Protein AF-A0A8B6FV57-F1 (afdb_monomer_lite)

Foldseek 3Di:
DDDDDDALVNLLVQLVVLVVVLPDPVCVVDPVSVVVSVVSNVSSVVSNVVSVVRVVVVVVVVVCLQDQDQPDALLPAKDKDKDAADPDDDDPQQCQVQVVQVVDDALDKDKDDQVRRGPDHDPDPVVVVVCVVVDHYRAIKMKIWHDSDDPDDIIIMIGGHDPDDDPVRVVVSVSVSSVVCSVVDFDAGHNNNLVVQVVVVVVVDDDDPLVSVVVCCVVRVHPPDDDDPVSVVLVVVVVVPDPQQGDQLLVVAPDDPDCLQVQLLVLLQVVVCVQQVVQVVPDPDRDPPPAPDLVSSQVVSVVPGDPPRDGDDSVVVVQLEQEQDSRFPVVNSHNVSHDHYDDDAFFADQDDDLQQQQQVVLVLLLLVLQLVCVVVVAQEWEKQKEKADKQFFAAAPAFAASPQDADDDDDDPPDDLDHDDDPRGQWIKIKIKIFRFDRDNDSPDDSLDGAIEIETAICQPLNDAQLLVLLVVLVVCPVDDQHQEYEYEYQCDPRLFLVFLRNVLSQVLSCVSSVYQKYKRFHGDVSVRVVGSRVVVSVLLSVLRHSDGHYWHDFDPVLVVCVVPQPHSVSLVVVCVVPVVNVVRVCNRCVVRSVSSQVSQQPTASVPHGHHYDYRDDPVSSVVSSVVCCVQQVPDDPVDSGPVRQVPRVSNVVVCVQFWDDDRGMIMGHDSCPVVGGPHDPDDVLSVWDSARFDADPVRPDTDDSVVCRNHHHDCPNRSPDDDDDDDDDDDDDDDDDDDDDDDDDDDDDDDDDDDDDDDDDDVPPPVVWPALVFWQAWAAQPPQRAIFTKGFPDHDDPVLVVVQVVLSVVDRDHFQDDSDDPPPPSCPGIDTDHPGHSPDHYDPSCVVNLNDDFKEKEWEFPWDDDPPDDTWIWIQDSNDIDTDDFQQFPDPTSLLSLLQRLQPDPGQHYEYHDQDPVSLLLCQLVVVVRNHFYWYWYPPDPPDIDTDGSVVVNCCQPPPQPLCPPAPPSSLLSSLLVVLCPDPQADHAFPQDSVLLVVLCSVCVCPLQPPHHCNPLPDPSVLSSSLLSLLQSLCVVPVVLDPPDPGLVSLLVPQPDDDPVVSSQVSLVVSQVSVVVPPLDPSNGRDHSQQSQLRSLSSSQVSQVSNCSNPRYRDGDDPVVSQWDADPNDIHGNRGDPVVVVVVVVVCCQQQFWQPDPPFPPDPPRPQVVVPPPDPPPRGHPNDPRGRRGSDPPPPPCSPPPPRDDDDDDDDRGDDDDDDDHD

InterPro domains:
  IPR033467 Tesmin/TSO1-like CXC domain [SM01114] (1151-1196)

pLDDT: mean 75.01, std 18.32, range [20.55, 97.38]

Secondary structure (DSSP, 8-state):
-PPPPPPHHHHHHHHHHHHHHHTSGGGGSSHHHHHHHHHHHHHHHHHHHHHHHHHHHHHHHHHHHH-SS-SS-HHHHEEEEEEPPPSS---GGGHHHHHHHHTS-TTPEEE--TTTS-SS--SSHHHHHHHHHT---SS-EEEEEE--STTPPPEEEEEE--TT--HHHHHHHHHHHHHHTGGGSPP---HHHHHHHHHHHHTT----HHHHHHHHHHHH--TTS---HHHHHHHHHHHTT--S-SS-GGGG----SS-TTHHHHHHHHHHHHHHHHHHTTSTT-----S-SSHHHHHHHHHHTSPTTPPPPPHHHHHHTSBPS-TTSGGGGG---SS--B------S-----TTHHHHHHHHHHHHHHHHHHHHTT--EEEEEEEEPPPEEEBPTT--EE-SSPP------TT-----B-S---SEEEEEEEEEEE---SSTTS-S--EEEEEEEEETTTS---HHHHHHHHHHHHTTS---SEEEEEE---GGG-TTSHHHHHHHHHHHHHTT-SEEEEEEPPTT-GGGSTTHHHHHHHHHHHTT-EEBPPP--HHHHHHHHH--SHHHHHHHHHH-THHHHHHHHHHHHHHHHHHHHHHT-EETTEEEEEEPPPPHHHHHHHHHHHHHH-TT--GGG-SHHHHTT-HHHHHHHHHHEEE-SSEEEEE--S-TTTSPPPSS-TTTTPPPPPP-B-TTSSSBPPHHHHTTS---GGGSTT------PPP--------------------------------GGGSGGGT-STTTEEEEEE-TTT--EEEEE-SSPPPHHHHHHHHHHHHHS---TT--SS-TT-GGGTT-BPPTT--TTSPPPHHHHTTSTTPPPEEEEE---SS-TT---EEEEEETTEEEEEPPP-----SHHHHHHHHHHH---SEEEEE-S-SHHHHHSTTTHHHH-SEEEEEEEEETTEEEEEEHHHHHHHHHHS-TTSTT-TTHHHHHHHHHHHH--TTS---TT--HHHHHHHHHHHHHHHHTTS-TT-SSSHHHHHHHHHHHHHHHHHHTGGGS-S--SHHHHHHH---SSHHHHHHHHHHHHHHHHHTT--SGGGSPPPHHHHHHHHHHHHHHHHHHHTTTSSS-----GGGTTEEEETTEEEE--S-HHHHHHHHHHHHHHH-----TT-TTSTT-HHHHSTTS--BTTB-TT---BTTB----S-----------S----------------

Sequence (1224 aa):
MKTPSLSADQLESHSQALYSVLMKPVMKSTPAWCKAHEDIKSLANCLEVYKNHLHEQLEVVTRNNETDHPVRTVGKFTTVEHRQKVSFGMKEKYNLLNDDLLSKEIGTMLLFDENVHVVSRFQNNMQRHRFLEELQLTFPVDIFRFCPGSSIITTVGFIQVEDNRSEPQKLIDAARSVLQNQEKFKEYHTRAQKRAFKEKLENIAHISRMIVSFIYKELTLDASQANHQDTQERLRLIFLGEKGLVADLRKLNNGRPNGTFDVFFTNMSQIVEEVTAADERRQGNAHLSEWISLNDLMERTKDKCPENTQIPSKSLVRLQFAPRNPFARTAWNFTSKIDVQYKIQRRQLRLSHPEQHYCNALLKYFKQRAIDLKAENVNIYLFFCDDKAKVKVGEPGFAISSGVRGRVTIAPTNTTLVAGDRDMNKVSLTPSVTLNASIPRTVQESFVRGDVLVTVNDSIFQASNPFRHASSLVKTMSDKENPNIIMQYTDGGVDHRNTIQSVQCAAICIFKELNLDMLILARCAPGHSWRNPAERIMSLLNLGLQNCALGRERSDDATEKLLKRCGSMADIRTEAEKKPELKGAYKESVEPVQSLIRNRFSRLKLKDQPVAVSDPMTDIEIDTLQRHLRELFPELDLKKLVKTHTDKVQSYQTWKENHCRERQYLFQIRKCQNPVCCIPSILSDEALYWLPDPVLCNYKEHLKPYEEVNGTDTSESDRPTFKVVNKAPSKTKKAKRSVEAEINDQIQDDDADDTQEVTTCTEDTYHASIFTSQNARGVVKCVECLKSRVYYSKTRLTERHQTLIALNISEYDYSCGAELADPNQSVLKNVFFRPGLTCAVAVELSYYGSGLGQPDICCFCATGGFDDDRKDRAISILKGQVVDYDLASGNHEEADTRVWLHASVTTADQVIIYSPDTDVFFIGLPLVSDLNKNVYVQLRDSPYNNSFLSMDKLVKCITLNDSLLQGIDSVLICMQLLFIYSGCDCVSYFRGCGKKTFFYVFRKHASFIVGNGSFSDVHGHNGLYSLYRLICSVYFSKHRAAFQPYSIPKSLFDSILEGDLHEKHISFISAIREKLWERVVTEVEMMPNHEALKLHWMRCCWVFDYWSQSTSNTHALSDLSKCGWQITDNRLGIVWDTVLNLQKVEKTVEWYTKGCGCKTGCKTNRCKCRKAQNENCDGFCGPGCKCVDCFNVPDSGDQVLDMSIDLDDVISDDTEEFEDPVEV

Organism: Mytilus galloprovincialis (NCBI:txid29158)

Radius of gyration: 41.8 Å; chains: 1; bounding box: 131×96×121 Å

Structure (mmCIF, N/CA/C/O backbone):
data_AF-A0A8B6FV57-F1
#
_entry.id   AF-A0A8B6FV57-F1
#
loop_
_atom_site.group_PDB
_atom_site.id
_atom_site.type_symbol
_atom_site.label_atom_id
_atom_site.label_alt_id
_atom_site.label_comp_id
_atom_site.label_asym_id
_atom_site.label_entity_id
_atom_site.label_seq_id
_atom_site.pdbx_PDB_ins_code
_atom_site.Cartn_x
_atom_site.Cartn_y
_atom_site.Cartn_z
_atom_site.occupancy
_atom_site.B_iso_or_equiv
_atom_site.auth_seq_id
_atom_site.auth_comp_id
_atom_site.auth_asym_id
_atom_site.auth_atom_id
_atom_site.pdbx_PDB_model_num
ATOM 1 N N . MET A 1 1 ? -1.111 13.392 26.200 1.00 29.39 1 MET A N 1
ATOM 2 C CA . MET A 1 1 ? -1.530 13.113 27.596 1.00 29.39 1 MET A CA 1
ATOM 3 C C . MET A 1 1 ? -1.695 14.440 28.324 1.00 29.39 1 MET A C 1
ATOM 5 O O . MET A 1 1 ? -0.885 15.323 28.075 1.00 29.39 1 MET A O 1
ATOM 9 N N . LYS A 1 2 ? -2.707 14.602 29.188 1.00 26.50 2 LYS A N 1
ATOM 10 C CA . LYS A 1 2 ? -2.735 15.711 30.161 1.00 26.50 2 LYS A CA 1
ATOM 11 C C . LYS A 1 2 ? -1.918 15.290 31.386 1.00 26.50 2 LYS A C 1
ATOM 13 O O . LYS A 1 2 ? -2.040 14.144 31.813 1.00 26.50 2 LYS A O 1
ATOM 18 N N . THR A 1 3 ? -1.097 16.183 31.926 1.00 29.50 3 THR A N 1
ATOM 19 C CA . THR A 1 3 ? -0.448 15.992 33.231 1.00 29.50 3 THR A CA 1
ATOM 20 C C . THR A 1 3 ? -1.504 15.908 34.342 1.00 29.50 3 THR A C 1
ATOM 22 O O . THR A 1 3 ? -2.545 16.562 34.228 1.00 29.50 3 THR A O 1
ATOM 25 N N . PRO A 1 4 ? -1.283 15.108 35.403 1.00 41.34 4 PRO A N 1
ATOM 26 C CA . PRO A 1 4 ? -2.202 15.053 36.534 1.00 41.34 4 PRO A CA 1
ATOM 27 C C . PRO A 1 4 ? -2.221 16.406 37.257 1.00 41.34 4 PRO A C 1
ATOM 29 O O . PRO A 1 4 ? -1.177 16.920 37.652 1.00 41.34 4 PRO A O 1
ATOM 32 N N . SER A 1 5 ? -3.408 16.989 37.415 1.00 48.44 5 SER A N 1
ATOM 33 C CA . SER A 1 5 ? -3.614 18.238 38.151 1.00 48.44 5 SER A CA 1
ATOM 34 C C . SER A 1 5 ? -3.926 17.941 39.616 1.00 48.44 5 SER A C 1
ATOM 36 O O . SER A 1 5 ? -4.969 17.351 39.900 1.00 48.44 5 SER A O 1
ATOM 38 N N . LEU A 1 6 ? -3.056 18.379 40.526 1.00 62.38 6 LEU A N 1
ATOM 39 C CA . LEU A 1 6 ? -3.351 18.442 41.960 1.00 62.38 6 LEU A CA 1
ATOM 40 C C . LEU A 1 6 ? -4.342 19.584 42.223 1.00 62.38 6 LEU A C 1
ATOM 42 O O . LEU A 1 6 ? -4.109 20.707 41.773 1.00 62.38 6 LEU A O 1
ATOM 46 N N . SER A 1 7 ? -5.442 19.302 42.924 1.00 76.88 7 SER A N 1
ATOM 47 C CA . SER A 1 7 ? -6.407 20.318 43.369 1.00 76.88 7 SER A CA 1
ATOM 48 C C . SER A 1 7 ? -6.140 20.770 44.808 1.00 76.88 7 SER A C 1
ATOM 50 O O . SER A 1 7 ? -5.511 20.054 45.588 1.00 76.88 7 SER A O 1
ATOM 52 N N . ALA A 1 8 ? -6.639 21.954 45.177 1.00 76.75 8 ALA A N 1
ATOM 53 C CA . ALA A 1 8 ? -6.522 22.462 46.543 1.00 76.75 8 ALA A CA 1
ATOM 54 C C . ALA A 1 8 ? -7.178 21.504 47.559 1.00 76.75 8 ALA A C 1
ATOM 56 O O . ALA A 1 8 ? -6.531 21.121 48.528 1.00 76.75 8 ALA A O 1
ATOM 57 N N . ASP A 1 9 ? -8.376 20.992 47.261 1.00 76.94 9 ASP A N 1
ATOM 58 C CA . ASP A 1 9 ? -9.095 20.014 48.095 1.00 76.94 9 ASP A CA 1
ATOM 59 C C . ASP A 1 9 ? -8.279 18.728 48.358 1.00 76.94 9 ASP A C 1
ATOM 61 O O . ASP A 1 9 ? -8.350 18.136 49.435 1.00 76.94 9 ASP A O 1
ATOM 65 N N . GLN A 1 10 ? -7.473 18.285 47.383 1.00 80.94 10 GLN A N 1
ATOM 66 C CA . GLN A 1 10 ? -6.575 17.135 47.549 1.00 80.94 10 GLN A CA 1
ATOM 67 C C . GLN A 1 10 ? -5.396 17.469 48.465 1.00 80.94 10 GLN A C 1
ATOM 69 O O . GLN A 1 10 ? -5.050 16.665 49.328 1.00 80.94 10 GLN A O 1
ATOM 74 N N . LEU A 1 11 ? -4.794 18.652 48.308 1.00 83.88 11 LEU A N 1
ATOM 75 C CA . LEU A 1 11 ? -3.713 19.115 49.182 1.00 83.88 11 LEU A CA 1
ATOM 76 C C . LEU A 1 11 ? -4.195 19.307 50.623 1.00 83.88 11 LEU A C 1
ATOM 78 O O . LEU A 1 11 ? -3.491 18.902 51.541 1.00 83.88 11 LEU A O 1
ATOM 82 N N . GLU A 1 12 ? -5.403 19.839 50.820 1.00 83.50 12 GLU A N 1
ATOM 83 C CA . GLU A 1 12 ? -6.060 19.926 52.126 1.00 83.50 12 GLU A CA 1
ATOM 84 C C . GLU A 1 12 ? -6.307 18.541 52.726 1.00 83.50 12 GLU A C 1
ATOM 86 O O . GLU A 1 12 ? -5.902 18.277 53.855 1.00 83.50 12 GLU A O 1
ATOM 91 N N . SER A 1 13 ? -6.899 17.618 51.963 1.00 84.31 13 SER A N 1
ATOM 92 C CA . SER A 1 13 ? -7.126 16.244 52.422 1.00 84.31 13 SER A CA 1
ATOM 93 C C . SER A 1 13 ? -5.817 15.552 52.833 1.00 84.31 13 SER A C 1
ATOM 95 O O . SER A 1 13 ? -5.767 14.865 53.854 1.00 84.31 13 SER A O 1
ATOM 97 N N . HIS A 1 14 ? -4.732 15.762 52.082 1.00 85.94 14 HIS A N 1
ATOM 98 C CA . HIS A 1 14 ? -3.411 15.220 52.404 1.00 85.94 14 HIS A CA 1
ATOM 99 C C . HIS A 1 14 ? -2.760 15.917 53.610 1.00 85.94 14 HIS A C 1
ATOM 101 O O . HIS A 1 14 ? -2.224 15.236 54.481 1.00 85.94 14 HIS A O 1
ATOM 107 N N . SER A 1 15 ? -2.858 17.243 53.707 1.00 89.12 15 SER A N 1
ATOM 108 C CA . SER A 1 15 ? -2.422 18.048 54.856 1.00 89.12 15 SER A CA 1
ATOM 109 C C . SER A 1 15 ? -3.105 17.587 56.152 1.00 89.12 15 SER A C 1
ATOM 111 O O . SER A 1 15 ? -2.436 17.171 57.102 1.00 89.12 15 SER A O 1
ATOM 113 N N . GLN A 1 16 ? -4.440 17.523 56.159 1.00 87.56 16 GLN A N 1
ATOM 114 C CA . GLN A 1 16 ? -5.245 17.032 57.281 1.00 87.56 16 GLN A CA 1
ATOM 115 C C . GLN A 1 16 ? -4.912 15.575 57.638 1.00 87.56 16 GLN A C 1
ATOM 117 O O . GLN A 1 16 ? -4.794 15.240 58.821 1.00 87.56 16 GLN A O 1
ATOM 122 N N . ALA A 1 17 ? -4.690 14.706 56.644 1.00 86.25 17 ALA A N 1
ATOM 123 C CA . ALA A 1 17 ? -4.258 13.332 56.885 1.00 86.25 17 ALA A CA 1
ATOM 124 C C . ALA A 1 17 ? -2.889 13.274 57.588 1.00 86.25 17 ALA A C 1
ATOM 126 O O . ALA A 1 17 ? -2.743 12.529 58.561 1.00 86.25 17 ALA A O 1
ATOM 127 N N . LEU A 1 18 ? -1.910 14.085 57.174 1.00 88.44 18 LEU A N 1
ATOM 128 C CA . LEU A 1 18 ? -0.610 14.171 57.847 1.00 88.44 18 LEU A CA 1
ATOM 129 C C . LEU A 1 18 ? -0.732 14.754 59.265 1.00 88.44 18 LEU A C 1
ATOM 131 O O . LEU A 1 18 ? -0.165 14.180 60.195 1.00 88.44 18 LEU A O 1
ATOM 135 N N . TYR A 1 19 ? -1.538 15.800 59.483 1.00 90.25 19 TYR A N 1
ATOM 136 C CA . TYR A 1 19 ? -1.819 16.301 60.836 1.00 90.25 19 TYR A CA 1
ATOM 137 C C . TYR A 1 19 ? -2.471 15.231 61.731 1.00 90.25 19 TYR A C 1
ATOM 139 O O . TYR A 1 19 ? -2.092 15.095 62.894 1.00 90.25 19 TYR A O 1
ATOM 147 N N . SER A 1 20 ? -3.381 14.404 61.198 1.00 85.00 20 SER A N 1
ATOM 148 C CA . SER A 1 20 ? -3.979 13.283 61.947 1.00 85.00 20 SER A CA 1
ATOM 149 C C . SER A 1 20 ? -2.948 12.219 62.353 1.00 85.00 20 SER A C 1
ATOM 151 O O . SER A 1 20 ? -3.056 11.600 63.413 1.00 85.00 20 SER A O 1
ATOM 153 N N . VAL A 1 21 ? -1.909 12.034 61.533 1.00 83.31 21 VAL A N 1
ATOM 154 C CA . VAL A 1 21 ? -0.806 11.102 61.786 1.00 83.31 21 VAL A CA 1
ATOM 155 C C . VAL A 1 21 ? 0.119 11.620 62.895 1.00 83.31 21 VAL A C 1
ATOM 157 O O . VAL A 1 21 ? 0.539 10.821 63.732 1.00 83.31 21 VAL A O 1
ATOM 160 N N . LEU A 1 22 ? 0.359 12.935 62.982 1.00 85.12 22 LEU A N 1
ATOM 161 C CA . LEU A 1 22 ? 1.123 13.560 64.079 1.00 85.12 22 LEU A CA 1
ATOM 162 C C . LEU A 1 22 ? 0.471 13.372 65.457 1.00 85.12 22 LEU A C 1
ATOM 164 O O . LEU A 1 22 ? 1.172 13.285 66.463 1.00 85.12 22 LEU A O 1
ATOM 168 N N . MET A 1 23 ? -0.861 13.269 65.507 1.00 81.62 23 MET A N 1
ATOM 169 C CA . MET A 1 23 ? -1.607 13.043 66.751 1.00 81.62 23 MET A CA 1
ATOM 170 C C . MET A 1 23 ? -1.491 11.604 67.284 1.00 81.62 23 MET A C 1
ATOM 172 O O . MET A 1 23 ? -1.949 11.325 68.393 1.00 81.62 23 MET A O 1
ATOM 176 N N . LYS A 1 24 ? -0.886 10.668 66.536 1.00 81.81 24 LYS A N 1
ATOM 177 C CA . LYS A 1 24 ? -0.743 9.277 66.988 1.00 81.81 24 LYS A CA 1
ATOM 178 C C . LYS A 1 24 ? 0.316 9.157 68.096 1.00 81.81 24 LYS A C 1
ATOM 180 O O . LYS A 1 24 ? 1.421 9.670 67.920 1.00 81.81 24 LYS A O 1
ATOM 185 N N . PRO A 1 25 ? 0.066 8.393 69.183 1.00 75.94 25 PRO A N 1
ATOM 186 C CA . PRO A 1 25 ? 1.009 8.256 70.304 1.00 75.94 25 PRO A CA 1
ATOM 187 C C . PRO A 1 25 ? 2.424 7.814 69.900 1.00 75.94 25 PRO A C 1
ATOM 189 O O . PRO A 1 25 ? 3.408 8.238 70.504 1.00 75.94 25 PRO A O 1
ATOM 192 N N . VAL A 1 26 ? 2.537 7.006 68.837 1.00 77.94 26 VAL A N 1
ATOM 193 C CA . VAL A 1 26 ? 3.820 6.520 68.303 1.00 77.94 26 VAL A CA 1
ATOM 194 C C . VAL A 1 26 ? 4.764 7.654 67.881 1.00 77.94 26 VAL A C 1
ATOM 196 O O . VAL A 1 26 ? 5.976 7.508 68.015 1.00 77.94 26 VAL A O 1
ATOM 199 N N . MET A 1 27 ? 4.237 8.815 67.476 1.00 77.94 27 MET A N 1
ATOM 200 C CA . MET A 1 27 ? 5.032 9.957 67.005 1.00 77.94 27 MET A CA 1
ATOM 201 C C . MET A 1 27 ? 5.848 10.655 68.101 1.00 77.94 27 MET A C 1
ATOM 203 O O . MET A 1 27 ? 6.684 11.502 67.802 1.00 77.94 27 MET A O 1
ATOM 207 N N . LYS A 1 28 ? 5.644 10.278 69.369 1.00 76.75 28 LYS A N 1
ATOM 208 C CA . LYS A 1 28 ? 6.438 10.738 70.519 1.00 76.75 28 LYS A CA 1
ATOM 209 C C . LYS A 1 28 ? 7.174 9.590 71.226 1.00 76.75 28 LYS A C 1
ATOM 211 O O . LYS A 1 28 ? 7.688 9.781 72.321 1.00 76.75 28 LYS A O 1
ATOM 216 N N . SER A 1 29 ? 7.189 8.389 70.635 1.00 76.75 29 SER A N 1
ATOM 217 C CA . SER A 1 29 ? 7.653 7.164 71.311 1.00 76.75 29 SER A CA 1
ATOM 218 C C . SER A 1 29 ? 9.170 6.954 71.291 1.00 76.75 29 SER A C 1
ATOM 220 O O . SER A 1 29 ? 9.709 6.353 72.216 1.00 76.75 29 SER A O 1
ATOM 222 N N . THR A 1 30 ? 9.871 7.430 70.257 1.00 84.31 30 THR A N 1
ATOM 223 C CA . THR A 1 30 ? 11.332 7.294 70.125 1.00 84.31 30 THR A CA 1
ATOM 224 C C . THR A 1 30 ? 11.939 8.556 69.505 1.00 84.31 30 THR A C 1
ATOM 226 O O . THR A 1 30 ? 11.231 9.278 68.801 1.00 84.31 30 THR A O 1
ATOM 229 N N . PRO A 1 31 ? 13.251 8.821 69.674 1.00 80.00 31 PRO A N 1
ATOM 230 C CA . PRO A 1 31 ? 13.905 9.980 69.056 1.00 80.00 31 PRO A CA 1
ATOM 231 C C . PRO A 1 31 ? 13.766 10.028 67.525 1.00 80.00 31 PRO A C 1
ATOM 233 O O . PRO A 1 31 ? 13.612 11.105 66.953 1.00 80.00 31 PRO A O 1
ATOM 236 N N . ALA A 1 32 ? 13.761 8.864 66.864 1.00 77.44 32 ALA A N 1
ATOM 237 C CA . ALA A 1 32 ? 13.535 8.762 65.423 1.00 77.44 32 ALA A CA 1
ATOM 238 C C . ALA A 1 32 ? 12.103 9.171 65.036 1.00 77.44 32 ALA A C 1
ATOM 240 O O . ALA A 1 32 ? 11.922 9.918 64.076 1.00 77.44 32 ALA A O 1
ATOM 241 N N . TRP A 1 33 ? 11.096 8.754 65.812 1.00 84.38 33 TRP A N 1
ATOM 242 C CA . TRP A 1 33 ? 9.710 9.178 65.601 1.00 84.38 33 TRP A CA 1
ATOM 243 C C . TRP A 1 33 ? 9.477 10.652 65.942 1.00 84.38 33 TRP A C 1
ATOM 245 O O . TRP A 1 33 ? 8.728 11.307 65.228 1.00 84.38 33 TRP A O 1
ATOM 255 N N . CYS A 1 34 ? 10.169 11.211 66.940 1.00 80.44 34 CYS A N 1
ATOM 256 C CA . CYS A 1 34 ? 10.133 12.650 67.218 1.00 80.44 34 CYS A CA 1
ATOM 257 C C . CYS A 1 34 ? 10.710 13.477 66.055 1.00 80.44 34 CYS A C 1
ATOM 259 O O . CYS A 1 34 ? 10.150 14.515 65.709 1.00 80.44 34 CYS A O 1
ATOM 261 N N . LYS A 1 35 ? 11.787 13.006 65.407 1.00 85.25 35 LYS A N 1
ATOM 262 C CA . LYS A 1 35 ? 12.314 13.643 64.191 1.00 85.25 35 LYS A CA 1
ATOM 263 C C . LYS A 1 35 ? 11.343 13.501 63.014 1.00 85.25 35 LYS A C 1
ATOM 265 O O . LYS A 1 35 ? 11.012 14.495 62.380 1.00 85.25 35 LYS A O 1
ATOM 270 N N . ALA A 1 36 ? 10.807 12.301 62.788 1.00 83.25 36 ALA A N 1
ATOM 271 C CA . ALA A 1 36 ? 9.790 12.076 61.762 1.00 83.25 36 ALA A CA 1
ATOM 272 C C . ALA A 1 36 ? 8.520 12.917 61.998 1.00 83.25 36 ALA A C 1
ATOM 274 O O . ALA A 1 36 ? 7.902 13.362 61.040 1.00 83.25 36 ALA A O 1
ATOM 275 N N . HIS A 1 37 ? 8.145 13.189 63.250 1.00 89.38 37 HIS A N 1
ATOM 276 C CA . HIS A 1 37 ? 7.059 14.105 63.597 1.00 89.38 37 HIS A CA 1
ATOM 277 C C . HIS A 1 37 ? 7.366 15.548 63.158 1.00 89.38 37 HIS A C 1
ATOM 279 O O . HIS A 1 37 ? 6.482 16.214 62.628 1.00 89.38 37 HIS A O 1
ATOM 285 N N . GLU A 1 38 ? 8.595 16.043 63.329 1.00 87.44 38 GLU A N 1
ATOM 286 C CA . GLU A 1 38 ? 8.997 17.361 62.805 1.00 87.44 38 GLU A CA 1
ATOM 287 C C . GLU A 1 38 ? 8.967 17.389 61.266 1.00 87.44 38 GLU A C 1
ATOM 289 O O . GLU A 1 38 ? 8.374 18.300 60.687 1.00 87.44 38 GLU A O 1
ATOM 294 N N . ASP A 1 39 ? 9.507 16.360 60.604 1.00 88.69 39 ASP A N 1
ATOM 295 C CA . ASP A 1 39 ? 9.538 16.255 59.137 1.00 88.69 39 ASP A CA 1
ATOM 296 C C . ASP A 1 39 ? 8.117 16.147 58.535 1.00 88.69 39 ASP A C 1
ATOM 298 O O . ASP A 1 39 ? 7.777 16.855 57.586 1.00 88.69 39 ASP A O 1
ATOM 302 N N . ILE A 1 40 ? 7.241 15.321 59.124 1.00 88.38 40 ILE A N 1
ATOM 303 C CA . ILE A 1 40 ? 5.832 15.169 58.718 1.00 88.38 40 ILE A CA 1
ATOM 304 C C . ILE A 1 40 ? 5.041 16.454 58.992 1.00 88.38 40 ILE A C 1
ATOM 306 O O . ILE A 1 40 ? 4.191 16.826 58.184 1.00 88.38 40 ILE A O 1
ATOM 310 N N . LYS A 1 41 ? 5.325 17.167 60.090 1.00 90.31 41 LYS A N 1
ATOM 311 C CA . LYS A 1 41 ? 4.713 18.471 60.390 1.00 90.31 41 LYS A CA 1
ATOM 312 C C . LYS A 1 41 ? 5.163 19.543 59.406 1.00 90.31 41 LYS A C 1
ATOM 314 O O . LYS A 1 41 ? 4.334 20.330 58.962 1.00 90.31 41 LYS A O 1
ATOM 319 N N . SER A 1 42 ? 6.441 19.549 59.035 1.00 91.12 42 SER A N 1
ATOM 320 C CA . SER A 1 42 ? 6.973 20.416 57.985 1.00 91.12 42 SER A CA 1
ATOM 321 C C . SER A 1 42 ? 6.276 20.138 56.650 1.00 91.12 42 SER A C 1
ATOM 323 O O . SER A 1 42 ? 5.762 21.060 56.023 1.00 91.12 42 SER A O 1
ATOM 325 N N . LEU A 1 43 ? 6.134 18.863 56.265 1.00 88.38 43 LEU A N 1
ATOM 326 C CA . LEU A 1 43 ? 5.419 18.471 55.050 1.00 88.38 43 LEU A CA 1
ATOM 327 C C . LEU A 1 43 ? 3.931 18.860 55.085 1.00 88.38 43 LEU A C 1
ATOM 329 O O . LEU A 1 43 ? 3.443 19.424 54.110 1.00 88.38 43 LEU A O 1
ATOM 333 N N . ALA A 1 44 ? 3.222 18.619 56.193 1.00 88.75 44 ALA A N 1
ATOM 334 C CA . ALA A 1 44 ? 1.825 19.026 56.364 1.00 88.75 44 ALA A CA 1
ATOM 335 C C . ALA A 1 44 ? 1.664 20.548 56.223 1.00 88.75 44 ALA A C 1
ATOM 337 O O . ALA A 1 44 ? 0.855 21.010 55.422 1.00 88.75 44 ALA A O 1
ATOM 338 N N . ASN A 1 45 ? 2.516 21.324 56.904 1.00 90.75 45 ASN A N 1
ATOM 339 C CA . ASN A 1 45 ? 2.557 22.779 56.769 1.00 90.75 45 ASN A CA 1
ATOM 340 C C . ASN A 1 45 ? 2.828 23.210 55.315 1.00 90.75 45 ASN A C 1
ATOM 342 O O . ASN A 1 45 ? 2.174 24.122 54.825 1.00 90.75 45 ASN A O 1
ATOM 346 N N . CYS A 1 46 ? 3.761 22.562 54.609 1.00 89.19 46 CYS A N 1
ATOM 347 C CA . CYS A 1 46 ? 4.047 22.853 53.202 1.00 89.19 46 CYS A CA 1
ATOM 348 C C . CYS A 1 46 ? 2.853 22.549 52.285 1.00 89.19 46 CYS A C 1
ATOM 350 O O . CYS A 1 46 ? 2.592 23.323 51.367 1.00 89.19 46 CYS A O 1
ATOM 352 N N . LEU A 1 47 ? 2.110 21.464 52.532 1.00 87.12 47 LEU A N 1
ATOM 353 C CA . LEU A 1 47 ? 0.884 21.155 51.790 1.00 87.12 47 LEU A CA 1
ATOM 354 C C . LEU A 1 47 ? -0.224 22.173 52.083 1.00 87.12 47 LEU A C 1
ATOM 356 O O . LEU A 1 47 ? -0.875 22.614 51.142 1.00 87.12 47 LEU A O 1
ATOM 360 N N . GLU A 1 48 ? -0.398 22.604 53.336 1.00 86.25 48 GLU A N 1
ATOM 361 C CA . GLU A 1 48 ? -1.381 23.634 53.701 1.00 86.25 48 GLU A CA 1
ATOM 362 C C . GLU A 1 48 ? -1.018 25.006 53.112 1.00 86.25 48 GLU A C 1
ATOM 364 O O . GLU A 1 48 ? -1.866 25.689 52.544 1.00 86.25 48 GLU A O 1
ATOM 369 N N . VAL A 1 49 ? 0.261 25.395 53.162 1.00 89.38 49 VAL A N 1
ATOM 370 C CA . VAL A 1 49 ? 0.767 26.619 52.519 1.00 89.38 49 VAL A CA 1
ATOM 371 C C . VAL A 1 49 ? 0.590 26.548 51.003 1.00 89.38 49 VAL A C 1
ATOM 373 O O . VAL A 1 49 ? 0.180 27.536 50.399 1.00 89.38 49 VAL A O 1
ATOM 376 N N . TYR A 1 50 ? 0.834 25.394 50.374 1.00 82.75 50 TYR A N 1
ATOM 377 C CA . TYR A 1 50 ? 0.641 25.242 48.931 1.00 82.75 50 TYR A CA 1
ATOM 378 C C . TYR A 1 50 ? -0.843 25.177 48.536 1.00 82.75 50 TYR A C 1
ATOM 380 O O . TYR A 1 50 ? -1.216 25.731 47.507 1.00 82.75 50 TYR A O 1
ATOM 388 N N . LYS A 1 51 ? -1.714 24.597 49.371 1.00 87.56 51 LYS A N 1
ATOM 389 C CA . LYS A 1 51 ? -3.180 24.661 49.245 1.00 87.56 51 LYS A CA 1
ATOM 390 C C . LYS A 1 51 ? -3.672 26.105 49.326 1.00 87.56 51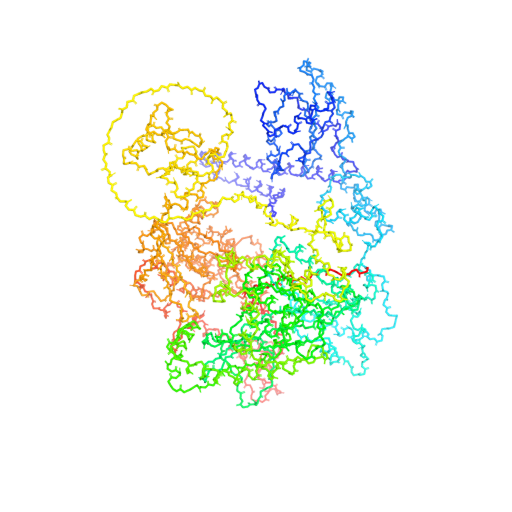 LYS A C 1
ATOM 392 O O . LYS A 1 51 ? -4.384 26.547 48.429 1.00 87.56 51 LYS A O 1
ATOM 397 N N . ASN A 1 52 ? -3.250 26.855 50.343 1.00 84.44 52 ASN A N 1
ATOM 398 C CA . ASN A 1 52 ? -3.592 28.270 50.497 1.00 84.44 52 ASN A CA 1
ATOM 399 C C . ASN A 1 52 ? -3.069 29.089 49.313 1.00 84.44 52 ASN A C 1
ATOM 401 O O . ASN A 1 52 ? -3.829 29.852 48.727 1.00 84.44 52 ASN A O 1
ATOM 405 N N . HIS A 1 53 ? -1.839 28.833 48.859 1.00 83.50 53 HIS A N 1
ATOM 406 C CA . HIS A 1 53 ? -1.313 29.414 47.627 1.00 83.50 53 HIS A CA 1
ATOM 407 C C . HIS A 1 53 ? -2.167 29.054 46.400 1.00 83.50 53 HIS A C 1
ATOM 409 O O . HIS A 1 53 ? -2.444 29.931 45.592 1.00 83.50 53 HIS A O 1
ATOM 415 N N . LEU A 1 54 ? -2.633 27.808 46.241 1.00 77.94 54 LEU A N 1
ATOM 416 C CA . LEU A 1 54 ? -3.533 27.444 45.140 1.00 77.94 54 LEU A CA 1
ATOM 417 C C . LEU A 1 54 ? -4.909 28.115 45.252 1.00 77.94 54 LEU A C 1
ATOM 419 O O . LEU A 1 54 ? -5.452 28.484 44.214 1.00 77.94 54 LEU A O 1
ATOM 423 N N . HIS A 1 55 ? -5.460 28.321 46.453 1.00 79.88 55 HIS A N 1
ATOM 424 C CA . HIS A 1 55 ? -6.684 29.110 46.638 1.00 79.88 55 HIS A CA 1
ATOM 425 C C . HIS A 1 55 ? -6.458 30.585 46.294 1.00 79.88 55 HIS A C 1
ATOM 427 O O . HIS A 1 55 ? -7.205 31.129 45.489 1.00 79.88 55 HIS A O 1
ATOM 433 N N . GLU A 1 56 ? -5.396 31.210 46.805 1.00 81.00 56 GLU A N 1
ATOM 434 C CA . GLU A 1 56 ? -5.010 32.582 46.459 1.00 81.00 56 GLU A CA 1
ATOM 435 C C . GLU A 1 56 ? -4.774 32.735 44.949 1.00 81.00 56 GLU A C 1
ATOM 437 O O . GLU A 1 56 ? -5.266 33.679 44.335 1.00 81.00 56 GLU A O 1
ATOM 442 N N . GLN A 1 57 ? -4.072 31.789 44.313 1.00 76.94 57 GLN A N 1
ATOM 443 C CA . GLN A 1 57 ? -3.889 31.770 42.862 1.00 76.94 57 GLN A CA 1
ATOM 444 C C . GLN A 1 57 ? -5.211 31.543 42.124 1.00 76.94 57 GLN A C 1
ATOM 446 O O . GLN A 1 57 ? -5.412 32.160 41.084 1.00 76.94 57 GLN A O 1
ATOM 451 N N . LEU A 1 58 ? -6.125 30.707 42.626 1.00 75.00 58 LEU A N 1
ATOM 452 C CA . LEU A 1 58 ? -7.436 30.484 42.013 1.00 75.00 58 LEU A CA 1
ATOM 453 C C . LEU A 1 58 ? -8.326 31.725 42.125 1.00 75.00 58 LEU A C 1
ATOM 455 O O . LEU A 1 58 ? -8.961 32.095 41.141 1.00 75.00 58 LEU A O 1
ATOM 459 N N . GLU A 1 59 ? -8.337 32.405 43.269 1.00 75.50 59 GLU A N 1
ATOM 460 C CA . GLU A 1 59 ? -9.008 33.693 43.445 1.00 75.50 59 GLU A CA 1
ATOM 461 C C . GLU A 1 59 ? -8.412 34.759 42.528 1.00 75.50 59 GLU A C 1
ATOM 463 O O . GLU A 1 59 ? -9.147 35.429 41.806 1.00 75.50 59 GLU A O 1
ATOM 468 N N . VAL A 1 60 ? -7.081 34.893 42.502 1.00 75.31 60 VAL A N 1
ATOM 469 C CA . VAL A 1 60 ? -6.373 35.827 41.617 1.00 75.31 60 VAL A CA 1
ATOM 470 C C . VAL A 1 60 ? -6.671 35.505 40.154 1.00 75.31 60 VAL A C 1
ATOM 472 O O . VAL A 1 60 ? -6.982 36.413 39.394 1.00 75.31 60 VAL A O 1
ATOM 475 N N . VAL A 1 61 ? -6.649 34.237 39.739 1.00 69.12 61 VAL A N 1
ATOM 476 C CA . VAL A 1 61 ? -6.984 33.813 38.370 1.00 69.12 61 VAL A CA 1
ATOM 477 C C . VAL A 1 61 ? -8.458 34.055 38.050 1.00 69.12 61 VAL A C 1
ATOM 479 O O . VAL A 1 61 ? -8.755 34.466 36.933 1.00 69.12 61 VAL A O 1
ATOM 482 N N . THR A 1 62 ? -9.379 33.845 38.989 1.00 70.50 62 THR A N 1
ATOM 483 C CA . THR A 1 62 ? -10.819 34.095 38.795 1.00 70.50 62 THR A CA 1
ATOM 484 C C . THR A 1 62 ? -11.071 35.590 38.618 1.00 70.50 62 THR A C 1
ATOM 486 O O . THR A 1 62 ? -11.557 35.997 37.565 1.00 70.50 62 THR A O 1
ATOM 489 N N . ARG A 1 63 ? -10.566 36.413 39.543 1.00 74.50 63 ARG A N 1
ATOM 490 C CA . ARG A 1 63 ? -10.573 37.883 39.479 1.00 74.50 63 ARG A CA 1
ATOM 491 C C . ARG A 1 63 ? -9.956 38.396 38.167 1.00 74.50 63 ARG A C 1
ATOM 493 O O . ARG A 1 63 ? -10.549 39.214 37.477 1.00 74.50 63 ARG A O 1
ATOM 500 N N . ASN A 1 64 ? -8.817 37.837 37.752 1.00 70.25 64 ASN A N 1
ATOM 501 C CA . ASN A 1 64 ? -8.135 38.154 36.487 1.00 70.25 64 ASN A CA 1
ATOM 502 C C . ASN A 1 64 ? -8.873 37.661 35.222 1.00 70.25 64 ASN A C 1
ATOM 504 O O . ASN A 1 64 ? -8.632 38.172 34.128 1.00 70.25 64 ASN A O 1
ATOM 508 N N . ASN A 1 65 ? -9.730 36.639 35.320 1.00 66.62 65 ASN A N 1
ATOM 509 C CA . ASN A 1 65 ? -10.584 36.201 34.209 1.00 66.62 65 ASN A CA 1
ATOM 510 C C . ASN A 1 65 ? -11.807 37.118 34.046 1.00 66.62 65 ASN A C 1
ATOM 512 O O . ASN A 1 65 ? -12.342 37.206 32.939 1.00 66.62 65 ASN A O 1
ATOM 516 N N . GLU A 1 66 ? -12.237 37.767 35.130 1.00 69.00 66 GLU A N 1
ATOM 517 C CA . GLU A 1 66 ? -13.366 38.701 35.185 1.00 69.00 66 GLU A CA 1
ATOM 518 C C . GLU A 1 66 ? -12.984 40.128 34.758 1.00 69.00 66 GLU A C 1
ATOM 520 O O . GLU A 1 66 ? -13.847 40.858 34.277 1.00 69.00 66 GLU A O 1
ATOM 525 N N . THR A 1 67 ? -11.704 40.520 34.846 1.00 72.31 67 THR A N 1
ATOM 526 C CA . THR A 1 67 ? -11.253 41.852 34.405 1.00 72.31 67 THR A CA 1
ATOM 527 C C . THR A 1 67 ? -11.431 42.082 32.899 1.00 72.31 67 THR A C 1
ATOM 529 O O . THR A 1 67 ? -10.982 41.297 32.053 1.00 72.31 67 THR A O 1
ATOM 532 N N . ASP A 1 68 ? -12.006 43.233 32.565 1.00 67.81 68 ASP A N 1
ATOM 533 C CA . ASP A 1 68 ? -12.191 43.766 31.214 1.00 67.81 68 ASP A CA 1
ATOM 534 C C . ASP A 1 68 ? -10.928 44.428 30.630 1.00 67.81 68 ASP A C 1
ATOM 536 O O . ASP A 1 68 ? -10.915 44.782 29.453 1.00 67.81 68 ASP A O 1
ATOM 540 N N . HIS A 1 69 ? -9.852 44.535 31.416 1.00 68.44 69 HIS A N 1
ATOM 541 C CA . HIS A 1 69 ? -8.542 45.058 31.019 1.00 68.44 69 HIS A CA 1
ATOM 542 C C . HIS A 1 69 ? -7.399 44.044 31.263 1.00 68.44 69 HIS A C 1
ATOM 544 O O . HIS A 1 69 ? -7.464 43.255 32.214 1.00 68.44 69 HIS A O 1
ATOM 550 N N . PRO A 1 70 ? -6.319 44.036 30.455 1.00 67.50 70 PRO A N 1
ATOM 551 C CA . PRO A 1 70 ? -5.198 43.118 30.650 1.00 67.50 70 PRO A CA 1
ATOM 552 C C . PRO A 1 70 ? -4.449 43.378 31.964 1.00 67.50 70 PRO A C 1
ATOM 554 O O . PRO A 1 70 ? -3.938 44.466 32.213 1.00 67.50 70 PRO A O 1
ATOM 557 N N . VAL A 1 71 ? -4.322 42.327 32.780 1.00 69.88 71 VAL A N 1
ATOM 558 C CA . VAL A 1 71 ? -3.665 42.341 34.105 1.00 69.88 71 VAL A CA 1
ATOM 559 C C . VAL A 1 71 ? -2.191 42.762 34.032 1.00 69.88 71 VAL A C 1
ATOM 561 O O . VAL A 1 71 ? -1.652 43.322 34.984 1.00 69.88 71 VAL A O 1
ATOM 564 N N . ARG A 1 72 ? -1.527 42.494 32.900 1.00 71.56 72 ARG A N 1
ATOM 565 C CA . ARG A 1 72 ? -0.133 42.865 32.641 1.00 71.56 72 ARG A CA 1
ATOM 566 C C . ARG A 1 72 ? -0.052 43.815 31.455 1.00 71.56 72 ARG A C 1
ATOM 568 O O . ARG A 1 72 ? -0.265 43.406 30.319 1.00 71.56 72 ARG A O 1
ATOM 575 N N . THR A 1 73 ? 0.307 45.064 31.724 1.00 73.50 73 THR A N 1
ATOM 576 C CA . THR A 1 73 ? 0.587 46.086 30.709 1.00 73.50 73 THR A CA 1
ATOM 577 C C . THR A 1 73 ? 2.088 46.219 30.455 1.00 73.50 73 THR A C 1
ATOM 579 O O . THR A 1 73 ? 2.898 46.164 31.384 1.00 73.50 73 THR A O 1
ATOM 582 N N . VAL A 1 74 ? 2.470 46.432 29.194 1.00 72.50 74 VAL A N 1
ATOM 583 C CA . VAL A 1 74 ? 3.875 46.547 28.752 1.00 72.50 74 VAL A CA 1
ATOM 584 C C . VAL A 1 74 ? 4.644 47.584 29.579 1.00 72.50 74 VAL A C 1
ATOM 586 O O . VAL A 1 74 ? 5.706 47.267 30.111 1.00 72.50 74 VAL A O 1
ATOM 589 N N . GLY A 1 75 ? 4.069 48.772 29.794 1.00 69.44 75 GLY A N 1
ATOM 590 C CA . GLY A 1 75 ? 4.707 49.856 30.551 1.00 69.44 75 GLY A CA 1
ATOM 591 C C . GLY A 1 75 ? 4.973 49.582 32.041 1.00 69.44 75 GLY A C 1
ATOM 592 O O . GLY A 1 75 ? 5.753 50.310 32.645 1.00 69.44 75 GLY A O 1
ATOM 593 N N . LYS A 1 76 ? 4.353 48.557 32.651 1.00 71.31 76 LYS A N 1
ATOM 594 C CA . LYS A 1 76 ? 4.554 48.200 34.075 1.00 71.31 76 LYS A CA 1
ATOM 595 C C . LYS A 1 76 ? 5.219 46.840 34.302 1.00 71.31 76 LYS A C 1
ATOM 597 O O . LYS A 1 76 ? 5.769 46.618 35.374 1.00 71.31 76 LYS A O 1
ATOM 602 N N . PHE A 1 77 ? 5.143 45.927 33.332 1.00 76.38 77 PHE A N 1
ATOM 603 C CA . PHE A 1 77 ? 5.556 44.524 33.490 1.00 76.38 77 PHE A CA 1
ATOM 604 C C . PHE A 1 77 ? 6.606 44.072 32.458 1.00 76.38 77 PHE A C 1
ATOM 606 O O . PHE A 1 77 ? 6.779 42.873 32.231 1.00 76.38 77 PHE A O 1
ATOM 613 N N . THR A 1 78 ? 7.308 45.020 31.833 1.00 81.31 78 THR A N 1
ATOM 614 C CA . THR A 1 78 ? 8.527 44.749 31.058 1.00 81.31 78 THR A CA 1
ATOM 615 C C . THR A 1 78 ? 9.732 44.805 31.989 1.00 81.31 78 THR A C 1
ATOM 617 O O . THR A 1 78 ? 9.924 45.803 32.679 1.00 81.31 78 THR A O 1
ATOM 620 N N . THR A 1 79 ? 10.551 43.753 32.015 1.00 82.69 79 THR A N 1
ATOM 621 C CA . THR A 1 79 ? 11.858 43.792 32.685 1.00 82.69 79 THR A CA 1
ATOM 622 C C . THR A 1 79 ? 12.938 44.205 31.694 1.00 82.69 79 THR A C 1
ATOM 624 O O . THR A 1 79 ? 12.843 43.900 30.504 1.00 82.69 79 THR A O 1
ATOM 627 N N . VAL A 1 80 ? 13.964 44.904 32.180 1.00 84.38 80 VAL A N 1
ATOM 628 C CA . VAL A 1 80 ? 15.112 45.329 31.372 1.00 84.38 80 VAL A CA 1
ATOM 629 C C . VAL A 1 80 ? 16.379 44.770 32.000 1.00 84.38 80 VAL A C 1
ATOM 631 O O . VAL A 1 80 ? 16.591 44.916 33.202 1.00 84.38 80 VAL A O 1
ATOM 634 N N . GLU A 1 81 ? 17.204 44.114 31.194 1.00 85.25 81 GLU A N 1
ATOM 635 C CA . GLU A 1 81 ? 18.524 43.630 31.586 1.00 85.25 81 GLU A CA 1
ATOM 636 C C . GLU A 1 81 ? 19.577 44.294 30.700 1.00 85.25 81 GLU A C 1
ATOM 638 O O . GLU A 1 81 ? 19.519 44.182 29.477 1.00 85.25 81 GLU A O 1
ATOM 643 N N . HIS A 1 82 ? 20.546 44.970 31.312 1.00 86.56 82 HIS A N 1
ATOM 644 C CA . HIS A 1 82 ? 21.691 45.515 30.596 1.00 86.56 82 HIS A CA 1
ATOM 645 C C . HIS A 1 82 ? 22.781 44.450 30.450 1.00 86.56 82 HIS A C 1
ATOM 647 O O . HIS A 1 82 ? 23.215 43.870 31.448 1.00 86.56 82 HIS A O 1
ATOM 653 N N . ARG A 1 83 ? 23.264 44.231 29.225 1.00 86.38 83 ARG A N 1
ATOM 654 C CA . ARG A 1 83 ? 24.297 43.240 28.923 1.00 86.38 83 ARG A CA 1
ATOM 655 C C . ARG A 1 83 ? 25.484 43.883 28.213 1.00 86.38 83 ARG A C 1
ATOM 657 O O . ARG A 1 83 ? 25.325 44.584 27.217 1.00 86.38 83 ARG A O 1
ATOM 664 N N . GLN A 1 84 ? 26.680 43.646 28.746 1.00 85.69 84 GLN A N 1
ATOM 665 C CA . GLN A 1 84 ? 27.929 44.183 28.204 1.00 85.69 84 GLN A CA 1
ATOM 666 C C . GLN A 1 84 ? 28.372 43.432 26.941 1.00 85.69 84 GLN A C 1
ATOM 668 O O . GLN A 1 84 ? 28.032 42.262 26.749 1.00 85.69 84 GLN A O 1
ATOM 673 N N . LYS A 1 85 ? 29.174 44.101 26.103 1.00 86.94 85 LYS A N 1
ATOM 674 C CA . LYS A 1 85 ? 29.834 43.478 24.949 1.00 86.94 85 LYS A CA 1
ATOM 675 C C . LYS A 1 85 ? 30.806 42.379 25.372 1.00 86.94 85 LYS A C 1
ATOM 677 O O . LYS A 1 85 ? 31.411 42.438 26.443 1.00 86.94 85 LYS A O 1
ATOM 682 N N . VAL A 1 86 ? 30.992 41.393 24.504 1.00 86.00 86 VAL A N 1
ATOM 683 C CA . VAL A 1 86 ? 31.845 40.233 24.789 1.00 86.00 86 VAL A CA 1
ATOM 684 C C . VAL A 1 86 ? 33.322 40.546 24.545 1.00 86.00 86 VAL A C 1
ATOM 686 O O . VAL A 1 86 ? 33.688 41.088 23.507 1.00 86.00 86 VAL A O 1
ATOM 689 N N . SER A 1 87 ? 34.182 40.167 25.494 1.00 73.31 87 SER A N 1
ATOM 690 C CA . SER A 1 87 ? 35.624 40.465 25.471 1.00 73.31 87 SER A CA 1
ATOM 691 C C . SER A 1 87 ? 36.434 39.621 24.475 1.00 73.31 87 SER A C 1
ATOM 693 O O . SER A 1 87 ? 37.498 40.049 24.044 1.00 73.31 87 SER A O 1
ATOM 695 N N . PHE A 1 88 ? 35.952 38.422 24.129 1.00 64.38 88 PHE A N 1
ATOM 696 C CA . PHE A 1 88 ? 36.594 37.474 23.211 1.00 64.38 88 PHE A CA 1
ATOM 697 C C . PHE A 1 88 ? 35.537 36.732 22.383 1.00 64.38 88 PHE A C 1
ATOM 699 O O . PHE A 1 88 ? 34.681 36.075 22.966 1.00 64.38 88 PHE A O 1
ATOM 706 N N . GLY A 1 89 ? 35.640 36.801 21.049 1.00 71.19 89 GLY A N 1
ATOM 707 C CA . GLY A 1 89 ? 34.997 35.897 20.077 1.00 71.19 89 GLY A CA 1
ATOM 708 C C . GLY A 1 89 ? 33.495 35.618 20.256 1.00 71.19 89 GLY A C 1
ATOM 709 O O . GLY A 1 89 ? 33.098 34.732 21.012 1.00 71.19 89 GLY A O 1
ATOM 710 N N . MET A 1 90 ? 32.643 36.294 19.481 1.00 87.25 90 MET A N 1
ATOM 711 C CA . MET A 1 90 ? 31.216 35.956 19.413 1.00 87.25 90 MET A CA 1
ATOM 712 C C . MET A 1 90 ? 30.999 34.592 18.729 1.00 87.25 90 MET A C 1
ATOM 714 O O . MET A 1 90 ? 31.586 34.318 17.685 1.00 87.25 90 MET A O 1
ATOM 718 N N . LYS A 1 91 ? 30.137 33.735 19.295 1.00 85.50 91 LYS A N 1
ATOM 719 C CA . LYS A 1 91 ? 29.748 32.454 18.672 1.00 85.50 91 LYS A CA 1
ATOM 720 C C . LYS A 1 91 ? 28.851 32.677 17.449 1.00 85.50 91 LYS A C 1
ATOM 722 O O . LYS A 1 91 ? 27.865 33.403 17.549 1.00 85.50 91 LYS A O 1
ATOM 727 N N . GLU A 1 92 ? 29.091 31.920 16.375 1.00 83.50 92 GLU A N 1
ATOM 728 C CA . GLU A 1 92 ? 28.358 32.001 15.093 1.00 83.50 92 GLU A CA 1
ATOM 729 C C . GLU A 1 92 ? 26.826 31.961 15.220 1.00 83.50 92 GLU A C 1
ATOM 731 O O . GLU A 1 92 ? 26.120 32.605 14.445 1.00 83.50 92 GLU A O 1
ATOM 736 N N . LYS A 1 93 ? 26.293 31.253 16.232 1.00 84.81 93 LYS A N 1
ATOM 737 C CA . LYS A 1 93 ? 24.845 31.187 16.513 1.00 84.81 93 LYS A CA 1
ATOM 738 C C . LYS A 1 93 ? 24.185 32.557 16.741 1.00 84.81 93 LYS A C 1
ATOM 740 O O . LYS A 1 93 ? 22.961 32.628 16.697 1.00 84.81 93 LYS A O 1
ATOM 745 N N . TYR A 1 94 ? 24.964 33.612 16.985 1.00 89.56 94 TYR A N 1
ATOM 746 C CA . TYR A 1 94 ? 24.482 34.974 17.216 1.00 89.56 94 TYR A CA 1
ATOM 747 C C . TYR A 1 94 ? 24.677 35.931 16.030 1.00 89.56 94 TYR A C 1
ATOM 749 O O . TYR A 1 94 ? 24.148 37.038 16.096 1.00 89.56 94 TYR A O 1
ATOM 757 N N . ASN A 1 95 ? 25.354 35.520 14.945 1.00 87.62 95 ASN A N 1
ATOM 758 C CA . ASN A 1 95 ? 25.692 36.396 13.810 1.00 87.62 95 ASN A CA 1
ATOM 759 C C . ASN A 1 95 ? 24.463 37.139 13.260 1.00 87.62 95 ASN A C 1
ATOM 761 O O . ASN A 1 95 ? 24.429 38.360 13.296 1.00 87.62 95 ASN A O 1
ATOM 765 N N . LEU A 1 96 ? 23.399 36.419 12.882 1.00 89.88 96 LEU A N 1
ATOM 766 C CA . LEU A 1 96 ? 22.187 37.015 12.292 1.00 89.88 96 LEU A CA 1
ATOM 767 C C . LEU A 1 96 ? 21.523 38.088 13.178 1.00 89.88 96 LEU A C 1
ATOM 769 O O . LEU A 1 96 ? 21.011 39.081 12.668 1.00 89.88 96 LEU A O 1
ATOM 773 N N . LEU A 1 97 ? 21.522 37.895 14.502 1.00 89.69 97 LEU A N 1
ATOM 774 C CA . LEU A 1 97 ? 20.974 38.870 15.450 1.00 89.69 97 LEU A CA 1
ATOM 775 C C . LEU A 1 97 ? 21.915 40.068 15.638 1.00 89.69 97 LEU A C 1
ATOM 777 O O . LEU A 1 97 ? 21.457 41.202 15.746 1.00 89.69 97 LEU A O 1
ATOM 781 N N . ASN A 1 98 ? 23.221 39.810 15.688 1.00 89.44 98 ASN A N 1
ATOM 782 C CA . ASN A 1 98 ? 24.251 40.831 15.820 1.00 89.44 98 ASN A CA 1
ATOM 783 C C . ASN A 1 98 ? 24.300 41.741 14.583 1.00 89.44 98 ASN A C 1
ATOM 785 O O . ASN A 1 98 ? 24.379 42.957 14.727 1.00 89.44 98 ASN A O 1
ATOM 789 N N . ASP A 1 99 ? 24.183 41.165 13.388 1.00 88.81 99 ASP A N 1
ATOM 790 C CA . ASP A 1 99 ? 24.260 41.877 12.112 1.00 88.81 99 ASP A CA 1
ATOM 791 C C . ASP A 1 99 ? 23.003 42.733 11.853 1.00 88.81 99 ASP A C 1
ATOM 793 O O . ASP A 1 99 ? 23.129 43.887 11.443 1.00 88.81 99 ASP A O 1
ATOM 797 N N . ASP A 1 100 ? 21.792 42.238 12.164 1.00 87.94 100 ASP A N 1
ATOM 798 C CA . ASP A 1 100 ? 20.559 43.051 12.082 1.00 87.94 100 ASP A CA 1
ATOM 799 C C . ASP A 1 100 ? 20.580 44.206 13.102 1.00 87.94 100 ASP A C 1
ATOM 801 O O . ASP A 1 100 ? 20.189 45.328 12.779 1.00 87.94 100 ASP A O 1
ATOM 805 N N . LEU A 1 101 ? 21.107 43.978 14.311 1.00 86.75 101 LEU A N 1
ATOM 806 C CA . LEU A 1 101 ? 21.302 45.050 15.293 1.00 86.75 101 LEU A CA 1
ATOM 807 C C . LEU A 1 101 ? 22.323 46.098 14.826 1.00 86.75 101 LEU A C 1
ATOM 809 O O . LEU A 1 101 ? 22.025 47.284 14.927 1.00 86.75 101 LEU A O 1
ATOM 813 N N . LEU A 1 102 ? 23.462 45.690 14.252 1.00 85.75 102 LEU A N 1
ATOM 814 C CA . LEU A 1 102 ? 24.449 46.611 13.663 1.00 85.75 102 LEU A CA 1
ATOM 815 C C . LEU A 1 102 ? 23.910 47.389 12.456 1.00 85.75 102 LEU A C 1
ATOM 817 O O . LEU A 1 102 ? 24.396 48.480 12.167 1.00 85.75 102 LEU A O 1
ATOM 821 N N . SER A 1 103 ? 22.919 46.845 11.744 1.00 85.50 103 SER A N 1
ATOM 822 C CA . SER A 1 103 ? 22.274 47.529 10.617 1.00 85.50 103 SER A CA 1
ATOM 823 C C . SER A 1 103 ? 21.356 48.686 11.039 1.00 85.50 103 SER A C 1
ATOM 825 O O . SER A 1 103 ? 20.874 49.428 10.180 1.00 85.50 103 SER A O 1
ATOM 827 N N . LYS A 1 104 ? 21.089 48.843 12.344 1.00 81.94 104 LYS A N 1
ATOM 828 C CA . LYS A 1 104 ? 20.127 49.806 12.895 1.00 81.94 104 LYS A CA 1
ATOM 829 C C . LYS A 1 104 ? 20.823 50.893 13.700 1.00 81.94 104 LYS A C 1
ATOM 831 O O . LYS A 1 104 ? 21.855 50.681 14.324 1.00 81.94 104 LYS A O 1
ATOM 836 N N . GLU A 1 105 ? 20.230 52.082 13.692 1.00 81.88 105 GLU A N 1
ATOM 837 C CA . GLU A 1 105 ? 20.750 53.219 14.450 1.00 81.88 105 GLU A CA 1
ATOM 838 C C . GLU A 1 105 ? 20.692 52.943 15.962 1.00 81.88 105 GLU A C 1
ATOM 840 O O . GLU A 1 105 ? 19.692 52.424 16.475 1.00 81.88 105 GLU A O 1
ATOM 845 N N . ILE A 1 106 ? 21.756 53.322 16.677 1.00 81.00 106 ILE A N 1
ATOM 846 C CA . ILE A 1 106 ? 21.879 53.188 18.138 1.00 81.00 106 ILE A CA 1
ATOM 847 C C . ILE A 1 106 ? 20.653 53.820 18.819 1.00 81.00 106 ILE A C 1
ATOM 849 O O . ILE A 1 106 ? 20.218 54.910 18.454 1.00 81.00 106 ILE A O 1
ATOM 853 N N . GLY A 1 107 ? 20.071 53.126 19.802 1.00 75.25 107 GLY A N 1
ATOM 854 C CA . GLY A 1 107 ? 18.800 53.518 20.426 1.00 75.25 107 GLY A CA 1
ATOM 855 C C . GLY A 1 107 ? 17.536 52.949 19.758 1.00 75.25 107 GLY A C 1
ATOM 856 O O . GLY A 1 107 ? 16.459 53.004 20.357 1.00 75.25 107 GLY A O 1
ATOM 857 N N . THR A 1 108 ? 17.630 52.340 18.570 1.00 81.94 108 THR A N 1
ATOM 858 C CA . THR A 1 108 ? 16.479 51.710 17.896 1.00 81.94 108 THR A CA 1
ATOM 859 C C . THR A 1 108 ? 16.156 50.335 18.485 1.00 81.94 108 THR A C 1
ATOM 861 O O . THR A 1 108 ? 17.029 49.479 18.609 1.00 81.94 108 THR A O 1
ATOM 864 N N . MET A 1 109 ? 14.878 50.083 18.797 1.00 84.94 109 MET A N 1
ATOM 865 C CA . MET A 1 109 ? 14.427 48.773 19.289 1.00 84.94 109 MET A CA 1
ATOM 866 C C . MET A 1 109 ? 14.161 47.769 18.162 1.00 84.94 109 MET A C 1
ATOM 868 O O . MET A 1 109 ? 13.275 47.982 17.329 1.00 84.94 109 MET A O 1
ATOM 872 N N . LEU A 1 110 ? 14.869 46.639 18.212 1.00 86.44 110 LEU A N 1
ATOM 873 C CA . LEU A 1 110 ? 14.622 45.426 17.433 1.00 86.44 110 LEU A CA 1
ATOM 874 C C . LEU A 1 110 ? 13.802 44.423 18.258 1.00 86.44 110 LEU A C 1
ATOM 876 O O . LEU A 1 110 ? 14.111 44.197 19.422 1.00 86.44 110 LEU A O 1
ATOM 880 N N . LEU A 1 111 ? 12.795 43.779 17.664 1.00 85.50 111 LEU A N 1
ATOM 881 C CA . LEU A 1 111 ? 12.060 42.664 18.281 1.00 85.50 111 LEU A CA 1
ATOM 882 C C . LEU A 1 111 ? 12.601 41.322 17.781 1.00 85.50 111 LEU A C 1
ATOM 884 O O . LEU A 1 111 ? 12.829 41.168 16.587 1.00 85.50 111 LEU A O 1
ATOM 888 N N . PHE A 1 112 ? 12.759 40.351 18.680 1.00 86.19 112 PHE A N 1
ATOM 889 C CA . PHE A 1 112 ? 13.316 39.035 18.361 1.00 86.19 112 PHE A CA 1
ATOM 890 C C . PHE A 1 112 ? 12.328 38.132 17.599 1.00 86.19 112 PHE A C 1
ATOM 892 O O . PHE A 1 112 ? 11.315 37.700 18.163 1.00 86.19 112 PHE A O 1
ATOM 899 N N . ASP A 1 113 ? 12.664 37.790 16.352 1.00 81.94 113 ASP A N 1
ATOM 900 C CA . ASP A 1 113 ? 11.976 36.799 15.519 1.00 81.94 113 ASP A CA 1
ATOM 901 C C . ASP A 1 113 ? 12.885 35.581 15.269 1.00 81.94 113 ASP A C 1
ATOM 903 O O . ASP A 1 113 ? 13.975 35.685 14.706 1.00 81.94 113 ASP A O 1
ATOM 907 N N . GLU A 1 114 ? 12.412 34.391 15.650 1.00 81.12 114 GLU A N 1
ATOM 908 C CA . GLU A 1 114 ? 13.146 33.130 15.472 1.00 81.12 114 GLU A CA 1
ATOM 909 C C . GLU A 1 114 ? 13.370 32.744 14.003 1.00 81.12 114 GLU A C 1
ATOM 911 O O . GLU A 1 114 ? 14.243 31.930 13.721 1.00 81.12 114 GLU A O 1
ATOM 916 N N . ASN A 1 115 ? 12.582 33.289 13.073 1.00 76.25 115 ASN A N 1
ATOM 917 C CA . ASN A 1 115 ? 12.695 32.993 11.642 1.00 76.25 115 ASN A CA 1
ATOM 918 C C . ASN A 1 115 ? 13.784 33.812 10.941 1.00 76.25 115 ASN A C 1
ATOM 920 O O . ASN A 1 115 ? 14.157 33.479 9.819 1.00 76.25 115 ASN A O 1
ATOM 924 N N . VAL A 1 116 ? 14.236 34.897 11.573 1.00 82.12 116 VAL A N 1
ATOM 925 C CA . VAL A 1 116 ? 15.161 35.879 10.988 1.00 82.12 116 VAL A CA 1
ATOM 926 C C . VAL A 1 116 ? 16.491 35.870 11.736 1.00 82.12 116 VAL A C 1
ATOM 928 O O . VAL A 1 116 ? 17.552 35.869 11.122 1.00 82.12 116 VAL A O 1
ATOM 931 N N . HIS A 1 117 ? 16.448 35.818 13.069 1.00 86.75 117 HIS A N 1
ATOM 932 C CA . HIS A 1 117 ? 17.620 36.018 13.928 1.00 86.75 117 HIS A CA 1
ATOM 933 C C . HIS A 1 117 ? 18.335 34.725 14.339 1.00 86.75 117 HIS A C 1
ATOM 935 O O . HIS A 1 117 ? 19.255 34.771 15.156 1.00 86.75 117 HIS A O 1
ATOM 941 N N . VAL A 1 118 ? 17.916 33.566 13.816 1.00 84.31 118 VAL A N 1
ATOM 942 C CA . VAL A 1 118 ? 18.456 32.248 14.186 1.00 84.31 118 VAL A CA 1
ATOM 943 C C . VAL A 1 118 ? 18.544 31.342 12.954 1.00 84.31 118 VAL A C 1
ATOM 945 O O . VAL A 1 118 ? 17.607 31.258 12.169 1.00 84.31 118 VAL A O 1
ATOM 948 N N . VAL A 1 119 ? 19.662 30.621 12.801 1.00 77.81 119 VAL A N 1
ATOM 949 C CA . VAL A 1 119 ? 19.927 29.738 11.641 1.00 77.81 119 VAL A CA 1
ATOM 950 C C . VAL A 1 119 ? 18.963 28.540 11.578 1.00 77.81 119 VAL A C 1
ATOM 952 O O . VAL A 1 119 ? 18.688 28.004 10.507 1.00 77.81 119 VAL A O 1
ATOM 955 N N . SER A 1 120 ? 18.438 28.102 12.723 1.00 74.44 120 SER A N 1
ATOM 956 C CA . SER A 1 120 ? 17.419 27.057 12.817 1.00 74.44 120 SER A CA 1
ATOM 957 C C . SER A 1 120 ? 16.481 27.323 13.997 1.00 74.44 120 SER A C 1
ATOM 959 O O . SER A 1 120 ? 16.900 27.830 15.039 1.00 74.44 120 SER A O 1
ATOM 961 N N . ARG A 1 121 ? 15.191 26.995 13.832 1.00 75.75 121 ARG A N 1
ATOM 962 C CA . ARG A 1 121 ? 14.167 27.201 14.872 1.00 75.75 121 ARG A CA 1
ATOM 963 C C . ARG A 1 121 ? 14.455 26.353 16.113 1.00 75.75 121 ARG A C 1
ATOM 965 O O . ARG A 1 121 ? 14.854 25.192 16.000 1.00 75.75 121 ARG A O 1
ATOM 972 N N . PHE A 1 122 ? 14.166 26.898 17.294 1.00 77.56 122 PHE A N 1
ATOM 973 C CA . PHE A 1 122 ? 14.293 26.152 18.544 1.00 77.56 122 PHE A CA 1
ATOM 974 C C . PHE A 1 122 ? 13.253 25.028 18.620 1.00 77.56 122 PHE A C 1
ATOM 976 O O . PHE A 1 122 ? 12.074 25.218 18.333 1.00 77.56 122 PHE A O 1
ATOM 983 N N . GLN A 1 123 ? 13.679 23.849 19.069 1.00 72.50 123 GLN A N 1
ATOM 984 C CA . GLN A 1 123 ? 12.805 22.686 19.248 1.00 72.50 123 GLN A CA 1
ATOM 985 C C . GLN A 1 123 ? 11.990 22.765 20.548 1.00 72.50 123 GLN A C 1
ATOM 987 O O . GLN A 1 123 ? 11.001 22.053 20.704 1.00 72.50 123 GLN A O 1
ATOM 992 N N . ASN A 1 124 ? 12.414 23.591 21.514 1.00 73.25 124 ASN A N 1
ATOM 993 C CA . ASN A 1 124 ? 11.699 23.809 22.770 1.00 73.25 124 ASN A CA 1
ATOM 994 C C . ASN A 1 124 ? 12.051 25.156 23.435 1.00 73.25 124 ASN A C 1
ATOM 996 O O . ASN A 1 124 ? 13.099 25.753 23.185 1.00 73.25 124 ASN A O 1
ATOM 1000 N N . ASN A 1 125 ? 11.193 25.592 24.363 1.00 68.56 125 ASN A N 1
ATOM 1001 C CA . ASN A 1 125 ? 11.357 26.850 25.103 1.00 68.56 125 ASN A CA 1
ATOM 1002 C C . ASN A 1 125 ? 12.648 26.918 25.941 1.00 68.56 125 ASN A C 1
ATOM 1004 O O . ASN A 1 125 ? 13.142 28.013 26.196 1.00 68.56 125 ASN A O 1
ATOM 1008 N N . MET A 1 126 ? 13.213 25.781 26.365 1.00 70.38 126 MET A N 1
ATOM 1009 C CA . MET A 1 126 ? 14.456 25.757 27.145 1.00 70.38 126 MET A CA 1
ATOM 1010 C C . MET A 1 126 ? 15.681 26.068 26.272 1.00 70.38 126 MET A C 1
ATOM 1012 O O . MET A 1 126 ? 16.588 26.754 26.736 1.00 70.38 126 MET A O 1
ATOM 1016 N N . GLN A 1 127 ? 15.690 25.648 25.002 1.00 78.25 127 GLN A N 1
ATOM 1017 C CA . GLN A 1 127 ? 16.694 26.078 24.021 1.00 78.25 127 GLN A CA 1
ATOM 1018 C C . GLN A 1 127 ? 16.597 27.588 23.755 1.00 78.25 127 GLN A C 1
ATOM 1020 O O . GLN A 1 127 ? 17.614 28.271 23.852 1.00 78.25 127 GLN A O 1
ATOM 1025 N N . ARG A 1 128 ? 15.384 28.126 23.526 1.00 82.75 128 ARG A N 1
ATOM 1026 C CA . ARG A 1 128 ? 15.151 29.580 23.375 1.00 82.75 128 ARG A CA 1
ATOM 1027 C C . ARG A 1 128 ? 15.631 30.360 24.605 1.00 82.75 128 ARG A C 1
ATOM 1029 O O . ARG A 1 128 ? 16.306 31.374 24.465 1.00 82.75 128 ARG A O 1
ATOM 1036 N N . HIS A 1 129 ? 15.312 29.885 25.811 1.00 80.06 129 HIS A N 1
ATOM 1037 C CA . HIS A 1 129 ? 15.750 30.521 27.053 1.00 80.06 129 HIS A CA 1
ATOM 1038 C C . HIS A 1 129 ? 17.279 30.515 27.179 1.00 80.06 129 HIS A C 1
ATOM 1040 O O . HIS A 1 129 ? 17.856 31.584 27.329 1.00 80.06 129 HIS A O 1
ATOM 1046 N N . ARG A 1 130 ? 17.948 29.364 27.007 1.00 81.75 130 ARG A N 1
ATOM 1047 C CA . ARG A 1 130 ? 19.423 29.287 27.030 1.00 81.75 130 ARG A CA 1
ATOM 1048 C C . ARG A 1 130 ? 20.081 30.154 25.958 1.00 81.75 130 ARG A C 1
ATOM 1050 O O . ARG A 1 130 ? 21.102 30.766 26.230 1.00 81.75 130 ARG A O 1
ATOM 1057 N N . PHE A 1 131 ? 19.502 30.250 24.761 1.00 87.25 131 PHE A N 1
ATOM 1058 C CA . PHE A 1 131 ? 20.016 31.124 23.704 1.00 87.25 131 PHE A CA 1
ATOM 1059 C C . PHE A 1 131 ? 20.056 32.595 24.141 1.00 87.25 131 PHE A C 1
ATOM 1061 O O . PHE A 1 131 ? 21.065 33.262 23.915 1.00 87.25 131 PHE A O 1
ATOM 1068 N N . LEU A 1 132 ? 18.983 33.062 24.790 1.00 86.06 132 LEU A N 1
ATOM 1069 C CA . LEU A 1 132 ? 18.834 34.428 25.299 1.00 86.06 132 LEU A CA 1
ATOM 1070 C C . LEU A 1 132 ? 19.614 34.675 26.602 1.00 86.06 132 LEU A C 1
ATOM 1072 O O . LEU A 1 132 ? 20.096 35.783 26.810 1.00 86.06 132 LEU A O 1
ATOM 1076 N N . GLU A 1 133 ? 19.766 33.669 27.466 1.00 83.81 133 GLU A N 1
ATOM 1077 C CA . GLU A 1 133 ? 20.608 33.742 28.670 1.00 83.81 133 GLU A CA 1
ATOM 1078 C C . GLU A 1 133 ? 22.099 33.766 28.324 1.00 83.81 133 GLU A C 1
ATOM 1080 O O . GLU A 1 133 ? 22.841 34.565 28.878 1.00 83.81 133 GLU A O 1
ATOM 1085 N N . GLU A 1 134 ? 22.542 32.971 27.351 1.00 85.31 134 GLU A N 1
ATOM 1086 C CA . GLU A 1 134 ? 23.934 32.927 26.883 1.00 85.31 134 GLU A CA 1
ATOM 1087 C C . GLU A 1 134 ? 24.254 33.972 25.794 1.00 85.31 134 GLU A C 1
ATOM 1089 O O . GLU A 1 134 ? 25.305 33.871 25.162 1.00 85.31 134 GLU A O 1
ATOM 1094 N N . LEU A 1 135 ? 23.356 34.929 25.510 1.00 87.19 135 LEU A N 1
ATOM 1095 C CA . LEU A 1 135 ? 23.503 35.876 24.397 1.00 87.19 135 LEU A CA 1
ATOM 1096 C C . LEU A 1 135 ? 24.846 36.620 24.441 1.00 87.19 135 LEU A C 1
ATOM 1098 O O . LEU A 1 135 ? 25.165 37.280 25.432 1.00 87.19 135 LEU A O 1
ATOM 1102 N N . GLN A 1 136 ? 25.581 36.531 23.332 1.00 88.50 136 GLN A N 1
ATOM 1103 C CA . GLN A 1 136 ? 26.874 37.162 23.085 1.00 88.50 136 GLN A CA 1
ATOM 1104 C C . GLN A 1 136 ? 26.740 38.105 21.883 1.00 88.50 136 GLN A C 1
ATOM 1106 O O . GLN A 1 136 ? 26.333 37.646 20.822 1.00 88.50 136 GLN A O 1
ATOM 1111 N N . LEU A 1 137 ? 27.086 39.386 22.049 1.00 89.56 137 LEU A N 1
ATOM 1112 C CA . LEU A 1 137 ? 27.084 40.416 20.997 1.00 89.56 137 LEU A CA 1
ATOM 1113 C C . LEU A 1 137 ? 28.378 41.249 21.056 1.00 89.56 137 LEU A C 1
ATOM 1115 O O . LEU A 1 137 ? 29.054 41.289 22.092 1.00 89.56 137 LEU A O 1
ATOM 1119 N N . THR A 1 138 ? 28.724 41.923 19.957 1.00 87.38 138 THR A N 1
ATOM 1120 C CA . THR A 1 138 ? 29.966 42.720 19.844 1.00 87.38 138 THR A CA 1
ATOM 1121 C C . THR A 1 138 ? 29.874 44.131 20.448 1.00 87.38 138 THR A C 1
ATOM 1123 O O . THR A 1 138 ? 30.889 44.813 20.585 1.00 87.38 138 THR A O 1
ATOM 1126 N N . PHE A 1 139 ? 28.681 44.551 20.870 1.00 88.19 139 PHE A N 1
ATOM 1127 C CA . PHE A 1 139 ? 28.352 45.848 21.476 1.00 88.19 139 PHE A CA 1
ATOM 1128 C C . PHE A 1 139 ? 27.423 45.635 22.689 1.00 88.19 139 PHE A C 1
ATOM 1130 O O . PHE A 1 139 ? 26.774 44.588 22.785 1.00 88.19 139 PHE A O 1
ATOM 1137 N N . PRO A 1 140 ? 27.360 46.583 23.641 1.00 87.50 140 PRO A N 1
ATOM 1138 C CA . PRO A 1 140 ? 26.448 46.478 24.771 1.00 87.50 140 PRO A CA 1
ATOM 1139 C C . PRO A 1 140 ? 24.994 46.682 24.321 1.00 87.50 140 PRO A C 1
ATOM 1141 O O . PRO A 1 140 ? 24.700 47.456 23.405 1.00 87.50 140 PRO A O 1
ATOM 1144 N N . VAL A 1 141 ? 24.075 45.990 24.990 1.00 89.12 141 VAL A N 1
ATOM 1145 C CA . VAL A 1 141 ? 22.653 45.939 24.631 1.00 89.12 141 VAL A CA 1
ATOM 1146 C C . VAL A 1 141 ? 21.776 46.029 25.881 1.00 89.12 141 VAL A C 1
ATOM 1148 O O . VAL A 1 141 ? 22.097 45.444 26.916 1.00 89.12 141 VAL A O 1
ATOM 1151 N N . ASP A 1 142 ? 20.646 46.725 25.778 1.00 88.88 142 ASP A N 1
ATOM 1152 C CA . ASP A 1 142 ? 19.556 46.624 26.750 1.00 88.88 142 ASP A CA 1
ATOM 1153 C C . ASP A 1 142 ? 18.507 45.632 26.222 1.00 88.88 142 ASP A C 1
ATOM 1155 O O . ASP A 1 142 ? 17.982 45.780 25.114 1.00 88.88 142 ASP A O 1
ATOM 1159 N N . ILE A 1 143 ? 18.235 44.588 27.009 1.00 88.81 143 ILE A N 1
ATOM 1160 C CA . ILE A 1 143 ? 17.327 43.483 26.684 1.00 88.81 143 ILE A CA 1
ATOM 1161 C C . ILE A 1 143 ? 15.998 43.703 27.407 1.00 88.81 143 ILE A C 1
ATOM 1163 O O . ILE A 1 143 ? 15.905 43.551 28.625 1.00 88.81 143 ILE A O 1
ATOM 1167 N N . PHE A 1 144 ? 14.950 44.003 26.649 1.00 87.19 144 PHE A N 1
ATOM 1168 C CA . PHE A 1 144 ? 13.591 44.219 27.138 1.00 87.19 144 PHE A CA 1
ATOM 1169 C C . PHE A 1 144 ? 12.813 42.907 27.055 1.00 87.19 144 PHE A C 1
ATOM 1171 O O . PHE A 1 144 ? 12.693 42.329 25.977 1.00 87.19 144 PHE A O 1
ATOM 1178 N N . ARG A 1 145 ? 12.258 42.417 28.166 1.00 85.50 145 ARG A N 1
ATOM 1179 C CA . ARG A 1 145 ? 11.458 41.182 28.198 1.00 85.50 145 ARG A CA 1
ATOM 1180 C C . ARG A 1 145 ? 10.055 41.472 28.718 1.00 85.50 145 ARG A C 1
ATOM 1182 O O . ARG A 1 145 ? 9.886 41.864 29.870 1.00 85.50 145 ARG A O 1
ATOM 1189 N N . PHE A 1 146 ? 9.040 41.225 27.891 1.00 83.69 146 PHE A N 1
ATOM 1190 C CA . PHE A 1 146 ? 7.633 41.337 28.277 1.00 83.69 146 PHE A CA 1
ATOM 1191 C C . PHE A 1 146 ? 6.949 39.966 28.253 1.00 83.69 146 PHE A C 1
ATOM 1193 O O . PHE A 1 146 ? 6.903 39.287 27.224 1.00 83.69 146 PHE A O 1
ATOM 1200 N N . CYS A 1 147 ? 6.400 39.559 29.401 1.00 76.25 147 CYS A N 1
ATOM 1201 C CA . CYS A 1 147 ? 5.654 38.311 29.552 1.00 76.25 147 CYS A CA 1
ATOM 1202 C C . CYS A 1 147 ? 4.174 38.609 29.868 1.00 76.25 147 CYS A C 1
ATOM 1204 O O . CYS A 1 147 ? 3.855 38.902 31.029 1.00 76.25 147 CYS A O 1
ATOM 1206 N N . PRO A 1 148 ? 3.256 38.486 28.885 1.00 66.25 148 PRO A N 1
ATOM 1207 C CA . PRO A 1 148 ? 1.827 38.774 29.074 1.00 66.25 148 PRO A CA 1
ATOM 1208 C C . PRO A 1 148 ? 1.125 37.780 30.017 1.00 66.25 148 PRO A C 1
ATOM 1210 O O . PRO A 1 148 ? 0.033 38.057 30.505 1.00 66.25 148 PRO A O 1
ATOM 1213 N N . GLY A 1 149 ? 1.764 36.645 30.325 1.00 62.66 149 GLY A N 1
ATOM 1214 C CA . GLY A 1 149 ? 1.235 35.588 31.188 1.00 62.66 149 GLY A CA 1
ATOM 1215 C C . GLY A 1 149 ? 0.640 34.409 30.412 1.00 62.66 149 GLY A C 1
ATOM 1216 O O . GLY A 1 149 ? 0.479 34.452 29.192 1.00 62.66 149 GLY A O 1
ATOM 1217 N N . SER A 1 150 ? 0.305 33.338 31.143 1.00 58.69 150 SER A N 1
ATOM 1218 C CA . SER A 1 150 ? -0.003 31.995 30.609 1.00 58.69 150 SER A CA 1
ATOM 1219 C C . SER A 1 150 ? 1.159 31.377 29.804 1.00 58.69 150 SER A C 1
ATOM 1221 O O . SER A 1 150 ? 2.282 31.869 29.860 1.00 58.69 150 SER A O 1
ATOM 1223 N N . SER A 1 151 ? 0.925 30.281 29.073 1.00 54.44 151 SER A N 1
ATOM 1224 C CA . SER A 1 151 ? 1.940 29.582 28.261 1.00 54.44 151 SER A CA 1
ATOM 1225 C C . SER A 1 151 ? 2.310 30.314 26.957 1.00 54.44 151 SER A C 1
ATOM 1227 O O . SER A 1 151 ? 2.698 29.677 25.978 1.00 54.44 151 SER A O 1
ATOM 1229 N N . ILE A 1 152 ? 2.133 31.637 26.913 1.00 60.53 152 ILE A N 1
ATOM 1230 C CA . ILE A 1 152 ? 2.476 32.491 25.774 1.00 60.53 152 ILE A CA 1
ATOM 1231 C C . ILE A 1 152 ? 3.973 32.808 25.839 1.00 60.53 152 ILE A C 1
ATOM 1233 O O . ILE A 1 152 ? 4.523 33.093 26.901 1.00 60.53 152 ILE A O 1
ATOM 1237 N N . ILE A 1 153 ? 4.632 32.749 24.685 1.00 67.25 153 ILE A N 1
ATOM 1238 C CA . ILE A 1 153 ? 6.068 32.995 24.542 1.00 67.25 153 ILE A CA 1
ATOM 1239 C C . ILE A 1 153 ? 6.400 34.450 24.916 1.00 67.25 153 ILE A C 1
ATOM 1241 O O . ILE A 1 153 ? 5.783 35.379 24.400 1.00 67.25 153 ILE A O 1
ATOM 1245 N N . THR A 1 154 ? 7.402 34.645 25.781 1.00 74.31 154 THR A N 1
ATOM 1246 C CA . THR A 1 154 ? 7.918 35.968 26.172 1.00 74.31 154 THR A CA 1
ATOM 1247 C C . THR A 1 154 ? 8.417 36.748 24.954 1.00 74.31 154 THR A C 1
ATOM 1249 O O . THR A 1 154 ? 9.324 36.288 24.248 1.00 74.31 154 THR A O 1
ATOM 1252 N N . THR A 1 155 ? 7.871 37.946 24.742 1.00 79.81 155 THR A N 1
ATOM 1253 C CA . THR A 1 155 ? 8.365 38.895 23.736 1.00 79.81 155 THR A CA 1
ATOM 1254 C C . THR A 1 155 ? 9.674 39.498 24.230 1.00 79.81 155 THR A C 1
ATOM 1256 O O . THR A 1 155 ? 9.757 39.937 25.379 1.00 79.81 155 THR A O 1
ATOM 1259 N N . VAL A 1 156 ? 10.694 39.511 23.372 1.00 85.06 156 VAL A N 1
ATOM 1260 C CA . VAL A 1 156 ? 12.015 40.064 23.686 1.00 85.06 156 VAL A CA 1
ATOM 1261 C C . VAL A 1 156 ? 12.360 41.139 22.666 1.00 85.06 156 VAL A C 1
ATOM 1263 O O . VAL A 1 156 ? 12.204 40.917 21.465 1.00 85.06 156 VAL A O 1
ATOM 1266 N N . GLY A 1 157 ? 12.796 42.293 23.160 1.00 87.19 157 GLY A N 1
ATOM 1267 C CA . GLY A 1 157 ? 13.336 43.392 22.375 1.00 87.19 157 GLY A CA 1
ATOM 1268 C C . GLY A 1 157 ? 14.778 43.699 22.772 1.00 87.19 157 GLY A C 1
ATOM 1269 O O . GLY A 1 157 ? 15.187 43.435 23.901 1.00 87.19 157 GLY A O 1
ATOM 1270 N N . PHE A 1 158 ? 15.533 44.267 21.844 1.00 88.56 158 PHE A N 1
ATOM 1271 C CA . PHE A 1 158 ? 16.939 44.624 21.991 1.00 88.56 158 PHE A CA 1
ATOM 1272 C C . PHE A 1 158 ? 17.149 46.069 21.544 1.00 88.56 158 PHE A C 1
ATOM 1274 O O . PHE A 1 158 ? 16.622 46.465 20.504 1.00 88.56 158 PHE A O 1
ATOM 1281 N N . ILE A 1 159 ? 17.925 46.840 22.305 1.00 87.94 159 ILE A N 1
ATOM 1282 C CA . ILE A 1 159 ? 18.396 48.177 21.920 1.00 87.94 159 ILE A CA 1
ATOM 1283 C C . ILE A 1 159 ? 19.916 48.215 22.071 1.00 87.94 159 ILE A C 1
ATOM 1285 O O . ILE A 1 159 ? 20.425 47.960 23.162 1.00 87.94 159 ILE A O 1
ATOM 1289 N N . GLN A 1 160 ? 20.636 48.549 20.998 1.00 87.38 160 GLN A N 1
ATOM 1290 C CA . GLN A 1 160 ? 22.063 48.868 21.078 1.00 87.38 160 GLN A CA 1
ATOM 1291 C C . GLN A 1 160 ? 22.256 50.185 21.836 1.00 87.38 160 GLN A C 1
ATOM 1293 O O . GLN A 1 160 ? 21.551 51.163 21.577 1.00 87.38 160 GLN A O 1
ATOM 1298 N N . VAL A 1 161 ? 23.220 50.206 22.757 1.00 85.75 161 VAL A N 1
ATOM 1299 C CA . VAL A 1 161 ? 23.491 51.335 23.660 1.00 85.75 161 VAL A CA 1
ATOM 1300 C C . VAL A 1 161 ? 24.974 51.710 23.663 1.00 85.75 161 VAL A C 1
ATOM 1302 O O . VAL A 1 161 ? 25.806 51.021 23.079 1.00 85.75 161 VAL A O 1
ATOM 1305 N N . GLU A 1 162 ? 25.318 52.815 24.322 1.00 81.38 162 GLU A N 1
ATOM 1306 C CA . GLU A 1 162 ? 26.706 53.258 24.488 1.00 81.38 162 GLU A CA 1
ATOM 1307 C C . GLU A 1 162 ? 27.408 52.538 25.658 1.00 81.38 162 GLU A C 1
ATOM 1309 O O . GLU A 1 162 ? 26.795 52.268 26.696 1.00 81.38 162 GLU A O 1
ATOM 1314 N N . ASP A 1 163 ? 28.716 52.279 25.514 1.00 74.25 163 ASP A N 1
ATOM 1315 C CA . ASP A 1 163 ? 29.553 51.580 26.511 1.00 74.25 163 ASP A CA 1
ATOM 1316 C C . ASP A 1 163 ? 29.639 52.302 27.873 1.00 74.25 163 ASP A C 1
ATOM 1318 O O . ASP A 1 163 ? 29.778 51.651 28.907 1.00 74.25 163 ASP A O 1
ATOM 1322 N N . ASN A 1 164 ? 29.548 53.638 27.896 1.00 71.69 164 ASN A N 1
ATOM 1323 C CA . ASN A 1 164 ? 29.956 54.468 29.041 1.00 71.69 164 ASN A CA 1
ATOM 1324 C C . ASN A 1 164 ? 28.787 55.075 29.851 1.00 71.69 164 ASN A C 1
ATOM 1326 O O . ASN A 1 164 ? 28.945 56.120 30.484 1.00 71.69 164 ASN A O 1
ATOM 1330 N N . ARG A 1 165 ? 27.600 54.450 29.853 1.00 78.38 165 ARG A N 1
ATOM 1331 C CA . ARG A 1 165 ? 26.440 54.957 30.618 1.00 78.38 165 ARG A CA 1
ATOM 1332 C C . ARG A 1 165 ? 26.589 54.738 32.129 1.00 78.38 165 ARG A C 1
ATOM 1334 O O . ARG A 1 165 ? 26.871 53.629 32.585 1.00 78.38 165 ARG A O 1
ATOM 1341 N N . SER A 1 166 ? 26.299 55.778 32.911 1.00 75.38 166 SER A N 1
ATOM 1342 C CA . SER A 1 166 ? 26.194 55.691 34.377 1.00 75.38 166 SER A CA 1
ATOM 1343 C C . SER A 1 166 ? 24.941 54.913 34.824 1.00 75.38 166 SER A C 1
ATOM 1345 O O . SER A 1 166 ? 23.949 54.873 34.099 1.00 75.38 166 SER A O 1
ATOM 1347 N N . GLU A 1 167 ? 24.940 54.311 36.021 1.00 72.69 167 GLU A N 1
ATOM 1348 C CA . GLU A 1 167 ? 23.779 53.542 36.525 1.00 72.69 167 GLU A CA 1
ATOM 1349 C C . GLU A 1 167 ? 22.444 54.321 36.539 1.00 72.69 167 GLU A C 1
ATOM 1351 O O . GLU A 1 167 ? 21.444 53.783 36.056 1.00 72.69 167 GLU A O 1
ATOM 1356 N N . PRO A 1 168 ? 22.379 55.598 36.980 1.00 73.69 168 PRO A N 1
ATOM 1357 C CA . PRO A 1 168 ? 21.141 56.378 36.887 1.00 73.69 168 PRO A CA 1
ATOM 1358 C C . PRO A 1 168 ? 20.664 56.557 35.439 1.00 73.69 168 PRO A C 1
ATOM 1360 O O . PRO A 1 168 ? 19.466 56.546 35.165 1.00 73.69 168 PRO A O 1
ATOM 1363 N N . GLN A 1 169 ? 21.604 56.695 34.503 1.00 75.06 169 GLN A N 1
ATOM 1364 C CA . GLN A 1 169 ? 21.330 56.917 33.088 1.00 75.06 169 GLN A CA 1
ATOM 1365 C C . GLN A 1 169 ? 20.803 55.646 32.410 1.00 75.06 169 GLN A C 1
ATOM 1367 O O . GLN A 1 169 ? 19.816 55.725 31.685 1.00 75.06 169 GLN A O 1
ATOM 1372 N N . LYS A 1 170 ? 21.346 54.464 32.748 1.00 76.81 170 LYS A N 1
ATOM 1373 C CA . LYS A 1 170 ? 20.793 53.163 32.321 1.00 76.81 170 LYS A CA 1
ATOM 1374 C C . LYS A 1 170 ? 19.314 53.024 32.701 1.00 76.81 170 LYS A C 1
ATOM 1376 O O . LYS A 1 170 ? 18.504 52.647 31.861 1.00 76.81 170 LYS A O 1
ATOM 1381 N N . LEU A 1 171 ? 18.951 53.371 33.940 1.00 75.06 171 LEU A N 1
ATOM 1382 C CA . LEU A 1 171 ? 17.566 53.295 34.425 1.00 75.06 171 LEU A CA 1
ATOM 1383 C C . LEU A 1 171 ? 16.633 54.299 33.725 1.00 75.06 171 LEU A C 1
ATOM 1385 O O . LEU A 1 171 ? 15.514 53.941 33.353 1.00 75.06 171 LEU A O 1
ATOM 1389 N N . ILE A 1 172 ? 17.084 55.542 33.527 1.00 78.38 172 ILE A N 1
ATOM 1390 C CA . ILE A 1 172 ? 16.298 56.596 32.865 1.00 78.38 172 ILE A CA 1
ATOM 1391 C C . ILE A 1 172 ? 16.074 56.272 31.384 1.00 78.38 172 ILE A C 1
ATOM 1393 O O . ILE A 1 172 ? 14.947 56.392 30.896 1.00 78.38 172 ILE A O 1
ATOM 1397 N N . ASP A 1 173 ? 17.119 55.846 30.675 1.00 77.75 173 ASP A N 1
ATOM 1398 C CA . ASP A 1 173 ? 17.031 55.518 29.254 1.00 77.75 173 ASP A CA 1
ATOM 1399 C C . ASP A 1 173 ? 16.168 54.271 29.037 1.00 77.75 173 ASP A C 1
ATOM 1401 O O . ASP A 1 173 ? 15.266 54.306 28.204 1.00 77.75 173 ASP A O 1
ATOM 1405 N N . ALA A 1 174 ? 16.324 53.227 29.862 1.00 75.06 174 ALA A N 1
ATOM 1406 C CA . ALA A 1 174 ? 15.460 52.047 29.834 1.00 75.06 174 ALA A CA 1
ATOM 1407 C C . ALA A 1 174 ? 13.972 52.400 30.027 1.00 75.06 174 ALA A C 1
ATOM 1409 O O . ALA A 1 174 ? 13.122 51.959 29.249 1.00 75.06 174 ALA A O 1
ATOM 1410 N N . ALA A 1 175 ? 13.642 53.230 31.025 1.00 75.69 175 ALA A N 1
ATOM 1411 C CA . ALA A 1 175 ? 12.265 53.661 31.274 1.00 75.69 175 ALA A CA 1
ATOM 1412 C C . ALA A 1 175 ? 11.693 54.493 30.109 1.00 75.69 175 ALA A C 1
ATOM 1414 O O . ALA A 1 175 ? 10.548 54.282 29.697 1.00 75.69 175 ALA A O 1
ATOM 1415 N N . ARG A 1 176 ? 12.497 55.398 29.531 1.00 80.81 176 ARG A N 1
ATOM 1416 C CA . ARG A 1 176 ? 12.116 56.186 28.347 1.00 80.81 176 ARG A CA 1
ATOM 1417 C C . ARG A 1 176 ? 11.880 55.284 27.131 1.00 80.81 176 ARG A C 1
ATOM 1419 O O . ARG A 1 176 ? 10.877 55.459 26.441 1.00 80.81 176 ARG A O 1
ATOM 1426 N N . SER A 1 177 ? 12.746 54.296 26.903 1.00 79.50 177 SER A N 1
ATOM 1427 C CA . SER A 1 177 ? 12.639 53.345 25.794 1.00 79.50 177 SER A CA 1
ATOM 1428 C C . SER A 1 177 ? 11.388 52.469 25.878 1.00 79.50 177 SER A C 1
ATOM 1430 O O . SER A 1 177 ? 10.751 52.261 24.845 1.00 79.50 177 SER A O 1
ATOM 1432 N N . VAL A 1 178 ? 10.989 52.004 27.072 1.00 76.50 178 VAL A N 1
ATOM 1433 C CA . VAL A 1 178 ? 9.726 51.256 27.257 1.00 76.50 178 VAL A CA 1
ATOM 1434 C C . VAL A 1 178 ? 8.521 52.111 26.863 1.00 76.50 178 VAL A C 1
ATOM 1436 O O . VAL A 1 178 ? 7.653 51.629 26.139 1.00 76.50 178 VAL A O 1
ATOM 1439 N N . LEU A 1 179 ? 8.477 53.378 27.289 1.00 75.81 179 LEU A N 1
ATOM 1440 C CA . LEU A 1 179 ? 7.377 54.292 26.957 1.00 75.81 179 LEU A CA 1
ATOM 1441 C C . LEU A 1 179 ? 7.331 54.620 25.456 1.00 75.81 179 LEU A C 1
ATOM 1443 O O . LEU A 1 179 ? 6.270 54.536 24.846 1.00 75.81 179 LEU A O 1
ATOM 1447 N N . GLN A 1 180 ? 8.476 54.936 24.844 1.00 79.38 180 GLN A N 1
ATOM 1448 C CA . GLN A 1 180 ? 8.568 55.279 23.416 1.00 79.38 180 GLN A CA 1
ATOM 1449 C C . GLN A 1 180 ? 8.269 54.106 22.473 1.00 79.38 180 GLN A C 1
ATOM 1451 O O . GLN A 1 180 ? 7.878 54.327 21.331 1.00 79.38 180 GLN A O 1
ATOM 1456 N N . ASN A 1 181 ? 8.478 52.864 22.916 1.00 74.62 181 ASN A N 1
ATOM 1457 C CA . ASN A 1 181 ? 8.304 51.675 22.082 1.00 74.62 181 ASN A CA 1
ATOM 1458 C C . ASN A 1 181 ? 7.114 50.803 22.516 1.00 74.62 181 ASN A C 1
ATOM 1460 O O . ASN A 1 181 ? 6.990 49.679 22.027 1.00 74.62 181 ASN A O 1
ATOM 1464 N N . GLN A 1 182 ? 6.231 51.296 23.395 1.00 72.44 182 GLN A N 1
ATOM 1465 C CA . GLN A 1 182 ? 5.099 50.522 23.916 1.00 72.44 182 GLN A CA 1
ATOM 1466 C C . GLN A 1 182 ? 4.200 49.973 22.792 1.00 72.44 182 GLN A C 1
ATOM 1468 O O . GLN A 1 182 ? 3.830 48.803 22.835 1.00 72.44 182 GLN A O 1
ATOM 1473 N N . GLU A 1 183 ? 3.934 50.776 21.757 1.00 68.06 183 GLU A N 1
ATOM 1474 C CA . GLU A 1 183 ? 3.113 50.414 20.587 1.00 68.06 183 GLU A CA 1
ATOM 1475 C C . GLU A 1 183 ? 3.731 49.315 19.701 1.00 68.06 183 GLU A C 1
ATOM 1477 O O . GLU A 1 183 ? 3.028 48.672 18.925 1.00 68.06 183 GLU A O 1
ATOM 1482 N N . LYS A 1 184 ? 5.045 49.062 19.807 1.00 70.88 184 LYS A N 1
ATOM 1483 C CA . LYS A 1 184 ? 5.710 47.981 19.057 1.00 70.88 184 LYS A CA 1
ATOM 1484 C C . LYS A 1 184 ? 5.461 46.605 19.684 1.00 70.88 184 LYS A C 1
ATOM 1486 O O . LYS A 1 184 ? 5.628 45.586 19.014 1.00 70.88 184 LYS A O 1
ATOM 1491 N N . PHE A 1 185 ? 5.081 46.544 20.961 1.00 69.50 185 PHE A N 1
ATOM 1492 C CA . PHE A 1 185 ? 4.702 45.292 21.611 1.00 69.50 185 PHE A CA 1
ATOM 1493 C C . PHE A 1 185 ? 3.251 44.941 21.266 1.00 69.50 185 PHE A C 1
ATOM 1495 O O . PHE A 1 185 ? 2.369 45.790 21.292 1.00 69.50 185 PHE A O 1
ATOM 1502 N N . LYS A 1 186 ? 2.997 43.664 20.959 1.00 67.00 186 LYS A N 1
ATOM 1503 C CA . LYS A 1 186 ? 1.657 43.182 20.591 1.00 67.00 186 LYS A CA 1
ATOM 1504 C C . LYS A 1 186 ? 0.661 43.362 21.741 1.00 67.00 186 LYS A C 1
ATOM 1506 O O . LYS A 1 186 ? 1.005 43.093 22.893 1.00 67.00 186 LYS A O 1
ATOM 1511 N N . GLU A 1 187 ? -0.578 43.725 21.420 1.00 65.19 187 GLU A N 1
ATOM 1512 C CA . GLU A 1 187 ? -1.670 43.760 22.395 1.00 65.19 187 GLU A CA 1
ATOM 1513 C C . GLU A 1 187 ? -2.222 42.349 22.681 1.00 65.19 187 GLU A C 1
ATOM 1515 O O . GLU A 1 187 ? -2.250 41.462 21.820 1.00 65.19 187 GLU A O 1
ATOM 1520 N N . TYR A 1 188 ? -2.642 42.130 23.930 1.00 69.12 188 TYR A N 1
ATOM 1521 C CA . TYR A 1 188 ? -3.128 40.842 24.433 1.00 69.12 188 TYR A CA 1
ATOM 1522 C C . TYR A 1 188 ? -4.460 41.046 25.159 1.00 69.12 188 TYR A C 1
ATOM 1524 O O . TYR A 1 188 ? -4.502 41.672 26.218 1.00 69.12 188 TYR A O 1
ATOM 1532 N N . HIS A 1 189 ? -5.550 40.519 24.598 1.00 71.38 189 HIS A N 1
ATOM 1533 C CA . HIS A 1 189 ? -6.907 40.790 25.089 1.00 71.38 189 HIS A CA 1
ATOM 1534 C C . HIS A 1 189 ? -7.421 39.740 26.082 1.00 71.38 189 HIS A C 1
ATOM 1536 O O . HIS A 1 189 ? -7.145 38.540 25.957 1.00 71.38 189 HIS A O 1
ATOM 1542 N N . THR A 1 190 ? -8.211 40.175 27.069 1.00 70.12 190 THR A N 1
ATOM 1543 C CA . THR A 1 190 ? -8.719 39.295 28.132 1.00 70.12 190 THR A CA 1
ATOM 1544 C C . THR A 1 190 ? -9.820 38.357 27.644 1.00 70.12 190 THR A C 1
ATOM 1546 O O . THR A 1 190 ? -10.461 38.546 26.605 1.00 70.12 190 THR A O 1
ATOM 1549 N N . ARG A 1 191 ? -10.082 37.309 28.434 1.00 69.00 191 ARG A N 1
ATOM 1550 C CA . ARG A 1 191 ? -11.195 36.386 28.178 1.00 69.00 191 ARG A CA 1
ATOM 1551 C C . ARG A 1 191 ? -12.556 37.084 28.278 1.00 69.00 191 ARG A C 1
ATOM 1553 O O . ARG A 1 191 ? -13.442 36.739 27.498 1.00 69.00 191 ARG A O 1
ATOM 1560 N N . ALA A 1 192 ? -12.701 38.072 29.166 1.00 71.12 192 ALA A N 1
ATOM 1561 C CA . ALA A 1 192 ? -13.911 38.881 29.292 1.00 71.12 192 ALA A CA 1
ATOM 1562 C C . ALA A 1 192 ? -14.161 39.729 28.032 1.00 71.12 192 ALA A C 1
ATOM 1564 O O . ALA A 1 192 ? -15.238 39.632 27.445 1.00 71.12 192 ALA A O 1
ATOM 1565 N N . GLN A 1 193 ? -13.148 40.454 27.536 1.00 73.56 193 GLN A N 1
ATOM 1566 C CA . GLN A 1 193 ? -13.246 41.247 26.298 1.00 73.56 193 GLN A CA 1
ATOM 1567 C C . GLN A 1 193 ? -13.676 40.387 25.093 1.00 73.56 193 GLN A C 1
ATOM 1569 O O . GLN A 1 193 ? -14.565 40.761 24.324 1.00 73.56 193 GLN A O 1
ATOM 1574 N N . LYS A 1 194 ? -13.095 39.187 24.965 1.00 74.25 194 LYS A N 1
ATOM 1575 C CA . LYS A 1 194 ? -13.437 38.206 23.919 1.00 74.25 194 LYS A CA 1
ATOM 1576 C C . LYS A 1 194 ? -14.853 37.656 24.041 1.00 74.25 194 LYS A C 1
ATOM 1578 O O . LYS A 1 194 ? -15.495 37.412 23.020 1.00 74.25 194 LYS A O 1
ATOM 1583 N N . ARG A 1 195 ? -15.325 37.414 25.267 1.00 72.88 195 ARG A N 1
ATOM 1584 C CA . ARG A 1 195 ? -16.688 36.940 25.539 1.00 72.88 195 ARG A CA 1
ATOM 1585 C C . ARG A 1 195 ? -17.707 38.022 25.177 1.00 72.88 195 ARG A C 1
ATOM 1587 O O . ARG A 1 195 ? -18.583 37.754 24.363 1.00 72.88 195 ARG A O 1
ATOM 1594 N N . ALA A 1 196 ? -17.511 39.248 25.662 1.00 77.38 196 ALA A N 1
ATOM 1595 C CA . ALA A 1 196 ? -18.403 40.376 25.398 1.00 77.38 196 ALA A CA 1
ATOM 1596 C C . ALA A 1 196 ? -18.537 40.698 23.896 1.00 77.38 196 ALA A C 1
ATOM 1598 O O . ALA A 1 196 ? -19.619 41.046 23.427 1.00 77.38 196 ALA A O 1
ATOM 1599 N N . PHE A 1 197 ? -17.459 40.560 23.114 1.00 77.88 197 PHE A N 1
ATOM 1600 C CA . PHE A 1 197 ? -17.527 40.705 21.655 1.00 77.88 197 PHE A CA 1
ATOM 1601 C C . PHE A 1 197 ? -18.336 39.585 20.982 1.00 77.88 197 PHE A C 1
ATOM 1603 O O . PHE A 1 197 ? -19.140 39.856 20.092 1.00 77.88 197 PHE A O 1
ATOM 1610 N N . LYS A 1 198 ? -18.150 38.332 21.422 1.00 72.19 198 LYS A N 1
ATOM 1611 C CA . LYS A 1 198 ? -18.891 37.172 20.902 1.00 72.19 198 LYS A CA 1
ATOM 1612 C C . LYS A 1 198 ? -20.387 37.296 21.170 1.00 72.19 198 LYS A C 1
ATOM 1614 O O . LYS A 1 198 ? -21.163 37.174 20.233 1.00 72.19 198 LYS A O 1
ATOM 1619 N N . GLU A 1 199 ? -20.769 37.629 22.399 1.00 77.00 199 GLU A N 1
ATOM 1620 C CA . GLU A 1 199 ? -22.168 37.835 22.799 1.00 77.00 199 GLU A CA 1
ATOM 1621 C C . GLU A 1 199 ? -22.831 38.964 21.988 1.00 77.00 199 GLU A C 1
ATOM 1623 O O . GLU A 1 199 ? -23.943 38.804 21.490 1.00 77.00 199 GLU A O 1
ATOM 1628 N N . LYS A 1 200 ? -22.125 40.083 21.760 1.00 76.50 200 LYS A N 1
ATOM 1629 C CA . LYS A 1 200 ? -22.632 41.187 20.924 1.00 76.50 200 LYS A CA 1
ATOM 1630 C C . LYS A 1 200 ? -22.846 40.797 19.457 1.00 76.50 200 LYS A C 1
ATOM 1632 O O . LYS A 1 200 ? -23.794 41.292 18.857 1.00 76.50 200 LYS A O 1
ATOM 1637 N N . LEU A 1 201 ? -22.005 39.934 18.880 1.00 70.25 201 LEU A N 1
ATOM 1638 C CA . LEU A 1 201 ? -22.177 39.457 17.500 1.00 70.25 201 LEU A CA 1
ATOM 1639 C C . LEU A 1 201 ? -23.226 38.348 17.368 1.00 70.25 201 LEU A C 1
ATOM 1641 O O . LEU A 1 201 ? -23.989 38.371 16.404 1.00 70.25 201 LEU A O 1
ATOM 1645 N N . GLU A 1 202 ? -23.301 37.418 18.325 1.00 68.50 202 GLU A N 1
ATOM 1646 C CA . GLU A 1 202 ? -24.324 36.359 18.343 1.00 68.50 202 GLU A CA 1
ATOM 1647 C C . GLU A 1 202 ? -25.749 36.955 18.422 1.00 68.50 202 GLU A C 1
ATOM 1649 O O . GLU A 1 202 ? -26.666 36.401 17.820 1.00 68.50 202 GLU A O 1
ATOM 1654 N N . ASN A 1 203 ? -25.918 38.134 19.041 1.00 67.19 203 ASN A N 1
ATOM 1655 C CA . ASN A 1 203 ? -27.172 38.906 19.042 1.00 67.19 203 ASN A CA 1
ATOM 1656 C C . ASN A 1 203 ? -27.551 39.541 17.684 1.00 67.19 203 ASN A C 1
ATOM 1658 O O . ASN A 1 203 ? -28.694 39.961 17.515 1.00 67.19 203 ASN A O 1
ATOM 1662 N N . ILE A 1 204 ? -26.612 39.665 16.738 1.00 65.06 204 ILE A N 1
ATOM 1663 C CA . ILE A 1 204 ? -26.835 40.305 15.426 1.00 65.06 204 ILE A CA 1
ATOM 1664 C C . ILE A 1 204 ? -27.030 39.248 14.334 1.00 65.06 204 ILE A C 1
ATOM 1666 O O . ILE A 1 204 ? -27.897 39.400 13.475 1.00 65.06 204 ILE A O 1
ATOM 1670 N N . ALA A 1 205 ? -26.223 38.182 14.344 1.00 52.50 205 ALA A N 1
ATOM 1671 C CA . ALA A 1 205 ? -26.312 37.098 13.372 1.00 52.50 205 ALA A CA 1
ATOM 1672 C C . ALA A 1 205 ? -25.703 35.790 13.904 1.00 52.50 205 ALA A C 1
ATOM 1674 O O . ALA A 1 205 ? -24.682 35.788 14.593 1.00 52.50 205 ALA A O 1
ATOM 1675 N N . HIS A 1 206 ? -26.267 34.650 13.490 1.00 57.34 206 HIS A N 1
ATOM 1676 C CA . HIS A 1 206 ? -25.724 33.320 13.787 1.00 57.34 206 HIS A CA 1
ATOM 1677 C C . HIS A 1 206 ? -24.465 33.012 12.956 1.00 57.34 206 HIS A C 1
ATOM 1679 O O . HIS A 1 206 ? -24.491 32.252 11.987 1.00 57.34 206 HIS A O 1
ATOM 1685 N N . ILE A 1 207 ? -23.343 33.614 13.348 1.00 60.75 207 ILE A N 1
ATOM 1686 C CA . ILE A 1 207 ? -22.027 33.432 12.730 1.00 60.75 207 ILE A CA 1
ATOM 1687 C C . ILE A 1 207 ? -21.261 32.317 13.462 1.00 60.75 207 ILE A C 1
ATOM 1689 O O . ILE A 1 207 ? -21.279 32.222 14.687 1.00 60.75 207 ILE A O 1
ATOM 1693 N N . SER A 1 208 ? -20.538 31.473 12.716 1.00 59.50 208 SER A N 1
ATOM 1694 C CA . SER A 1 208 ? -19.664 30.442 13.297 1.00 59.50 208 SER A CA 1
ATOM 1695 C C . SER A 1 208 ? -18.657 31.041 14.287 1.00 59.50 208 SER A C 1
ATOM 1697 O O . SER A 1 208 ? -17.940 31.987 13.957 1.00 59.50 208 SER A O 1
ATOM 1699 N N . ARG A 1 209 ? -18.512 30.425 15.470 1.00 58.31 209 ARG A N 1
ATOM 1700 C CA . ARG A 1 209 ? -17.550 30.839 16.514 1.00 58.31 209 ARG A CA 1
ATOM 1701 C C . ARG A 1 209 ? -16.106 30.955 16.014 1.00 58.31 209 ARG A C 1
ATOM 1703 O O . ARG A 1 209 ? -15.336 31.729 16.584 1.00 58.31 209 ARG A O 1
ATOM 1710 N N . MET A 1 210 ? -15.735 30.207 14.973 1.00 56.31 210 MET A N 1
ATOM 1711 C CA . MET A 1 210 ? -14.422 30.299 14.326 1.00 56.31 210 MET A CA 1
ATOM 1712 C C . MET A 1 210 ? -14.280 31.610 13.538 1.00 56.31 210 MET A C 1
ATOM 1714 O O . MET A 1 210 ? -13.307 32.333 13.732 1.00 56.31 210 MET A O 1
ATOM 1718 N N . ILE A 1 211 ? -15.296 31.968 12.745 1.00 62.12 211 ILE A N 1
ATOM 1719 C CA . ILE A 1 211 ? -15.352 33.227 11.988 1.00 62.12 211 ILE A CA 1
ATOM 1720 C C . ILE A 1 211 ? -15.411 34.421 12.950 1.00 62.12 211 ILE A C 1
ATOM 1722 O O . ILE A 1 211 ? -14.637 35.355 12.792 1.00 62.12 211 ILE A O 1
ATOM 1726 N N . VAL A 1 212 ? -16.230 34.368 14.010 1.00 67.44 212 VAL A N 1
ATOM 1727 C CA . VAL A 1 212 ? -16.264 35.427 15.041 1.00 67.44 212 VAL A CA 1
ATOM 1728 C C . VAL A 1 212 ? -14.897 35.605 15.716 1.00 67.44 212 VAL A C 1
ATOM 1730 O O . VAL A 1 212 ? -14.482 36.729 15.991 1.00 67.44 212 VAL A O 1
ATOM 1733 N N . SER A 1 213 ? -14.165 34.513 15.963 1.00 62.41 213 SER A N 1
ATOM 1734 C CA . SER A 1 213 ? -12.828 34.580 16.574 1.00 62.41 213 SER A CA 1
ATOM 1735 C C . SER A 1 213 ? -11.764 35.142 15.618 1.00 62.41 213 SER A C 1
ATOM 1737 O O . SER A 1 213 ? -10.838 35.798 16.094 1.00 62.41 213 SER A O 1
ATOM 1739 N N . PHE A 1 214 ? -11.918 34.938 14.303 1.00 66.75 214 PHE A N 1
ATOM 1740 C CA . PHE A 1 214 ? -11.091 35.559 13.262 1.00 66.75 214 PHE A CA 1
ATOM 1741 C C . PHE A 1 214 ? -11.416 37.046 13.073 1.00 66.75 214 PHE A C 1
ATOM 1743 O O . PHE A 1 214 ? -10.508 37.864 13.145 1.00 66.75 214 PHE A O 1
ATOM 1750 N N . ILE A 1 215 ? -12.698 37.414 12.938 1.00 67.75 215 ILE A N 1
ATOM 1751 C CA . ILE A 1 215 ? -13.144 38.817 12.854 1.00 67.75 215 ILE A CA 1
ATOM 1752 C C . ILE A 1 215 ? -12.634 39.605 14.066 1.00 67.75 215 ILE A C 1
ATOM 1754 O O . ILE A 1 215 ? -12.100 40.696 13.901 1.00 67.75 215 ILE A O 1
ATOM 1758 N N . TYR A 1 216 ? -12.727 39.037 15.275 1.00 72.50 216 TYR A N 1
ATOM 1759 C CA . TYR A 1 216 ? -12.142 39.659 16.463 1.00 72.50 216 TYR A CA 1
ATOM 1760 C C . TYR A 1 216 ? -10.637 39.891 16.301 1.00 72.50 216 TYR A C 1
ATOM 1762 O O . TYR A 1 216 ? -10.160 40.990 16.560 1.00 72.50 216 TYR A O 1
ATOM 1770 N N . LYS A 1 217 ? -9.887 38.876 15.858 1.00 68.38 217 LYS A N 1
ATOM 1771 C CA . LYS A 1 217 ? -8.429 38.946 15.714 1.00 68.38 217 LYS A CA 1
ATOM 1772 C C . LYS A 1 217 ? -7.985 39.973 14.670 1.00 68.38 217 LYS A C 1
ATOM 1774 O O . LYS A 1 217 ? -7.070 40.728 14.957 1.00 68.38 217 LYS A O 1
ATOM 1779 N N . GLU A 1 218 ? -8.623 40.039 13.504 1.00 65.75 218 GLU A N 1
ATOM 1780 C CA . GLU A 1 218 ? -8.245 41.014 12.469 1.00 65.75 218 GLU A CA 1
ATOM 1781 C C . GLU A 1 218 ? -8.653 42.448 12.854 1.00 65.75 218 GLU A C 1
ATOM 1783 O O . GLU A 1 218 ? -7.893 43.378 12.608 1.00 65.75 218 GLU A O 1
ATOM 1788 N N . LEU A 1 219 ? -9.801 42.643 13.521 1.00 63.38 219 LEU A N 1
ATOM 1789 C CA . LEU A 1 219 ? -10.237 43.973 13.981 1.00 63.38 219 LEU A CA 1
ATOM 1790 C C . LEU A 1 219 ? -9.481 44.490 15.215 1.00 63.38 219 LEU A C 1
ATOM 1792 O O . LEU A 1 219 ? -9.476 45.695 15.449 1.00 63.38 219 LEU A O 1
ATOM 1796 N N . THR A 1 220 ? -8.904 43.604 16.034 1.00 63.34 220 THR A N 1
ATOM 1797 C CA . THR A 1 220 ? -8.268 43.975 17.317 1.00 63.34 220 THR A CA 1
ATOM 1798 C C . THR A 1 220 ? -6.785 43.632 17.421 1.00 63.34 220 THR A C 1
ATOM 1800 O O . THR A 1 220 ? -6.169 43.926 18.436 1.00 63.34 220 THR A O 1
ATOM 1803 N N . LEU A 1 221 ? -6.211 42.980 16.406 1.00 61.22 221 LEU A N 1
ATOM 1804 C CA . LEU A 1 221 ? -4.815 42.520 16.350 1.00 61.22 221 LEU A CA 1
ATOM 1805 C C . LEU A 1 221 ? -4.367 41.622 17.531 1.00 61.22 221 LEU A C 1
ATOM 1807 O O . LEU A 1 221 ? -3.173 41.377 17.709 1.00 61.22 221 LEU A O 1
ATOM 1811 N N . ASP A 1 222 ? -5.318 41.071 18.298 1.00 64.81 222 ASP A N 1
ATOM 1812 C CA . ASP A 1 222 ? -5.080 40.283 19.513 1.00 64.81 222 ASP A CA 1
ATOM 1813 C C . ASP A 1 222 ? -4.138 39.085 19.285 1.00 64.81 222 ASP A C 1
ATOM 1815 O O . ASP A 1 222 ? -4.462 38.099 18.610 1.00 64.81 222 ASP A O 1
ATOM 1819 N N . ALA A 1 223 ? -2.981 39.130 19.946 1.00 60.09 223 ALA A N 1
ATOM 1820 C CA . ALA A 1 223 ? -1.933 38.125 19.812 1.00 60.09 223 ALA A CA 1
ATOM 1821 C C . ALA A 1 223 ? -2.130 36.868 20.683 1.00 60.09 223 ALA A C 1
ATOM 1823 O O . ALA A 1 223 ? -1.291 35.967 20.649 1.00 60.09 223 ALA A O 1
ATOM 1824 N N . SER A 1 224 ? -3.213 36.770 21.466 1.00 60.72 224 SER A N 1
ATOM 1825 C CA . SER A 1 224 ? -3.432 35.657 22.411 1.00 60.72 224 SER A CA 1
ATOM 1826 C C . SER A 1 224 ? -4.245 34.465 21.864 1.00 60.72 224 SER A C 1
ATOM 1828 O O . SER A 1 224 ? -4.702 33.625 22.642 1.00 60.72 224 SER A O 1
ATOM 1830 N N . GLN A 1 225 ? -4.430 34.350 20.542 1.00 58.34 225 GLN A N 1
ATOM 1831 C CA . GLN A 1 225 ? -4.979 33.147 19.886 1.00 58.34 225 GLN A CA 1
ATOM 1832 C C . GLN A 1 225 ? -3.900 32.376 19.110 1.00 58.34 225 GLN A C 1
ATOM 1834 O O . GLN A 1 225 ? -3.105 32.972 18.388 1.00 58.34 225 GLN A O 1
ATOM 1839 N N . ALA A 1 226 ? -3.908 31.042 19.215 1.00 52.38 226 ALA A N 1
ATOM 1840 C CA . ALA A 1 226 ? -2.992 30.170 18.477 1.00 52.38 226 ALA A CA 1
ATOM 1841 C C . ALA A 1 226 ? -3.265 30.193 16.959 1.00 52.38 226 ALA A C 1
ATOM 1843 O O . ALA A 1 226 ? -4.418 30.222 16.525 1.00 52.38 226 ALA A O 1
ATOM 1844 N N . ASN A 1 227 ? -2.203 30.153 16.151 1.00 48.75 227 ASN A N 1
ATOM 1845 C CA . ASN A 1 227 ? -2.295 30.173 14.690 1.00 48.75 227 ASN A CA 1
ATOM 1846 C C . ASN A 1 227 ? -2.409 28.743 14.130 1.00 48.75 227 ASN A C 1
ATOM 1848 O O . ASN A 1 227 ? -1.454 27.976 14.225 1.00 48.75 227 ASN A O 1
ATOM 1852 N N . HIS A 1 228 ? -3.526 28.415 13.475 1.00 48.41 228 HIS A N 1
ATOM 1853 C CA . HIS A 1 228 ? -3.587 27.323 12.493 1.00 48.41 228 HIS A CA 1
ATOM 1854 C C . HIS A 1 228 ? -3.408 27.927 11.093 1.00 48.41 228 HIS A C 1
ATOM 1856 O O . HIS A 1 228 ? -4.262 28.703 10.657 1.00 48.41 228 HIS A O 1
ATOM 1862 N N . GLN A 1 229 ? -2.302 27.601 10.412 1.00 45.22 229 GLN A N 1
ATOM 1863 C CA . GLN A 1 229 ? -1.913 28.227 9.136 1.00 45.22 229 GLN A CA 1
ATOM 1864 C C . GLN A 1 229 ? -3.002 28.062 8.063 1.00 45.22 229 GLN A C 1
ATOM 1866 O O . GLN A 1 229 ? -3.546 29.065 7.601 1.00 45.22 229 GLN A O 1
ATOM 1871 N N . ASP A 1 230 ? -3.427 26.825 7.796 1.00 44.25 230 ASP A N 1
ATOM 1872 C CA . ASP A 1 230 ? -4.407 26.458 6.760 1.00 44.25 230 ASP A CA 1
ATOM 1873 C C . ASP A 1 230 ? -5.758 27.186 6.897 1.00 44.25 230 ASP A C 1
ATOM 1875 O O . ASP A 1 230 ? -6.486 27.396 5.925 1.00 44.25 230 ASP A O 1
ATOM 1879 N N . THR A 1 231 ? -6.126 27.560 8.128 1.00 48.75 231 THR A N 1
ATOM 1880 C CA . THR A 1 231 ? -7.384 28.265 8.418 1.00 48.75 231 THR A CA 1
ATOM 1881 C C . THR A 1 231 ? -7.233 29.778 8.256 1.00 48.75 231 THR A C 1
ATOM 1883 O O . THR A 1 231 ? -8.159 30.433 7.781 1.00 48.75 231 THR A O 1
ATOM 1886 N N . GLN A 1 232 ? -6.073 30.349 8.607 1.00 53.03 232 GLN A N 1
ATOM 1887 C CA . GLN A 1 232 ? -5.817 31.780 8.416 1.00 53.03 232 GLN A CA 1
ATOM 1888 C C . GLN A 1 232 ? -5.571 32.152 6.951 1.00 53.03 232 GLN A C 1
ATOM 1890 O O . GLN A 1 232 ? -5.999 33.228 6.547 1.00 53.03 232 GLN A O 1
ATOM 1895 N N . GLU A 1 233 ? -4.939 31.293 6.147 1.00 48.28 233 GLU A N 1
ATOM 1896 C CA . GLU A 1 233 ? -4.757 31.543 4.707 1.00 48.28 233 GLU A CA 1
ATOM 1897 C C . GLU A 1 233 ? -6.101 31.685 3.985 1.00 48.28 233 GLU A C 1
ATOM 1899 O O . GLU A 1 233 ? -6.357 32.695 3.331 1.00 48.28 233 GLU A O 1
ATOM 1904 N N . ARG A 1 234 ? -7.014 30.729 4.197 1.00 51.81 234 ARG A N 1
ATOM 1905 C CA . ARG A 1 234 ? -8.352 30.745 3.584 1.00 51.81 234 ARG A CA 1
ATOM 1906 C C . ARG A 1 234 ? -9.204 31.938 4.024 1.00 51.81 234 ARG A C 1
ATOM 1908 O O . ARG A 1 234 ? -9.975 32.460 3.226 1.00 51.81 234 ARG A O 1
ATOM 1915 N N . LEU A 1 235 ? -9.056 32.396 5.269 1.00 52.50 235 LEU A N 1
ATOM 1916 C CA . LEU A 1 235 ? -9.766 33.577 5.775 1.00 52.50 235 LEU A CA 1
ATOM 1917 C C . LEU A 1 235 ? -9.116 34.905 5.327 1.00 52.50 235 LEU A C 1
ATOM 1919 O O . LEU A 1 235 ? -9.831 35.887 5.132 1.00 52.50 235 LEU A O 1
ATOM 1923 N N . ARG A 1 236 ? -7.797 34.936 5.078 1.00 51.22 236 ARG A N 1
ATOM 1924 C CA . ARG A 1 236 ? -7.105 36.078 4.447 1.00 51.22 236 ARG A CA 1
ATOM 1925 C C . ARG A 1 236 ? -7.529 36.290 2.995 1.00 51.22 236 ARG A C 1
ATOM 1927 O O . ARG A 1 236 ? -7.776 37.430 2.618 1.00 51.22 236 ARG A O 1
ATOM 1934 N N . LEU A 1 237 ? -7.657 35.221 2.206 1.00 52.06 237 LEU A N 1
ATOM 1935 C CA . LEU A 1 237 ? -8.099 35.298 0.803 1.00 52.06 237 LEU A CA 1
ATOM 1936 C C . LEU A 1 237 ? -9.499 35.931 0.666 1.00 52.06 237 LEU A C 1
ATOM 1938 O O . LEU A 1 237 ? -9.729 36.765 -0.207 1.00 52.06 237 LEU A O 1
ATOM 1942 N N . ILE A 1 238 ? -10.403 35.641 1.609 1.00 52.09 238 ILE A N 1
ATOM 1943 C CA . ILE A 1 238 ? -11.727 36.285 1.693 1.00 52.09 238 ILE A CA 1
ATOM 1944 C C . ILE A 1 238 ? -11.604 37.793 1.975 1.00 52.09 238 ILE A C 1
ATOM 1946 O O . ILE A 1 238 ? -12.307 38.594 1.359 1.00 52.09 238 ILE A O 1
ATOM 1950 N N . PHE A 1 239 ? -10.705 38.204 2.877 1.00 47.53 239 PHE A N 1
ATOM 1951 C CA . PHE A 1 239 ? -10.486 39.622 3.202 1.00 47.53 239 PHE A CA 1
ATOM 1952 C C . PHE A 1 239 ? -9.833 40.407 2.047 1.00 47.53 239 PHE A C 1
ATOM 1954 O O . PHE A 1 239 ? -10.028 41.615 1.935 1.00 47.53 239 PHE A O 1
ATOM 1961 N N . LEU A 1 240 ? -9.113 39.714 1.157 1.00 50.75 240 LEU A N 1
ATOM 1962 C CA . LEU A 1 240 ? -8.555 40.249 -0.092 1.00 50.75 240 LEU A CA 1
ATOM 1963 C C . LEU A 1 240 ? -9.589 40.359 -1.235 1.00 50.75 240 LEU A C 1
ATOM 1965 O O . LEU A 1 240 ? -9.256 40.851 -2.311 1.00 50.75 240 LEU A O 1
ATOM 1969 N N . GLY A 1 241 ? -10.848 39.969 -1.002 1.00 42.56 241 GLY A N 1
ATOM 1970 C CA . GLY A 1 241 ? -11.973 40.243 -1.903 1.00 42.56 241 GLY A CA 1
ATOM 1971 C C . GLY A 1 241 ? -12.456 39.067 -2.757 1.00 42.56 241 GLY A C 1
ATOM 1972 O O . GLY A 1 241 ? -13.369 39.257 -3.567 1.00 42.56 241 GLY A O 1
ATOM 1973 N N . GLU A 1 242 ? -11.914 37.858 -2.579 1.00 46.25 242 GLU A N 1
ATOM 1974 C CA . GLU A 1 242 ? -12.405 36.670 -3.287 1.00 46.25 242 GLU A CA 1
ATOM 1975 C C . GLU A 1 242 ? -13.821 36.275 -2.828 1.00 46.25 242 GLU A C 1
ATOM 1977 O O . GLU A 1 242 ? -14.078 35.982 -1.656 1.00 46.25 242 GLU A O 1
ATOM 1982 N N . LYS A 1 243 ? -14.769 36.233 -3.772 1.00 39.31 243 LYS A N 1
ATOM 1983 C CA . LYS A 1 243 ? -16.164 35.838 -3.518 1.00 39.31 243 LYS A CA 1
ATOM 1984 C C . LYS A 1 243 ? -16.386 34.373 -3.894 1.00 39.31 243 LYS A C 1
ATOM 1986 O O . LYS A 1 243 ? -16.331 34.030 -5.068 1.00 39.31 243 LYS A O 1
ATOM 1991 N N . GLY A 1 244 ? -16.729 33.539 -2.910 1.00 49.62 244 GLY A N 1
ATOM 1992 C CA . GLY A 1 244 ? -17.165 32.149 -3.136 1.00 49.62 244 GLY A CA 1
ATOM 1993 C C . GLY A 1 244 ? -17.023 31.220 -1.925 1.00 49.62 244 GLY A C 1
ATOM 1994 O O . GLY A 1 244 ? -17.819 30.307 -1.747 1.00 49.62 244 GLY A O 1
ATOM 1995 N N . LEU A 1 245 ? -16.070 31.494 -1.032 1.00 51.25 245 LEU A N 1
ATOM 1996 C CA . LEU A 1 245 ? -15.636 30.590 0.050 1.00 51.25 245 LEU A CA 1
ATOM 1997 C C . LEU A 1 245 ? -16.497 30.647 1.339 1.00 51.25 245 LEU A C 1
ATOM 1999 O O . LEU A 1 245 ? -15.986 30.465 2.441 1.00 51.25 245 LEU A O 1
ATOM 2003 N N . VAL A 1 246 ? -17.792 30.966 1.235 1.00 48.81 246 VAL A N 1
ATOM 2004 C CA . VAL A 1 246 ? -18.544 31.576 2.356 1.00 48.81 246 VAL A CA 1
ATOM 2005 C C . VAL A 1 246 ? -19.224 30.581 3.310 1.00 48.81 246 VAL A C 1
ATOM 2007 O O . VAL A 1 246 ? -19.178 30.790 4.522 1.00 48.81 246 VAL A O 1
ATOM 2010 N N . ALA A 1 247 ? -19.878 29.524 2.814 1.00 55.59 247 ALA A N 1
ATOM 2011 C CA . ALA A 1 247 ? -20.571 28.533 3.651 1.00 55.59 247 ALA A CA 1
ATOM 2012 C C . ALA A 1 247 ? -20.930 27.257 2.869 1.00 55.59 247 ALA A C 1
ATOM 2014 O O . ALA A 1 247 ? -20.867 27.229 1.644 1.00 55.59 247 ALA A O 1
ATOM 2015 N N . ASP A 1 248 ? -21.362 26.218 3.591 1.00 58.97 248 ASP A N 1
ATOM 2016 C CA . ASP A 1 248 ? -22.029 25.032 3.036 1.00 58.97 248 ASP A CA 1
ATOM 2017 C C . ASP A 1 248 ? -23.295 25.442 2.257 1.00 58.97 248 ASP A C 1
ATOM 2019 O O . ASP A 1 248 ? -24.305 25.839 2.849 1.00 58.97 248 ASP A O 1
ATOM 2023 N N . LEU A 1 249 ? -23.231 25.363 0.924 1.00 59.78 249 LEU A N 1
ATOM 2024 C CA . LEU A 1 249 ? -24.244 25.911 0.016 1.00 59.78 249 LEU A CA 1
ATOM 2025 C C . LEU A 1 249 ? -25.550 25.103 0.007 1.00 59.78 249 LEU A C 1
ATOM 2027 O O . LEU A 1 249 ? -26.568 25.591 -0.490 1.00 59.78 249 LEU A O 1
ATOM 2031 N N . ARG A 1 250 ? -25.567 23.910 0.618 1.00 64.38 250 ARG A N 1
ATOM 2032 C CA . ARG A 1 250 ? -26.792 23.115 0.819 1.00 64.38 250 ARG A CA 1
ATOM 2033 C C . ARG A 1 250 ? -27.840 23.864 1.636 1.00 64.38 250 ARG A C 1
ATOM 2035 O O . ARG A 1 250 ? -29.031 23.731 1.381 1.00 64.38 250 ARG A O 1
ATOM 2042 N N . LYS A 1 251 ? -27.404 24.699 2.587 1.00 62.50 251 LYS A N 1
ATOM 2043 C CA . LYS A 1 251 ? -28.287 25.457 3.495 1.00 62.50 251 LYS A CA 1
ATOM 2044 C C . LYS A 1 251 ? -29.124 26.540 2.799 1.00 62.50 251 LYS A C 1
ATOM 2046 O O . LYS A 1 251 ? -29.970 27.148 3.442 1.00 62.50 251 LYS A O 1
ATOM 2051 N N . LEU A 1 252 ? -28.885 26.780 1.508 1.00 59.06 252 LEU A N 1
ATOM 2052 C CA . LEU A 1 252 ? -29.636 27.712 0.662 1.00 59.06 252 LEU A CA 1
ATOM 2053 C C . LEU A 1 252 ? -30.658 27.001 -0.248 1.00 59.06 252 LEU A C 1
ATOM 2055 O O . LEU A 1 252 ? -31.266 27.644 -1.105 1.00 59.06 252 LEU A O 1
ATOM 2059 N N . ASN A 1 253 ? -30.829 25.681 -0.105 1.00 65.62 253 ASN A N 1
ATOM 2060 C CA . ASN A 1 253 ? -31.813 24.887 -0.835 1.00 65.62 253 ASN A CA 1
ATOM 2061 C C . ASN A 1 253 ? -33.003 24.547 0.076 1.00 65.62 253 ASN A C 1
ATOM 2063 O O . ASN A 1 253 ? -32.915 23.665 0.927 1.00 65.62 253 ASN A O 1
ATOM 2067 N N . ASN A 1 254 ? -34.139 25.213 -0.139 1.00 58.75 254 ASN A N 1
ATOM 2068 C CA . ASN A 1 254 ? -35.358 25.018 0.659 1.00 58.75 254 ASN A CA 1
ATOM 2069 C C . ASN A 1 254 ? -36.112 23.705 0.340 1.00 58.75 254 ASN A C 1
ATOM 2071 O O . ASN A 1 254 ? -37.172 23.452 0.909 1.00 58.75 254 ASN A O 1
ATOM 2075 N N . GLY A 1 255 ? -35.596 22.865 -0.566 1.00 62.84 255 GLY A N 1
ATOM 2076 C CA . GLY A 1 255 ? -36.223 21.603 -0.959 1.00 62.84 255 GLY A CA 1
ATOM 2077 C C . GLY A 1 255 ? -37.488 21.779 -1.810 1.00 62.84 255 GLY A C 1
ATOM 2078 O O . GLY A 1 255 ? -37.748 22.838 -2.381 1.00 62.84 255 GLY A O 1
ATOM 2079 N N . ARG A 1 256 ? -38.281 20.705 -1.937 1.00 61.53 256 ARG A N 1
ATOM 2080 C CA . ARG A 1 256 ? -39.601 20.756 -2.591 1.00 61.53 256 ARG A CA 1
ATOM 2081 C C . ARG A 1 256 ? -40.686 21.048 -1.546 1.00 61.53 256 ARG A C 1
ATOM 2083 O O . ARG A 1 256 ? -40.675 20.386 -0.513 1.00 61.53 256 ARG A O 1
ATOM 2090 N N . PRO A 1 257 ? -41.648 21.950 -1.822 1.00 51.31 257 PRO A N 1
ATOM 2091 C CA . PRO A 1 257 ? -42.650 22.362 -0.834 1.00 51.31 257 PRO A CA 1
ATOM 2092 C C . PRO A 1 257 ? -43.678 21.273 -0.484 1.00 51.31 257 PRO A C 1
ATOM 2094 O O . PRO A 1 257 ? -44.230 21.300 0.609 1.00 51.31 257 PRO A O 1
ATOM 2097 N N . ASN A 1 258 ? -43.917 20.305 -1.379 1.00 56.62 258 ASN A N 1
ATOM 2098 C CA . ASN A 1 258 ? -44.894 19.231 -1.176 1.00 56.62 258 ASN A CA 1
ATOM 2099 C C . ASN A 1 258 ? -44.177 17.868 -1.141 1.00 56.62 258 ASN A C 1
ATOM 2101 O O . ASN A 1 258 ? -43.561 17.459 -2.130 1.00 56.62 258 ASN A O 1
ATOM 2105 N N . GLY A 1 259 ? -44.269 17.172 -0.005 1.00 62.72 259 GLY A N 1
ATOM 2106 C CA . GLY A 1 259 ? -43.509 15.962 0.344 1.00 62.72 259 GLY A CA 1
ATOM 2107 C C . GLY A 1 259 ? -43.938 14.656 -0.338 1.00 62.72 259 GLY A C 1
ATOM 2108 O O . GLY A 1 259 ? -44.050 13.630 0.323 1.00 62.72 259 GLY A O 1
ATOM 2109 N N . THR A 1 260 ? -44.184 14.658 -1.653 1.00 73.25 260 THR A N 1
ATOM 2110 C CA . THR A 1 260 ? -44.751 13.512 -2.406 1.00 73.25 260 THR A CA 1
ATOM 2111 C C . THR A 1 260 ? -43.987 12.189 -2.244 1.00 73.25 260 THR A C 1
ATOM 2113 O O . THR A 1 260 ? -44.580 11.121 -2.361 1.00 73.25 260 THR A O 1
ATOM 2116 N N . PHE A 1 261 ? -42.680 12.251 -1.973 1.00 81.31 261 PHE A N 1
ATOM 2117 C CA . PHE A 1 261 ? -41.798 11.086 -1.824 1.00 81.31 261 PHE A CA 1
ATOM 2118 C C . PHE A 1 261 ? -41.232 10.939 -0.405 1.00 81.31 261 PHE A C 1
ATOM 2120 O O . PHE A 1 261 ? -40.325 10.137 -0.197 1.00 81.31 261 PHE A O 1
ATOM 2127 N N . ASP A 1 262 ? -41.717 11.714 0.571 1.00 81.75 262 ASP A N 1
ATOM 2128 C CA . ASP A 1 262 ? -41.080 11.766 1.890 1.00 81.75 262 ASP A CA 1
ATOM 2129 C C . ASP A 1 262 ? -41.188 10.431 2.641 1.00 81.75 262 ASP A C 1
ATOM 2131 O O . ASP A 1 262 ? -40.208 10.026 3.247 1.00 81.75 262 ASP A O 1
ATOM 2135 N N . VAL A 1 263 ? -42.282 9.671 2.484 1.00 83.06 263 VAL A N 1
ATOM 2136 C CA . VAL A 1 263 ? -42.406 8.295 3.023 1.00 83.06 263 VAL A CA 1
ATOM 2137 C C . VAL A 1 263 ? -41.288 7.377 2.505 1.00 83.06 263 VAL A C 1
ATOM 2139 O O . VAL A 1 263 ? -40.660 6.660 3.279 1.00 83.06 263 VAL A O 1
ATOM 2142 N N . PHE A 1 264 ? -40.990 7.438 1.203 1.00 88.44 264 PHE A N 1
ATOM 2143 C CA . PHE A 1 264 ? -39.912 6.654 0.596 1.00 88.44 264 PHE A CA 1
ATOM 2144 C C . PHE A 1 264 ? -38.534 7.107 1.101 1.00 88.44 264 PHE A C 1
ATOM 2146 O O . PHE A 1 264 ? -37.675 6.274 1.374 1.00 88.44 264 PHE A O 1
ATOM 2153 N N . PHE A 1 265 ? -38.316 8.417 1.260 1.00 87.12 265 PHE A N 1
ATOM 2154 C CA . PHE A 1 265 ? -37.046 8.937 1.771 1.00 87.12 265 PHE A CA 1
ATOM 2155 C C . PHE A 1 265 ? -36.847 8.688 3.272 1.00 87.12 265 PHE A C 1
ATOM 2157 O O . PHE A 1 265 ? -35.723 8.407 3.665 1.00 87.12 265 PHE A O 1
ATOM 2164 N N . THR A 1 266 ? -37.897 8.700 4.097 1.00 85.75 266 THR A N 1
ATOM 2165 C CA . THR A 1 266 ? -37.814 8.305 5.514 1.00 85.75 266 THR A CA 1
ATOM 2166 C C . THR A 1 266 ? -37.422 6.836 5.653 1.00 85.75 266 THR A C 1
ATOM 2168 O O . THR A 1 266 ? -36.482 6.533 6.382 1.00 85.75 266 THR A O 1
ATOM 2171 N N . ASN A 1 267 ? -38.060 5.936 4.898 1.00 83.75 267 ASN A N 1
ATOM 2172 C CA . ASN A 1 267 ? -37.693 4.517 4.899 1.00 83.75 267 ASN A CA 1
ATOM 2173 C C . ASN A 1 267 ? -36.277 4.289 4.332 1.00 83.75 267 ASN A C 1
ATOM 2175 O O . ASN A 1 267 ? -35.554 3.420 4.812 1.00 83.75 267 ASN A O 1
ATOM 2179 N N . MET A 1 268 ? -35.844 5.094 3.351 1.00 82.38 268 MET A N 1
ATOM 2180 C CA . MET A 1 268 ? -34.465 5.063 2.846 1.00 82.38 268 MET A CA 1
ATOM 2181 C C . MET A 1 268 ? -33.452 5.531 3.897 1.00 82.38 268 MET A C 1
ATOM 2183 O O . MET A 1 268 ? -32.412 4.896 4.031 1.00 82.38 268 MET A O 1
ATOM 2187 N N . SER A 1 269 ? -33.741 6.599 4.653 1.00 81.50 269 SER A N 1
ATOM 2188 C CA . SER A 1 269 ? -32.891 7.027 5.773 1.00 81.50 269 SER A CA 1
ATOM 2189 C C . SER A 1 269 ? -32.806 5.949 6.846 1.00 81.50 269 SER A C 1
ATOM 2191 O O . SER A 1 269 ? -31.708 5.667 7.294 1.00 81.50 269 SER A O 1
ATOM 2193 N N . GLN A 1 270 ? -33.913 5.285 7.194 1.00 81.06 270 GLN A N 1
ATOM 2194 C CA . GLN A 1 270 ? -33.901 4.183 8.164 1.00 81.06 270 GLN A CA 1
ATOM 2195 C C . GLN A 1 270 ? -33.044 3.001 7.695 1.00 81.06 270 GLN A C 1
ATOM 2197 O O . GLN A 1 270 ? -32.216 2.518 8.456 1.00 81.06 270 GLN A O 1
ATOM 2202 N N . ILE A 1 271 ? -33.167 2.574 6.431 1.00 78.62 271 ILE A N 1
ATOM 2203 C CA . ILE A 1 271 ? -32.296 1.532 5.853 1.00 78.62 271 ILE A CA 1
ATOM 2204 C C . ILE A 1 271 ? -30.824 1.962 5.878 1.00 78.62 271 ILE A C 1
ATOM 2206 O O . ILE A 1 271 ? -29.945 1.144 6.135 1.00 78.62 271 ILE A O 1
ATOM 2210 N N . VAL A 1 272 ? -30.536 3.240 5.621 1.00 72.81 272 VAL A N 1
ATOM 2211 C CA . VAL A 1 272 ? -29.171 3.769 5.711 1.00 72.81 272 VAL A CA 1
ATOM 2212 C C . VAL A 1 272 ? -28.662 3.760 7.149 1.00 72.81 272 VAL A C 1
ATOM 2214 O O . VAL A 1 272 ? -27.559 3.275 7.376 1.00 72.81 272 VAL A O 1
ATOM 2217 N N . GLU A 1 273 ? -29.461 4.251 8.096 1.00 71.62 273 GLU A N 1
ATOM 2218 C CA . GLU A 1 273 ? -29.136 4.328 9.522 1.00 71.62 273 GLU A CA 1
ATOM 2219 C C . GLU A 1 273 ? -28.899 2.937 10.122 1.00 71.62 273 GLU A C 1
ATOM 2221 O O . GLU A 1 273 ? -27.906 2.754 10.821 1.00 71.62 273 GLU A O 1
ATOM 2226 N N . GLU A 1 274 ? -29.734 1.945 9.785 1.00 69.94 274 GLU A N 1
ATOM 2227 C CA . GLU A 1 274 ? -29.549 0.530 10.148 1.00 69.94 274 GLU A CA 1
ATOM 2228 C C . GLU A 1 274 ? -28.158 0.011 9.732 1.00 69.94 274 GLU A C 1
ATOM 2230 O O . GLU A 1 274 ? -27.462 -0.615 10.534 1.00 69.94 274 GLU A O 1
ATOM 2235 N N . VAL A 1 275 ? -27.721 0.310 8.503 1.00 63.34 275 VAL A N 1
ATOM 2236 C CA . VAL A 1 275 ? -26.426 -0.150 7.970 1.00 63.34 275 VAL A CA 1
ATOM 2237 C C . VAL A 1 275 ? -25.254 0.655 8.533 1.00 63.34 275 VAL A C 1
ATOM 2239 O O . VAL A 1 275 ? -24.229 0.073 8.884 1.00 63.34 275 VAL A O 1
ATOM 2242 N N . THR A 1 276 ? -25.379 1.976 8.693 1.00 53.44 276 THR A N 1
ATOM 2243 C CA . THR A 1 276 ? -24.316 2.777 9.324 1.00 53.44 276 THR A CA 1
ATOM 2244 C C . THR A 1 276 ? -24.148 2.451 10.807 1.00 53.44 276 THR A C 1
ATOM 2246 O O . THR A 1 276 ? -23.017 2.399 11.277 1.00 53.44 276 THR A O 1
ATOM 2249 N N . ALA A 1 277 ? -25.231 2.152 11.534 1.00 50.69 277 ALA A N 1
ATOM 2250 C CA . ALA A 1 277 ? -25.173 1.748 12.940 1.00 50.69 277 ALA A CA 1
ATOM 2251 C C . ALA A 1 277 ? -24.546 0.353 13.134 1.00 50.69 277 ALA A C 1
ATOM 2253 O O . ALA A 1 277 ? -23.954 0.083 14.181 1.00 50.69 277 ALA A O 1
ATOM 2254 N N . ALA A 1 278 ? -24.628 -0.525 12.127 1.00 48.78 278 ALA A N 1
ATOM 2255 C CA . ALA A 1 278 ? -23.876 -1.779 12.110 1.00 48.78 278 ALA A CA 1
ATOM 2256 C C . ALA A 1 278 ? -22.359 -1.542 11.931 1.00 48.78 278 ALA A C 1
ATOM 2258 O O . ALA A 1 278 ? -21.554 -2.203 12.588 1.00 48.78 278 ALA A O 1
ATOM 2259 N N . ASP A 1 279 ? -21.968 -0.571 11.097 1.00 41.44 279 ASP A N 1
ATOM 2260 C CA . ASP A 1 279 ? -20.565 -0.236 10.802 1.00 41.44 279 ASP A CA 1
ATOM 2261 C C . ASP A 1 279 ? -19.881 0.684 11.835 1.00 41.44 279 ASP A C 1
ATOM 2263 O O . ASP A 1 279 ? -18.654 0.662 11.949 1.00 41.44 279 ASP A O 1
ATOM 2267 N N . GLU A 1 280 ? -20.620 1.487 12.613 1.00 39.69 280 GLU A N 1
ATOM 2268 C CA . GLU A 1 280 ? -20.050 2.481 13.551 1.00 39.69 280 GLU A CA 1
ATOM 2269 C C . GLU A 1 280 ? -19.133 1.887 14.642 1.00 39.69 280 GLU A C 1
ATOM 2271 O O . GLU A 1 280 ? -18.364 2.615 15.276 1.00 39.69 280 GLU A O 1
ATOM 2276 N N . ARG A 1 281 ? -19.118 0.557 14.809 1.00 43.25 281 ARG A N 1
ATOM 2277 C CA . ARG A 1 281 ? -18.146 -0.163 15.651 1.00 43.25 281 ARG A CA 1
ATOM 2278 C C . ARG A 1 281 ? -16.699 -0.080 15.119 1.00 43.25 281 ARG A C 1
ATOM 2280 O O . ARG A 1 281 ? -15.762 -0.359 15.865 1.00 43.25 281 ARG A O 1
ATOM 2287 N N . ARG A 1 282 ? -16.480 0.352 13.867 1.00 36.47 282 ARG A N 1
ATOM 2288 C CA . ARG A 1 282 ? -15.163 0.444 13.201 1.00 36.47 282 ARG A CA 1
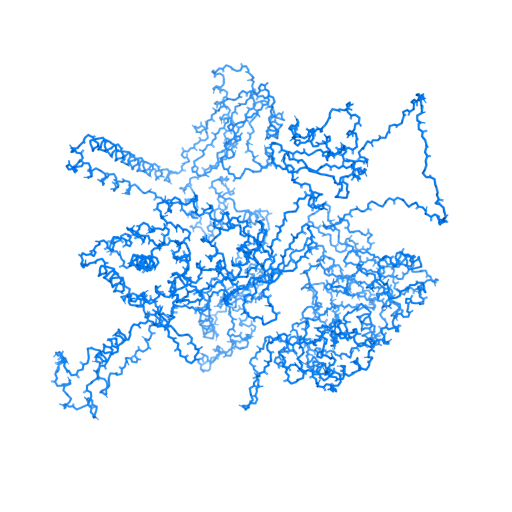ATOM 2289 C C . ARG A 1 282 ? -14.701 1.895 12.972 1.00 36.47 282 ARG A C 1
ATOM 2291 O O . ARG A 1 282 ? -14.861 2.460 11.896 1.00 36.47 282 ARG A O 1
ATOM 2298 N N . GLN A 1 283 ? -14.086 2.486 14.003 1.00 37.69 283 GLN A N 1
ATOM 2299 C CA . GLN A 1 283 ? -13.225 3.695 13.983 1.00 37.69 283 GLN A CA 1
ATOM 2300 C C . GLN A 1 283 ? -13.438 4.724 12.837 1.00 37.69 283 GLN A C 1
ATOM 2302 O O . GLN A 1 283 ? -12.491 5.119 12.157 1.00 37.69 283 GLN A O 1
ATOM 2307 N N . GLY A 1 284 ? -14.662 5.233 12.661 1.00 34.72 284 GLY A N 1
ATOM 2308 C CA . GLY A 1 284 ? -14.936 6.414 11.827 1.00 34.72 284 GLY A CA 1
ATOM 2309 C C . GLY A 1 284 ? -14.997 6.205 10.305 1.00 34.72 284 GLY A C 1
ATOM 2310 O O . GLY A 1 284 ? -15.074 7.200 9.583 1.00 34.72 284 GLY A O 1
ATOM 2311 N N . ASN A 1 285 ? -15.008 4.962 9.809 1.00 40.72 285 ASN A N 1
ATOM 2312 C CA . ASN A 1 285 ? -15.186 4.644 8.386 1.00 40.72 285 ASN A CA 1
ATOM 2313 C C . ASN A 1 285 ? -16.388 3.704 8.175 1.00 40.72 285 ASN A C 1
ATOM 2315 O O . ASN A 1 285 ? -16.302 2.516 8.465 1.00 40.72 285 ASN A O 1
ATOM 2319 N N . ALA A 1 286 ? -17.485 4.218 7.608 1.00 43.28 286 ALA A N 1
ATOM 2320 C CA . ALA A 1 286 ? -18.632 3.397 7.208 1.00 43.28 286 ALA A CA 1
ATOM 2321 C C . ALA A 1 286 ? -18.392 2.701 5.852 1.00 43.28 286 ALA A C 1
ATOM 2323 O O . ALA A 1 286 ? -18.041 3.350 4.859 1.00 43.28 286 ALA A O 1
ATOM 2324 N N . HIS A 1 287 ? -18.644 1.395 5.795 1.00 46.38 287 HIS A N 1
ATOM 2325 C CA . HIS A 1 287 ? -18.517 0.519 4.634 1.00 46.38 287 HIS A CA 1
ATOM 2326 C C . HIS A 1 287 ? -19.900 0.071 4.141 1.00 46.38 287 HIS A C 1
ATOM 2328 O O . HIS A 1 287 ? -20.248 -1.108 4.215 1.00 46.38 287 HIS A O 1
ATOM 2334 N N . LEU A 1 288 ? -20.641 1.009 3.530 1.00 52.00 288 LEU A N 1
ATOM 2335 C CA . LEU A 1 288 ? -21.932 0.791 2.854 1.00 52.00 288 LEU A CA 1
ATOM 2336 C C . LEU A 1 288 ? -21.823 -0.264 1.730 1.00 52.00 288 LEU A C 1
ATOM 2338 O O . LEU A 1 288 ? -21.700 0.053 0.546 1.00 52.00 288 LEU A O 1
ATOM 2342 N N . SER A 1 289 ? -21.821 -1.531 2.130 1.00 46.09 289 SER A N 1
ATOM 2343 C CA . SER A 1 289 ? -21.469 -2.707 1.327 1.00 46.09 289 SER A CA 1
ATOM 2344 C C . SER A 1 289 ? -22.663 -3.629 1.085 1.00 46.09 289 SER A C 1
ATOM 2346 O O . SER A 1 289 ? -22.610 -4.481 0.198 1.00 46.09 289 SER A O 1
ATOM 2348 N N . GLU A 1 290 ? -23.758 -3.416 1.820 1.00 51.38 290 GLU A N 1
ATOM 2349 C CA . GLU A 1 290 ? -24.976 -4.219 1.741 1.00 51.38 290 GLU A CA 1
ATOM 2350 C C . GLU A 1 290 ? -25.714 -4.056 0.399 1.00 51.38 290 GLU A C 1
ATOM 2352 O O . GLU A 1 290 ? -26.311 -5.016 -0.095 1.00 51.38 290 GLU A O 1
ATOM 2357 N N . TRP A 1 291 ? -25.648 -2.865 -0.216 1.00 60.16 291 TRP A N 1
ATOM 2358 C CA . TRP A 1 291 ? -26.325 -2.553 -1.482 1.00 60.16 291 TRP A CA 1
ATOM 2359 C C . TRP A 1 291 ? -25.325 -2.435 -2.635 1.00 60.16 291 TRP A C 1
ATOM 2361 O O . TRP A 1 291 ? -24.445 -1.575 -2.665 1.00 60.16 291 TRP A O 1
ATOM 2371 N N . ILE A 1 292 ? -25.499 -3.279 -3.648 1.00 53.16 292 ILE A N 1
ATOM 2372 C CA . ILE A 1 292 ? -24.557 -3.456 -4.760 1.00 53.16 292 ILE A CA 1
ATOM 2373 C C . ILE A 1 292 ? -24.661 -2.305 -5.779 1.00 53.16 292 ILE A C 1
ATOM 2375 O O . ILE A 1 292 ? -23.740 -2.062 -6.566 1.00 53.16 292 ILE A O 1
ATOM 2379 N N . SER A 1 293 ? -25.793 -1.595 -5.802 1.00 62.25 293 SER A N 1
ATOM 2380 C CA . SER A 1 293 ? -26.029 -0.444 -6.676 1.00 62.25 293 SER A CA 1
ATOM 2381 C C . SER A 1 293 ? -27.143 0.466 -6.147 1.00 62.25 293 SER A C 1
ATOM 2383 O O . SER A 1 293 ? -27.928 0.075 -5.289 1.00 62.25 293 SER A O 1
ATOM 2385 N N . LEU A 1 294 ? -27.289 1.655 -6.744 1.00 67.19 294 LEU A N 1
ATOM 2386 C CA . LEU A 1 294 ? -28.431 2.542 -6.476 1.00 67.19 294 LEU A CA 1
ATOM 2387 C C . LEU A 1 294 ? -29.791 1.877 -6.777 1.00 67.19 294 LEU A C 1
ATOM 2389 O O . LEU A 1 294 ? -30.786 2.253 -6.170 1.00 67.19 294 LEU A O 1
ATOM 2393 N N . ASN A 1 295 ? -29.850 0.914 -7.707 1.00 72.50 295 ASN A N 1
ATOM 2394 C CA . ASN A 1 295 ? -31.098 0.208 -8.016 1.00 72.50 295 ASN A CA 1
ATOM 2395 C C . ASN A 1 295 ? -31.494 -0.723 -6.862 1.00 72.50 295 ASN A C 1
ATOM 2397 O O . ASN A 1 295 ? -32.633 -0.679 -6.429 1.00 72.50 295 ASN A O 1
ATOM 2401 N N . ASP A 1 296 ? -30.527 -1.485 -6.348 1.00 75.94 296 ASP A N 1
ATOM 2402 C CA . ASP A 1 296 ? -30.676 -2.431 -5.233 1.00 75.94 296 ASP A CA 1
ATOM 2403 C C . ASP A 1 296 ? -31.129 -1.701 -3.953 1.00 75.94 296 ASP A C 1
ATOM 2405 O O . ASP A 1 296 ? -32.133 -2.063 -3.349 1.00 75.94 296 ASP A O 1
ATOM 2409 N N . LEU A 1 297 ? -30.500 -0.563 -3.629 1.00 78.94 297 LEU A N 1
ATOM 2410 C CA . LEU A 1 297 ? -30.952 0.314 -2.539 1.00 78.94 297 LEU A CA 1
ATOM 2411 C C . LEU A 1 297 ? -32.398 0.815 -2.744 1.00 78.94 297 LEU A C 1
ATOM 2413 O O . LEU A 1 297 ? -33.186 0.842 -1.800 1.00 78.94 297 LEU A O 1
ATOM 2417 N N . MET A 1 298 ? -32.776 1.206 -3.967 1.00 81.69 298 MET A N 1
ATOM 2418 C CA . MET A 1 298 ? -34.144 1.658 -4.262 1.00 81.69 298 MET A CA 1
ATOM 2419 C C . MET A 1 298 ? -35.180 0.523 -4.224 1.00 81.69 298 MET A C 1
ATOM 2421 O O . MET A 1 298 ? -36.312 0.770 -3.815 1.00 81.69 298 MET A O 1
ATOM 2425 N N . GLU A 1 299 ? -34.810 -0.690 -4.635 1.00 82.62 299 GLU A N 1
ATOM 2426 C CA . GLU A 1 299 ? -35.664 -1.882 -4.592 1.00 82.62 299 GLU A CA 1
ATOM 2427 C C . GLU A 1 299 ? -35.896 -2.326 -3.141 1.00 82.62 299 GLU A C 1
ATOM 2429 O O . GLU A 1 299 ? -37.047 -2.387 -2.721 1.00 82.62 299 GLU A O 1
ATOM 2434 N N . ARG A 1 300 ? -34.851 -2.443 -2.309 1.00 79.56 300 ARG A N 1
ATOM 2435 C CA . ARG A 1 300 ? -35.023 -2.736 -0.870 1.00 79.56 300 ARG A CA 1
ATOM 2436 C C . ARG A 1 300 ? -35.798 -1.652 -0.121 1.00 79.56 300 ARG A C 1
ATOM 2438 O O . ARG A 1 300 ? -36.596 -1.960 0.760 1.00 79.56 300 ARG A O 1
ATOM 2445 N N . THR A 1 301 ? -35.612 -0.379 -0.491 1.00 85.44 301 THR A N 1
ATOM 2446 C CA . THR A 1 301 ? -36.433 0.716 0.058 1.00 85.44 301 THR A CA 1
ATOM 2447 C C . THR A 1 301 ? -37.900 0.531 -0.307 1.00 85.44 301 THR A C 1
ATOM 2449 O O . THR A 1 301 ? -38.764 0.683 0.554 1.00 85.44 301 THR A O 1
ATOM 2452 N N . LYS A 1 302 ? -38.196 0.183 -1.564 1.00 86.19 302 LYS A N 1
ATOM 2453 C CA . LYS A 1 302 ? -39.559 -0.096 -2.024 1.00 86.19 302 LYS A CA 1
ATOM 2454 C C . LYS A 1 302 ? -40.176 -1.273 -1.260 1.00 86.19 302 LYS A C 1
ATOM 2456 O O . LYS A 1 302 ? -41.329 -1.155 -0.865 1.00 86.19 302 LYS A O 1
ATOM 2461 N N . ASP A 1 303 ? -39.428 -2.344 -1.015 1.00 84.31 303 ASP A N 1
ATOM 2462 C CA . ASP A 1 303 ? -39.934 -3.537 -0.322 1.00 84.31 303 ASP A CA 1
ATOM 2463 C C . ASP A 1 303 ? -40.265 -3.276 1.162 1.00 84.31 303 ASP A C 1
ATOM 2465 O O . ASP A 1 303 ? -41.164 -3.912 1.709 1.00 84.31 303 ASP A O 1
ATOM 2469 N N . LYS A 1 304 ? -39.613 -2.292 1.804 1.00 80.25 304 LYS A N 1
ATOM 2470 C CA . LYS A 1 304 ? -40.004 -1.778 3.133 1.00 80.25 304 LYS A CA 1
ATOM 2471 C C . LYS A 1 304 ? -41.102 -0.695 3.098 1.00 80.25 304 LYS A C 1
ATOM 2473 O O . LYS A 1 304 ? -41.541 -0.244 4.155 1.00 80.25 304 LYS A O 1
ATOM 2478 N N . CYS A 1 305 ? -41.547 -0.228 1.928 1.00 85.19 305 CYS A N 1
ATOM 2479 C CA . CYS A 1 305 ? -42.595 0.795 1.823 1.00 85.19 305 CYS A CA 1
ATOM 2480 C C . CYS A 1 305 ? -44.010 0.184 1.765 1.00 85.19 305 CYS A C 1
ATOM 2482 O O . CYS A 1 305 ? -44.199 -0.857 1.139 1.00 85.19 305 CYS A O 1
ATOM 2484 N N . PRO A 1 306 ? -45.038 0.858 2.323 1.00 83.88 306 PRO A N 1
ATOM 2485 C CA . PRO A 1 306 ? -46.431 0.438 2.171 1.00 83.88 306 PRO A CA 1
ATOM 2486 C C . PRO A 1 306 ? -46.875 0.334 0.704 1.00 83.88 306 PRO A C 1
ATOM 2488 O O . PRO A 1 306 ? -46.443 1.123 -0.148 1.00 83.88 306 PRO A O 1
ATOM 2491 N N . GLU A 1 307 ? -47.799 -0.586 0.417 1.00 70.12 307 GLU A N 1
ATOM 2492 C CA . GLU A 1 307 ? -48.404 -0.721 -0.911 1.00 70.12 307 GLU A CA 1
ATOM 2493 C C . GLU A 1 307 ? -49.013 0.614 -1.389 1.00 70.12 307 GLU A C 1
ATOM 2495 O O . GLU A 1 307 ? -49.663 1.334 -0.631 1.00 70.12 307 GLU A O 1
ATOM 2500 N N . ASN A 1 308 ? -48.797 0.943 -2.669 1.00 78.00 308 ASN A N 1
ATOM 2501 C CA . ASN A 1 308 ? -49.108 2.230 -3.319 1.00 78.00 308 ASN A CA 1
ATOM 2502 C C . ASN A 1 308 ? -48.212 3.443 -2.963 1.00 78.00 308 ASN A C 1
ATOM 2504 O O . ASN A 1 308 ? -48.507 4.557 -3.401 1.00 78.00 308 ASN A O 1
ATOM 2508 N N . THR A 1 309 ? -47.084 3.266 -2.263 1.00 83.75 309 THR A N 1
ATOM 2509 C CA . THR A 1 309 ? -46.089 4.350 -2.095 1.00 83.75 309 THR A CA 1
ATOM 2510 C C . THR A 1 309 ? -45.488 4.780 -3.445 1.00 83.75 309 THR A C 1
ATOM 2512 O O . THR A 1 309 ? -45.036 3.945 -4.229 1.00 83.75 309 THR A O 1
ATOM 2515 N N . GLN A 1 310 ? -45.442 6.090 -3.726 1.00 80.38 310 GLN A N 1
ATOM 2516 C CA . GLN A 1 310 ? -44.823 6.610 -4.954 1.00 80.38 310 GLN A CA 1
ATOM 2517 C C . GLN A 1 310 ? -43.292 6.510 -4.896 1.00 80.38 310 GLN A C 1
ATOM 2519 O O . GLN A 1 310 ? -42.667 6.936 -3.927 1.00 80.38 310 GLN A O 1
ATOM 2524 N N . ILE A 1 311 ? -42.680 5.990 -5.964 1.00 82.38 311 ILE A N 1
ATOM 2525 C CA . ILE A 1 311 ? -41.232 5.747 -6.040 1.00 82.38 311 ILE A CA 1
ATOM 2526 C C . ILE A 1 311 ? -40.559 6.885 -6.834 1.00 82.38 311 ILE A C 1
ATOM 2528 O O . ILE A 1 311 ? -40.947 7.138 -7.979 1.00 82.38 311 ILE A O 1
ATOM 2532 N N . PRO A 1 312 ? -39.548 7.578 -6.279 1.00 80.44 312 PRO A N 1
ATOM 2533 C CA . PRO A 1 312 ? -38.827 8.641 -6.977 1.00 80.44 312 PRO A CA 1
ATOM 2534 C C . PRO A 1 312 ? -37.911 8.099 -8.086 1.00 80.44 312 PRO A C 1
ATOM 2536 O O . PRO A 1 312 ? -37.475 6.950 -8.072 1.00 80.44 312 PRO A O 1
ATOM 2539 N N . SER A 1 313 ? -37.541 8.952 -9.046 1.00 72.56 313 SER A N 1
ATOM 2540 C CA . SER A 1 313 ? -36.562 8.582 -10.076 1.00 72.56 313 SER A CA 1
ATOM 2541 C C . SER A 1 313 ? -35.131 8.541 -9.521 1.00 72.56 313 SER A C 1
ATOM 2543 O O . SER A 1 313 ? -34.781 9.288 -8.606 1.00 72.56 313 SER A O 1
ATOM 2545 N N . LYS A 1 314 ? -34.256 7.730 -10.135 1.00 66.75 314 LYS A N 1
ATOM 2546 C CA . LYS A 1 314 ? -32.834 7.583 -9.744 1.00 66.75 314 LYS A CA 1
ATOM 2547 C C . LYS A 1 314 ? -32.102 8.929 -9.640 1.00 66.75 314 LYS A C 1
ATOM 2549 O O . LYS A 1 314 ? -31.277 9.123 -8.752 1.00 66.75 314 LYS A O 1
ATOM 2554 N N . SER A 1 315 ? -32.417 9.873 -10.528 1.00 63.38 315 SER A N 1
ATOM 2555 C CA . SER A 1 315 ? -31.857 11.230 -10.503 1.00 63.38 315 SER A CA 1
ATOM 2556 C C . SER A 1 315 ? -32.355 12.055 -9.315 1.00 63.38 315 SER A C 1
ATOM 2558 O O . SER A 1 315 ? -31.579 12.817 -8.751 1.00 63.38 315 SER A O 1
ATOM 2560 N N . LEU A 1 316 ? -33.617 11.892 -8.902 1.00 72.81 316 LEU A N 1
ATOM 2561 C CA . LEU A 1 316 ? -34.177 12.596 -7.745 1.00 72.81 316 LEU A CA 1
ATOM 2562 C C . LEU A 1 316 ? -33.611 12.057 -6.422 1.00 72.81 316 LEU A C 1
ATOM 2564 O O . LEU A 1 316 ? -33.290 12.855 -5.542 1.00 72.81 316 LEU A O 1
ATOM 2568 N N . VAL A 1 317 ? -33.417 10.733 -6.318 1.00 74.62 317 VAL A N 1
ATOM 2569 C CA . VAL A 1 317 ? -32.746 10.084 -5.174 1.00 74.62 317 VAL A CA 1
ATOM 2570 C C . VAL A 1 317 ? -31.313 10.600 -5.018 1.00 74.62 317 VAL A C 1
ATOM 2572 O O . VAL A 1 317 ? -30.934 11.028 -3.934 1.00 74.62 317 VAL A O 1
ATOM 2575 N N . ARG A 1 318 ? -30.542 10.679 -6.114 1.00 71.62 318 ARG A N 1
ATOM 2576 C CA . ARG A 1 318 ? -29.169 11.225 -6.106 1.00 71.62 318 ARG A CA 1
ATOM 2577 C C . ARG A 1 318 ? -29.064 12.653 -5.568 1.00 71.62 318 ARG A C 1
ATOM 2579 O O . ARG A 1 318 ? -28.038 12.991 -4.993 1.00 71.62 318 ARG A O 1
ATOM 2586 N N . LEU A 1 319 ? -30.091 13.484 -5.752 1.00 72.69 319 LEU A N 1
ATOM 2587 C CA . LEU A 1 319 ? -30.119 14.854 -5.224 1.00 72.69 319 LEU A CA 1
ATOM 2588 C C . LEU A 1 319 ? -30.483 14.915 -3.729 1.00 72.69 319 LEU A C 1
ATOM 2590 O O . LEU A 1 319 ? -30.262 15.947 -3.100 1.00 72.69 319 LEU A O 1
ATOM 2594 N N . GLN A 1 320 ? -31.003 13.829 -3.141 1.00 77.56 320 GLN A N 1
ATOM 2595 C CA . GLN A 1 320 ? -31.241 13.756 -1.693 1.00 77.56 320 GLN A CA 1
ATOM 2596 C C . GLN A 1 320 ? -29.996 13.362 -0.888 1.00 77.56 320 GLN A C 1
ATOM 2598 O O . GLN A 1 320 ? -30.024 13.441 0.334 1.00 77.56 320 GLN A O 1
ATOM 2603 N N . PHE A 1 321 ? -28.915 12.956 -1.555 1.00 79.50 321 PHE A N 1
ATOM 2604 C CA . PHE A 1 321 ? -27.658 12.532 -0.936 1.00 79.50 321 PHE A CA 1
ATOM 2605 C C . PHE A 1 321 ? -26.772 13.729 -0.533 1.00 79.50 321 PHE A C 1
ATOM 2607 O O . PHE A 1 321 ? -27.037 14.890 -0.871 1.00 79.50 321 PHE A O 1
ATOM 2614 N N . ALA A 1 322 ? -25.679 13.454 0.175 1.00 69.06 322 ALA A N 1
ATOM 2615 C CA . ALA A 1 322 ? -24.605 14.408 0.412 1.00 69.06 322 ALA A CA 1
ATOM 2616 C C . ALA A 1 322 ? -23.758 14.633 -0.866 1.00 69.06 322 ALA A C 1
ATOM 2618 O O . ALA A 1 322 ? -23.287 13.668 -1.480 1.00 69.06 322 ALA A O 1
ATOM 2619 N N . PRO A 1 323 ? -23.522 15.892 -1.290 1.00 58.62 323 PRO A N 1
ATOM 2620 C CA . PRO A 1 323 ? -22.613 16.210 -2.386 1.00 58.62 323 PRO A CA 1
ATOM 2621 C C . PRO A 1 323 ? -21.159 15.960 -1.966 1.00 58.62 323 PRO A C 1
ATOM 2623 O O . PRO A 1 323 ? -20.804 16.077 -0.794 1.00 58.62 323 PRO A O 1
ATOM 2626 N N . ARG A 1 324 ? -20.283 15.649 -2.931 1.00 56.56 324 ARG A N 1
ATOM 2627 C CA . ARG A 1 324 ? -18.856 15.375 -2.662 1.00 56.56 324 ARG A CA 1
ATOM 2628 C C . ARG A 1 324 ? -18.100 16.592 -2.112 1.00 56.56 324 ARG A C 1
ATOM 2630 O O . ARG A 1 324 ? -17.223 16.426 -1.275 1.00 56.56 324 ARG A O 1
ATOM 2637 N N . ASN A 1 325 ? -18.462 17.793 -2.560 1.00 57.44 325 ASN A N 1
ATOM 2638 C CA . ASN A 1 325 ? -17.982 19.062 -2.021 1.00 57.44 325 ASN A CA 1
ATOM 2639 C C . ASN A 1 325 ? -19.206 19.930 -1.656 1.00 57.44 325 ASN A C 1
ATOM 2641 O O . ASN A 1 325 ? -19.921 20.336 -2.573 1.00 57.44 325 ASN A O 1
ATOM 2645 N N . PRO A 1 326 ? -19.478 20.213 -0.367 1.00 58.47 326 PRO A N 1
ATOM 2646 C CA . PRO A 1 326 ? -20.628 21.021 0.057 1.00 58.47 326 PRO A CA 1
ATOM 2647 C C . PRO A 1 326 ? -20.474 22.525 -0.236 1.00 58.47 326 PRO A C 1
ATOM 2649 O O . PRO A 1 326 ? -21.439 23.276 -0.116 1.00 58.47 326 PRO A O 1
ATOM 2652 N N . PHE A 1 327 ? -19.278 22.971 -0.630 1.00 53.44 327 PHE A N 1
ATOM 2653 C CA . PHE A 1 327 ? -18.971 24.372 -0.934 1.00 53.44 327 PHE A CA 1
ATOM 2654 C C . PHE A 1 327 ? -19.038 24.695 -2.433 1.00 53.44 327 PHE A C 1
ATOM 2656 O O . PHE A 1 327 ? -18.952 25.860 -2.801 1.00 53.44 327 PHE A O 1
ATOM 2663 N N . ALA A 1 328 ? -19.194 23.686 -3.298 1.00 52.03 328 ALA A N 1
ATOM 2664 C CA . ALA A 1 328 ? -19.291 23.897 -4.740 1.00 52.03 328 ALA A CA 1
ATOM 2665 C C . ALA A 1 328 ? -20.696 24.381 -5.142 1.00 52.03 328 ALA A C 1
ATOM 2667 O O . ALA A 1 328 ? -21.689 23.891 -4.609 1.00 52.03 328 ALA A O 1
ATOM 2668 N N . ARG A 1 329 ? -20.833 25.261 -6.140 1.00 50.91 329 ARG A N 1
ATOM 2669 C CA . ARG A 1 329 ? -22.135 25.788 -6.618 1.00 50.91 329 ARG A CA 1
ATOM 2670 C C . ARG A 1 329 ? -23.103 24.684 -7.067 1.00 50.91 329 ARG A C 1
ATOM 2672 O O . ARG A 1 329 ? -24.317 24.864 -7.016 1.00 50.91 329 ARG A O 1
ATOM 2679 N N . THR A 1 330 ? -22.587 23.519 -7.467 1.00 50.62 330 THR A N 1
ATOM 2680 C CA . THR A 1 330 ? -23.384 22.317 -7.770 1.00 50.62 330 THR A CA 1
ATOM 2681 C C . THR A 1 330 ? -24.085 21.726 -6.542 1.00 50.62 330 THR A C 1
ATOM 2683 O O . THR A 1 330 ? -25.157 21.139 -6.704 1.00 50.62 330 THR A O 1
ATOM 2686 N N . ALA A 1 331 ? -23.551 21.930 -5.330 1.00 63.00 331 ALA A N 1
ATOM 2687 C CA . ALA A 1 331 ? -24.147 21.514 -4.058 1.00 63.00 331 ALA A CA 1
ATOM 2688 C C . ALA A 1 331 ? -25.498 22.189 -3.777 1.00 63.00 331 ALA A C 1
ATOM 2690 O O . ALA A 1 331 ? -26.315 21.616 -3.062 1.00 63.00 331 ALA A O 1
ATOM 2691 N N . TRP A 1 332 ? -25.778 23.345 -4.392 1.00 63.31 332 TRP A N 1
ATOM 2692 C CA . TRP A 1 332 ? -27.064 24.041 -4.266 1.00 63.31 332 TRP A CA 1
ATOM 2693 C C . TRP A 1 332 ? -28.253 23.209 -4.787 1.00 63.31 332 TRP A C 1
ATOM 2695 O O . TRP A 1 332 ? -29.382 23.408 -4.353 1.00 63.31 332 TRP A O 1
ATOM 2705 N N . ASN A 1 333 ? -28.008 22.225 -5.663 1.00 64.00 333 ASN A N 1
ATOM 2706 C CA . ASN A 1 333 ? -29.041 21.300 -6.147 1.00 64.00 333 ASN A CA 1
ATOM 2707 C C . ASN A 1 333 ? -29.330 20.130 -5.186 1.00 64.00 333 ASN A C 1
ATOM 2709 O O . ASN A 1 333 ? -30.301 19.400 -5.395 1.00 64.00 333 ASN A O 1
ATOM 2713 N N . PHE A 1 334 ? -28.491 19.914 -4.168 1.00 70.94 334 PHE A N 1
ATOM 2714 C CA . PHE A 1 334 ? -28.607 18.797 -3.228 1.00 70.94 334 PHE A CA 1
ATOM 2715 C C . PHE A 1 334 ? -29.328 19.236 -1.952 1.00 70.94 334 PHE A C 1
ATOM 2717 O O . PHE A 1 334 ? -29.185 20.379 -1.520 1.00 70.94 334 PHE A O 1
ATOM 2724 N N . THR A 1 335 ? -30.093 18.331 -1.342 1.00 73.69 335 THR A N 1
ATOM 2725 C CA . THR A 1 335 ? -30.781 18.574 -0.057 1.00 73.69 335 THR A CA 1
ATOM 2726 C C . THR A 1 335 ? -30.118 17.858 1.119 1.00 73.69 335 THR A C 1
ATOM 2728 O O . THR A 1 335 ? -30.288 18.291 2.252 1.00 73.69 335 THR A O 1
ATOM 2731 N N . SER A 1 336 ? -29.371 16.772 0.868 1.00 71.19 336 SER A N 1
ATOM 2732 C CA . SER A 1 336 ? -28.791 15.907 1.912 1.00 71.19 336 SER A CA 1
ATOM 2733 C C . SER A 1 336 ? -29.805 15.399 2.952 1.00 71.19 336 SER A C 1
ATOM 2735 O O . SER A 1 336 ? -29.462 15.260 4.120 1.00 71.19 336 SER A O 1
ATOM 2737 N N . LYS A 1 337 ? -31.051 15.107 2.533 1.00 75.56 337 LYS A N 1
ATOM 2738 C CA . LYS A 1 337 ? -32.049 14.416 3.377 1.00 75.56 337 LYS A CA 1
ATOM 2739 C C . LYS A 1 337 ? -31.600 13.005 3.797 1.00 75.56 337 LYS A C 1
ATOM 2741 O O . LYS A 1 337 ? -32.030 12.535 4.842 1.00 75.56 337 LYS A O 1
ATOM 2746 N N . ILE A 1 338 ? -30.784 12.342 2.974 1.00 76.06 338 ILE A N 1
ATOM 2747 C CA . ILE A 1 338 ? -30.176 11.036 3.258 1.00 76.06 338 ILE A CA 1
ATOM 2748 C C . ILE A 1 338 ? -28.674 11.267 3.464 1.00 76.06 338 ILE A C 1
ATOM 2750 O O . ILE A 1 338 ? -28.020 11.788 2.552 1.00 76.06 338 ILE A O 1
ATOM 2754 N N . ASP A 1 339 ? -28.109 10.868 4.609 1.00 69.38 339 ASP A N 1
ATOM 2755 C CA . ASP A 1 339 ? -26.686 11.103 4.926 1.00 69.38 339 ASP A CA 1
ATOM 2756 C C . ASP A 1 339 ? -25.743 10.065 4.281 1.00 69.38 339 ASP A C 1
ATOM 2758 O O . ASP A 1 339 ? -24.923 9.407 4.913 1.00 69.38 339 ASP A O 1
ATOM 2762 N N . VAL A 1 340 ? -25.882 9.903 2.964 1.00 69.25 340 VAL A N 1
ATOM 2763 C CA . VAL A 1 340 ? -25.024 9.061 2.120 1.00 69.25 340 VAL A CA 1
ATOM 2764 C C . VAL A 1 340 ? -24.289 9.947 1.131 1.00 69.25 340 VAL A C 1
ATOM 2766 O O . VAL A 1 340 ? -24.898 10.778 0.462 1.00 69.25 340 VAL A O 1
ATOM 2769 N N . GLN A 1 341 ? -22.982 9.743 0.976 1.00 64.00 341 GLN A N 1
ATOM 2770 C CA . GLN A 1 341 ? -22.146 10.460 0.011 1.00 64.00 341 GLN A CA 1
ATOM 2771 C C . GLN A 1 341 ? -21.554 9.482 -1.012 1.00 64.00 341 GLN A C 1
ATOM 2773 O O . GLN A 1 341 ? -21.073 8.410 -0.649 1.00 64.00 341 GLN A O 1
ATOM 2778 N N . TYR A 1 342 ? -21.501 9.866 -2.292 1.00 57.72 342 TYR A N 1
ATOM 2779 C CA . TYR A 1 342 ? -20.758 9.099 -3.300 1.00 57.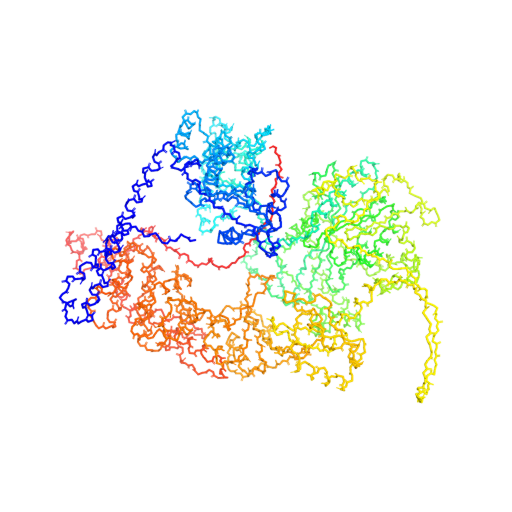72 342 TYR A CA 1
ATOM 2780 C C . TYR A 1 342 ? -19.241 9.204 -3.061 1.00 57.72 342 TYR A C 1
ATOM 2782 O O . TYR A 1 342 ? -18.585 10.125 -3.556 1.00 57.72 342 TYR A O 1
ATOM 2790 N N . LYS A 1 343 ? -18.687 8.240 -2.320 1.00 47.19 343 LYS A N 1
ATOM 2791 C CA . LYS A 1 343 ? -17.244 8.048 -2.115 1.00 47.19 343 LYS A CA 1
ATOM 2792 C C . LYS A 1 343 ? -16.701 6.939 -3.026 1.00 47.19 343 LYS A C 1
ATOM 2794 O O . LYS A 1 343 ? -17.430 6.050 -3.457 1.00 47.19 343 LYS A O 1
ATOM 2799 N N . ILE A 1 344 ? -15.410 7.017 -3.341 1.00 45.06 344 ILE A N 1
ATOM 2800 C CA . ILE A 1 344 ? -14.659 5.998 -4.088 1.00 45.06 344 ILE A CA 1
ATOM 2801 C C . ILE A 1 344 ? -13.742 5.313 -3.074 1.00 45.06 344 ILE A C 1
ATOM 2803 O O . ILE A 1 344 ? -13.051 6.022 -2.348 1.00 45.06 344 ILE A O 1
ATOM 2807 N N . GLN A 1 345 ? -13.738 3.977 -3.013 1.00 43.00 345 GLN A N 1
ATOM 2808 C CA . GLN A 1 345 ? -12.796 3.226 -2.174 1.00 43.00 345 GLN A CA 1
ATOM 2809 C C . GLN A 1 345 ? -11.376 3.336 -2.755 1.00 43.00 345 GLN A C 1
ATOM 2811 O O . GLN A 1 345 ? -11.192 3.390 -3.973 1.00 43.00 345 GLN A O 1
ATOM 2816 N N . ARG A 1 346 ? -10.386 3.417 -1.872 1.00 34.34 346 ARG A N 1
ATOM 2817 C CA . ARG A 1 346 ? -9.018 3.886 -2.122 1.00 34.34 346 ARG A CA 1
ATOM 2818 C C . ARG A 1 346 ? -7.996 2.727 -1.836 1.00 34.34 346 ARG A C 1
ATOM 2820 O O . ARG A 1 346 ? -8.444 1.710 -1.322 1.00 34.34 346 ARG A O 1
ATOM 2827 N N . ARG A 1 347 ? -6.710 2.767 -2.270 1.00 38.62 347 ARG A N 1
ATOM 2828 C CA . ARG A 1 347 ? -5.627 1.756 -1.994 1.00 38.62 347 ARG A CA 1
ATOM 2829 C C . ARG A 1 347 ? -4.230 2.286 -1.449 1.00 38.62 347 ARG A C 1
ATOM 2831 O O . ARG A 1 347 ? -3.505 2.833 -2.275 1.00 38.62 347 ARG A O 1
ATOM 2838 N N . GLN A 1 348 ? -3.768 1.885 -0.219 1.00 34.66 348 GLN A N 1
ATOM 2839 C CA . GLN A 1 348 ? -2.764 2.476 0.760 1.00 34.66 348 GLN A CA 1
ATOM 2840 C C . GLN A 1 348 ? -1.322 2.758 0.367 1.00 34.66 348 GLN A C 1
ATOM 2842 O O . GLN A 1 348 ? -0.584 3.292 1.192 1.00 34.66 348 GLN A O 1
ATOM 2847 N N . LEU A 1 349 ? -0.857 2.263 -0.765 1.00 41.06 349 LEU A N 1
ATOM 2848 C CA . LEU A 1 349 ? 0.578 2.250 -1.029 1.00 41.06 349 LEU A CA 1
ATOM 2849 C C . LEU A 1 349 ? 0.804 2.851 -2.407 1.00 41.06 349 LEU A C 1
ATOM 2851 O O . LEU A 1 349 ? 1.379 2.228 -3.304 1.00 41.06 349 LEU A O 1
ATOM 2855 N N . ARG A 1 350 ? 0.336 4.096 -2.567 1.00 51.75 350 ARG A N 1
ATOM 2856 C CA . ARG A 1 350 ? 0.751 4.956 -3.671 1.00 51.75 350 ARG A CA 1
ATOM 2857 C C . ARG A 1 350 ? 2.143 5.486 -3.364 1.00 51.75 350 ARG A C 1
ATOM 2859 O O . ARG A 1 350 ? 2.318 6.513 -2.718 1.00 51.75 350 ARG A O 1
ATOM 2866 N N . LEU A 1 351 ? 3.157 4.784 -3.865 1.00 57.22 351 LEU A N 1
ATOM 2867 C CA . LEU A 1 351 ? 4.532 5.274 -3.805 1.00 57.22 351 LEU A CA 1
ATOM 2868 C C . LEU A 1 351 ? 4.614 6.668 -4.439 1.00 57.22 351 LEU A C 1
ATOM 2870 O O . LEU A 1 351 ? 4.435 6.814 -5.648 1.00 57.22 351 LEU A O 1
ATOM 2874 N N . SER A 1 352 ? 4.888 7.682 -3.621 1.00 64.44 352 SER A N 1
ATOM 2875 C CA . SER A 1 352 ? 5.147 9.034 -4.097 1.00 64.44 352 SER A CA 1
ATOM 2876 C C . SER A 1 352 ? 6.505 9.072 -4.797 1.00 64.44 352 SER A C 1
ATOM 2878 O O . SER A 1 352 ? 7.519 8.604 -4.275 1.00 64.44 352 SER A O 1
ATOM 2880 N N . HIS A 1 353 ? 6.533 9.615 -6.013 1.00 82.19 353 HIS A N 1
ATOM 2881 C CA . HIS A 1 353 ? 7.758 9.755 -6.793 1.00 82.19 353 HIS A CA 1
ATOM 2882 C C . HIS A 1 353 ? 8.139 11.240 -6.902 1.00 82.19 353 HIS A C 1
ATOM 2884 O O . HIS A 1 353 ? 7.272 12.043 -7.256 1.00 82.19 353 HIS A O 1
ATOM 2890 N N . PRO A 1 354 ? 9.415 11.641 -6.708 1.00 84.88 354 PRO A N 1
ATOM 2891 C CA . PRO A 1 354 ? 9.831 13.048 -6.809 1.00 84.88 354 PRO A CA 1
ATOM 2892 C C . PRO A 1 354 ? 9.434 13.721 -8.132 1.00 84.88 354 PRO A C 1
ATOM 2894 O O . PRO A 1 354 ? 9.212 14.923 -8.200 1.00 84.88 354 PRO A O 1
ATOM 2897 N N . GLU A 1 355 ? 9.308 12.928 -9.197 1.00 86.81 355 GLU A N 1
ATOM 2898 C CA . GLU A 1 355 ? 9.007 13.389 -10.558 1.00 86.81 355 GLU A CA 1
ATOM 2899 C C . GLU A 1 355 ? 7.527 13.197 -10.945 1.00 86.81 355 GLU A C 1
ATOM 2901 O O . GLU A 1 355 ? 7.164 13.346 -12.112 1.00 86.81 355 GLU A O 1
ATOM 2906 N N . GLN A 1 356 ? 6.655 12.875 -9.981 1.00 86.69 356 GLN A N 1
ATOM 2907 C CA . GLN A 1 356 ? 5.213 12.688 -10.181 1.00 86.69 356 GLN A CA 1
ATOM 2908 C C . GLN A 1 356 ? 4.557 13.924 -10.811 1.00 86.69 356 GLN A C 1
ATOM 2910 O O . GLN A 1 356 ? 3.806 13.798 -11.778 1.00 86.69 356 GLN A O 1
ATOM 2915 N N . HIS A 1 357 ? 4.849 15.126 -10.302 1.00 88.31 357 HIS A N 1
ATOM 2916 C CA . HIS A 1 357 ? 4.295 16.378 -10.837 1.00 88.31 357 HIS A CA 1
ATOM 2917 C C . HIS A 1 357 ? 4.741 16.629 -12.286 1.00 88.31 357 HIS A C 1
ATOM 2919 O O . HIS A 1 357 ? 3.905 16.928 -13.139 1.00 88.31 357 HIS A O 1
ATOM 2925 N N . TYR A 1 358 ? 6.024 16.401 -12.577 1.00 91.81 358 TYR A N 1
ATOM 2926 C CA . TYR A 1 358 ? 6.606 16.507 -13.916 1.00 91.81 358 TYR A CA 1
ATOM 2927 C C . TYR A 1 358 ? 5.940 15.532 -14.905 1.00 91.81 358 TYR A C 1
ATOM 2929 O O . TYR A 1 358 ? 5.449 15.940 -15.955 1.00 91.81 358 TYR A O 1
ATOM 2937 N N . CYS A 1 359 ? 5.815 14.252 -14.542 1.00 92.12 359 CYS A N 1
ATOM 2938 C CA . CYS A 1 359 ? 5.192 13.243 -15.408 1.00 92.12 359 CYS A CA 1
ATOM 2939 C C . CYS A 1 359 ? 3.682 13.476 -15.606 1.00 92.12 359 CYS A C 1
ATOM 2941 O O . CYS A 1 359 ? 3.153 13.206 -16.684 1.00 92.12 359 CYS A O 1
ATOM 2943 N N . ASN A 1 360 ? 2.983 14.017 -14.600 1.00 90.25 360 ASN A N 1
ATOM 2944 C CA . ASN A 1 360 ? 1.582 14.423 -14.736 1.00 90.25 360 ASN A CA 1
ATOM 2945 C C . ASN A 1 360 ? 1.419 15.598 -15.720 1.00 90.25 360 ASN A C 1
ATOM 2947 O O . ASN A 1 360 ? 0.450 15.613 -16.479 1.00 90.25 360 ASN A O 1
ATOM 2951 N N . ALA A 1 361 ? 2.350 16.560 -15.739 1.00 92.00 361 ALA A N 1
ATOM 2952 C CA . ALA A 1 361 ? 2.360 17.638 -16.729 1.00 92.00 361 ALA A CA 1
ATOM 2953 C C . ALA A 1 361 ? 2.676 17.113 -18.137 1.00 92.00 361 ALA A C 1
ATOM 2955 O O . ALA A 1 361 ? 1.944 17.423 -19.073 1.00 92.00 361 ALA A O 1
ATOM 2956 N N . LEU A 1 362 ? 3.664 16.221 -18.276 1.00 94.31 362 LEU A N 1
ATOM 2957 C CA . LEU A 1 362 ? 3.965 15.555 -19.547 1.00 94.31 362 LEU A CA 1
ATOM 2958 C C . LEU A 1 362 ? 2.745 14.793 -20.101 1.00 94.31 362 LEU A C 1
ATOM 2960 O O . LEU A 1 362 ? 2.452 14.891 -21.288 1.00 94.31 362 LEU A O 1
ATOM 2964 N N . LEU A 1 363 ? 1.974 14.097 -19.255 1.00 94.25 363 LEU A N 1
ATOM 2965 C CA . LEU A 1 363 ? 0.723 13.443 -19.667 1.00 94.25 363 LEU A CA 1
ATOM 2966 C C . LEU A 1 363 ? -0.377 14.446 -20.075 1.00 94.25 363 LEU A C 1
ATOM 2968 O O . LEU A 1 363 ? -1.201 14.119 -20.930 1.00 94.25 363 LEU A O 1
ATOM 2972 N N . LYS A 1 364 ? -0.414 15.658 -19.499 1.00 92.88 364 LYS A N 1
ATOM 2973 C CA . LYS A 1 364 ? -1.306 16.732 -19.977 1.00 92.88 364 LYS A CA 1
ATOM 2974 C C . LYS A 1 364 ? -0.876 17.221 -21.361 1.00 92.88 364 LYS A C 1
ATOM 2976 O O . LYS A 1 364 ? -1.714 17.250 -22.254 1.00 92.88 364 LYS A O 1
ATOM 2981 N N . TYR A 1 365 ? 0.410 17.520 -21.557 1.00 95.00 365 TYR A N 1
ATOM 2982 C CA . TYR A 1 365 ? 0.958 17.962 -22.847 1.00 95.00 365 TYR A CA 1
ATOM 2983 C C . TYR A 1 365 ? 0.725 16.911 -23.941 1.00 95.00 365 TYR A C 1
ATOM 2985 O O . TYR A 1 365 ? 0.244 17.226 -25.023 1.00 95.00 365 TYR A O 1
ATOM 2993 N N . PHE A 1 366 ? 0.986 15.637 -23.632 1.00 95.50 366 PHE A N 1
ATOM 2994 C CA . PHE A 1 366 ? 0.756 14.497 -24.523 1.00 95.50 366 PHE A CA 1
ATOM 2995 C C . PHE A 1 366 ? -0.715 14.382 -24.964 1.00 95.50 366 PHE A C 1
ATOM 2997 O O . PHE A 1 366 ? -0.996 14.069 -26.118 1.00 95.50 366 PHE A O 1
ATOM 3004 N N . LYS A 1 367 ? -1.668 14.679 -24.068 1.00 95.25 367 LYS A N 1
ATOM 3005 C CA . LYS A 1 367 ? -3.103 14.722 -24.394 1.00 95.25 367 LYS A CA 1
ATOM 3006 C C . LYS A 1 367 ? -3.499 15.953 -25.205 1.00 95.25 367 LYS A C 1
ATOM 3008 O O . LYS A 1 367 ? -4.306 15.803 -26.115 1.00 95.25 367 LYS A O 1
ATOM 3013 N N . GLN A 1 368 ? -2.957 17.129 -24.884 1.00 95.00 368 GLN A N 1
ATOM 3014 C CA . GLN A 1 368 ? -3.235 18.367 -25.619 1.00 95.00 368 GLN A CA 1
ATOM 3015 C C . GLN A 1 368 ? -2.732 18.252 -27.063 1.00 95.00 368 GLN A C 1
ATOM 3017 O O . GLN A 1 368 ? -3.526 18.379 -27.988 1.00 95.00 368 GLN A O 1
ATOM 3022 N N . ARG A 1 369 ? -1.479 17.814 -27.260 1.00 94.88 369 ARG A N 1
ATOM 3023 C CA . ARG A 1 369 ? -0.898 17.575 -28.591 1.00 94.88 369 ARG A CA 1
ATOM 3024 C C . ARG A 1 369 ? -1.734 16.622 -29.451 1.00 94.88 369 ARG A C 1
ATOM 3026 O O . ARG A 1 369 ? -1.880 16.854 -30.646 1.00 94.88 369 ARG A O 1
ATOM 3033 N N . ALA A 1 370 ? -2.301 15.569 -28.858 1.00 95.50 370 ALA A N 1
ATOM 3034 C CA . ALA A 1 370 ? -3.168 14.643 -29.585 1.00 95.50 370 ALA A CA 1
ATOM 3035 C C . ALA A 1 370 ? -4.482 15.297 -30.060 1.00 95.50 370 ALA A C 1
ATOM 3037 O O . ALA A 1 370 ? -5.005 14.921 -31.108 1.00 95.50 370 ALA A O 1
ATOM 3038 N N . ILE A 1 371 ? -5.017 16.264 -29.306 1.00 95.62 371 ILE A N 1
ATOM 3039 C CA . ILE A 1 371 ? -6.207 17.038 -29.687 1.00 95.62 371 ILE A CA 1
ATOM 3040 C C . ILE A 1 371 ? -5.862 18.043 -30.785 1.00 95.62 371 ILE A C 1
ATOM 3042 O O . ILE A 1 371 ? -6.596 18.114 -31.767 1.00 95.62 371 ILE A O 1
ATOM 3046 N N . ASP A 1 372 ? -4.745 18.758 -30.659 1.00 93.38 372 ASP A N 1
ATOM 3047 C CA . ASP A 1 372 ? -4.336 19.786 -31.624 1.00 93.38 372 ASP A CA 1
ATOM 3048 C C . ASP A 1 372 ? -4.073 19.171 -33.007 1.00 93.38 372 ASP A C 1
ATOM 3050 O O . ASP A 1 372 ? -4.684 19.581 -33.991 1.00 93.38 372 ASP A O 1
ATOM 3054 N N . LEU A 1 373 ? -3.297 18.080 -33.068 1.00 92.88 373 LEU A N 1
ATOM 3055 C CA . LEU A 1 373 ? -3.058 17.325 -34.307 1.00 92.88 373 LEU A CA 1
ATOM 3056 C C . LEU A 1 373 ? -4.363 16.809 -34.938 1.00 92.88 373 LEU A C 1
ATOM 3058 O O . LEU A 1 373 ? -4.516 16.787 -36.158 1.00 92.88 373 LEU A O 1
ATOM 3062 N N . LYS A 1 374 ? -5.345 16.422 -34.116 1.00 92.56 374 LYS A N 1
ATOM 3063 C CA . LYS A 1 374 ? -6.666 16.016 -34.609 1.00 92.56 374 LYS A CA 1
ATOM 3064 C C . LYS A 1 374 ? -7.497 17.203 -35.111 1.00 92.56 374 LYS A C 1
ATOM 3066 O O . LYS A 1 374 ? -8.268 17.032 -36.052 1.00 92.56 374 LYS A O 1
ATOM 3071 N N . ALA A 1 375 ? -7.360 18.386 -34.513 1.00 90.75 375 ALA A N 1
ATOM 3072 C CA . ALA A 1 375 ? -7.999 19.615 -34.987 1.00 90.75 375 ALA A CA 1
ATOM 3073 C C . ALA A 1 375 ? -7.386 20.107 -36.314 1.00 90.75 375 ALA A C 1
ATOM 3075 O O . ALA A 1 375 ? -8.105 20.635 -37.160 1.00 90.75 375 ALA A O 1
ATOM 3076 N N . GLU A 1 376 ? -6.095 19.846 -36.530 1.00 89.88 376 GLU A N 1
ATOM 3077 C CA . GLU A 1 376 ? -5.367 20.046 -37.794 1.00 89.88 376 GLU A CA 1
ATOM 3078 C C . GLU A 1 376 ? -5.737 19.014 -38.892 1.00 89.88 376 GLU A C 1
ATOM 3080 O O . GLU A 1 376 ? -5.240 19.098 -40.011 1.00 89.88 376 GLU A O 1
ATOM 3085 N N . ASN A 1 377 ? -6.647 18.068 -38.613 1.00 88.69 377 ASN A N 1
ATOM 3086 C CA . ASN A 1 377 ? -7.040 16.943 -39.482 1.00 88.69 377 ASN A CA 1
ATOM 3087 C C . ASN A 1 377 ? -5.903 15.954 -39.827 1.00 88.69 377 ASN A C 1
ATOM 3089 O O . ASN A 1 377 ? -5.976 15.258 -40.841 1.00 88.69 377 ASN A O 1
ATOM 3093 N N . VAL A 1 378 ? -4.875 15.838 -38.982 1.00 91.56 378 VAL A N 1
ATOM 3094 C CA . VAL A 1 378 ? -3.834 14.804 -39.122 1.00 91.56 378 VAL A CA 1
ATOM 3095 C C . VAL A 1 378 ? -4.422 13.424 -38.801 1.00 91.56 378 VAL A C 1
ATOM 3097 O O . VAL A 1 378 ? -5.154 13.279 -37.818 1.00 91.56 378 VAL A O 1
ATOM 3100 N N . ASN A 1 379 ? -4.079 12.382 -39.573 1.00 92.31 379 ASN A N 1
ATOM 3101 C CA . ASN A 1 379 ? -4.472 11.011 -39.231 1.00 92.31 379 ASN A CA 1
ATOM 3102 C C . ASN A 1 379 ? -3.623 10.491 -38.056 1.00 92.31 379 ASN A C 1
ATOM 3104 O O . ASN A 1 379 ? -2.497 10.011 -38.234 1.00 92.31 379 ASN A O 1
ATOM 3108 N N . ILE A 1 380 ? -4.161 10.635 -36.843 1.00 94.19 380 ILE A N 1
ATOM 3109 C CA . ILE A 1 380 ? -3.491 10.332 -35.577 1.00 94.19 380 ILE A CA 1
ATOM 3110 C C . ILE A 1 380 ? -4.183 9.202 -34.805 1.00 94.19 380 ILE A C 1
ATOM 3112 O O . ILE A 1 380 ? -5.394 9.225 -34.578 1.00 94.19 380 ILE A O 1
ATOM 3116 N N . TYR A 1 381 ? -3.376 8.269 -34.291 1.00 95.06 381 TYR A N 1
ATOM 3117 C CA . TYR A 1 381 ? -3.821 7.230 -33.362 1.00 95.06 381 TYR A CA 1
ATOM 3118 C C . TYR A 1 381 ? -3.143 7.352 -31.996 1.00 95.06 381 TYR A C 1
ATOM 3120 O O . TYR A 1 381 ? -1.931 7.559 -31.891 1.00 95.06 381 TYR A O 1
ATOM 3128 N N . LEU A 1 382 ? -3.946 7.203 -30.941 1.00 96.12 382 LEU A N 1
ATOM 3129 C CA . LEU A 1 382 ? -3.540 7.376 -29.549 1.00 96.12 382 LEU A CA 1
ATOM 3130 C C . LEU A 1 382 ? -3.728 6.064 -28.784 1.00 96.12 382 LEU A C 1
ATOM 3132 O O . LEU A 1 382 ? -4.855 5.647 -28.527 1.00 96.12 382 LEU A O 1
ATOM 3136 N N . PHE A 1 383 ? -2.629 5.431 -28.388 1.00 95.75 383 PHE A N 1
ATOM 3137 C CA . PHE A 1 383 ? -2.632 4.140 -27.713 1.00 95.75 383 PHE A CA 1
ATOM 3138 C C . PHE A 1 383 ? -2.229 4.254 -26.248 1.00 95.75 383 PHE A C 1
ATOM 3140 O O . PHE A 1 383 ? -1.171 4.786 -25.916 1.00 95.75 383 PHE A O 1
ATOM 3147 N N . PHE A 1 384 ? -3.043 3.674 -25.374 1.00 96.00 384 PHE A N 1
ATOM 3148 C CA . PHE A 1 384 ? -2.670 3.390 -23.993 1.00 96.00 384 PHE A CA 1
ATOM 3149 C C . PHE A 1 384 ? -2.464 1.883 -23.863 1.00 96.00 384 PHE A C 1
ATOM 3151 O O . PHE A 1 384 ? -3.403 1.115 -24.083 1.00 96.00 384 PHE A O 1
ATOM 3158 N N . CYS A 1 385 ? -1.242 1.464 -23.543 1.00 93.12 385 CYS A N 1
ATOM 3159 C CA . CYS A 1 385 ? -0.860 0.053 -23.466 1.00 93.12 385 CYS A CA 1
ATOM 3160 C C . CYS A 1 385 ? -0.422 -0.314 -22.048 1.00 93.12 385 CYS A C 1
ATOM 3162 O O . CYS A 1 385 ? 0.179 0.514 -21.358 1.00 93.12 385 CYS A O 1
ATOM 3164 N N . ASP A 1 386 ? -0.736 -1.536 -21.619 1.00 91.81 386 ASP A N 1
ATOM 3165 C CA . ASP A 1 386 ? -0.310 -2.091 -20.330 1.00 91.81 386 ASP A CA 1
ATOM 3166 C C . ASP A 1 386 ? -0.456 -3.627 -20.310 1.00 91.81 386 ASP A C 1
ATOM 3168 O O . ASP A 1 386 ? -1.273 -4.186 -21.048 1.00 91.81 386 ASP A O 1
ATOM 3172 N N . ASP A 1 387 ? 0.293 -4.314 -19.448 1.00 89.88 387 ASP A N 1
ATOM 3173 C CA . ASP A 1 387 ? 0.202 -5.769 -19.260 1.00 89.88 387 ASP A CA 1
ATOM 3174 C C . ASP A 1 387 ? -0.614 -6.089 -17.999 1.00 89.88 387 ASP A C 1
ATOM 3176 O O . ASP A 1 387 ? -0.348 -5.598 -16.901 1.00 89.88 387 ASP A O 1
ATOM 3180 N N . LYS A 1 388 ? -1.614 -6.966 -18.122 1.00 88.56 388 LYS A N 1
ATOM 3181 C CA . LYS A 1 388 ? -2.389 -7.420 -16.967 1.00 88.56 388 LYS A CA 1
ATOM 3182 C C . LYS A 1 388 ? -1.550 -8.347 -16.088 1.00 88.56 388 LYS A C 1
ATOM 3184 O O . LYS A 1 388 ? -0.822 -9.206 -16.583 1.00 88.56 388 LYS A O 1
ATOM 3189 N N . ALA A 1 389 ? -1.741 -8.236 -14.771 1.00 86.38 389 ALA A N 1
ATOM 3190 C CA . ALA A 1 389 ? -1.208 -9.186 -13.796 1.00 86.38 389 ALA A CA 1
ATOM 3191 C C . ALA A 1 389 ? -1.461 -10.647 -14.218 1.00 86.38 389 ALA A C 1
ATOM 3193 O O . ALA A 1 389 ? -2.547 -10.991 -14.696 1.00 86.38 389 ALA A O 1
ATOM 3194 N N . LYS A 1 390 ? -0.445 -11.495 -14.021 1.00 88.62 390 LYS A N 1
ATOM 3195 C CA . LYS A 1 390 ? -0.436 -12.889 -14.474 1.00 88.62 390 LYS A CA 1
ATOM 3196 C C . LYS A 1 390 ? -1.628 -13.675 -13.936 1.00 88.62 390 LYS A C 1
ATOM 3198 O O . LYS A 1 390 ? -1.815 -13.788 -12.727 1.00 88.62 390 LYS A O 1
ATOM 3203 N N . VAL A 1 391 ? -2.374 -14.285 -14.847 1.00 89.56 391 VAL A N 1
ATOM 3204 C CA . VAL A 1 391 ? -3.440 -15.235 -14.541 1.00 89.56 391 VAL A CA 1
ATOM 3205 C C . VAL A 1 391 ? -2.800 -16.605 -14.327 1.00 89.56 391 VAL A C 1
ATOM 3207 O O . VAL A 1 391 ? -2.138 -17.132 -15.224 1.00 89.56 391 VAL A O 1
ATOM 3210 N N . LYS A 1 392 ? -2.957 -17.167 -13.127 1.00 88.44 392 LYS A N 1
ATOM 3211 C CA . LYS A 1 392 ? -2.444 -18.499 -12.781 1.00 88.44 392 LYS A CA 1
ATOM 3212 C C . LYS A 1 392 ? -3.257 -19.581 -13.512 1.00 88.44 392 LYS A C 1
ATOM 3214 O O . LYS A 1 392 ? -4.468 -19.435 -13.675 1.00 88.44 392 LYS A O 1
ATOM 3219 N N . VAL A 1 393 ? -2.593 -20.643 -13.974 1.00 88.31 393 VAL A N 1
ATOM 3220 C CA . VAL A 1 393 ? -3.225 -21.794 -14.647 1.00 88.31 393 VAL A CA 1
ATOM 3221 C C . VAL A 1 393 ? -2.682 -23.083 -14.044 1.00 88.31 393 VAL A C 1
ATOM 3223 O O . VAL A 1 393 ? -1.478 -23.315 -14.083 1.00 88.31 393 VAL A O 1
ATOM 3226 N N . GLY A 1 394 ? -3.566 -23.903 -13.484 1.00 87.75 394 GLY A N 1
ATOM 3227 C CA . GLY A 1 394 ? -3.212 -25.125 -12.771 1.00 87.75 394 GLY A CA 1
ATOM 3228 C C . GLY A 1 394 ? -2.697 -26.247 -13.670 1.00 87.75 394 GLY A C 1
ATOM 3229 O O . GLY A 1 394 ? -2.851 -26.226 -14.894 1.00 87.75 394 GLY A O 1
ATOM 3230 N N . GLU A 1 395 ? -2.083 -27.242 -13.039 1.00 86.94 395 GLU A N 1
ATOM 3231 C CA . GLU A 1 395 ? -1.619 -28.462 -13.702 1.00 86.94 395 GLU A CA 1
ATOM 3232 C C . GLU A 1 395 ? -2.798 -29.416 -14.022 1.00 86.94 395 GLU A C 1
ATOM 3234 O O . GLU A 1 395 ? -3.888 -29.274 -13.454 1.00 86.94 395 GLU A O 1
ATOM 3239 N N . PRO A 1 396 ? -2.623 -30.402 -14.924 1.00 84.19 396 PRO A N 1
ATOM 3240 C CA . PRO A 1 396 ? -3.711 -31.274 -15.357 1.00 84.19 396 PRO A CA 1
ATOM 3241 C C . PRO A 1 396 ? -4.354 -32.041 -14.196 1.00 84.19 396 PRO A C 1
ATOM 3243 O O . PRO A 1 396 ? -3.675 -32.708 -13.417 1.00 84.19 396 PRO A O 1
ATOM 3246 N N . GLY A 1 397 ? -5.682 -31.957 -14.095 1.00 77.94 397 GLY A N 1
ATOM 3247 C CA . GLY A 1 397 ? -6.457 -32.538 -12.993 1.00 77.94 397 GLY A CA 1
ATOM 3248 C C . GLY A 1 397 ? -6.550 -31.669 -11.731 1.00 77.94 397 GLY A C 1
ATOM 3249 O O . GLY A 1 397 ? -7.277 -32.039 -10.815 1.00 77.94 397 GLY A O 1
ATOM 3250 N N . PHE A 1 398 ? -5.882 -30.509 -11.680 1.00 82.94 398 PHE A N 1
ATOM 3251 C CA . PHE A 1 398 ? -5.946 -29.571 -10.555 1.00 82.94 398 PHE A CA 1
ATOM 3252 C C . PHE A 1 398 ? -6.125 -28.126 -11.047 1.00 82.94 398 PHE A C 1
ATOM 3254 O O . PHE A 1 398 ? -5.176 -27.350 -11.154 1.00 82.94 398 PHE A O 1
ATOM 3261 N N . ALA A 1 399 ? -7.367 -27.759 -11.371 1.00 82.31 399 ALA A N 1
ATOM 3262 C CA . ALA A 1 399 ? -7.705 -26.398 -11.780 1.00 82.31 399 ALA A CA 1
ATOM 3263 C C . ALA A 1 399 ? -7.680 -25.434 -10.579 1.00 82.31 399 ALA A C 1
ATOM 3265 O O . ALA A 1 399 ? -8.264 -25.712 -9.530 1.00 82.31 399 ALA A O 1
ATOM 3266 N N . ILE A 1 400 ? -7.038 -24.278 -10.749 1.00 86.00 400 ILE A N 1
ATOM 3267 C CA . ILE A 1 400 ? -6.841 -23.277 -9.688 1.00 86.00 400 ILE A CA 1
ATOM 3268 C C . ILE A 1 400 ? -7.632 -22.003 -9.952 1.00 86.00 400 ILE A C 1
ATOM 3270 O O . ILE A 1 400 ? -7.986 -21.701 -11.092 1.00 86.00 400 ILE A O 1
ATOM 3274 N N . SER A 1 401 ? -7.905 -21.246 -8.894 1.00 82.69 401 SER A N 1
ATOM 3275 C CA . SER A 1 401 ? -8.584 -19.957 -8.998 1.00 82.69 401 SER A CA 1
ATOM 3276 C C . SER A 1 401 ? -7.796 -18.972 -9.872 1.00 82.69 401 SER A C 1
ATOM 3278 O O . SER A 1 401 ? -6.573 -18.868 -9.780 1.00 82.69 401 SER A O 1
ATOM 3280 N N . SER A 1 402 ? -8.504 -18.169 -10.671 1.00 77.62 402 SER A N 1
ATOM 3281 C CA . SER A 1 402 ? -7.918 -17.046 -11.423 1.00 77.62 402 SER A CA 1
ATOM 3282 C C . SER A 1 402 ? -7.325 -15.936 -10.535 1.00 77.62 402 SER A C 1
ATOM 3284 O O . SER A 1 402 ? -6.733 -14.988 -11.054 1.00 77.62 402 SER A O 1
ATOM 3286 N N . GLY A 1 403 ? -7.516 -16.012 -9.211 1.00 71.81 403 GLY A N 1
ATOM 3287 C CA . GLY A 1 403 ? -7.065 -15.025 -8.226 1.00 71.81 403 GLY A CA 1
ATOM 3288 C C . GLY A 1 403 ? -7.974 -13.797 -8.097 1.00 71.81 403 GLY A C 1
ATOM 3289 O O . GLY A 1 403 ? -7.726 -12.926 -7.264 1.00 71.81 403 GLY A O 1
ATOM 3290 N N . VAL A 1 404 ? -9.045 -13.704 -8.892 1.00 74.25 404 VAL A N 1
ATOM 3291 C CA . VAL A 1 404 ? -10.016 -12.606 -8.804 1.00 74.25 404 VAL A CA 1
ATOM 3292 C C . VAL A 1 404 ? -11.139 -12.984 -7.841 1.00 74.25 404 VAL A C 1
ATOM 3294 O O . VAL A 1 404 ? -11.882 -13.927 -8.109 1.00 74.25 404 VAL A O 1
ATOM 3297 N N . ARG A 1 405 ? -11.304 -12.215 -6.750 1.00 63.56 405 ARG A N 1
ATOM 3298 C CA . ARG A 1 405 ? -12.397 -12.408 -5.776 1.00 63.56 405 ARG A CA 1
ATOM 3299 C C . ARG A 1 405 ? -13.751 -12.485 -6.497 1.00 63.56 405 ARG A C 1
ATOM 3301 O O . ARG A 1 405 ? -14.157 -11.542 -7.188 1.00 63.56 405 ARG A O 1
ATOM 3308 N N . GLY A 1 406 ? -14.411 -13.630 -6.346 1.00 54.97 406 GLY A N 1
ATOM 3309 C CA . GLY A 1 406 ? -15.705 -13.919 -6.950 1.00 54.97 406 GLY A CA 1
ATOM 3310 C C . GLY A 1 406 ? -16.857 -13.171 -6.282 1.00 54.97 406 GLY A C 1
ATOM 3311 O O . GLY A 1 406 ? -16.755 -12.697 -5.152 1.00 54.97 406 GLY A O 1
ATOM 3312 N N . ARG A 1 407 ? -17.978 -13.092 -6.999 1.00 56.59 407 ARG A N 1
ATOM 3313 C CA . ARG A 1 407 ? -19.307 -12.813 -6.430 1.00 56.59 407 ARG A CA 1
ATOM 3314 C C . ARG A 1 407 ? -20.127 -14.106 -6.474 1.00 56.59 407 ARG A C 1
ATOM 3316 O O . ARG A 1 407 ? -19.745 -15.043 -7.176 1.00 56.59 407 ARG A O 1
ATOM 3323 N N . VAL A 1 408 ? -21.253 -14.148 -5.757 1.00 57.00 408 VAL A N 1
ATOM 3324 C CA . VAL A 1 408 ? -22.185 -15.294 -5.766 1.00 57.00 408 VAL A CA 1
ATOM 3325 C C . VAL A 1 408 ? -22.466 -15.742 -7.207 1.00 57.00 408 VAL A C 1
ATOM 3327 O O . VAL A 1 408 ? -22.716 -14.915 -8.084 1.00 57.00 408 VAL A O 1
ATOM 3330 N N . THR A 1 409 ? -22.358 -17.048 -7.454 1.00 56.81 409 THR A N 1
ATOM 3331 C CA . THR A 1 409 ? -22.333 -17.645 -8.797 1.00 56.81 409 THR A CA 1
ATOM 3332 C C . THR A 1 409 ? -23.388 -18.731 -8.929 1.00 56.81 409 THR A C 1
ATOM 3334 O O . THR A 1 409 ? -23.651 -19.466 -7.982 1.00 56.81 409 THR A O 1
ATOM 3337 N N . ILE A 1 410 ? -23.971 -18.849 -10.122 1.00 55.78 410 ILE A N 1
ATOM 3338 C CA . ILE A 1 410 ? -24.917 -19.913 -10.459 1.00 55.78 410 ILE A CA 1
ATOM 3339 C C . ILE A 1 410 ? -24.143 -21.226 -10.631 1.00 55.78 410 ILE A C 1
ATOM 3341 O O . ILE A 1 410 ? -23.284 -21.327 -11.506 1.00 55.78 410 ILE A O 1
ATOM 3345 N N . ALA A 1 411 ? -24.480 -22.228 -9.821 1.00 55.03 411 ALA A N 1
ATOM 3346 C CA . ALA A 1 411 ? -23.969 -23.592 -9.912 1.00 55.03 411 ALA A CA 1
ATOM 3347 C C . ALA A 1 411 ? -25.139 -24.588 -10.023 1.00 55.03 411 ALA A C 1
ATOM 3349 O O . ALA A 1 411 ? -26.190 -24.347 -9.422 1.00 55.03 411 ALA A O 1
ATOM 3350 N N . PRO A 1 412 ? -24.988 -25.710 -10.749 1.00 49.78 412 PRO A N 1
ATOM 3351 C CA . PRO A 1 412 ? -25.909 -26.838 -10.641 1.00 49.78 412 PRO A CA 1
ATOM 3352 C C . PRO A 1 412 ? -26.040 -27.330 -9.190 1.00 49.78 412 PRO A C 1
ATOM 3354 O O . PRO A 1 412 ? -25.054 -27.406 -8.458 1.00 49.78 412 PRO A O 1
ATOM 3357 N N . THR A 1 413 ? -27.247 -27.728 -8.781 1.00 53.53 413 THR A N 1
ATOM 3358 C CA . THR A 1 413 ? -27.563 -28.114 -7.386 1.00 53.53 413 THR A CA 1
ATOM 3359 C C . THR A 1 413 ? -26.750 -29.293 -6.850 1.00 53.53 413 THR A C 1
ATOM 3361 O O . THR A 1 413 ? -26.620 -29.441 -5.641 1.00 53.53 413 THR A O 1
ATOM 3364 N N . ASN A 1 414 ? -26.198 -30.123 -7.739 1.00 54.50 414 ASN A N 1
ATOM 3365 C CA . ASN A 1 414 ? -25.453 -31.336 -7.392 1.00 54.50 414 ASN A CA 1
ATOM 3366 C C . ASN A 1 414 ? -23.933 -31.176 -7.592 1.00 54.50 414 ASN A C 1
ATOM 3368 O O . ASN A 1 414 ? -23.215 -32.172 -7.634 1.00 54.50 414 ASN A O 1
ATOM 3372 N N . THR A 1 415 ? -23.433 -29.947 -7.764 1.00 46.09 415 THR A N 1
ATOM 3373 C CA . THR A 1 415 ? -22.004 -29.669 -7.986 1.00 46.09 415 THR A CA 1
ATOM 3374 C C . THR A 1 415 ? -21.477 -28.658 -6.980 1.00 46.09 415 THR A C 1
ATOM 3376 O O . THR A 1 415 ? -22.024 -27.564 -6.852 1.00 46.09 415 THR A O 1
ATOM 3379 N N . THR A 1 416 ? -20.374 -28.988 -6.315 1.00 55.06 416 THR A N 1
ATOM 3380 C CA . THR A 1 416 ? -19.613 -28.037 -5.505 1.00 55.06 416 THR A CA 1
ATOM 3381 C C . THR A 1 416 ? -18.678 -27.224 -6.403 1.00 55.06 416 THR A C 1
ATOM 3383 O O . THR A 1 416 ? -17.902 -27.778 -7.180 1.00 55.06 416 THR A O 1
ATOM 3386 N N . LEU A 1 417 ? -18.739 -25.892 -6.308 1.00 59.44 417 LEU A N 1
ATOM 3387 C CA . LEU A 1 417 ? -17.751 -25.018 -6.943 1.00 59.44 417 LEU A CA 1
ATOM 3388 C C . LEU A 1 417 ? -16.477 -25.020 -6.094 1.00 59.44 417 LEU A C 1
ATOM 3390 O O . LEU A 1 417 ? -16.393 -24.306 -5.098 1.00 59.44 417 LEU A O 1
ATOM 3394 N N . VAL A 1 418 ? -15.500 -25.835 -6.490 1.00 63.47 418 VAL A N 1
ATOM 3395 C CA . VAL A 1 418 ? -14.187 -25.935 -5.840 1.00 63.47 418 VAL A CA 1
ATOM 3396 C C . VAL A 1 418 ? -13.102 -25.568 -6.849 1.00 63.47 418 VAL A C 1
ATOM 3398 O O . VAL A 1 418 ? -13.155 -25.984 -8.006 1.00 63.47 418 VAL A O 1
ATOM 3401 N N . ALA A 1 419 ? -12.114 -24.796 -6.407 1.00 69.06 419 ALA A N 1
ATOM 3402 C CA . ALA A 1 419 ? -10.892 -24.499 -7.143 1.00 69.06 419 ALA A CA 1
ATOM 3403 C C . ALA A 1 419 ? -9.699 -24.642 -6.189 1.00 69.06 419 ALA A C 1
ATOM 3405 O O . ALA A 1 419 ? -9.858 -24.509 -4.979 1.00 69.06 419 ALA A O 1
ATOM 3406 N N . GLY A 1 420 ? -8.508 -24.919 -6.718 1.00 68.06 420 GLY A N 1
ATOM 3407 C CA . GLY A 1 420 ? -7.286 -24.878 -5.919 1.00 68.06 420 GLY A CA 1
ATOM 3408 C C . GLY A 1 420 ? -6.876 -23.441 -5.574 1.00 68.06 420 GLY A C 1
ATOM 3409 O O . GLY A 1 420 ? -6.801 -22.592 -6.465 1.00 68.06 420 GLY A O 1
ATOM 3410 N N . ASP A 1 421 ? -6.558 -23.201 -4.301 1.00 56.84 421 ASP A N 1
ATOM 3411 C CA . ASP A 1 421 ? -6.138 -21.888 -3.778 1.00 56.84 421 ASP A CA 1
ATOM 3412 C C . ASP A 1 421 ? -4.604 -21.713 -3.677 1.00 56.84 421 ASP A C 1
ATOM 3414 O O . ASP A 1 421 ? -4.129 -20.660 -3.258 1.00 56.84 421 ASP A O 1
ATOM 3418 N N . ARG A 1 422 ? -3.811 -22.734 -4.049 1.00 59.34 422 ARG A N 1
ATOM 3419 C CA . ARG A 1 422 ? -2.341 -22.780 -3.869 1.00 59.34 422 ARG A CA 1
ATOM 3420 C C . ARG A 1 422 ? -1.544 -22.393 -5.123 1.00 59.34 422 ARG A C 1
ATOM 3422 O O . ARG A 1 422 ? -1.962 -22.669 -6.246 1.00 59.34 422 ARG A O 1
ATOM 3429 N N . ASP A 1 423 ? -0.315 -21.917 -4.912 1.00 54.62 423 ASP A N 1
ATOM 3430 C CA . ASP A 1 423 ? 0.680 -21.514 -5.931 1.00 54.62 423 ASP A CA 1
ATOM 3431 C C . ASP A 1 423 ? 1.337 -22.685 -6.699 1.00 54.62 423 ASP A C 1
ATOM 3433 O O . ASP A 1 423 ? 2.411 -22.546 -7.285 1.00 54.62 423 ASP A O 1
ATOM 3437 N N . MET A 1 424 ? 0.691 -23.855 -6.745 1.00 59.28 424 MET A N 1
ATOM 3438 C CA . MET A 1 424 ? 1.203 -25.053 -7.423 1.00 59.28 424 MET A CA 1
ATOM 3439 C C . MET A 1 424 ? 0.975 -25.000 -8.944 1.00 59.28 424 MET A C 1
ATOM 3441 O O . MET A 1 424 ? 0.342 -25.881 -9.525 1.00 59.28 424 MET A O 1
ATOM 3445 N N . ASN A 1 425 ? 1.483 -23.951 -9.596 1.00 71.75 425 ASN A N 1
ATOM 3446 C CA . ASN A 1 425 ? 1.355 -23.744 -11.034 1.00 71.75 425 ASN A CA 1
ATOM 3447 C C . ASN A 1 425 ? 2.673 -23.334 -11.697 1.00 71.75 425 ASN A C 1
ATOM 3449 O O . ASN A 1 425 ? 3.217 -22.263 -11.429 1.00 71.75 425 ASN A O 1
ATOM 3453 N N . LYS A 1 426 ? 3.155 -24.142 -12.651 1.00 77.31 426 LYS A N 1
ATOM 3454 C CA . LYS A 1 426 ? 4.304 -23.762 -13.494 1.00 77.31 426 LYS A CA 1
ATOM 3455 C C . LYS A 1 426 ? 3.881 -22.876 -14.670 1.00 77.31 426 LYS A C 1
ATOM 3457 O O . LYS A 1 426 ? 4.714 -22.195 -15.267 1.00 77.31 426 LYS A O 1
ATOM 3462 N N . VAL A 1 427 ? 2.582 -22.864 -14.980 1.00 83.81 427 VAL A N 1
ATOM 3463 C CA . VAL A 1 427 ? 1.974 -22.149 -16.107 1.00 83.81 427 VAL A CA 1
ATOM 3464 C C . VAL A 1 427 ? 1.243 -20.891 -15.640 1.00 83.81 427 VAL A C 1
ATOM 3466 O O . VAL A 1 427 ? 0.585 -20.856 -14.600 1.00 83.81 427 VAL A O 1
ATOM 3469 N N . SER A 1 428 ? 1.370 -19.821 -16.422 1.00 90.12 428 SER A N 1
ATOM 3470 C CA . SER A 1 428 ? 0.608 -18.584 -16.242 1.00 90.12 428 SER A CA 1
ATOM 3471 C C . SER A 1 428 ? 0.437 -17.849 -17.569 1.00 90.12 428 SER A C 1
ATOM 3473 O O . SER A 1 428 ? 1.272 -17.964 -18.470 1.00 90.12 428 SER A O 1
ATOM 3475 N N . LEU A 1 429 ? -0.646 -17.085 -17.679 1.00 91.62 429 LEU A N 1
ATOM 3476 C CA . LEU A 1 429 ? -1.010 -16.307 -18.860 1.00 91.62 429 LEU A CA 1
ATOM 3477 C C . LEU A 1 429 ? -0.949 -14.809 -18.541 1.00 91.62 429 LEU A C 1
ATOM 3479 O O . LEU A 1 429 ? -1.366 -14.382 -17.465 1.00 91.62 429 LEU A O 1
ATOM 3483 N N . THR A 1 430 ? -0.453 -14.009 -19.478 1.00 92.19 430 THR A N 1
ATOM 3484 C CA . THR A 1 430 ? -0.315 -12.551 -19.372 1.00 92.19 430 THR A CA 1
ATOM 3485 C C . THR A 1 430 ? -1.156 -11.892 -20.468 1.00 92.19 430 THR A C 1
ATOM 3487 O O . THR A 1 430 ? -0.741 -11.868 -21.629 1.00 92.19 430 THR A O 1
ATOM 3490 N N . PRO A 1 431 ? -2.357 -11.386 -20.140 1.00 92.88 431 PRO A N 1
ATOM 3491 C CA . PRO A 1 431 ? -3.144 -10.581 -21.067 1.00 92.88 431 PRO A CA 1
ATOM 3492 C C . PRO A 1 431 ? -2.501 -9.208 -21.302 1.00 92.88 431 PRO A C 1
ATOM 3494 O O . PRO A 1 431 ? -2.523 -8.357 -20.415 1.00 92.88 431 PRO A O 1
ATOM 3497 N N . SER A 1 432 ? -1.970 -8.977 -22.498 1.00 92.50 432 SER A N 1
ATOM 3498 C CA . SER A 1 432 ? -1.493 -7.661 -22.938 1.00 92.50 432 SER A CA 1
ATOM 3499 C C . SER A 1 432 ? -2.666 -6.838 -23.463 1.00 92.50 432 SER A C 1
ATOM 3501 O O . SER A 1 432 ? -3.483 -7.353 -24.231 1.00 92.50 432 SER A O 1
ATOM 3503 N N . VAL A 1 433 ? -2.770 -5.577 -23.042 1.00 92.75 433 VAL A N 1
ATOM 3504 C CA . VAL A 1 433 ? -3.921 -4.703 -23.306 1.00 92.75 433 VAL A CA 1
ATOM 3505 C C . VAL A 1 433 ? -3.496 -3.480 -24.109 1.00 92.75 433 VAL A C 1
ATOM 3507 O O . VAL A 1 433 ? -2.595 -2.747 -23.708 1.00 92.75 433 VAL A O 1
ATOM 3510 N N . THR A 1 434 ? -4.217 -3.212 -25.197 1.00 93.88 434 THR A N 1
ATOM 3511 C CA . THR A 1 434 ? -4.043 -2.023 -26.038 1.00 93.88 434 THR A CA 1
ATOM 3512 C C . THR A 1 434 ? -5.382 -1.305 -26.184 1.00 93.88 434 THR A C 1
ATOM 3514 O O . THR A 1 434 ? -6.308 -1.816 -26.811 1.00 93.88 434 THR A O 1
ATOM 3517 N N . LEU A 1 435 ? -5.492 -0.106 -25.611 1.00 94.94 435 LEU A N 1
ATOM 3518 C CA . LEU A 1 435 ? -6.628 0.801 -25.784 1.00 94.94 435 LEU A CA 1
ATOM 3519 C C . LEU A 1 435 ? -6.298 1.818 -26.886 1.00 94.94 435 LEU A C 1
ATOM 3521 O O . LEU A 1 435 ? -5.494 2.722 -26.663 1.00 94.94 435 LEU A O 1
ATOM 3525 N N . ASN A 1 436 ? -6.951 1.696 -28.042 1.00 94.06 436 ASN A N 1
ATOM 3526 C CA . ASN A 1 436 ? -7.004 2.727 -29.078 1.00 94.06 436 ASN A CA 1
ATOM 3527 C C . ASN A 1 436 ? -7.992 3.818 -28.640 1.00 94.06 436 ASN A C 1
ATOM 3529 O O . ASN A 1 436 ? -9.204 3.661 -28.792 1.00 94.06 436 ASN A O 1
ATOM 3533 N N . ALA A 1 437 ? -7.503 4.902 -28.047 1.00 93.81 437 ALA A N 1
ATOM 3534 C CA . ALA A 1 437 ? -8.355 5.919 -27.455 1.00 93.81 437 ALA A CA 1
ATOM 3535 C C . ALA A 1 437 ? -8.975 6.861 -28.497 1.00 93.81 437 ALA A C 1
ATOM 3537 O O . ALA A 1 437 ? -8.286 7.522 -29.274 1.00 93.81 437 ALA A O 1
ATOM 3538 N N . SER A 1 438 ? -10.296 7.023 -28.427 1.00 92.19 438 SER A N 1
ATOM 3539 C CA . SER A 1 438 ? -11.015 8.088 -29.120 1.00 92.19 438 SER A CA 1
ATOM 3540 C C . SER A 1 438 ? -10.583 9.447 -28.562 1.00 92.19 438 SER A C 1
ATOM 3542 O O . SER A 1 438 ? -11.012 9.840 -27.476 1.00 92.19 438 SER A O 1
ATOM 3544 N N . ILE A 1 439 ? -9.750 10.168 -29.312 1.00 94.38 439 ILE A N 1
ATOM 3545 C CA . ILE A 1 439 ? -9.292 11.516 -28.951 1.00 94.38 439 ILE A CA 1
ATOM 3546 C C . ILE A 1 439 ? -10.516 12.459 -28.853 1.00 94.38 439 ILE A C 1
ATOM 3548 O O . ILE A 1 439 ? -11.258 12.571 -29.842 1.00 94.38 439 ILE A O 1
ATOM 3552 N N . PRO A 1 440 ? -10.760 13.096 -27.690 1.00 92.69 440 PRO A N 1
ATOM 3553 C CA . PRO A 1 440 ? -11.901 13.982 -27.452 1.00 92.69 440 PRO A CA 1
ATOM 3554 C C . PRO A 1 440 ? -11.680 15.400 -28.011 1.00 92.69 440 PRO A C 1
ATOM 3556 O O . PRO A 1 440 ? -10.685 15.653 -28.682 1.00 92.69 440 PRO A O 1
ATOM 3559 N N . ARG A 1 441 ? -12.608 16.334 -27.742 1.00 88.31 441 ARG A N 1
ATOM 3560 C CA . ARG A 1 441 ? -12.464 17.751 -28.143 1.00 88.31 441 ARG A CA 1
ATOM 3561 C C . ARG A 1 441 ? -11.652 18.596 -27.158 1.00 88.31 441 ARG A C 1
ATOM 3563 O O . ARG A 1 441 ? -11.145 19.639 -27.544 1.00 88.31 441 ARG A O 1
ATOM 3570 N N . THR A 1 442 ? -11.564 18.179 -25.895 1.00 87.56 442 THR A N 1
ATOM 3571 C CA . THR A 1 442 ? -10.901 18.923 -24.809 1.00 87.56 442 THR A CA 1
ATOM 3572 C C . THR A 1 442 ? -10.127 17.975 -23.884 1.00 87.56 442 THR A C 1
ATOM 3574 O O . THR A 1 442 ? -10.497 16.808 -23.737 1.00 87.56 442 THR A O 1
ATOM 3577 N N . VAL A 1 443 ? -9.049 18.435 -23.234 1.00 84.06 443 VAL A N 1
ATOM 3578 C CA . VAL A 1 443 ? -8.207 17.577 -22.362 1.00 84.06 443 VAL A CA 1
ATOM 3579 C C . VAL A 1 443 ? -8.954 17.078 -21.114 1.00 84.06 443 VAL A C 1
ATOM 3581 O O . VAL A 1 443 ? -8.595 16.051 -20.535 1.00 84.06 443 VAL A O 1
ATOM 3584 N N . GLN A 1 444 ? -10.010 17.785 -20.715 1.00 79.44 444 GLN A N 1
ATOM 3585 C CA . GLN A 1 444 ? -10.878 17.480 -19.578 1.00 79.44 444 GLN A CA 1
ATOM 3586 C C . GLN A 1 444 ? -11.836 16.305 -19.861 1.00 79.44 444 GLN A C 1
ATOM 3588 O O . GLN A 1 444 ? -12.353 15.685 -18.929 1.00 79.44 444 GLN A O 1
ATOM 3593 N N . GLU A 1 445 ? -12.073 15.970 -21.132 1.00 86.06 445 GLU A N 1
ATOM 3594 C CA . GLU A 1 445 ? -12.918 14.847 -21.537 1.00 86.06 445 GLU A CA 1
ATOM 3595 C C . GLU A 1 445 ? -12.233 13.471 -21.366 1.00 86.06 445 GLU A C 1
ATOM 3597 O O . GLU A 1 445 ? -11.050 13.320 -21.059 1.00 86.06 445 GLU A O 1
ATOM 3602 N N . SER A 1 446 ? -13.017 12.399 -21.520 1.00 85.81 446 SER A N 1
ATOM 3603 C CA . SER A 1 446 ? -12.588 11.045 -21.159 1.00 85.81 446 SER A CA 1
ATOM 3604 C C . SER A 1 446 ? -11.820 10.326 -22.275 1.00 85.81 446 SER A C 1
ATOM 3606 O O . SER A 1 446 ? -12.427 9.688 -23.133 1.00 85.81 446 SER A O 1
ATOM 3608 N N . PHE A 1 447 ? -10.493 10.272 -22.134 1.00 91.12 447 PHE A N 1
ATOM 3609 C CA . PHE A 1 447 ? -9.561 9.409 -22.889 1.00 91.12 447 PHE A CA 1
ATOM 3610 C C . PHE A 1 447 ? -9.698 7.892 -22.595 1.00 91.12 447 PHE A C 1
ATOM 3612 O O . PHE A 1 447 ? -8.794 7.113 -22.872 1.00 91.12 447 PHE A O 1
ATOM 3619 N N . VAL A 1 448 ? -10.817 7.453 -22.003 1.00 89.06 448 VAL A N 1
ATOM 3620 C CA . VAL A 1 448 ? -11.129 6.037 -21.701 1.00 89.06 448 VAL A CA 1
ATOM 3621 C C . VAL A 1 448 ? -12.377 5.614 -22.489 1.00 89.06 448 VAL A C 1
ATOM 3623 O O . VAL A 1 448 ? -13.390 5.145 -21.953 1.00 89.06 448 VAL A O 1
ATOM 3626 N N . ARG A 1 449 ? -12.345 5.922 -23.784 1.00 89.19 449 ARG A N 1
ATOM 3627 C CA . ARG A 1 449 ? -13.312 5.570 -24.832 1.00 89.19 449 ARG A CA 1
ATOM 3628 C C . ARG A 1 449 ? -12.505 5.131 -26.048 1.00 89.19 449 ARG A C 1
ATOM 3630 O O . ARG A 1 449 ? -11.416 5.660 -26.234 1.00 89.19 449 ARG A O 1
ATOM 3637 N N . GLY A 1 450 ? -13.055 4.236 -26.857 1.00 90.50 450 GLY A N 1
ATOM 3638 C CA . GLY A 1 450 ? -12.407 3.708 -28.056 1.00 90.50 450 GLY A CA 1
ATOM 3639 C C . GLY A 1 450 ? -12.278 2.192 -28.003 1.00 90.50 450 GLY A C 1
ATOM 3640 O O . GLY A 1 450 ? -12.937 1.546 -27.182 1.00 90.50 450 GLY A O 1
ATOM 3641 N N . ASP A 1 451 ? -11.452 1.646 -28.885 1.00 91.75 451 ASP A N 1
ATOM 3642 C CA . ASP A 1 451 ? -11.370 0.208 -29.127 1.00 91.75 451 ASP A CA 1
ATOM 3643 C C . ASP A 1 451 ? -10.359 -0.428 -28.175 1.00 91.75 451 ASP A C 1
ATOM 3645 O O . ASP A 1 451 ? -9.268 0.104 -27.960 1.00 91.75 451 ASP A O 1
ATOM 3649 N N . VAL A 1 452 ? -10.703 -1.582 -27.613 1.00 94.06 452 VAL A N 1
ATOM 3650 C CA . VAL A 1 452 ? -9.804 -2.357 -26.754 1.00 94.06 452 VAL A CA 1
ATOM 3651 C C . VAL A 1 452 ? -9.430 -3.631 -27.485 1.00 94.06 452 VAL A C 1
ATOM 3653 O O . VAL A 1 452 ? -10.318 -4.417 -27.805 1.00 94.06 452 VAL A O 1
ATOM 3656 N N . LEU A 1 453 ? -8.134 -3.853 -27.686 1.00 93.06 453 LEU A N 1
ATOM 3657 C CA . LEU A 1 453 ? -7.578 -5.134 -28.104 1.00 93.06 453 LEU A CA 1
ATOM 3658 C C . LEU A 1 453 ? -6.886 -5.809 -26.915 1.00 93.06 453 LEU A C 1
ATOM 3660 O O . LEU A 1 453 ? -6.161 -5.156 -26.160 1.00 93.06 453 LEU A O 1
ATOM 3664 N N . VAL A 1 454 ? -7.097 -7.117 -26.762 1.00 94.38 454 VAL A N 1
ATOM 3665 C CA . VAL A 1 454 ? -6.423 -7.945 -25.755 1.00 94.38 454 VAL A CA 1
ATOM 3666 C C . VAL A 1 454 ? -5.782 -9.165 -26.407 1.00 94.38 454 VAL A C 1
ATOM 3668 O O . VAL A 1 454 ? -6.451 -9.926 -27.104 1.00 94.38 454 VAL A O 1
ATOM 3671 N N . THR A 1 455 ? -4.506 -9.402 -26.112 1.00 93.81 455 THR A N 1
ATOM 3672 C CA . THR A 1 455 ? -3.765 -10.594 -26.551 1.00 93.81 455 THR A CA 1
ATOM 3673 C C . THR A 1 455 ? -3.402 -11.433 -25.328 1.00 93.81 455 THR A C 1
ATOM 3675 O O . THR A 1 455 ? -2.737 -10.944 -24.418 1.00 93.81 455 THR A O 1
ATOM 3678 N N . VAL A 1 456 ? -3.842 -12.694 -25.270 1.00 93.50 456 VAL A N 1
ATOM 3679 C CA . VAL A 1 456 ? -3.634 -13.573 -24.100 1.00 93.50 456 VAL A CA 1
ATOM 3680 C C . VAL A 1 456 ? -2.378 -14.423 -24.298 1.00 93.50 456 VAL A C 1
ATOM 3682 O O . VAL A 1 456 ? -2.452 -15.546 -24.791 1.00 93.50 456 VAL A O 1
ATOM 3685 N N . ASN A 1 457 ? -1.219 -13.882 -23.925 1.00 92.38 457 ASN A N 1
ATOM 3686 C CA . ASN A 1 457 ? 0.082 -14.527 -24.118 1.00 92.38 457 ASN A CA 1
ATOM 3687 C C . ASN A 1 457 ? 0.396 -15.559 -23.017 1.00 92.38 457 ASN A C 1
ATOM 3689 O O . ASN A 1 457 ? 0.073 -15.344 -21.850 1.00 92.38 457 ASN A O 1
ATOM 3693 N N . ASP A 1 458 ? 1.093 -16.646 -23.347 1.00 91.69 458 ASP A N 1
ATOM 3694 C CA . ASP A 1 458 ? 1.703 -17.551 -22.368 1.00 91.69 458 ASP A CA 1
ATOM 3695 C C . ASP A 1 458 ? 3.000 -16.961 -21.773 1.00 91.69 458 ASP A C 1
ATOM 3697 O O . ASP A 1 458 ? 3.836 -16.395 -22.479 1.00 91.69 458 ASP A O 1
ATOM 3701 N N . SER A 1 459 ? 3.199 -17.083 -20.455 1.00 89.31 459 SER A N 1
ATOM 3702 C CA . SER A 1 459 ? 4.365 -16.492 -19.772 1.00 89.31 459 SER A CA 1
ATOM 3703 C C . SER A 1 459 ? 5.710 -17.158 -20.096 1.00 89.31 459 SER A C 1
ATOM 3705 O O . SER A 1 459 ? 6.752 -16.584 -19.762 1.00 89.31 459 SER A O 1
ATOM 3707 N N . ILE A 1 460 ? 5.730 -18.351 -20.699 1.00 88.69 460 ILE A N 1
ATOM 3708 C CA . ILE A 1 460 ? 6.955 -19.114 -20.959 1.00 88.69 460 ILE A CA 1
ATOM 3709 C C . ILE A 1 460 ? 7.478 -18.813 -22.362 1.00 88.69 460 ILE A C 1
ATOM 3711 O O . ILE A 1 460 ? 8.564 -18.241 -22.468 1.00 88.69 460 ILE A O 1
ATOM 3715 N N . PHE A 1 461 ? 6.734 -19.146 -23.418 1.00 89.06 461 PHE A N 1
ATOM 3716 C CA . PHE A 1 461 ? 7.201 -19.042 -24.806 1.00 89.06 461 PHE A CA 1
ATOM 3717 C C . PHE A 1 461 ? 6.700 -17.791 -25.541 1.00 89.06 461 PHE A C 1
ATOM 3719 O O . PHE A 1 461 ? 7.374 -17.320 -26.455 1.00 89.06 461 PHE A O 1
ATOM 3726 N N . GLN A 1 462 ? 5.580 -17.208 -25.120 1.00 88.56 462 GLN A N 1
ATOM 3727 C CA . GLN A 1 462 ? 5.028 -15.946 -25.631 1.00 88.56 462 GLN A CA 1
ATOM 3728 C C . GLN A 1 462 ? 5.316 -14.763 -24.687 1.00 88.56 462 GLN A C 1
ATOM 3730 O O . GLN A 1 462 ? 4.590 -13.770 -24.683 1.00 88.56 462 GLN A O 1
ATOM 3735 N N . ALA A 1 463 ? 6.394 -14.841 -23.900 1.00 85.50 463 ALA A N 1
ATOM 3736 C CA . ALA A 1 463 ? 6.747 -13.831 -22.907 1.00 85.50 463 ALA A CA 1
ATOM 3737 C C . ALA A 1 463 ? 6.788 -12.396 -23.477 1.00 85.50 463 ALA A C 1
ATOM 3739 O O . ALA A 1 463 ? 7.218 -12.169 -24.621 1.00 85.50 463 ALA A O 1
ATOM 3740 N N . SER A 1 464 ? 6.356 -11.447 -22.637 1.00 85.50 464 SER A N 1
ATOM 3741 C CA . SER A 1 464 ? 6.373 -10.006 -22.909 1.00 85.50 464 SER A CA 1
ATOM 3742 C C . SER A 1 464 ? 7.779 -9.560 -23.321 1.00 85.50 464 SER A C 1
ATOM 3744 O O . SER A 1 464 ? 8.769 -10.007 -22.740 1.00 85.50 464 SER A O 1
ATOM 3746 N N . ASN A 1 465 ? 7.863 -8.781 -24.400 1.00 89.00 465 ASN A N 1
ATOM 3747 C CA . ASN A 1 465 ? 9.097 -8.191 -24.918 1.00 89.00 465 ASN A CA 1
ATOM 3748 C C . ASN A 1 465 ? 8.762 -7.047 -25.901 1.00 89.00 465 ASN A C 1
ATOM 3750 O O . ASN A 1 465 ? 7.666 -7.048 -26.475 1.00 89.00 465 ASN A O 1
ATOM 3754 N N . PRO A 1 466 ? 9.687 -6.105 -26.171 1.00 92.56 466 PRO A N 1
ATOM 3755 C CA . PRO A 1 466 ? 9.365 -4.903 -26.942 1.00 92.56 466 PRO A CA 1
ATOM 3756 C C . PRO A 1 466 ? 8.921 -5.183 -28.383 1.00 92.56 466 PRO A C 1
ATOM 3758 O O . PRO A 1 466 ? 8.029 -4.510 -28.896 1.00 92.56 466 PRO A O 1
ATOM 3761 N N . PHE A 1 467 ? 9.496 -6.198 -29.039 1.00 94.06 467 PHE A N 1
ATOM 3762 C CA . PHE A 1 467 ? 9.159 -6.528 -30.427 1.00 94.06 467 PHE A CA 1
ATOM 3763 C C . PHE A 1 467 ? 7.814 -7.246 -30.557 1.00 94.06 467 PHE A C 1
ATOM 3765 O O . PHE A 1 467 ? 7.111 -7.030 -31.541 1.00 94.06 467 PHE A O 1
ATOM 3772 N N . ARG A 1 468 ? 7.412 -8.049 -29.564 1.00 92.56 468 ARG A N 1
ATOM 3773 C CA . ARG A 1 468 ? 6.071 -8.657 -29.500 1.00 92.56 468 ARG A CA 1
ATOM 3774 C C . ARG A 1 468 ? 4.989 -7.581 -29.413 1.00 92.56 468 ARG A C 1
ATOM 3776 O O . ARG A 1 468 ? 4.035 -7.625 -30.186 1.00 92.56 468 ARG A O 1
ATOM 3783 N N . HIS A 1 469 ? 5.185 -6.583 -28.550 1.00 91.12 469 HIS A N 1
ATOM 3784 C CA . HIS A 1 469 ? 4.293 -5.422 -28.437 1.00 91.12 469 HIS A CA 1
ATOM 3785 C C . HIS A 1 469 ? 4.262 -4.585 -29.715 1.00 91.12 469 HIS A C 1
ATOM 3787 O O . HIS A 1 469 ? 3.183 -4.263 -30.206 1.00 91.12 469 HIS A O 1
ATOM 3793 N N . ALA A 1 470 ? 5.427 -4.298 -30.299 1.00 93.38 470 ALA A N 1
ATOM 3794 C CA . ALA A 1 470 ? 5.532 -3.585 -31.569 1.00 93.38 470 ALA A CA 1
ATOM 3795 C C . ALA A 1 470 ? 4.799 -4.307 -32.714 1.00 93.38 470 ALA A C 1
ATOM 3797 O O . ALA A 1 470 ? 4.022 -3.687 -33.434 1.00 93.38 470 ALA A O 1
ATOM 3798 N N . SER A 1 471 ? 4.979 -5.625 -32.834 1.00 92.94 471 SER A N 1
ATOM 3799 C CA . SER A 1 471 ? 4.323 -6.443 -33.866 1.00 92.94 471 SER A CA 1
ATOM 3800 C C . SER A 1 471 ? 2.809 -6.515 -33.651 1.00 92.94 471 SER A C 1
ATOM 3802 O O . SER A 1 471 ? 2.047 -6.409 -34.608 1.00 92.94 471 SER A O 1
ATOM 3804 N N . SER A 1 472 ? 2.358 -6.615 -32.395 1.00 91.06 472 SER A N 1
ATOM 3805 C CA . SER A 1 472 ? 0.933 -6.549 -32.053 1.00 91.06 472 SER A CA 1
ATOM 3806 C C . SER A 1 472 ? 0.328 -5.185 -32.401 1.00 91.06 472 SER A C 1
ATOM 3808 O O . SER A 1 472 ? -0.801 -5.132 -32.888 1.00 91.06 472 SER A O 1
ATOM 3810 N N . LEU A 1 473 ? 1.059 -4.084 -32.189 1.00 91.62 473 LEU A N 1
ATOM 3811 C CA . LEU A 1 473 ? 0.600 -2.740 -32.544 1.00 91.62 473 LEU A CA 1
ATOM 3812 C C . LEU A 1 473 ? 0.510 -2.558 -34.065 1.00 91.62 473 LEU A C 1
ATOM 3814 O O . LEU A 1 473 ? -0.520 -2.103 -34.550 1.00 91.62 473 LEU A O 1
ATOM 3818 N N . VAL A 1 474 ? 1.534 -2.978 -34.816 1.00 91.50 474 VAL A N 1
ATOM 3819 C CA . VAL A 1 474 ? 1.526 -2.970 -36.292 1.00 91.50 474 VAL A CA 1
ATOM 3820 C C . VAL A 1 474 ? 0.335 -3.766 -36.835 1.00 91.50 474 VAL A C 1
ATOM 3822 O O . VAL A 1 474 ? -0.415 -3.245 -37.655 1.00 91.50 474 VAL A O 1
ATOM 3825 N N . LYS A 1 475 ? 0.083 -4.973 -36.312 1.00 88.50 475 LYS A N 1
ATOM 3826 C CA . LYS A 1 475 ? -1.076 -5.801 -36.691 1.00 88.50 475 LYS A CA 1
ATOM 3827 C C . LYS A 1 475 ? -2.420 -5.133 -36.374 1.00 88.50 475 LYS A C 1
ATOM 3829 O O . LYS A 1 475 ? -3.364 -5.259 -37.140 1.00 88.50 475 LYS A O 1
ATOM 3834 N N . THR A 1 476 ? -2.493 -4.356 -35.289 1.00 86.81 476 THR A N 1
ATOM 3835 C CA . THR A 1 476 ? -3.676 -3.540 -34.932 1.00 86.81 476 THR A CA 1
ATOM 3836 C C . THR A 1 476 ? -3.917 -2.378 -35.913 1.00 86.81 476 THR A C 1
ATOM 3838 O O . THR A 1 476 ? -5.009 -1.806 -35.936 1.00 86.81 476 THR A O 1
ATOM 3841 N N . MET A 1 477 ? -2.903 -2.006 -36.702 1.00 88.38 477 MET A N 1
ATOM 3842 C CA . MET A 1 477 ? -2.968 -0.949 -37.714 1.00 88.38 477 MET A CA 1
ATOM 3843 C C . MET A 1 477 ? -3.191 -1.472 -39.137 1.00 88.38 477 MET A C 1
ATOM 3845 O O . MET A 1 477 ? -3.555 -0.676 -39.993 1.00 88.38 477 MET A O 1
ATOM 3849 N N . SER A 1 478 ? -3.026 -2.774 -39.398 1.00 77.88 478 SER A N 1
ATOM 3850 C CA . SER A 1 478 ? -3.170 -3.352 -40.745 1.00 77.88 478 SER A CA 1
ATOM 3851 C C . SER A 1 478 ? -4.563 -3.158 -41.360 1.00 77.88 478 SER A C 1
ATOM 3853 O O . SER A 1 478 ? -4.669 -3.005 -42.572 1.00 77.88 478 SER A O 1
ATOM 3855 N N . ASP A 1 479 ? -5.610 -3.107 -40.531 1.00 71.75 479 ASP A N 1
ATOM 3856 C CA . ASP A 1 479 ? -7.004 -2.903 -40.957 1.00 71.75 479 ASP A CA 1
ATOM 3857 C C . ASP A 1 479 ? -7.438 -1.418 -40.945 1.00 71.75 479 ASP A C 1
ATOM 3859 O O . ASP A 1 479 ? -8.632 -1.115 -41.005 1.00 71.75 479 ASP A O 1
ATOM 3863 N N . LYS A 1 480 ? -6.498 -0.472 -40.794 1.00 78.19 480 LYS A N 1
ATOM 3864 C CA . LYS A 1 480 ? -6.780 0.962 -40.599 1.00 78.19 480 LYS A CA 1
ATOM 3865 C C . LYS A 1 480 ? -6.149 1.826 -41.688 1.00 78.19 480 LYS A C 1
ATOM 3867 O O . LYS A 1 480 ? -5.171 1.444 -42.320 1.00 78.19 480 LYS A O 1
ATOM 3872 N N . GLU A 1 481 ? -6.706 3.020 -41.890 1.00 74.69 481 GLU A N 1
ATOM 3873 C CA . GLU A 1 481 ? -6.134 4.013 -42.804 1.00 74.69 481 GLU A CA 1
ATOM 3874 C C . GLU A 1 481 ? -4.717 4.407 -42.364 1.00 74.69 481 GLU A C 1
ATOM 3876 O O . GLU A 1 481 ? -4.475 4.614 -41.172 1.00 74.69 481 GLU A O 1
ATOM 3881 N N . ASN A 1 482 ? -3.799 4.528 -43.334 1.00 81.75 482 ASN A N 1
ATOM 3882 C CA . ASN A 1 482 ? -2.370 4.762 -43.103 1.00 81.75 482 ASN A CA 1
ATOM 3883 C C . ASN A 1 482 ? -2.128 5.905 -42.093 1.00 81.75 482 ASN A C 1
ATOM 3885 O O . ASN A 1 482 ? -2.416 7.063 -42.414 1.00 81.75 482 ASN A O 1
ATOM 3889 N N . PRO A 1 483 ? -1.603 5.611 -40.889 1.00 89.38 483 PRO A N 1
ATOM 3890 C CA . PRO A 1 483 ? -1.405 6.611 -39.847 1.00 89.38 483 PRO A CA 1
ATOM 3891 C C . PRO A 1 483 ? -0.271 7.573 -40.208 1.00 89.38 483 PRO A C 1
ATOM 3893 O O . PRO A 1 483 ? 0.830 7.144 -40.544 1.00 89.38 483 PRO A O 1
ATOM 3896 N N . ASN A 1 484 ? -0.497 8.877 -40.049 1.00 92.75 484 ASN A N 1
ATOM 3897 C CA . ASN A 1 484 ? 0.588 9.856 -40.110 1.00 92.75 484 ASN A CA 1
ATOM 3898 C C . ASN A 1 484 ? 1.372 9.875 -38.792 1.00 92.75 484 ASN A C 1
ATOM 3900 O O . ASN A 1 484 ? 2.604 9.868 -38.788 1.00 92.75 484 ASN A O 1
ATOM 3904 N N . ILE A 1 485 ? 0.655 9.897 -37.661 1.00 95.38 485 ILE A N 1
ATOM 3905 C CA . ILE A 1 485 ? 1.249 10.006 -36.325 1.00 95.38 485 ILE A CA 1
ATOM 3906 C C . ILE A 1 485 ? 0.685 8.938 -35.390 1.00 95.38 485 ILE A C 1
ATOM 3908 O O . ILE A 1 485 ? -0.528 8.746 -35.287 1.00 95.38 485 ILE A O 1
ATOM 3912 N N . ILE A 1 486 ? 1.576 8.275 -34.650 1.00 96.31 486 ILE A N 1
ATOM 3913 C CA . ILE A 1 486 ? 1.200 7.403 -33.533 1.00 96.31 486 ILE A CA 1
ATOM 3914 C C . ILE A 1 486 ? 1.739 7.978 -32.225 1.00 96.31 486 ILE A C 1
ATOM 3916 O O . ILE A 1 486 ? 2.918 8.310 -32.099 1.00 96.31 486 ILE A O 1
ATOM 3920 N N . MET A 1 487 ? 0.864 8.057 -31.225 1.00 97.38 487 MET A N 1
ATOM 3921 C CA . MET A 1 487 ? 1.202 8.433 -29.857 1.00 97.38 487 MET A CA 1
ATOM 3922 C C . MET A 1 487 ? 0.899 7.252 -28.931 1.00 97.38 487 MET A C 1
ATOM 3924 O O . MET A 1 487 ? -0.253 6.846 -28.815 1.00 97.38 487 MET A O 1
ATOM 3928 N N . GLN A 1 488 ? 1.910 6.693 -28.263 1.00 96.31 488 GLN A N 1
ATOM 3929 C CA . GLN A 1 488 ? 1.760 5.568 -27.333 1.00 96.31 488 GLN A CA 1
ATOM 3930 C C . GLN A 1 488 ? 2.157 5.980 -25.911 1.00 96.31 488 GLN A C 1
ATOM 3932 O O . GLN A 1 488 ? 3.187 6.621 -25.702 1.00 96.31 488 GLN A O 1
ATOM 3937 N N . TYR A 1 489 ? 1.354 5.588 -24.924 1.00 96.19 489 TYR A N 1
ATOM 3938 C CA . TYR A 1 489 ? 1.603 5.845 -23.509 1.00 96.19 489 TYR A CA 1
ATOM 3939 C C . TYR A 1 489 ? 1.509 4.559 -22.682 1.00 96.19 489 TYR A C 1
ATOM 3941 O O . TYR A 1 489 ? 0.624 3.732 -22.908 1.00 96.19 489 TYR A O 1
ATOM 3949 N N . THR A 1 490 ? 2.433 4.390 -21.733 1.00 94.25 490 THR A N 1
ATOM 3950 C CA . THR A 1 490 ? 2.625 3.144 -20.964 1.00 94.25 490 THR A CA 1
ATOM 3951 C C . THR A 1 490 ? 2.925 3.401 -19.480 1.00 94.25 490 THR A C 1
ATOM 3953 O O . THR A 1 490 ? 3.197 4.532 -19.060 1.00 94.25 490 THR A O 1
ATOM 3956 N N . ASP A 1 491 ? 2.927 2.349 -18.662 1.00 88.56 491 ASP A N 1
ATOM 3957 C CA . ASP A 1 491 ? 3.470 2.381 -17.296 1.00 88.56 491 ASP A CA 1
ATOM 3958 C C . ASP A 1 491 ? 5.011 2.564 -17.284 1.00 88.56 491 ASP A C 1
ATOM 3960 O O . ASP A 1 491 ? 5.598 3.157 -16.372 1.00 88.56 491 ASP A O 1
ATOM 3964 N N . GLY A 1 492 ? 5.668 2.095 -18.348 1.00 86.38 492 GLY A N 1
ATOM 3965 C CA . GLY A 1 492 ? 7.110 2.040 -18.501 1.00 86.38 492 GLY A CA 1
ATOM 3966 C C . GLY A 1 492 ? 7.779 0.917 -17.695 1.00 86.38 492 GLY A C 1
ATOM 3967 O O . GLY A 1 492 ? 8.888 1.117 -17.162 1.00 86.38 492 GLY A O 1
ATOM 3968 N N . GLY A 1 493 ? 7.138 -0.255 -17.638 1.00 86.69 493 GLY A N 1
ATOM 3969 C CA . GLY A 1 493 ? 7.759 -1.542 -17.320 1.00 86.69 493 GLY A CA 1
ATOM 3970 C C . GLY A 1 493 ? 8.989 -1.832 -18.195 1.00 86.69 493 GLY A C 1
ATOM 3971 O O . GLY A 1 493 ? 9.353 -1.037 -19.062 1.00 86.69 493 GLY A O 1
ATOM 3972 N N . VAL A 1 494 ? 9.697 -2.941 -17.955 1.00 86.50 494 VAL A N 1
ATOM 3973 C CA . VAL A 1 494 ? 10.988 -3.215 -18.631 1.00 86.50 494 VAL A CA 1
ATOM 3974 C C . VAL A 1 494 ? 10.844 -3.186 -20.159 1.00 86.50 494 VAL A C 1
ATOM 3976 O O . VAL A 1 494 ? 11.632 -2.519 -20.827 1.00 86.50 494 VAL A O 1
ATOM 3979 N N . ASP A 1 495 ? 9.781 -3.784 -20.691 1.00 87.12 495 ASP A N 1
ATOM 3980 C CA . ASP A 1 495 ? 9.538 -3.904 -22.134 1.00 87.12 495 ASP A CA 1
ATOM 3981 C C . ASP A 1 495 ? 8.914 -2.652 -22.786 1.00 87.12 495 ASP A C 1
ATOM 3983 O O . ASP A 1 495 ? 8.780 -2.582 -24.008 1.00 87.12 495 ASP A O 1
ATOM 3987 N N . HIS A 1 496 ? 8.604 -1.630 -21.980 1.00 88.88 496 HIS A N 1
ATOM 3988 C CA . HIS A 1 496 ? 8.093 -0.318 -22.401 1.00 88.88 496 HIS A CA 1
ATOM 3989 C C . HIS A 1 496 ? 8.983 0.851 -21.932 1.00 88.88 496 HIS A C 1
ATOM 3991 O O . HIS A 1 496 ? 8.618 2.024 -22.015 1.00 88.88 496 HIS A O 1
ATOM 3997 N N . ARG A 1 497 ? 10.175 0.567 -21.395 1.00 91.12 497 ARG A N 1
ATOM 3998 C CA . ARG A 1 497 ? 11.074 1.595 -20.865 1.00 91.12 497 ARG A CA 1
ATOM 3999 C C . ARG A 1 497 ? 11.829 2.294 -21.995 1.00 91.12 497 ARG A C 1
ATOM 4001 O O . ARG A 1 497 ? 12.859 1.806 -22.442 1.00 91.12 497 ARG A O 1
ATOM 4008 N N . ASN A 1 498 ? 11.376 3.496 -22.346 1.00 89.81 498 ASN A N 1
ATOM 4009 C CA . ASN A 1 498 ? 11.952 4.398 -23.359 1.00 89.81 498 ASN A CA 1
ATOM 4010 C C . ASN A 1 498 ? 13.487 4.578 -23.356 1.00 89.81 498 ASN A C 1
ATOM 4012 O O . ASN A 1 498 ? 14.048 4.939 -24.386 1.00 89.81 498 ASN A O 1
ATOM 4016 N N . THR A 1 499 ? 14.181 4.349 -22.235 1.00 91.31 499 THR A N 1
ATOM 4017 C CA . THR A 1 499 ? 15.652 4.444 -22.127 1.00 91.31 499 THR A CA 1
ATOM 4018 C C . THR A 1 499 ? 16.399 3.144 -22.474 1.00 91.31 499 THR A C 1
ATOM 4020 O O . THR A 1 499 ? 17.628 3.147 -22.580 1.00 91.31 499 THR A O 1
ATOM 4023 N N . ILE A 1 500 ? 15.693 2.023 -22.662 1.00 93.19 500 ILE A N 1
ATOM 4024 C CA . ILE A 1 500 ? 16.270 0.729 -23.048 1.00 93.19 500 ILE A CA 1
ATOM 4025 C C . ILE A 1 500 ? 16.377 0.638 -24.575 1.00 93.19 500 ILE A C 1
ATOM 4027 O O . ILE A 1 500 ? 15.425 0.899 -25.306 1.00 93.19 500 ILE A O 1
ATOM 4031 N N . GLN A 1 501 ? 17.545 0.215 -25.065 1.00 92.69 501 GLN A N 1
ATOM 4032 C CA . GLN A 1 501 ? 17.844 0.201 -26.500 1.00 92.69 501 GLN A CA 1
ATOM 4033 C C . GLN A 1 501 ? 16.977 -0.777 -27.303 1.00 92.69 501 GLN A C 1
ATOM 4035 O O . GLN A 1 501 ? 16.592 -0.443 -28.416 1.00 92.69 501 GLN A O 1
ATOM 4040 N N . SER A 1 502 ? 16.597 -1.936 -26.754 1.00 93.75 502 SER A N 1
ATOM 4041 C CA . SER A 1 502 ? 15.661 -2.853 -27.424 1.00 93.75 502 SER A CA 1
ATOM 4042 C C . SER A 1 502 ? 14.267 -2.242 -27.632 1.00 93.75 502 SER A C 1
ATOM 4044 O O . SER A 1 502 ? 13.661 -2.480 -28.673 1.00 93.75 502 SER A O 1
ATOM 4046 N N . VAL A 1 503 ? 13.790 -1.404 -26.702 1.00 94.44 503 VAL A N 1
ATOM 4047 C CA . VAL A 1 503 ? 12.524 -0.656 -26.833 1.00 94.44 503 VAL A CA 1
ATOM 4048 C C . VAL A 1 503 ? 12.636 0.397 -27.935 1.00 94.44 503 VAL A C 1
ATOM 4050 O O . VAL A 1 503 ? 11.765 0.484 -28.795 1.00 94.44 503 VAL A O 1
ATOM 4053 N N . GLN A 1 504 ? 13.745 1.141 -27.970 1.00 95.12 504 GLN A N 1
ATOM 4054 C CA . GLN A 1 504 ? 14.017 2.124 -29.026 1.00 95.12 504 GLN A CA 1
ATOM 4055 C C . GLN A 1 504 ? 14.145 1.460 -30.410 1.00 95.12 504 GLN A C 1
ATOM 4057 O O . GLN A 1 504 ? 13.577 1.950 -31.380 1.00 95.12 504 GLN A O 1
ATOM 4062 N N . CYS A 1 505 ? 14.811 0.306 -30.503 1.00 95.12 505 CYS A N 1
ATOM 4063 C CA . CYS A 1 505 ? 14.915 -0.471 -31.740 1.00 95.12 505 CYS A CA 1
ATOM 4064 C C . CYS A 1 505 ? 13.546 -0.986 -32.218 1.00 95.12 505 CYS A C 1
ATOM 4066 O O . CYS A 1 505 ? 13.235 -0.885 -33.403 1.00 95.12 505 CYS A O 1
ATOM 4068 N N . ALA A 1 506 ? 12.699 -1.481 -31.309 1.00 95.88 506 ALA A N 1
ATOM 4069 C CA . ALA A 1 506 ? 11.333 -1.884 -31.641 1.00 95.88 506 ALA A CA 1
ATOM 4070 C C . ALA A 1 506 ? 10.474 -0.691 -32.111 1.00 95.88 506 ALA A C 1
ATOM 4072 O O . ALA A 1 506 ? 9.719 -0.820 -33.072 1.00 95.88 506 ALA A O 1
ATOM 4073 N N . ALA A 1 507 ? 10.644 0.489 -31.507 1.00 96.56 507 ALA A N 1
ATOM 4074 C CA . ALA A 1 507 ? 9.990 1.726 -31.939 1.00 96.56 507 ALA A CA 1
ATOM 4075 C C . ALA A 1 507 ? 10.402 2.157 -33.360 1.00 96.56 507 ALA A C 1
ATOM 4077 O O . ALA A 1 507 ? 9.552 2.569 -34.149 1.00 96.56 507 ALA A O 1
ATOM 4078 N N . ILE A 1 508 ? 11.684 2.007 -33.715 1.00 95.75 508 ILE A N 1
ATOM 4079 C CA . ILE A 1 508 ? 12.183 2.260 -35.077 1.00 95.75 508 ILE A CA 1
ATOM 4080 C C . ILE A 1 508 ? 11.515 1.313 -36.082 1.00 95.75 508 ILE A C 1
ATOM 4082 O O . ILE A 1 508 ? 11.095 1.764 -37.145 1.00 95.75 508 ILE A O 1
ATOM 4086 N N . CYS A 1 509 ? 11.339 0.031 -35.741 1.00 95.75 509 CYS A N 1
ATOM 4087 C CA . CYS A 1 509 ? 10.589 -0.895 -36.591 1.00 95.75 509 CYS A CA 1
ATOM 4088 C C . CYS A 1 509 ? 9.138 -0.442 -36.826 1.00 95.75 509 CYS A C 1
ATOM 4090 O O . CYS A 1 509 ? 8.698 -0.453 -37.970 1.00 95.75 509 CYS A O 1
ATOM 4092 N N . ILE A 1 510 ? 8.410 -0.009 -35.785 1.00 95.38 510 ILE A N 1
ATOM 4093 C CA . ILE A 1 510 ? 7.028 0.507 -35.922 1.00 95.38 510 ILE A CA 1
ATOM 4094 C C . ILE A 1 510 ? 7.004 1.713 -36.870 1.00 95.38 510 ILE A C 1
ATOM 4096 O O . ILE A 1 510 ? 6.205 1.760 -37.801 1.00 95.38 510 ILE A O 1
ATOM 4100 N N . PHE A 1 511 ? 7.909 2.672 -36.648 1.00 94.69 511 PHE A N 1
ATOM 4101 C CA . PHE A 1 511 ? 8.028 3.890 -37.449 1.00 94.69 511 PHE A CA 1
ATOM 4102 C C . PHE A 1 511 ? 8.282 3.595 -38.937 1.00 94.69 511 PHE A C 1
ATOM 4104 O O . PHE A 1 511 ? 7.724 4.267 -39.802 1.00 94.69 511 PHE A O 1
ATOM 4111 N N . LYS A 1 512 ? 9.090 2.571 -39.242 1.00 92.31 512 LYS A N 1
ATOM 4112 C CA . LYS A 1 512 ? 9.463 2.201 -40.615 1.00 92.31 512 LYS A CA 1
ATOM 4113 C C . LYS A 1 512 ? 8.448 1.290 -41.306 1.00 92.31 512 LYS A C 1
ATOM 4115 O O . LYS A 1 512 ? 8.190 1.507 -42.484 1.00 92.31 512 LYS A O 1
ATOM 4120 N N . GLU A 1 513 ? 7.855 0.326 -40.603 1.00 92.75 513 GLU A N 1
ATOM 4121 C CA . GLU A 1 513 ? 6.827 -0.573 -41.156 1.00 92.75 513 GLU A CA 1
ATOM 4122 C C . GLU A 1 513 ? 5.519 0.180 -41.455 1.00 92.75 513 GLU A C 1
ATOM 4124 O O . GLU A 1 513 ? 4.900 -0.071 -42.481 1.00 92.75 513 GLU A O 1
ATOM 4129 N N . LEU A 1 514 ? 5.140 1.158 -40.620 1.00 92.00 514 LEU A N 1
ATOM 4130 C CA . LEU A 1 514 ? 3.944 1.991 -40.831 1.00 92.00 514 LEU A CA 1
ATOM 4131 C C . LEU A 1 514 ? 4.223 3.314 -41.578 1.00 92.00 514 LEU A C 1
ATOM 4133 O O . LEU A 1 514 ? 3.304 4.103 -41.768 1.00 92.00 514 LEU A O 1
ATOM 4137 N N . ASN A 1 515 ? 5.472 3.574 -41.996 1.00 91.06 515 ASN A N 1
ATOM 4138 C CA . ASN A 1 515 ? 5.911 4.796 -42.700 1.00 91.06 515 ASN A CA 1
ATOM 4139 C C . ASN A 1 515 ? 5.475 6.127 -42.031 1.00 91.06 515 ASN A C 1
ATOM 4141 O O . ASN A 1 515 ? 5.164 7.114 -42.711 1.00 91.06 515 ASN A O 1
ATOM 4145 N N . LEU A 1 516 ? 5.471 6.154 -40.696 1.00 93.06 516 LEU A N 1
ATOM 4146 C CA . LEU A 1 516 ? 4.973 7.279 -39.900 1.00 93.06 516 LEU A CA 1
ATOM 4147 C C . LEU A 1 516 ? 5.755 8.565 -40.180 1.00 93.06 516 LEU A C 1
ATOM 4149 O O . LEU A 1 516 ? 6.974 8.546 -40.348 1.00 93.06 516 LEU A O 1
ATOM 4153 N N . ASP A 1 517 ? 5.070 9.704 -40.145 1.00 94.00 517 ASP A N 1
ATOM 4154 C CA . ASP A 1 517 ? 5.713 11.017 -40.117 1.00 94.00 517 ASP A CA 1
ATOM 4155 C C . ASP A 1 517 ? 6.311 11.304 -38.729 1.00 94.00 517 ASP A C 1
ATOM 4157 O O . ASP A 1 517 ? 7.423 11.837 -38.622 1.00 94.00 517 ASP A O 1
ATOM 4161 N N . MET A 1 518 ? 5.621 10.861 -37.666 1.00 95.00 518 MET A N 1
ATOM 4162 C CA . MET A 1 518 ? 6.077 10.967 -36.277 1.00 95.00 518 MET A CA 1
ATOM 4163 C C . MET A 1 518 ? 5.582 9.808 -35.387 1.00 95.00 518 MET A C 1
ATOM 4165 O O . MET A 1 518 ? 4.447 9.346 -35.497 1.00 95.00 518 MET A O 1
ATOM 4169 N N . LEU A 1 519 ? 6.425 9.369 -34.450 1.00 96.94 519 LEU A N 1
ATOM 4170 C CA . LEU A 1 519 ? 6.095 8.425 -33.377 1.00 96.94 519 LEU A CA 1
ATOM 4171 C C . LEU A 1 519 ? 6.469 9.045 -32.026 1.00 96.94 519 LEU A C 1
ATOM 4173 O O . LEU A 1 519 ? 7.620 9.432 -31.829 1.00 96.94 519 LEU A O 1
ATOM 4177 N N . ILE A 1 520 ? 5.527 9.114 -31.084 1.00 97.25 520 ILE A N 1
ATOM 4178 C CA . ILE A 1 520 ? 5.741 9.674 -29.740 1.00 97.25 520 ILE A CA 1
ATOM 4179 C C . ILE A 1 520 ? 5.450 8.595 -28.696 1.00 97.25 520 ILE A C 1
ATOM 4181 O O . ILE A 1 520 ? 4.300 8.207 -28.507 1.00 97.25 520 ILE A O 1
ATOM 4185 N N . LEU A 1 521 ? 6.481 8.136 -27.986 1.00 97.12 521 LEU A N 1
ATOM 4186 C CA . LEU A 1 521 ? 6.364 7.191 -26.875 1.00 97.12 521 LEU A CA 1
ATOM 4187 C C . LEU A 1 521 ? 6.554 7.922 -25.546 1.00 97.12 521 LEU A C 1
ATOM 4189 O O . LEU A 1 521 ? 7.612 8.498 -25.297 1.00 97.12 521 LEU A O 1
ATOM 4193 N N . ALA A 1 522 ? 5.574 7.856 -24.653 1.00 96.00 522 ALA A N 1
ATOM 4194 C CA . ALA A 1 522 ? 5.643 8.437 -23.315 1.00 96.00 522 ALA A CA 1
ATOM 4195 C C . ALA A 1 522 ? 5.292 7.402 -22.232 1.00 96.00 522 ALA A C 1
ATOM 4197 O O . ALA A 1 522 ? 4.717 6.348 -22.507 1.00 96.00 522 ALA A O 1
ATOM 4198 N N . ARG A 1 523 ? 5.681 7.672 -20.983 1.00 93.81 523 ARG A N 1
ATOM 4199 C CA . ARG A 1 523 ? 5.510 6.719 -19.874 1.00 93.81 523 ARG A CA 1
ATOM 4200 C C . ARG A 1 523 ? 5.263 7.384 -18.524 1.00 93.81 523 ARG A C 1
ATOM 4202 O O . ARG A 1 523 ? 5.653 8.529 -18.300 1.00 93.81 523 ARG A O 1
ATOM 4209 N N . CYS A 1 524 ? 4.677 6.628 -17.600 1.00 91.38 524 CYS A N 1
ATOM 4210 C CA . CYS A 1 524 ? 4.542 7.022 -16.199 1.00 91.38 524 CYS A CA 1
ATOM 4211 C C . CYS A 1 524 ? 5.897 7.110 -15.468 1.00 91.38 524 CYS A C 1
ATOM 4213 O O . CYS A 1 524 ? 6.886 6.449 -15.827 1.00 91.38 524 CYS A O 1
ATOM 4215 N N . ALA A 1 525 ? 5.894 7.874 -14.370 1.00 90.06 525 ALA A N 1
ATOM 4216 C CA . ALA A 1 525 ? 6.878 7.743 -13.298 1.00 90.06 525 ALA A CA 1
ATOM 4217 C C . ALA A 1 525 ? 6.793 6.339 -12.652 1.00 90.06 525 ALA A C 1
ATOM 4219 O O . ALA A 1 525 ? 5.697 5.771 -12.587 1.00 90.06 525 ALA A O 1
ATOM 4220 N N . PRO A 1 526 ? 7.905 5.776 -12.141 1.00 87.06 526 PRO A N 1
ATOM 4221 C CA . PRO A 1 526 ? 7.878 4.548 -11.344 1.00 87.06 526 PRO A CA 1
ATOM 4222 C C . PRO A 1 526 ? 6.869 4.652 -10.190 1.00 87.06 526 PRO A C 1
ATOM 4224 O O . PRO A 1 526 ? 6.852 5.656 -9.486 1.00 87.06 526 PRO A O 1
ATOM 4227 N N . GLY A 1 527 ? 6.011 3.641 -10.017 1.00 81.81 527 GLY A N 1
ATOM 4228 C CA . GLY A 1 527 ? 4.933 3.643 -9.012 1.00 81.81 527 GLY A CA 1
ATOM 4229 C C . GLY A 1 527 ? 3.622 4.327 -9.441 1.00 81.81 527 GLY A C 1
ATOM 4230 O O . GLY A 1 527 ? 2.620 4.214 -8.741 1.00 81.81 527 GLY A O 1
ATOM 4231 N N . HIS A 1 528 ? 3.576 4.979 -10.611 1.00 85.62 528 HIS A N 1
ATOM 4232 C CA . HIS A 1 528 ? 2.407 5.744 -11.075 1.00 85.62 528 HIS A CA 1
ATOM 4233 C C . HIS A 1 528 ? 1.624 5.104 -12.235 1.00 85.62 528 HIS A C 1
ATOM 4235 O O . HIS A 1 528 ? 0.905 5.813 -12.938 1.00 85.62 528 HIS A O 1
ATOM 4241 N N . SER A 1 529 ? 1.697 3.779 -12.417 1.00 84.69 529 SER A N 1
ATOM 4242 C CA . SER A 1 529 ? 0.937 3.048 -13.455 1.00 84.69 529 SER A CA 1
ATOM 4243 C C . SER A 1 529 ? -0.567 3.354 -13.427 1.00 84.69 529 SER A C 1
ATOM 4245 O O . SER A 1 529 ? -1.191 3.485 -14.471 1.00 84.69 529 SER A O 1
ATOM 4247 N N . TRP A 1 530 ? -1.140 3.617 -12.250 1.00 82.75 530 TRP A N 1
ATOM 4248 C CA . TRP A 1 530 ? -2.541 4.019 -12.067 1.00 82.75 530 TRP A CA 1
ATOM 4249 C C . TRP A 1 530 ? -2.969 5.308 -12.803 1.00 82.75 530 TRP A C 1
ATOM 4251 O O . TRP A 1 530 ? -4.169 5.563 -12.943 1.00 82.75 530 TRP A O 1
ATOM 4261 N N . ARG A 1 531 ? -2.025 6.143 -13.272 1.00 86.62 531 ARG A N 1
ATOM 4262 C CA . ARG A 1 531 ? -2.314 7.292 -14.154 1.00 86.62 531 ARG A CA 1
ATOM 4263 C C . ARG A 1 531 ? -2.500 6.883 -15.624 1.00 86.62 531 ARG A C 1
ATOM 4265 O O . ARG A 1 531 ? -3.086 7.669 -16.372 1.00 86.62 531 ARG A O 1
ATOM 4272 N N . ASN A 1 532 ? -2.058 5.689 -16.032 1.00 91.38 532 ASN A N 1
ATOM 4273 C CA . ASN A 1 532 ? -2.254 5.128 -17.369 1.00 91.38 532 ASN A CA 1
ATOM 4274 C C . ASN A 1 532 ? -3.752 4.826 -17.610 1.00 91.38 532 ASN A C 1
ATOM 4276 O O . ASN A 1 532 ? -4.341 4.029 -16.880 1.00 91.38 532 ASN A O 1
ATOM 4280 N N . PRO A 1 533 ? -4.406 5.413 -18.631 1.00 90.69 533 PRO A N 1
ATOM 4281 C CA . PRO A 1 533 ? -5.788 5.087 -18.996 1.00 90.69 533 PRO A CA 1
ATOM 4282 C C . PRO A 1 533 ? -6.070 3.594 -19.222 1.00 90.69 533 PRO A C 1
ATOM 4284 O O . PRO A 1 533 ? -7.194 3.158 -18.957 1.00 90.69 533 PRO A O 1
ATOM 4287 N N . ALA A 1 534 ? -5.070 2.812 -19.651 1.00 90.88 534 ALA A N 1
ATOM 4288 C CA . ALA A 1 534 ? -5.190 1.364 -19.827 1.00 90.88 534 ALA A CA 1
ATOM 4289 C C . ALA A 1 534 ? -5.473 0.607 -18.513 1.00 90.88 534 ALA A C 1
ATOM 4291 O O . ALA A 1 534 ? -6.193 -0.390 -18.541 1.00 90.88 534 ALA A O 1
ATOM 4292 N N . GLU A 1 535 ? -5.044 1.117 -17.350 1.00 88.31 535 GLU A N 1
ATOM 4293 C CA . GLU A 1 535 ? -5.315 0.490 -16.043 1.00 88.31 535 GLU A CA 1
ATOM 4294 C C . GLU A 1 535 ? -6.824 0.348 -15.776 1.00 88.31 535 GLU A C 1
ATOM 4296 O O . GLU A 1 535 ? -7.285 -0.624 -15.175 1.00 88.31 535 GLU A O 1
ATOM 4301 N N . ARG A 1 536 ? -7.660 1.256 -16.305 1.00 87.06 536 ARG A N 1
ATOM 4302 C CA . ARG A 1 536 ? -9.121 1.114 -16.169 1.00 87.06 536 ARG A CA 1
ATOM 4303 C C . ARG A 1 536 ? -9.654 -0.141 -16.860 1.00 87.06 536 ARG A C 1
ATOM 4305 O O . ARG A 1 536 ? -10.637 -0.713 -16.386 1.00 87.06 536 ARG A O 1
ATOM 4312 N N . ILE A 1 537 ? -9.002 -0.603 -17.925 1.00 90.38 537 ILE A N 1
ATOM 4313 C CA . ILE A 1 537 ? -9.364 -1.833 -18.637 1.00 90.38 537 ILE A CA 1
ATOM 4314 C C . ILE A 1 537 ? -9.040 -3.074 -17.792 1.00 90.38 537 ILE A C 1
ATOM 4316 O O . ILE A 1 537 ? -9.780 -4.055 -17.846 1.00 90.38 537 ILE A O 1
ATOM 4320 N N . MET A 1 538 ? -8.033 -3.022 -16.912 1.00 88.06 538 MET A N 1
ATOM 4321 C CA . MET A 1 538 ? -7.695 -4.143 -16.022 1.00 88.06 538 MET A CA 1
ATOM 4322 C C . MET A 1 538 ? -8.862 -4.550 -15.119 1.00 88.06 538 MET A C 1
ATOM 4324 O O . MET A 1 538 ? -9.039 -5.744 -14.855 1.00 88.06 538 MET A O 1
ATOM 4328 N N . SER A 1 539 ? -9.684 -3.579 -14.704 1.00 82.62 539 SER A N 1
ATOM 4329 C CA . SER A 1 539 ? -10.914 -3.813 -13.938 1.00 82.62 539 SER A CA 1
ATOM 4330 C C . SER A 1 539 ? -12.024 -4.485 -14.762 1.00 82.62 539 SER A C 1
ATOM 4332 O O . SER A 1 539 ? -12.700 -5.377 -14.252 1.00 82.62 539 SER A O 1
ATOM 4334 N N . LEU A 1 540 ? -12.158 -4.143 -16.049 1.00 88.50 540 LEU A N 1
ATOM 4335 C CA . LEU A 1 540 ? -13.082 -4.798 -16.980 1.00 88.50 540 LEU A CA 1
ATOM 4336 C C . LEU A 1 540 ? -12.673 -6.262 -17.200 1.00 88.50 540 LEU A C 1
ATOM 4338 O O . LEU A 1 540 ? -13.507 -7.158 -17.094 1.00 88.50 540 LEU A O 1
ATOM 4342 N N . LEU A 1 541 ? -11.379 -6.522 -17.408 1.00 91.12 541 LEU A N 1
ATOM 4343 C CA . LEU A 1 541 ? -10.859 -7.882 -17.581 1.00 91.12 541 LEU A CA 1
ATOM 4344 C C . LEU A 1 541 ? -10.979 -8.740 -16.312 1.00 91.12 541 LEU A C 1
ATOM 4346 O O . LEU A 1 541 ? -11.114 -9.954 -16.423 1.00 91.12 541 LEU A O 1
ATOM 4350 N N . ASN A 1 542 ? -11.002 -8.146 -15.111 1.00 89.75 542 ASN A N 1
ATOM 4351 C CA . ASN A 1 542 ? -11.308 -8.902 -13.889 1.00 89.75 542 ASN A CA 1
ATOM 4352 C C . ASN A 1 542 ? -12.709 -9.532 -13.941 1.00 89.75 542 ASN A C 1
ATOM 4354 O O . ASN A 1 542 ? -12.857 -10.667 -13.501 1.00 89.75 542 ASN A O 1
ATOM 4358 N N . LEU A 1 543 ? -13.714 -8.869 -14.529 1.00 85.88 543 LEU A N 1
ATOM 4359 C CA . LEU A 1 543 ? -15.051 -9.458 -14.709 1.00 85.88 543 LEU A CA 1
ATOM 4360 C C . LEU A 1 543 ? -14.990 -10.713 -15.595 1.00 85.88 543 LEU A C 1
ATOM 4362 O O . LEU A 1 543 ? -15.593 -11.733 -15.274 1.00 85.88 543 LEU A O 1
ATOM 4366 N N . GLY A 1 544 ? -14.181 -10.675 -16.659 1.00 85.44 544 GLY A N 1
ATOM 4367 C CA . GLY A 1 544 ? -13.910 -11.829 -17.524 1.00 85.44 544 GLY A CA 1
ATOM 4368 C C . GLY A 1 544 ? -13.087 -12.947 -16.872 1.00 85.44 544 GLY A C 1
ATOM 4369 O O . GLY A 1 544 ? -12.996 -14.031 -17.442 1.00 85.44 544 GLY A O 1
ATOM 4370 N N . LEU A 1 545 ? -12.522 -12.727 -15.681 1.00 88.62 545 LEU A N 1
ATOM 4371 C CA . LEU A 1 545 ? -11.770 -13.719 -14.901 1.00 88.62 545 LEU A CA 1
ATOM 4372 C C . LEU A 1 545 ? -12.498 -14.178 -13.630 1.00 88.62 545 LEU A C 1
ATOM 4374 O O . LEU A 1 545 ? -12.082 -15.166 -13.031 1.00 88.62 545 LEU A O 1
ATOM 4378 N N . GLN A 1 546 ? -13.582 -13.516 -13.214 1.00 85.31 546 GLN A N 1
ATOM 4379 C CA . GLN A 1 546 ? -14.361 -13.933 -12.045 1.00 85.31 546 GLN A CA 1
ATOM 4380 C C . GLN A 1 546 ? -14.929 -15.341 -12.228 1.00 85.31 546 GLN A C 1
ATOM 4382 O O . GLN A 1 546 ? -15.407 -15.699 -13.311 1.00 85.31 546 GLN A O 1
ATOM 4387 N N . ASN A 1 547 ? -14.911 -16.112 -11.139 1.00 76.50 547 ASN A N 1
ATOM 4388 C CA . ASN A 1 547 ? -15.529 -17.435 -11.046 1.00 76.50 547 ASN A CA 1
ATOM 4389 C C . ASN A 1 547 ? -14.980 -18.407 -12.111 1.00 76.50 547 ASN A C 1
ATOM 4391 O O . ASN A 1 547 ? -15.729 -19.105 -12.792 1.00 76.50 547 ASN A O 1
ATOM 4395 N N . CYS A 1 548 ? -13.655 -18.393 -12.285 1.00 77.81 548 CYS A N 1
ATOM 4396 C CA . CYS A 1 548 ? -12.910 -19.304 -13.148 1.00 77.81 548 CYS A CA 1
ATOM 4397 C C . CYS A 1 548 ? -11.970 -20.169 -12.307 1.00 77.81 548 CYS A C 1
ATOM 4399 O O . CYS A 1 548 ? -11.089 -19.635 -11.633 1.00 77.81 548 CYS A O 1
ATOM 4401 N N . ALA A 1 549 ? -12.118 -21.487 -12.437 1.00 83.69 549 ALA A N 1
ATOM 4402 C CA . ALA A 1 549 ? -11.049 -22.440 -12.179 1.00 83.69 549 ALA A CA 1
ATOM 4403 C C . ALA A 1 549 ? -10.343 -22.721 -13.516 1.00 83.69 549 ALA A C 1
ATOM 4405 O O . ALA A 1 549 ? -11.005 -23.016 -14.512 1.00 83.69 549 ALA A O 1
ATOM 4406 N N . LEU A 1 550 ? -9.021 -22.571 -13.562 1.00 88.50 550 LEU A N 1
ATOM 4407 C CA . LEU A 1 550 ? -8.208 -22.672 -14.773 1.00 88.50 550 LEU A CA 1
ATOM 4408 C C . LEU A 1 550 ? -7.153 -23.763 -14.581 1.00 88.50 550 LEU A C 1
ATOM 4410 O O . LEU A 1 550 ? -6.416 -23.744 -13.597 1.00 88.50 550 LEU A O 1
ATOM 4414 N N . GLY A 1 551 ? -7.055 -24.696 -15.524 1.00 89.12 551 GLY A N 1
ATOM 4415 C CA . GLY A 1 551 ? -6.044 -25.753 -15.530 1.00 89.12 551 GLY A CA 1
ATOM 4416 C C . GLY A 1 551 ? -5.770 -26.217 -16.954 1.00 89.12 551 GLY A C 1
ATOM 4417 O O . GLY A 1 551 ? -6.707 -26.316 -17.743 1.00 89.12 551 GLY A O 1
ATOM 4418 N N . ARG A 1 552 ? -4.496 -26.435 -17.292 1.00 90.88 552 ARG A N 1
ATOM 4419 C CA . ARG A 1 552 ? -4.072 -26.876 -18.631 1.00 90.88 552 ARG A CA 1
ATOM 4420 C C . ARG A 1 552 ? -4.476 -28.330 -18.890 1.00 90.88 552 ARG A C 1
ATOM 4422 O O . ARG A 1 552 ? -4.625 -29.113 -17.949 1.00 90.88 552 ARG A O 1
ATOM 4429 N N . GLU A 1 553 ? -4.609 -28.712 -20.156 1.00 90.62 553 GLU A N 1
ATOM 4430 C CA . GLU A 1 553 ? -4.851 -30.112 -20.521 1.00 90.62 553 GLU A CA 1
ATOM 4431 C C . GLU A 1 553 ? -3.565 -30.943 -20.411 1.00 90.62 553 GLU A C 1
ATOM 4433 O O . GLU A 1 553 ? -2.457 -30.406 -20.423 1.00 90.62 553 GLU A O 1
ATOM 4438 N N . ARG A 1 554 ? -3.688 -32.264 -20.255 1.00 89.81 554 ARG A N 1
ATOM 4439 C CA . ARG A 1 554 ? -2.533 -33.160 -20.091 1.00 89.81 554 ARG A CA 1
ATOM 4440 C C . ARG A 1 554 ? -1.847 -33.407 -21.440 1.00 89.81 554 ARG A C 1
ATOM 4442 O O . ARG A 1 554 ? -2.507 -33.837 -22.380 1.00 89.81 554 ARG A O 1
ATOM 4449 N N . SER A 1 555 ? -0.535 -33.191 -21.506 1.00 89.06 555 SER A N 1
ATOM 4450 C CA . SER A 1 555 ? 0.308 -33.565 -22.651 1.00 89.06 555 SER A CA 1
ATOM 4451 C C . SER A 1 555 ? 0.608 -35.074 -22.665 1.00 89.06 555 SER A C 1
ATOM 4453 O O . SER A 1 555 ? 0.182 -35.832 -21.791 1.00 89.06 555 SER A O 1
ATOM 4455 N N . ASP A 1 556 ? 1.396 -35.532 -23.637 1.00 88.69 556 ASP A N 1
ATOM 4456 C CA . ASP A 1 556 ? 1.936 -36.891 -23.645 1.00 88.69 556 ASP A CA 1
ATOM 4457 C C . ASP A 1 556 ? 2.833 -37.189 -22.419 1.00 88.69 556 ASP A C 1
ATOM 4459 O O . ASP A 1 556 ? 3.428 -36.304 -21.795 1.00 88.69 556 ASP A O 1
ATOM 4463 N N . ASP A 1 557 ? 2.977 -38.474 -22.087 1.00 86.94 557 ASP A N 1
ATOM 4464 C CA . ASP A 1 557 ? 3.713 -38.921 -20.899 1.00 86.94 557 ASP A CA 1
ATOM 4465 C C . ASP A 1 557 ? 5.218 -38.605 -20.918 1.00 86.94 557 ASP A C 1
ATOM 4467 O O . ASP A 1 557 ? 5.848 -38.607 -19.854 1.00 86.94 557 ASP A O 1
ATOM 4471 N N . ALA A 1 558 ? 5.831 -38.363 -22.082 1.00 84.50 558 ALA A N 1
ATOM 4472 C CA . ALA A 1 558 ? 7.233 -37.963 -22.156 1.00 84.50 558 ALA A CA 1
ATOM 4473 C C . ALA A 1 558 ? 7.383 -36.467 -21.834 1.00 84.50 558 ALA A C 1
ATOM 4475 O O . ALA A 1 558 ? 8.249 -36.104 -21.028 1.00 84.50 558 ALA A O 1
ATOM 4476 N N . THR A 1 559 ? 6.496 -35.629 -22.376 1.00 85.06 559 THR A N 1
ATOM 4477 C CA . THR A 1 559 ? 6.373 -34.200 -22.056 1.00 85.06 559 THR A CA 1
ATOM 4478 C C . THR A 1 559 ? 6.035 -33.973 -20.587 1.00 85.06 559 THR A C 1
ATOM 4480 O O . THR A 1 559 ? 6.738 -33.217 -19.918 1.00 85.06 559 THR A O 1
ATOM 4483 N N . GLU A 1 560 ? 5.052 -34.676 -20.019 1.00 89.19 560 GLU A N 1
ATOM 4484 C CA . GLU A 1 560 ? 4.700 -34.521 -18.598 1.00 89.19 560 GLU A CA 1
ATOM 4485 C C . GLU A 1 560 ? 5.868 -34.903 -17.668 1.00 89.19 560 GLU A C 1
ATOM 4487 O O . GLU A 1 560 ? 6.149 -34.219 -16.680 1.00 89.19 560 GLU A O 1
ATOM 4492 N N . LYS A 1 561 ? 6.651 -35.936 -18.017 1.00 86.69 561 LYS A N 1
ATOM 4493 C CA . LYS A 1 561 ? 7.891 -36.286 -17.293 1.00 86.69 561 LYS A CA 1
ATOM 4494 C C . LYS A 1 561 ? 9.006 -35.245 -17.457 1.00 86.69 561 LYS A C 1
ATOM 4496 O O . LYS A 1 561 ? 9.912 -35.211 -16.623 1.00 86.69 561 LYS A O 1
ATOM 4501 N N . LEU A 1 562 ? 9.007 -34.430 -18.513 1.00 85.06 562 LEU A N 1
ATOM 4502 C CA . LEU A 1 562 ? 9.935 -33.301 -18.683 1.00 85.06 562 LEU A CA 1
ATOM 4503 C C . LEU A 1 562 ? 9.466 -32.085 -17.869 1.00 85.06 562 LEU A C 1
ATOM 4505 O O . LEU A 1 562 ? 10.227 -31.583 -17.042 1.00 85.06 562 LEU A O 1
ATOM 4509 N N . LEU A 1 563 ? 8.198 -31.685 -18.005 1.00 85.06 563 LEU A N 1
ATOM 4510 C CA . LEU A 1 563 ? 7.595 -30.576 -17.254 1.00 85.06 563 LEU A CA 1
ATOM 4511 C C . LEU A 1 563 ? 7.635 -30.811 -15.737 1.00 85.06 563 LEU A C 1
ATOM 4513 O O . LEU A 1 563 ? 7.917 -29.886 -14.972 1.00 85.06 563 LEU A O 1
ATOM 4517 N N . LYS A 1 564 ? 7.443 -32.054 -15.272 1.00 84.75 564 LYS A N 1
ATOM 4518 C CA . LYS A 1 564 ? 7.569 -32.394 -13.846 1.00 84.75 564 LYS A CA 1
ATOM 4519 C C . LYS A 1 564 ? 8.992 -32.187 -13.310 1.00 84.75 564 LYS A C 1
ATOM 4521 O O . LYS A 1 564 ? 9.121 -31.731 -12.177 1.00 84.75 564 LYS A O 1
ATOM 4526 N N . ARG A 1 565 ? 10.031 -32.456 -14.116 1.00 84.88 565 ARG A N 1
ATOM 4527 C CA . ARG A 1 565 ? 11.454 -32.283 -13.747 1.00 84.88 565 ARG A CA 1
ATOM 4528 C C . ARG A 1 565 ? 11.933 -30.829 -13.746 1.00 84.88 565 ARG A C 1
ATOM 4530 O O . ARG A 1 565 ? 12.878 -30.523 -13.031 1.00 84.88 565 ARG A O 1
ATOM 4537 N N . CYS A 1 566 ? 11.312 -29.948 -14.526 1.00 83.38 566 CYS A N 1
ATOM 4538 C CA . CYS A 1 566 ? 11.683 -28.532 -14.576 1.00 83.38 566 CYS A CA 1
ATOM 4539 C C . CYS A 1 566 ? 11.195 -27.792 -13.317 1.00 83.38 566 CYS A C 1
ATOM 4541 O O . CYS A 1 566 ? 10.014 -27.893 -12.984 1.00 83.38 566 CYS A O 1
ATOM 4543 N N . GLY A 1 567 ? 12.057 -27.042 -12.625 1.00 78.81 567 GLY A N 1
ATOM 4544 C CA . GLY A 1 567 ? 11.680 -26.287 -11.419 1.00 78.81 567 GLY A CA 1
ATOM 4545 C C . GLY A 1 567 ? 11.074 -24.912 -11.719 1.00 78.81 567 GLY A C 1
ATOM 4546 O O . GLY A 1 567 ? 10.240 -24.420 -10.967 1.00 78.81 567 GLY A O 1
ATOM 4547 N N . SER A 1 568 ? 11.459 -24.306 -12.841 1.00 80.62 568 SER A N 1
ATOM 4548 C CA . SER A 1 568 ? 11.133 -22.929 -13.207 1.00 80.62 568 SER A CA 1
ATOM 4549 C C . SER A 1 568 ? 10.768 -22.767 -14.688 1.00 80.62 568 SER A C 1
ATOM 4551 O O . SER A 1 568 ? 11.072 -23.610 -15.534 1.00 80.62 568 SER A O 1
ATOM 4553 N N . MET A 1 569 ? 10.180 -21.615 -15.036 1.00 82.75 569 MET A N 1
ATOM 4554 C CA . MET A 1 569 ? 9.944 -21.225 -16.437 1.00 82.75 569 MET A CA 1
ATOM 4555 C C . MET A 1 569 ? 11.244 -21.121 -17.258 1.00 82.75 569 MET A C 1
ATOM 4557 O O . MET A 1 569 ? 11.205 -21.259 -18.478 1.00 82.75 569 MET A O 1
ATOM 4561 N N . ALA A 1 570 ? 12.391 -20.858 -16.617 1.00 83.44 570 ALA A N 1
ATOM 4562 C CA . ALA A 1 570 ? 13.689 -20.808 -17.290 1.00 83.44 570 ALA A CA 1
ATOM 4563 C C . ALA A 1 570 ? 14.199 -22.217 -17.633 1.00 83.44 570 ALA A C 1
ATOM 4565 O O . ALA A 1 570 ? 14.708 -22.430 -18.734 1.00 83.44 570 ALA A O 1
ATOM 4566 N N . ASP A 1 571 ? 13.980 -23.193 -16.749 1.00 86.12 571 ASP A N 1
ATOM 4567 C CA . ASP A 1 571 ? 14.332 -24.594 -17.005 1.00 86.12 571 ASP A CA 1
ATOM 4568 C C . ASP A 1 571 ? 13.503 -25.157 -18.163 1.00 86.12 571 ASP A C 1
ATOM 4570 O O . ASP A 1 571 ? 14.054 -25.789 -19.058 1.00 86.12 571 ASP A O 1
ATOM 4574 N N . ILE A 1 572 ? 12.198 -24.847 -18.206 1.00 86.75 572 ILE A N 1
ATOM 4575 C CA . ILE A 1 572 ? 11.300 -25.264 -19.299 1.00 86.75 572 ILE A CA 1
ATOM 4576 C C . ILE A 1 572 ? 11.787 -24.711 -20.649 1.00 86.75 572 ILE A C 1
ATOM 4578 O O . ILE A 1 572 ? 11.805 -25.442 -21.638 1.00 86.75 572 ILE A O 1
ATOM 4582 N N . ARG A 1 573 ? 12.237 -23.447 -20.702 1.00 87.69 573 ARG A N 1
ATOM 4583 C CA . ARG A 1 573 ? 12.847 -22.866 -21.916 1.00 87.69 573 ARG A CA 1
ATOM 4584 C C . ARG A 1 573 ? 14.141 -23.584 -22.299 1.00 87.69 573 ARG A C 1
ATOM 4586 O O . ARG A 1 573 ? 14.300 -23.958 -23.454 1.00 87.69 573 ARG A O 1
ATOM 4593 N N . THR A 1 574 ? 15.023 -23.821 -21.330 1.00 88.31 574 THR A N 1
ATOM 4594 C CA . THR A 1 574 ? 16.336 -24.455 -21.549 1.00 88.31 574 THR A CA 1
ATOM 4595 C C . THR A 1 574 ? 16.204 -25.912 -22.008 1.00 88.31 574 THR A C 1
ATOM 4597 O O . THR A 1 574 ? 16.951 -26.371 -22.869 1.00 88.31 574 THR A O 1
ATOM 4600 N N . GLU A 1 575 ? 15.235 -26.661 -21.478 1.00 87.94 575 GLU A N 1
ATOM 4601 C CA . GLU A 1 575 ? 14.925 -28.011 -21.961 1.00 87.94 575 GLU A CA 1
ATOM 4602 C C . GLU A 1 575 ? 14.234 -27.994 -23.331 1.00 87.94 575 GLU A C 1
ATOM 4604 O O . GLU A 1 575 ? 14.496 -28.877 -24.145 1.00 87.94 575 GLU A O 1
ATOM 4609 N N . ALA A 1 576 ? 13.422 -26.978 -23.644 1.00 87.44 576 ALA A N 1
ATOM 4610 C CA . ALA A 1 576 ? 12.823 -26.824 -24.972 1.00 87.44 576 ALA A CA 1
ATOM 4611 C C . ALA A 1 576 ? 13.844 -26.426 -26.056 1.00 87.44 576 ALA A C 1
ATOM 4613 O O . ALA A 1 576 ? 13.670 -26.795 -27.215 1.00 87.44 576 ALA A O 1
ATOM 4614 N N . GLU A 1 577 ? 14.936 -25.741 -25.700 1.00 87.62 577 GLU A N 1
ATOM 4615 C CA . GLU A 1 577 ? 16.084 -25.530 -26.597 1.00 87.62 577 GLU A CA 1
ATOM 4616 C C . GLU A 1 577 ? 16.797 -26.851 -26.934 1.00 87.62 577 GLU A C 1
ATOM 4618 O O . GLU A 1 577 ? 17.214 -27.055 -28.073 1.00 87.62 577 GLU A O 1
ATOM 4623 N N . LYS A 1 578 ? 16.890 -27.782 -25.972 1.00 88.25 578 LYS A N 1
ATOM 4624 C CA . LYS A 1 578 ? 17.440 -29.134 -26.190 1.00 88.25 578 LYS A CA 1
ATOM 4625 C C . LYS A 1 578 ? 16.463 -30.061 -26.921 1.00 88.25 578 LYS A C 1
ATOM 4627 O O . LYS A 1 578 ? 16.897 -30.983 -27.608 1.00 88.25 578 LYS A O 1
ATOM 4632 N N . LYS A 1 579 ? 15.156 -29.859 -26.729 1.00 87.62 579 LYS A N 1
ATOM 4633 C CA . LYS A 1 579 ? 14.064 -30.690 -27.259 1.00 87.62 579 LYS A CA 1
ATOM 4634 C C . LYS A 1 579 ? 12.932 -29.814 -27.810 1.00 87.62 579 LYS A C 1
ATOM 4636 O O . LYS A 1 579 ? 11.967 -29.555 -27.088 1.00 87.62 579 LYS A O 1
ATOM 4641 N N . PRO A 1 580 ? 13.000 -29.396 -29.088 1.00 84.94 580 PRO A N 1
ATOM 4642 C CA . PRO A 1 580 ? 12.020 -28.483 -29.685 1.00 84.94 580 PRO A CA 1
ATOM 4643 C C . PRO A 1 580 ? 10.564 -28.969 -29.609 1.00 84.94 580 PRO A C 1
ATOM 4645 O O . PRO A 1 580 ? 9.653 -28.155 -29.474 1.00 84.94 580 PRO A O 1
ATOM 4648 N N . GLU A 1 581 ? 10.352 -30.289 -29.624 1.00 86.31 581 GLU A N 1
ATOM 4649 C CA . GLU A 1 581 ? 9.050 -30.958 -29.456 1.00 86.31 581 GLU A CA 1
ATOM 4650 C C . GLU A 1 581 ? 8.302 -30.494 -28.190 1.00 86.31 581 GLU A C 1
ATOM 4652 O O . GLU A 1 581 ? 7.089 -30.288 -28.228 1.00 86.31 581 GLU A O 1
ATOM 4657 N N . LEU A 1 582 ? 9.031 -30.208 -27.100 1.00 87.75 582 LEU A N 1
ATOM 4658 C CA . LEU A 1 582 ? 8.470 -29.714 -25.837 1.00 87.75 582 LEU A CA 1
ATOM 4659 C C . LEU A 1 582 ? 7.724 -28.379 -26.011 1.00 87.75 582 LEU A C 1
ATOM 4661 O O . LEU A 1 582 ? 6.705 -28.160 -25.361 1.00 87.75 582 LEU A O 1
ATOM 4665 N N . LYS A 1 583 ? 8.192 -27.492 -26.904 1.00 88.00 583 LYS A N 1
ATOM 4666 C CA . LYS A 1 583 ? 7.535 -26.201 -27.192 1.00 88.00 583 LYS A CA 1
ATOM 4667 C C . LYS A 1 583 ? 6.209 -26.390 -27.941 1.00 88.00 583 LYS A C 1
ATOM 4669 O O . LYS A 1 583 ? 5.323 -25.550 -27.797 1.00 88.00 583 LYS A O 1
ATOM 4674 N N . GLY A 1 584 ? 6.072 -27.461 -28.728 1.00 87.81 584 GLY A N 1
ATOM 4675 C CA . GLY A 1 584 ? 4.827 -27.834 -29.408 1.00 87.81 584 GLY A CA 1
ATOM 4676 C C . GLY A 1 584 ? 3.803 -28.400 -28.427 1.00 87.81 584 GLY A C 1
ATOM 4677 O O . GLY A 1 584 ? 2.778 -27.769 -28.179 1.00 87.81 584 GLY A O 1
ATOM 4678 N N . ALA A 1 585 ? 4.145 -29.516 -27.777 1.00 88.81 585 ALA A N 1
ATOM 4679 C CA . ALA A 1 585 ? 3.261 -30.220 -26.842 1.00 88.81 585 ALA A CA 1
ATOM 4680 C C . ALA A 1 585 ? 2.815 -29.355 -25.641 1.00 88.81 585 ALA A C 1
ATOM 4682 O O . ALA A 1 585 ? 1.698 -29.502 -25.140 1.00 88.81 585 ALA A O 1
ATOM 4683 N N . TYR A 1 586 ? 3.657 -28.414 -25.193 1.00 90.50 586 TYR A N 1
ATOM 4684 C CA . TYR A 1 586 ? 3.279 -27.422 -24.182 1.00 90.50 586 TYR A CA 1
ATOM 4685 C C . TYR A 1 586 ? 2.231 -26.422 -24.698 1.00 90.50 586 TYR A C 1
ATOM 4687 O O . TYR A 1 586 ? 1.286 -26.104 -23.979 1.00 90.50 586 TYR A O 1
ATOM 4695 N N . LYS A 1 587 ? 2.371 -25.916 -25.932 1.00 89.44 587 LYS A N 1
ATOM 4696 C CA . LYS A 1 587 ? 1.392 -24.979 -26.510 1.00 89.44 587 LYS A CA 1
ATOM 4697 C C . LYS A 1 587 ? 0.031 -25.643 -26.686 1.00 89.44 587 LYS A C 1
ATOM 4699 O O . LYS A 1 587 ? -0.971 -25.051 -26.307 1.00 89.44 587 LYS A O 1
ATOM 4704 N N . GLU A 1 588 ? 0.007 -26.876 -27.184 1.00 91.81 588 GLU A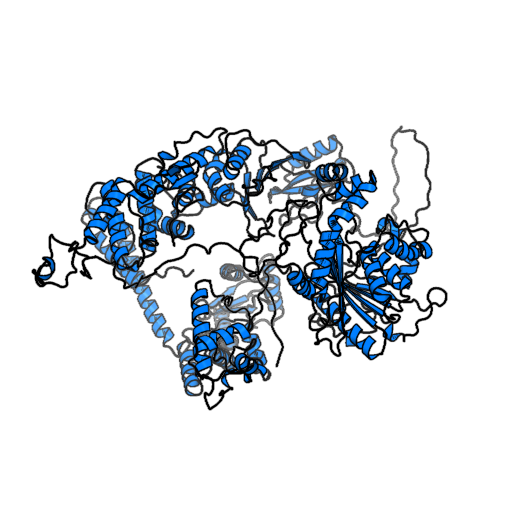 N 1
ATOM 4705 C CA . GLU A 1 588 ? -1.222 -27.666 -27.337 1.00 91.81 588 GLU A CA 1
ATOM 4706 C C . GLU A 1 588 ? -1.933 -27.892 -25.990 1.00 91.81 588 GLU A C 1
ATOM 4708 O O . GLU A 1 588 ? -3.146 -27.745 -25.906 1.00 91.81 588 GLU A O 1
ATOM 4713 N N . SER A 1 589 ? -1.179 -28.141 -24.913 1.00 91.69 589 SER A N 1
ATOM 4714 C CA . SER A 1 589 ? -1.707 -28.274 -23.543 1.00 91.69 589 SER A CA 1
ATOM 4715 C C . SER A 1 589 ? -2.324 -26.983 -22.978 1.00 91.69 589 SER A C 1
ATOM 4717 O O . SER A 1 589 ? -3.288 -27.036 -22.207 1.00 91.69 589 SER A O 1
ATOM 4719 N N . VAL A 1 590 ? -1.772 -25.817 -23.331 1.00 91.62 590 VAL A N 1
ATOM 4720 C CA . VAL A 1 590 ? -2.152 -24.512 -22.755 1.00 91.62 590 VAL A CA 1
ATOM 4721 C C . VAL A 1 590 ? -3.212 -23.775 -23.588 1.00 91.62 590 VAL A C 1
ATOM 4723 O O . VAL A 1 590 ? -4.012 -23.020 -23.023 1.00 91.62 590 VAL A O 1
ATOM 4726 N N . GLU A 1 591 ? -3.282 -24.025 -24.898 1.00 92.31 591 GLU A N 1
ATOM 4727 C CA . GLU A 1 591 ? -4.221 -23.363 -25.812 1.00 92.31 591 GLU A CA 1
ATOM 4728 C C . GLU A 1 591 ? -5.703 -23.481 -25.393 1.00 92.31 591 GLU A C 1
ATOM 4730 O O . GLU A 1 591 ? -6.379 -22.452 -25.421 1.00 92.31 591 GLU A O 1
ATOM 4735 N N . PRO A 1 592 ? -6.239 -24.624 -24.910 1.00 91.75 592 PRO A N 1
ATOM 4736 C CA . PRO A 1 592 ? -7.631 -24.706 -24.449 1.00 91.75 592 PRO A CA 1
ATOM 4737 C C . PRO A 1 592 ? -7.982 -23.654 -23.382 1.00 91.75 592 PRO A C 1
ATOM 4739 O O . PRO A 1 592 ? -9.051 -23.038 -23.422 1.00 91.75 592 PRO A O 1
ATOM 4742 N N . VAL A 1 593 ? -7.047 -23.367 -22.467 1.00 91.00 593 VAL A N 1
ATOM 4743 C CA . VAL A 1 593 ? -7.212 -22.345 -21.420 1.00 91.00 593 VAL A CA 1
ATOM 4744 C C . VAL A 1 593 ? -7.040 -20.934 -21.980 1.00 91.00 593 VAL A C 1
ATOM 4746 O O . VAL A 1 593 ? -7.794 -20.033 -21.602 1.00 91.00 593 VAL A O 1
ATOM 4749 N N . GLN A 1 594 ? -6.095 -20.722 -22.905 1.00 91.81 594 GLN A N 1
ATOM 4750 C CA . GLN A 1 594 ? -5.958 -19.440 -23.605 1.00 91.81 594 GLN A CA 1
ATOM 4751 C C . GLN A 1 594 ? -7.245 -19.113 -24.369 1.00 91.81 594 GLN A C 1
ATOM 4753 O O . GLN A 1 594 ? -7.830 -18.055 -24.142 1.00 91.81 594 GLN A O 1
ATOM 4758 N N . SER A 1 595 ? -7.743 -20.035 -25.192 1.00 91.25 595 SER A N 1
ATOM 4759 C CA . SER A 1 595 ? -9.020 -19.935 -25.904 1.00 91.25 595 SER A CA 1
ATOM 4760 C C . SER A 1 595 ? -10.216 -19.690 -24.974 1.00 91.25 595 SER A C 1
ATOM 4762 O O . SER A 1 595 ? -11.047 -18.830 -25.277 1.00 91.25 595 SER A O 1
ATOM 4764 N N . LEU A 1 596 ? -10.291 -20.348 -23.810 1.00 90.62 596 LEU A N 1
ATOM 4765 C CA . LEU A 1 596 ? -11.332 -20.086 -22.806 1.00 90.62 596 LEU A CA 1
ATOM 4766 C C . LEU A 1 596 ? -11.306 -18.629 -22.311 1.00 90.62 596 LEU A C 1
ATOM 4768 O O . LEU A 1 596 ? -12.344 -17.961 -22.300 1.00 90.62 596 LEU A O 1
ATOM 4772 N N . ILE A 1 597 ? -10.133 -18.112 -21.928 1.00 92.06 597 ILE A N 1
ATOM 4773 C CA . ILE A 1 597 ? -9.989 -16.719 -21.470 1.00 92.06 597 ILE A CA 1
ATOM 4774 C C . ILE A 1 597 ? -10.285 -15.743 -22.613 1.00 92.06 597 ILE A C 1
ATOM 4776 O O . ILE A 1 597 ? -11.024 -14.778 -22.410 1.00 92.06 597 ILE A O 1
ATOM 4780 N N . ARG A 1 598 ? -9.782 -16.015 -23.824 1.00 93.31 598 ARG A N 1
ATOM 4781 C CA . ARG A 1 598 ? -10.059 -15.212 -25.024 1.00 93.31 598 ARG A CA 1
ATOM 4782 C C . ARG A 1 598 ? -11.562 -15.111 -25.292 1.00 93.31 598 ARG A C 1
ATOM 4784 O O . ARG A 1 598 ? -12.076 -14.012 -25.491 1.00 93.31 598 ARG A O 1
ATOM 4791 N N . ASN A 1 599 ? -12.285 -16.227 -25.197 1.00 90.31 599 ASN A N 1
ATOM 4792 C CA . ASN A 1 599 ? -13.737 -16.259 -25.355 1.00 90.31 599 ASN A CA 1
ATOM 4793 C C . ASN A 1 599 ? -14.484 -15.517 -24.231 1.00 90.31 599 ASN A C 1
ATOM 4795 O O . ASN A 1 599 ? -15.510 -14.891 -24.488 1.00 90.31 599 ASN A O 1
ATOM 4799 N N . ARG A 1 600 ? -13.993 -15.543 -22.983 1.00 90.50 600 ARG A N 1
ATOM 4800 C CA . ARG A 1 600 ? -14.582 -14.733 -21.900 1.00 90.50 600 ARG A CA 1
ATOM 4801 C C . ARG A 1 600 ? -14.339 -13.239 -22.110 1.00 90.50 600 ARG A C 1
ATOM 4803 O O . ARG A 1 600 ? -15.256 -12.454 -21.881 1.00 90.50 600 ARG A O 1
ATOM 4810 N N . PHE A 1 601 ? -13.156 -12.841 -22.579 1.00 93.75 601 PHE A N 1
ATOM 4811 C CA . PHE A 1 601 ? -12.839 -11.439 -22.861 1.00 93.75 601 PHE A CA 1
ATOM 4812 C C . PHE A 1 601 ? -13.610 -10.877 -24.058 1.00 93.75 601 PHE A C 1
ATOM 4814 O O . PHE A 1 601 ? -14.093 -9.754 -23.953 1.00 93.75 601 PHE A O 1
ATOM 4821 N N . SER A 1 602 ? -13.840 -11.646 -25.127 1.00 91.38 602 SER A N 1
ATOM 4822 C CA . SER A 1 602 ? -14.609 -11.172 -26.293 1.00 91.38 602 SER A CA 1
ATOM 4823 C C . SER A 1 602 ? -16.086 -10.865 -25.995 1.00 91.38 602 SER A C 1
ATOM 4825 O O . SER A 1 602 ? -16.744 -10.149 -26.747 1.00 91.38 602 SER A O 1
ATOM 4827 N N . ARG A 1 603 ? -16.618 -11.372 -24.872 1.00 88.94 603 ARG A N 1
ATOM 4828 C CA . ARG A 1 603 ? -17.970 -11.062 -24.370 1.00 88.94 603 ARG A CA 1
ATOM 4829 C C . ARG A 1 603 ? -18.034 -9.752 -23.574 1.00 88.94 603 ARG A C 1
ATOM 4831 O O . ARG A 1 603 ? -19.131 -9.280 -23.277 1.00 88.94 603 ARG A O 1
ATOM 4838 N N . LEU A 1 604 ? -16.891 -9.185 -23.186 1.00 91.50 604 LEU A N 1
ATOM 4839 C CA . LEU A 1 604 ? -16.820 -7.931 -22.437 1.00 91.50 604 LEU A CA 1
ATOM 4840 C C . LEU A 1 604 ? -17.015 -6.730 -23.366 1.00 91.50 604 LEU A C 1
ATOM 4842 O O . LEU A 1 604 ? -16.703 -6.778 -24.556 1.00 91.50 604 LEU A O 1
ATOM 4846 N N . LYS A 1 605 ? -17.494 -5.620 -22.799 1.00 90.00 605 LYS A N 1
ATOM 4847 C CA . LYS A 1 605 ? -17.646 -4.349 -23.510 1.00 90.00 605 LYS A CA 1
ATOM 4848 C C . LYS A 1 605 ? -17.060 -3.194 -22.711 1.00 90.00 605 LYS A C 1
ATOM 4850 O O . LYS A 1 605 ? -17.333 -3.061 -21.517 1.00 90.00 605 LYS A O 1
ATOM 4855 N N . LEU A 1 606 ? -16.293 -2.327 -23.369 1.00 88.62 606 LEU A N 1
ATOM 4856 C CA . LEU A 1 606 ? -15.939 -1.022 -22.823 1.00 88.62 606 LEU A CA 1
ATOM 4857 C C . LEU A 1 606 ? -17.066 -0.045 -23.173 1.00 88.62 606 LEU A C 1
ATOM 4859 O O . LEU A 1 606 ? -17.088 0.538 -24.257 1.00 88.62 606 LEU A O 1
ATOM 4863 N N . LYS A 1 607 ? -18.002 0.137 -22.234 1.00 83.38 607 LYS A N 1
ATOM 4864 C CA . LYS A 1 607 ? -19.295 0.802 -22.481 1.00 83.38 607 LYS A CA 1
ATOM 4865 C C . LYS A 1 607 ? -20.073 -0.014 -23.521 1.00 83.38 607 LYS A C 1
ATOM 4867 O O . LYS A 1 607 ? -20.417 -1.154 -23.229 1.00 83.38 607 LYS A O 1
ATOM 4872 N N . ASP A 1 608 ? -20.295 0.528 -24.711 1.00 79.25 608 ASP A N 1
ATOM 4873 C CA . ASP A 1 608 ? -21.086 -0.119 -25.762 1.00 79.25 608 ASP A CA 1
ATOM 4874 C C . ASP A 1 608 ? -20.225 -0.880 -26.787 1.00 79.25 608 ASP A C 1
ATOM 4876 O O . ASP A 1 608 ? -20.739 -1.757 -27.485 1.00 79.25 608 ASP A O 1
ATOM 4880 N N . GLN A 1 609 ? -18.916 -0.593 -26.843 1.00 86.56 609 GLN A N 1
ATOM 4881 C CA . GLN A 1 609 ? -17.978 -1.220 -27.781 1.00 86.56 609 GLN A CA 1
ATOM 4882 C C . GLN A 1 609 ? -17.455 -2.564 -27.249 1.00 86.56 609 GLN A C 1
ATOM 4884 O O . GLN A 1 609 ? -17.065 -2.631 -26.078 1.00 86.56 609 GLN A O 1
ATOM 4889 N N . PRO A 1 610 ? -17.430 -3.637 -28.063 1.00 89.88 610 PRO A N 1
ATOM 4890 C CA . PRO A 1 610 ? -16.885 -4.930 -27.658 1.00 89.88 610 PRO A CA 1
ATOM 4891 C C . PRO A 1 610 ? -15.366 -4.874 -27.466 1.00 89.88 610 PRO A C 1
ATOM 4893 O O . PRO A 1 610 ? -14.666 -4.106 -28.124 1.00 89.88 610 PRO A O 1
ATOM 4896 N N . VAL A 1 611 ? -14.853 -5.715 -26.570 1.00 92.94 611 VAL A N 1
ATOM 4897 C CA . VAL A 1 611 ? -13.413 -5.963 -26.449 1.00 92.94 611 VAL A CA 1
ATOM 4898 C C . VAL A 1 611 ? -12.993 -6.922 -27.564 1.00 92.94 611 VAL A C 1
ATOM 4900 O O . VAL A 1 611 ? -13.440 -8.068 -27.606 1.00 92.94 611 VAL A O 1
ATOM 4903 N N . ALA A 1 612 ? -12.133 -6.457 -28.467 1.00 92.62 612 ALA A N 1
ATOM 4904 C CA . ALA A 1 612 ? -11.493 -7.296 -29.467 1.00 92.62 612 ALA A CA 1
ATOM 4905 C C . ALA A 1 612 ? -10.417 -8.173 -28.811 1.00 92.62 612 ALA A C 1
ATOM 4907 O O . ALA A 1 612 ? -9.753 -7.770 -27.851 1.00 92.62 612 ALA A O 1
ATOM 4908 N N . VAL A 1 613 ? -10.230 -9.381 -29.338 1.00 92.75 613 VAL A N 1
ATOM 4909 C CA . VAL A 1 613 ? -9.268 -10.350 -28.809 1.00 92.75 613 VAL A CA 1
ATOM 4910 C C . VAL A 1 613 ? -8.514 -10.996 -29.963 1.00 92.75 613 VAL A C 1
ATOM 4912 O O . VAL A 1 613 ? -9.142 -11.488 -30.898 1.00 92.75 613 VAL A O 1
ATOM 4915 N N . SER A 1 614 ? -7.185 -11.008 -29.885 1.00 88.12 614 SER A N 1
ATOM 4916 C CA . SER A 1 614 ? -6.288 -11.537 -30.921 1.00 88.12 614 SER A CA 1
ATOM 4917 C C . SER A 1 614 ? -5.488 -12.752 -30.451 1.00 88.12 614 SER A C 1
ATOM 4919 O O . SER A 1 614 ? -5.234 -12.938 -29.256 1.00 88.12 614 SER A O 1
ATOM 4921 N N . ASP A 1 615 ? -5.068 -13.577 -31.412 1.00 88.44 615 ASP A N 1
ATOM 4922 C CA . ASP A 1 615 ? -4.059 -14.615 -31.199 1.00 88.44 615 ASP A CA 1
ATOM 4923 C C . ASP A 1 615 ? -2.698 -14.008 -30.802 1.00 88.44 615 ASP A C 1
ATOM 4925 O O . ASP A 1 615 ? -2.342 -12.922 -31.275 1.00 88.44 615 ASP A O 1
ATOM 4929 N N . PRO A 1 616 ? -1.904 -14.698 -29.963 1.00 89.31 616 PRO A N 1
ATOM 4930 C CA . PRO A 1 616 ? -0.527 -14.314 -29.664 1.00 89.31 616 PRO A CA 1
ATOM 4931 C C . PRO A 1 616 ? 0.356 -14.218 -30.912 1.00 89.31 616 PRO A C 1
ATOM 4933 O O . PRO A 1 616 ? 0.341 -15.104 -31.765 1.00 89.31 616 PRO A O 1
ATOM 4936 N N . MET A 1 617 ? 1.197 -13.180 -30.977 1.00 90.81 617 MET A N 1
ATOM 4937 C CA . MET A 1 617 ? 2.132 -12.987 -32.093 1.00 90.81 617 MET A CA 1
ATOM 4938 C C . MET A 1 617 ? 3.096 -14.172 -32.244 1.00 90.81 617 MET A C 1
ATOM 4940 O O . MET A 1 617 ? 3.704 -14.636 -31.271 1.00 90.81 617 MET A O 1
ATOM 4944 N N . THR A 1 618 ? 3.278 -14.638 -33.472 1.00 90.06 618 THR A N 1
ATOM 4945 C CA . THR A 1 618 ? 4.245 -15.684 -33.807 1.00 90.06 618 THR A CA 1
ATOM 4946 C C . THR A 1 618 ? 5.674 -15.144 -33.814 1.00 90.06 618 THR A C 1
ATOM 4948 O O . THR A 1 618 ? 5.922 -13.957 -34.026 1.00 90.06 618 THR A O 1
ATOM 4951 N N . ASP A 1 619 ? 6.643 -16.041 -33.625 1.00 88.06 619 ASP A N 1
ATOM 4952 C CA . ASP A 1 619 ? 8.065 -15.684 -33.692 1.00 88.06 619 ASP A CA 1
ATOM 4953 C C . ASP A 1 619 ? 8.467 -15.235 -35.123 1.00 88.06 619 ASP A C 1
ATOM 4955 O O . ASP A 1 619 ? 9.404 -14.459 -35.281 1.00 88.06 619 ASP A O 1
ATOM 4959 N N . ILE A 1 620 ? 7.712 -15.652 -36.155 1.00 90.81 620 ILE A N 1
ATOM 4960 C CA . ILE A 1 620 ? 7.898 -15.259 -37.565 1.00 90.81 620 ILE A CA 1
ATOM 4961 C C . ILE A 1 620 ? 7.421 -13.822 -37.814 1.00 90.81 620 ILE A C 1
ATOM 4963 O O . ILE A 1 620 ? 8.142 -13.049 -38.441 1.00 90.81 620 ILE A O 1
ATOM 4967 N N . GLU A 1 621 ? 6.244 -13.429 -37.313 1.00 91.38 621 GLU A N 1
ATOM 4968 C CA . GLU A 1 621 ? 5.767 -12.035 -37.404 1.00 91.38 621 GLU A CA 1
ATOM 4969 C C . GLU A 1 621 ? 6.747 -11.071 -36.709 1.00 91.38 621 GLU A C 1
ATOM 4971 O O . GLU A 1 621 ? 7.032 -9.989 -37.222 1.00 91.38 621 GLU A O 1
ATOM 4976 N N . ILE A 1 622 ? 7.327 -11.497 -35.580 1.00 93.00 622 ILE A N 1
ATOM 4977 C CA . ILE A 1 622 ? 8.344 -10.739 -34.839 1.00 93.00 622 ILE A CA 1
ATOM 4978 C C . ILE A 1 622 ? 9.655 -10.615 -35.638 1.00 93.00 622 ILE A C 1
ATOM 4980 O O . ILE A 1 622 ? 10.178 -9.507 -35.770 1.00 93.00 622 ILE A O 1
ATOM 4984 N N . ASP A 1 623 ? 10.182 -11.711 -36.198 1.00 92.56 623 ASP A N 1
ATOM 4985 C CA . ASP A 1 623 ? 11.401 -11.682 -37.029 1.00 92.56 623 ASP A CA 1
ATOM 4986 C C . ASP A 1 623 ? 11.204 -10.840 -38.306 1.00 92.56 623 ASP A C 1
ATOM 4988 O O . ASP A 1 623 ? 12.087 -10.067 -38.696 1.00 92.56 623 ASP A O 1
ATOM 4992 N N . THR A 1 624 ? 10.002 -10.911 -38.893 1.00 93.56 624 THR A N 1
ATOM 4993 C CA . THR A 1 624 ? 9.587 -10.090 -40.041 1.00 93.56 624 THR A CA 1
ATOM 4994 C C . THR A 1 624 ? 9.660 -8.608 -39.697 1.00 93.56 624 THR A C 1
ATOM 4996 O O . THR A 1 624 ? 10.266 -7.851 -40.446 1.00 93.56 624 THR A O 1
ATOM 4999 N N . LEU A 1 625 ? 9.147 -8.175 -38.541 1.00 93.19 625 LEU A N 1
ATOM 5000 C CA . LEU A 1 625 ? 9.270 -6.778 -38.113 1.00 93.19 625 LEU A CA 1
ATOM 5001 C C . LEU A 1 625 ? 10.736 -6.377 -37.834 1.00 93.19 625 LEU A C 1
ATOM 5003 O O . LEU A 1 625 ? 11.150 -5.250 -38.120 1.00 93.19 625 LEU A O 1
ATOM 5007 N N . GLN A 1 626 ? 11.558 -7.302 -37.328 1.00 94.06 626 GLN A N 1
ATOM 5008 C CA . GLN A 1 626 ? 12.991 -7.083 -37.092 1.00 94.06 626 GLN A CA 1
ATOM 5009 C C . GLN A 1 626 ? 13.837 -6.953 -38.372 1.00 94.06 626 GLN A C 1
ATOM 5011 O O . GLN A 1 626 ? 14.999 -6.543 -38.286 1.00 94.06 626 GLN A O 1
ATOM 5016 N N . ARG A 1 627 ? 13.298 -7.247 -39.566 1.00 94.81 627 ARG A N 1
ATOM 5017 C CA . ARG A 1 627 ? 14.017 -7.052 -40.843 1.00 94.81 627 ARG A CA 1
ATOM 5018 C C . ARG A 1 627 ? 14.478 -5.604 -41.045 1.00 94.81 627 ARG A C 1
ATOM 5020 O O . ARG A 1 627 ? 15.606 -5.400 -41.474 1.00 94.81 627 ARG A O 1
ATOM 5027 N N . HIS A 1 628 ? 13.684 -4.614 -40.620 1.00 94.19 628 HIS A N 1
ATOM 5028 C CA . HIS A 1 628 ? 14.020 -3.186 -40.748 1.00 94.19 628 HIS A CA 1
ATOM 5029 C C . HIS A 1 628 ? 15.347 -2.827 -40.090 1.00 94.19 628 HIS A C 1
ATOM 5031 O O . HIS A 1 628 ? 16.099 -2.017 -40.618 1.00 94.19 628 HIS A O 1
ATOM 5037 N N . LEU A 1 629 ? 15.669 -3.448 -38.953 1.00 94.62 629 LEU A N 1
ATOM 5038 C CA . LEU A 1 629 ? 16.942 -3.215 -38.275 1.00 94.62 629 LEU A CA 1
ATOM 5039 C C . LEU A 1 629 ? 18.113 -3.846 -39.034 1.00 94.62 629 LEU A C 1
ATOM 5041 O O . LEU A 1 629 ? 19.189 -3.264 -39.043 1.00 94.62 629 LEU A O 1
ATOM 5045 N N . ARG A 1 630 ? 17.904 -4.987 -39.705 1.00 93.31 630 ARG A N 1
ATOM 5046 C CA . ARG A 1 630 ? 18.910 -5.621 -40.578 1.00 93.31 630 ARG A CA 1
ATOM 5047 C C . ARG A 1 630 ? 19.128 -4.823 -41.867 1.00 93.31 630 ARG A C 1
ATOM 5049 O O . ARG A 1 630 ? 20.259 -4.723 -42.323 1.00 93.31 630 ARG A O 1
ATOM 5056 N N . GLU A 1 631 ? 18.063 -4.248 -42.424 1.00 91.06 631 GLU A N 1
ATOM 5057 C CA . GLU A 1 631 ? 18.098 -3.404 -43.626 1.00 91.06 631 GLU A CA 1
ATOM 5058 C C . GLU A 1 631 ? 18.767 -2.041 -43.353 1.00 91.06 631 GLU A C 1
ATOM 5060 O O . GLU A 1 631 ? 19.612 -1.604 -44.130 1.00 91.06 631 GLU A O 1
ATOM 5065 N N . LEU A 1 632 ? 18.428 -1.378 -42.240 1.00 89.44 632 LEU A N 1
ATOM 5066 C CA . LEU A 1 632 ? 18.968 -0.058 -41.875 1.00 89.44 632 LEU A CA 1
ATOM 5067 C C . LEU A 1 632 ? 20.345 -0.129 -41.207 1.00 89.44 632 LEU A C 1
ATOM 5069 O O . LEU A 1 632 ? 21.178 0.754 -41.414 1.00 89.44 632 LEU A O 1
ATOM 5073 N N . PHE A 1 633 ? 20.579 -1.158 -40.390 1.00 93.88 633 PHE A N 1
ATOM 5074 C CA . PHE A 1 633 ? 21.777 -1.310 -39.565 1.00 93.88 633 PHE A CA 1
ATOM 5075 C C . PHE A 1 633 ? 22.347 -2.741 -39.686 1.00 93.88 633 PHE A C 1
ATOM 5077 O O . PHE A 1 633 ? 22.301 -3.501 -38.718 1.00 93.88 633 PHE A O 1
ATOM 5084 N N . PRO A 1 634 ? 22.929 -3.135 -40.840 1.00 90.06 634 PRO A N 1
ATOM 5085 C CA . PRO A 1 634 ? 23.441 -4.499 -41.052 1.00 90.06 634 PRO A CA 1
ATOM 5086 C C . PRO A 1 634 ? 24.488 -4.963 -40.022 1.00 90.06 634 PRO A C 1
ATOM 5088 O O . PRO A 1 634 ? 24.656 -6.156 -39.789 1.00 90.06 634 PRO A O 1
ATOM 5091 N N . GLU A 1 635 ? 25.188 -4.015 -39.394 1.00 90.12 635 GLU A N 1
ATOM 5092 C CA . GLU A 1 635 ? 26.198 -4.236 -38.350 1.00 90.12 635 GLU A CA 1
ATOM 5093 C C . GLU A 1 635 ? 25.599 -4.547 -36.960 1.00 90.12 635 GLU A C 1
ATOM 5095 O O . GLU A 1 635 ? 26.332 -4.880 -36.027 1.00 90.12 635 GLU A O 1
ATOM 5100 N N . LEU A 1 636 ? 24.279 -4.417 -36.786 1.00 91.62 636 LEU A N 1
ATOM 5101 C CA . LEU A 1 636 ? 23.602 -4.531 -35.497 1.00 91.62 636 LEU A CA 1
ATOM 5102 C C . LEU A 1 636 ? 23.260 -5.995 -35.156 1.00 91.62 636 LEU A C 1
ATOM 5104 O O . LEU A 1 636 ? 22.266 -6.548 -35.625 1.00 91.62 636 LEU A O 1
ATOM 5108 N N . ASP A 1 637 ? 24.030 -6.608 -34.251 1.00 88.94 637 ASP A N 1
ATOM 5109 C CA . ASP A 1 637 ? 23.666 -7.881 -33.607 1.00 88.94 637 ASP A CA 1
ATOM 5110 C C . ASP A 1 637 ? 22.338 -7.762 -32.824 1.00 88.94 637 ASP A C 1
ATOM 5112 O O . ASP A 1 637 ? 22.292 -7.286 -31.682 1.00 88.94 637 ASP A O 1
ATOM 5116 N N . LEU A 1 638 ? 21.252 -8.250 -33.436 1.00 87.50 638 LEU A N 1
ATOM 5117 C CA . LEU A 1 638 ? 19.904 -8.289 -32.858 1.00 87.50 638 LEU A CA 1
ATOM 5118 C C . LEU A 1 638 ? 19.801 -9.131 -31.576 1.00 87.50 638 LEU A C 1
ATOM 5120 O O . LEU A 1 638 ? 18.869 -8.939 -30.796 1.00 87.50 638 LEU A O 1
ATOM 5124 N N . LYS A 1 639 ? 20.758 -10.030 -31.304 1.00 84.31 639 LYS A N 1
ATOM 5125 C CA . LYS A 1 639 ? 20.805 -10.788 -30.042 1.00 84.31 639 LYS A CA 1
ATOM 5126 C C . LYS A 1 639 ? 21.401 -9.966 -28.893 1.00 84.31 639 LYS A C 1
ATOM 5128 O O . LYS A 1 639 ? 21.347 -10.402 -27.746 1.00 84.31 639 LYS A O 1
ATOM 5133 N N . LYS A 1 640 ? 21.967 -8.782 -29.171 1.00 84.12 640 LYS A N 1
ATOM 5134 C CA . LYS A 1 640 ? 22.652 -7.914 -28.196 1.00 84.12 640 LYS A CA 1
ATOM 5135 C C . LYS A 1 640 ? 22.183 -6.457 -28.275 1.00 84.12 640 LYS A C 1
ATOM 5137 O O . LYS A 1 640 ? 22.991 -5.533 -28.338 1.00 84.12 640 LYS A O 1
ATOM 5142 N N . LEU A 1 641 ? 20.874 -6.220 -28.214 1.00 89.31 641 LEU A N 1
ATOM 5143 C CA . LEU A 1 641 ? 20.274 -4.873 -28.221 1.00 89.31 641 LEU A CA 1
ATOM 5144 C C . LEU A 1 641 ? 20.417 -4.143 -26.868 1.00 89.31 641 LEU A C 1
ATOM 5146 O O . LEU A 1 641 ? 19.443 -3.761 -26.218 1.00 89.31 641 LEU A O 1
ATOM 5150 N N . VAL A 1 642 ? 21.667 -3.961 -26.439 1.00 90.25 642 VAL A N 1
ATOM 5151 C CA . VAL A 1 642 ? 22.083 -3.294 -25.200 1.00 90.25 642 VAL A CA 1
ATOM 5152 C C . VAL A 1 642 ? 23.043 -2.146 -25.499 1.00 90.25 642 VAL A C 1
ATOM 5154 O O . VAL A 1 642 ? 23.805 -2.189 -26.466 1.00 90.25 642 VAL A O 1
ATOM 5157 N N . LYS A 1 643 ? 23.051 -1.137 -24.621 1.00 87.38 643 LYS A N 1
ATOM 5158 C CA . LYS A 1 643 ? 23.784 0.123 -24.818 1.00 87.38 643 LYS A CA 1
ATOM 5159 C C . LYS A 1 643 ? 25.270 -0.059 -25.171 1.00 87.38 643 LYS A C 1
ATOM 5161 O O . LYS A 1 643 ? 25.773 0.554 -26.101 1.00 87.38 643 LYS A O 1
ATOM 5166 N N . THR A 1 644 ? 25.963 -0.975 -24.496 1.00 89.56 644 THR A N 1
ATOM 5167 C CA . THR A 1 644 ? 27.395 -1.273 -24.717 1.00 89.56 644 THR A CA 1
ATOM 5168 C C . THR A 1 644 ? 27.736 -1.840 -26.103 1.00 89.56 644 THR A C 1
ATOM 5170 O O . THR A 1 644 ? 28.918 -1.908 -26.463 1.00 89.56 644 THR A O 1
ATOM 5173 N N . HIS A 1 645 ? 26.726 -2.274 -26.856 1.00 91.25 645 HIS A N 1
ATOM 5174 C CA . HIS A 1 645 ? 26.835 -2.730 -28.234 1.00 91.25 645 HIS A CA 1
ATOM 5175 C C . HIS A 1 645 ? 26.294 -1.671 -29.206 1.00 91.25 645 HIS A C 1
ATOM 5177 O O . HIS A 1 645 ? 27.025 -1.277 -30.110 1.00 91.25 645 HIS A O 1
ATOM 5183 N N . THR A 1 646 ? 25.093 -1.125 -28.979 1.00 89.62 646 THR A N 1
ATOM 5184 C CA . THR A 1 646 ? 24.508 -0.088 -29.854 1.00 89.62 646 THR A CA 1
ATOM 5185 C C . THR A 1 646 ? 25.352 1.182 -29.937 1.00 89.62 646 THR A C 1
ATOM 5187 O O . THR A 1 646 ? 25.399 1.812 -30.987 1.00 89.62 646 THR A O 1
ATOM 5190 N N . ASP A 1 647 ? 26.056 1.559 -28.864 1.00 89.50 647 ASP A N 1
ATOM 5191 C CA . ASP A 1 647 ? 26.947 2.732 -28.831 1.00 89.50 647 ASP A CA 1
ATOM 5192 C C . ASP A 1 647 ? 28.199 2.564 -29.718 1.00 89.50 647 ASP A C 1
ATOM 5194 O O . ASP A 1 647 ? 28.940 3.522 -29.922 1.00 89.50 647 ASP A O 1
ATOM 5198 N N . LYS A 1 648 ? 28.448 1.360 -30.256 1.00 90.88 648 LYS A N 1
ATOM 5199 C CA . LYS A 1 648 ? 29.554 1.068 -31.186 1.00 90.88 648 LYS A CA 1
ATOM 5200 C C . LYS A 1 648 ? 29.121 1.020 -32.653 1.00 90.88 648 LYS A C 1
ATOM 5202 O O . LYS A 1 648 ? 29.987 1.000 -33.521 1.00 90.88 648 LYS A O 1
ATOM 5207 N N . VAL A 1 649 ? 27.817 0.976 -32.930 1.00 92.12 649 VAL A N 1
ATOM 5208 C CA . VAL A 1 649 ? 27.267 0.882 -34.289 1.00 92.12 649 VAL A CA 1
ATOM 5209 C C . VAL A 1 649 ? 27.012 2.298 -34.803 1.00 92.12 649 VAL A C 1
ATOM 5211 O O . VAL A 1 649 ? 26.004 2.924 -34.472 1.00 92.12 649 VAL A O 1
ATOM 5214 N N . GLN A 1 650 ? 27.957 2.829 -35.582 1.00 91.56 650 GLN A N 1
ATOM 5215 C CA . GLN A 1 650 ? 27.959 4.241 -35.981 1.00 91.56 650 GLN A CA 1
ATOM 5216 C C . GLN A 1 650 ? 26.738 4.616 -36.835 1.00 91.56 650 GLN A C 1
ATOM 5218 O O . GLN A 1 650 ? 26.159 5.682 -36.639 1.00 91.56 650 GLN A O 1
ATOM 5223 N N . SER A 1 651 ? 26.315 3.726 -37.737 1.00 91.00 651 SER A N 1
ATOM 5224 C CA . SER A 1 651 ? 25.126 3.901 -38.584 1.00 91.00 651 SER A CA 1
ATOM 5225 C C . SER A 1 651 ? 23.846 4.099 -37.760 1.00 91.00 651 SER A C 1
ATOM 5227 O O . SER A 1 651 ? 23.068 5.012 -38.038 1.00 91.00 651 SER A O 1
ATOM 5229 N N . TYR A 1 652 ? 23.672 3.310 -36.696 1.00 93.00 652 TYR A N 1
ATOM 5230 C CA . TYR A 1 652 ? 22.563 3.436 -35.748 1.00 93.00 652 TYR A CA 1
ATOM 5231 C C . TYR A 1 652 ? 22.604 4.767 -34.990 1.00 93.00 652 TYR A C 1
ATOM 5233 O O . TYR A 1 652 ? 21.597 5.471 -34.954 1.00 93.00 652 TYR A O 1
ATOM 5241 N N . GLN A 1 653 ? 23.760 5.153 -34.436 1.00 93.06 653 GLN A N 1
ATOM 5242 C CA . GLN A 1 653 ? 23.888 6.410 -33.684 1.00 93.06 653 GLN A CA 1
ATOM 5243 C C . GLN A 1 653 ? 23.631 7.635 -34.572 1.00 93.06 653 GLN A C 1
ATOM 5245 O O . GLN A 1 653 ? 22.797 8.468 -34.232 1.00 93.06 653 GLN A O 1
ATOM 5250 N N . THR A 1 654 ? 24.249 7.707 -35.754 1.00 92.00 654 THR A N 1
ATOM 5251 C CA . THR A 1 654 ? 24.048 8.826 -36.687 1.00 92.00 654 THR A CA 1
ATOM 5252 C C . THR A 1 654 ? 22.617 8.886 -37.227 1.00 92.00 654 THR A C 1
ATOM 5254 O O . THR A 1 654 ? 22.078 9.977 -37.407 1.00 92.00 654 THR A O 1
ATOM 5257 N N . TRP A 1 655 ? 21.947 7.752 -37.458 1.00 93.38 655 TRP A N 1
ATOM 5258 C CA . TRP A 1 655 ? 20.523 7.783 -37.805 1.00 93.38 655 TRP A CA 1
ATOM 5259 C C . TRP A 1 655 ? 19.685 8.335 -36.645 1.00 93.38 655 TRP A C 1
ATOM 5261 O O . TRP A 1 655 ? 18.859 9.226 -36.847 1.00 93.38 655 TRP A O 1
ATOM 5271 N N . LYS A 1 656 ? 19.947 7.863 -35.424 1.00 93.06 656 LYS A N 1
ATOM 5272 C CA . LYS A 1 656 ? 19.232 8.242 -34.203 1.00 93.06 656 LYS A CA 1
ATOM 5273 C C . LYS A 1 656 ? 19.393 9.725 -33.855 1.00 93.06 656 LYS A C 1
ATOM 5275 O O . LYS A 1 656 ? 18.401 10.366 -33.534 1.00 93.06 656 LYS A O 1
ATOM 5280 N N . GLU A 1 657 ? 20.590 10.292 -33.995 1.00 91.75 657 GLU A N 1
ATOM 5281 C CA . GLU A 1 657 ? 20.852 11.731 -33.805 1.00 91.75 657 GLU A CA 1
ATOM 5282 C C . GLU A 1 657 ? 20.026 12.614 -34.759 1.00 91.75 657 GLU A C 1
ATOM 5284 O O . GLU A 1 657 ? 19.575 13.688 -34.369 1.00 91.75 657 GLU A O 1
ATOM 5289 N N . ASN A 1 658 ? 19.778 12.147 -35.988 1.00 91.62 658 ASN A N 1
ATOM 5290 C CA . ASN A 1 658 ? 19.016 12.888 -37.000 1.00 91.62 658 ASN A CA 1
ATOM 5291 C C . ASN A 1 658 ? 17.487 12.709 -36.903 1.00 91.62 658 ASN A C 1
ATOM 5293 O O . ASN A 1 658 ? 16.745 13.549 -37.413 1.00 91.62 658 ASN A O 1
ATOM 5297 N N . HIS A 1 659 ? 17.004 11.620 -36.291 1.00 94.00 659 HIS A N 1
ATOM 5298 C CA . HIS A 1 659 ? 15.581 11.238 -36.315 1.00 94.00 659 HIS A CA 1
ATOM 5299 C C . HIS A 1 659 ? 14.917 11.158 -34.942 1.00 94.00 659 HIS A C 1
ATOM 5301 O O . HIS A 1 659 ? 13.688 11.120 -34.892 1.00 94.00 659 HIS A O 1
ATOM 5307 N N . CYS A 1 660 ? 15.672 11.099 -33.840 1.00 95.25 660 CYS A N 1
ATOM 5308 C CA . CYS A 1 660 ? 15.131 10.790 -32.518 1.00 95.25 660 CYS A CA 1
ATOM 5309 C C . CYS A 1 660 ? 15.383 11.886 -31.475 1.00 95.25 660 CYS A C 1
ATOM 5311 O O . CYS A 1 660 ? 16.445 12.500 -31.430 1.00 95.25 660 CYS A O 1
ATOM 5313 N N . ARG A 1 661 ? 14.430 12.057 -30.550 1.00 93.25 661 ARG A N 1
ATOM 5314 C CA . ARG A 1 661 ? 14.581 12.877 -29.336 1.00 93.25 661 ARG A CA 1
ATOM 5315 C C . ARG A 1 661 ? 14.489 11.973 -28.108 1.00 93.25 661 ARG A C 1
ATOM 5317 O O . ARG A 1 661 ? 13.421 11.444 -27.801 1.00 93.25 661 ARG A O 1
ATOM 5324 N N . GLU A 1 662 ? 15.614 11.779 -27.422 1.00 92.69 662 GLU A N 1
ATOM 5325 C CA . GLU A 1 662 ? 15.701 10.989 -26.185 1.00 92.69 662 GLU A CA 1
ATOM 5326 C C . GLU A 1 662 ? 15.507 11.860 -24.937 1.00 92.69 662 GLU A C 1
ATOM 5328 O O . GLU A 1 662 ? 16.087 12.944 -24.825 1.00 92.69 662 GLU A O 1
ATOM 5333 N N . ARG A 1 663 ? 14.701 11.357 -23.995 1.00 91.94 663 ARG A N 1
ATOM 5334 C CA . ARG A 1 663 ? 14.431 11.906 -22.657 1.00 91.94 663 ARG A CA 1
ATOM 5335 C C . ARG A 1 663 ? 14.203 10.745 -21.674 1.00 91.94 663 ARG A C 1
ATOM 5337 O O . ARG A 1 663 ? 13.999 9.605 -22.097 1.00 91.94 663 ARG A O 1
ATOM 5344 N N . GLN A 1 664 ? 14.166 11.002 -20.366 1.00 91.75 664 GLN A N 1
ATOM 5345 C CA . GLN A 1 664 ? 13.915 9.970 -19.346 1.00 91.75 664 GLN A CA 1
ATOM 5346 C C . GLN A 1 664 ? 12.519 9.325 -19.473 1.00 91.75 664 GLN A C 1
ATOM 5348 O O . GLN A 1 664 ? 12.377 8.108 -19.320 1.00 91.75 664 GLN A O 1
ATOM 5353 N N . TYR A 1 665 ? 11.491 10.134 -19.755 1.00 93.94 665 TYR A N 1
ATOM 5354 C CA . TYR A 1 665 ? 10.079 9.711 -19.808 1.00 93.94 665 TYR A CA 1
ATOM 5355 C C . TYR A 1 665 ? 9.449 9.757 -21.203 1.00 93.94 665 TYR A C 1
ATOM 5357 O O . TYR A 1 665 ? 8.283 9.398 -21.364 1.00 93.94 665 TYR A O 1
ATOM 5365 N N . LEU A 1 666 ? 10.212 10.175 -22.210 1.00 94.94 666 LEU A N 1
ATOM 5366 C CA . LEU A 1 666 ? 9.725 10.496 -23.546 1.00 94.94 666 LEU A CA 1
ATOM 5367 C C . LEU A 1 666 ? 10.764 10.041 -24.581 1.00 94.94 666 LEU A C 1
ATOM 5369 O O . LEU A 1 666 ? 11.957 10.290 -24.433 1.00 94.94 666 LEU A O 1
ATOM 5373 N N . PHE A 1 667 ? 10.321 9.339 -25.614 1.00 96.81 667 PHE A N 1
ATOM 5374 C CA . PHE A 1 667 ? 11.143 8.981 -26.764 1.00 96.81 667 PHE A CA 1
ATOM 5375 C C . PHE A 1 667 ? 10.336 9.272 -28.018 1.00 96.81 667 PHE A C 1
ATOM 5377 O O . PHE A 1 667 ? 9.202 8.817 -28.145 1.00 96.81 667 PHE A O 1
ATOM 5384 N N . GLN A 1 668 ? 10.895 10.075 -28.913 1.00 96.81 668 GLN A N 1
ATOM 5385 C CA . GLN A 1 668 ? 10.200 10.527 -30.113 1.00 96.81 668 GLN A CA 1
ATOM 5386 C C . GLN A 1 668 ? 11.033 10.192 -31.341 1.00 96.81 668 GLN A C 1
ATOM 5388 O O . GLN A 1 668 ? 12.256 10.309 -31.286 1.00 96.81 668 GLN A O 1
ATOM 5393 N N . ILE A 1 669 ? 10.378 9.823 -32.437 1.00 96.69 669 ILE A N 1
ATOM 5394 C CA . ILE A 1 669 ? 10.976 9.657 -33.764 1.00 96.69 669 ILE A CA 1
ATOM 5395 C C . ILE A 1 669 ? 10.200 10.546 -34.738 1.00 96.69 669 ILE A C 1
ATOM 5397 O O . ILE A 1 669 ? 8.973 10.572 -34.674 1.00 96.69 669 ILE A O 1
ATOM 5401 N N . ARG A 1 670 ? 10.881 11.252 -35.643 1.00 93.88 670 ARG A N 1
ATOM 5402 C CA . ARG A 1 670 ? 10.244 11.965 -36.763 1.00 93.88 670 ARG A CA 1
ATOM 5403 C C . ARG A 1 670 ? 11.051 11.823 -38.049 1.00 93.88 670 ARG A C 1
ATOM 5405 O O . ARG A 1 670 ? 12.253 11.552 -38.004 1.00 93.88 670 ARG A O 1
ATOM 5412 N N . LYS A 1 671 ? 10.409 12.046 -39.197 1.00 92.69 671 LYS A N 1
ATOM 5413 C CA . LYS A 1 671 ? 11.107 12.154 -40.488 1.00 92.69 671 LYS A CA 1
ATOM 5414 C C . LYS A 1 671 ? 12.064 13.352 -40.474 1.00 92.69 671 LYS A C 1
ATOM 5416 O O . LYS A 1 671 ? 11.698 14.444 -40.055 1.00 92.69 671 LYS A O 1
ATOM 5421 N N . CYS A 1 672 ? 13.289 13.165 -40.965 1.00 86.25 672 CYS A N 1
ATOM 5422 C CA . CYS A 1 672 ? 14.319 14.214 -40.988 1.00 86.25 672 CYS A CA 1
ATOM 5423 C C . CYS A 1 672 ? 14.169 15.233 -42.139 1.00 86.25 672 CYS A C 1
ATOM 5425 O O . CYS A 1 672 ? 15.074 16.033 -42.356 1.00 86.25 672 CYS A O 1
ATOM 5427 N N . GLN A 1 673 ? 13.081 15.161 -42.919 1.00 81.06 673 GLN A N 1
ATOM 5428 C CA . GLN A 1 673 ? 12.807 15.933 -44.146 1.00 81.06 673 GLN A CA 1
ATOM 5429 C C . GLN A 1 673 ? 13.868 15.839 -45.270 1.00 81.06 673 GLN A C 1
ATOM 5431 O O . GLN A 1 673 ? 13.665 16.385 -46.351 1.00 81.06 673 GLN A O 1
ATOM 5436 N N . ASN A 1 674 ? 14.970 15.103 -45.084 1.00 83.81 674 ASN A N 1
ATOM 5437 C CA . ASN A 1 674 ? 15.937 14.827 -46.144 1.00 83.81 674 ASN A CA 1
ATOM 5438 C C . ASN A 1 674 ? 15.382 13.746 -47.101 1.00 83.81 674 ASN A C 1
ATOM 5440 O O . ASN A 1 674 ? 15.270 12.591 -46.674 1.00 83.81 674 ASN A O 1
ATOM 5444 N N . PRO A 1 675 ? 15.113 14.062 -48.387 1.00 79.88 675 PRO A N 1
ATOM 5445 C CA . PRO A 1 675 ? 14.506 13.131 -49.345 1.00 79.88 675 PRO A CA 1
ATOM 5446 C C . PRO A 1 675 ? 15.390 11.920 -49.687 1.00 79.88 675 PRO A C 1
ATOM 5448 O O . PRO A 1 675 ? 14.903 10.944 -50.248 1.00 79.88 675 PRO A O 1
ATOM 5451 N N . VAL A 1 676 ? 16.685 11.959 -49.347 1.00 80.38 676 VAL A N 1
ATOM 5452 C CA . VAL A 1 676 ? 17.620 10.831 -49.512 1.00 80.38 676 VAL A CA 1
ATOM 5453 C C . VAL A 1 676 ? 17.496 9.816 -48.363 1.00 80.38 676 VAL A C 1
ATOM 5455 O O . VAL A 1 676 ? 17.902 8.667 -48.508 1.00 80.38 676 VAL A O 1
ATOM 5458 N N . CYS A 1 677 ? 16.939 10.215 -47.212 1.00 79.94 677 CYS A N 1
ATOM 5459 C CA . CYS A 1 677 ? 16.879 9.387 -46.001 1.00 79.94 677 CYS A CA 1
ATOM 5460 C C . CYS A 1 677 ? 15.446 9.013 -45.580 1.00 79.94 677 CYS A C 1
ATOM 5462 O O . CYS A 1 677 ? 15.202 7.900 -45.107 1.00 79.94 677 CYS A O 1
ATOM 5464 N N . CYS A 1 678 ? 14.490 9.922 -45.774 1.00 84.00 678 CYS A N 1
ATOM 5465 C CA . CYS A 1 678 ? 13.066 9.710 -45.533 1.00 84.00 678 CYS A CA 1
ATOM 5466 C C . CYS A 1 678 ? 12.255 10.115 -46.767 1.00 84.00 678 CYS A C 1
ATOM 5468 O O . CYS A 1 678 ? 12.590 11.082 -47.444 1.00 84.00 678 CYS A O 1
ATOM 5470 N N . ILE A 1 679 ? 11.139 9.423 -47.009 1.00 84.56 679 ILE A N 1
ATOM 5471 C CA . ILE A 1 679 ? 10.089 9.934 -47.902 1.00 84.56 679 ILE A CA 1
ATOM 5472 C C . ILE A 1 679 ? 9.615 11.274 -47.309 1.00 84.56 679 ILE A C 1
ATOM 5474 O O . ILE A 1 679 ? 9.361 11.293 -46.103 1.00 84.56 679 ILE A O 1
ATOM 5478 N N . PRO A 1 680 ? 9.509 12.372 -48.084 1.00 84.06 680 PRO A N 1
ATOM 5479 C CA . PRO A 1 680 ? 9.043 13.660 -47.569 1.00 84.06 680 PRO A CA 1
ATOM 5480 C C . PRO A 1 680 ? 7.704 13.553 -46.828 1.00 84.06 680 PRO A C 1
ATOM 5482 O O . PRO A 1 680 ? 6.819 12.803 -47.247 1.00 84.06 680 PRO A O 1
ATOM 5485 N N . SER A 1 681 ? 7.562 14.293 -45.726 1.00 84.75 681 SER A N 1
ATOM 5486 C CA . SER A 1 681 ? 6.287 14.395 -45.007 1.00 84.75 681 SER A CA 1
ATOM 5487 C C . SER A 1 681 ? 5.245 15.137 -45.847 1.00 84.75 681 SER A C 1
ATOM 5489 O O . SER A 1 681 ? 5.576 16.085 -46.557 1.00 84.75 681 SER A O 1
ATOM 5491 N N . ILE A 1 682 ? 3.979 14.731 -45.719 1.00 83.06 682 ILE A N 1
ATOM 5492 C CA . ILE A 1 682 ? 2.821 15.482 -46.238 1.00 83.06 682 ILE A CA 1
ATOM 5493 C C . ILE A 1 682 ? 2.195 16.416 -45.189 1.00 83.06 682 ILE A C 1
ATOM 5495 O O . ILE A 1 682 ? 1.326 17.216 -45.524 1.00 83.06 682 ILE A O 1
ATOM 5499 N N . LEU A 1 683 ? 2.619 16.307 -43.926 1.00 87.81 683 LEU A N 1
ATOM 5500 C CA . LEU A 1 683 ? 2.217 17.199 -42.837 1.00 87.81 683 LEU A CA 1
ATOM 5501 C C . LEU A 1 683 ? 3.027 18.499 -42.845 1.00 87.81 683 LEU A C 1
ATOM 5503 O O . LEU A 1 683 ? 4.178 18.499 -43.288 1.00 87.81 683 LEU A O 1
ATOM 5507 N N . SER A 1 684 ? 2.455 19.564 -42.276 1.00 86.06 684 SER A N 1
ATOM 5508 C CA . SER A 1 684 ? 3.167 20.824 -42.042 1.00 86.06 684 SER A CA 1
ATOM 5509 C C . SER A 1 684 ? 4.265 20.679 -40.980 1.00 86.06 684 SER A C 1
ATOM 5511 O O . SER A 1 684 ? 4.274 19.731 -40.187 1.00 86.06 684 SER A O 1
ATOM 5513 N N . ASP A 1 685 ? 5.198 21.631 -40.939 1.00 84.88 685 ASP A N 1
ATOM 5514 C CA . ASP A 1 685 ? 6.298 21.595 -39.974 1.00 84.88 685 ASP A CA 1
ATOM 5515 C C . ASP A 1 685 ? 5.804 21.776 -38.523 1.00 84.88 685 ASP A C 1
ATOM 5517 O O . ASP A 1 685 ? 6.379 21.184 -37.607 1.00 84.88 685 ASP A O 1
ATOM 5521 N N . GLU A 1 686 ? 4.690 22.489 -38.303 1.00 86.62 686 GLU A N 1
ATOM 5522 C CA . GLU A 1 686 ? 4.038 22.628 -36.992 1.00 86.62 686 GLU A CA 1
ATOM 5523 C C . GLU A 1 686 ? 3.496 21.292 -36.469 1.00 86.62 686 GLU A C 1
ATOM 5525 O O . GLU A 1 686 ? 3.646 20.979 -35.283 1.00 86.62 686 GLU A O 1
ATOM 5530 N N . ALA A 1 687 ? 2.932 20.454 -37.343 1.00 87.81 687 ALA A N 1
ATOM 5531 C CA . ALA A 1 687 ? 2.488 19.102 -36.999 1.00 87.81 687 ALA A CA 1
ATOM 5532 C C . ALA A 1 687 ? 3.670 18.167 -36.648 1.00 87.81 687 ALA A C 1
ATOM 5534 O O . ALA A 1 687 ? 3.505 17.194 -35.907 1.00 87.81 687 ALA A O 1
ATOM 5535 N N . LEU A 1 688 ? 4.891 18.506 -37.085 1.00 89.31 688 LEU A N 1
ATOM 5536 C CA . LEU A 1 688 ? 6.141 17.783 -36.804 1.00 89.31 688 LEU A CA 1
ATOM 5537 C C . LEU A 1 688 ? 6.986 18.383 -35.666 1.00 89.31 688 LEU A C 1
ATOM 5539 O O . LEU A 1 688 ? 8.122 17.942 -35.424 1.00 89.31 688 LEU A O 1
ATOM 5543 N N . TYR A 1 689 ? 6.453 19.368 -34.939 1.00 92.25 689 TYR A N 1
ATOM 5544 C CA . TYR A 1 689 ? 7.060 19.846 -33.701 1.00 92.25 689 TYR A CA 1
ATOM 5545 C C . TYR A 1 689 ? 7.188 18.716 -32.676 1.00 92.25 689 TYR A C 1
ATOM 5547 O O . TYR A 1 689 ? 6.258 17.943 -32.431 1.00 92.25 689 TYR A O 1
ATOM 5555 N N . TRP A 1 690 ? 8.366 18.643 -32.053 1.00 93.62 690 TRP A N 1
ATOM 5556 C CA . TRP A 1 690 ? 8.611 17.754 -30.927 1.00 93.62 690 TRP A CA 1
ATOM 5557 C C . TRP A 1 690 ? 7.647 18.072 -29.786 1.00 93.62 690 TRP A C 1
ATOM 5559 O O . TRP A 1 690 ? 7.465 19.239 -29.442 1.00 93.62 690 TRP A O 1
ATOM 5569 N N . LEU A 1 691 ? 7.108 17.042 -29.130 1.00 95.12 691 LEU A N 1
ATOM 5570 C CA . LEU A 1 691 ? 6.428 17.238 -27.855 1.00 95.12 691 LEU A CA 1
ATOM 5571 C C . LEU A 1 691 ? 7.431 17.873 -26.866 1.00 95.12 691 LEU A C 1
ATOM 5573 O O . LEU A 1 691 ? 8.525 17.308 -26.692 1.00 95.12 691 LEU A O 1
ATOM 5577 N N . PRO A 1 692 ? 7.094 19.025 -26.256 1.00 94.19 692 PRO A N 1
ATOM 5578 C CA . PRO A 1 692 ? 7.965 19.712 -25.321 1.00 94.19 692 PRO A CA 1
ATOM 5579 C C . PRO A 1 692 ? 8.041 18.974 -23.982 1.00 94.19 692 PRO A C 1
ATOM 5581 O O . PRO A 1 692 ? 7.124 18.269 -23.556 1.00 94.19 692 PRO A O 1
ATOM 5584 N N . ASP A 1 693 ? 9.164 19.174 -23.310 1.00 93.75 693 ASP A N 1
ATOM 5585 C CA . ASP A 1 693 ? 9.391 18.796 -21.923 1.00 93.75 693 ASP A CA 1
ATOM 5586 C C . ASP A 1 693 ? 8.673 19.813 -21.011 1.00 93.75 693 ASP A C 1
ATOM 5588 O O . ASP A 1 693 ? 8.661 21.000 -21.337 1.00 93.75 693 ASP A O 1
ATOM 5592 N N . PRO A 1 694 ? 8.083 19.413 -19.871 1.00 94.00 694 PRO A N 1
ATOM 5593 C CA . PRO A 1 694 ? 7.563 20.363 -18.887 1.00 94.00 694 PRO A CA 1
ATOM 5594 C C . PRO A 1 694 ? 8.647 21.317 -18.363 1.00 94.00 694 PRO A C 1
ATOM 5596 O O . PRO A 1 694 ? 9.672 20.867 -17.854 1.00 94.00 694 PRO A O 1
ATOM 5599 N N . VAL A 1 695 ? 8.389 22.625 -18.457 1.00 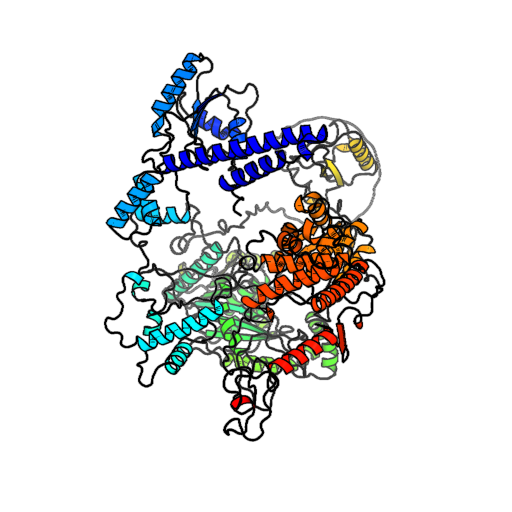90.88 695 VAL A N 1
ATOM 5600 C CA . VAL A 1 695 ? 9.298 23.712 -18.041 1.00 90.88 695 VAL A CA 1
ATOM 5601 C C . VAL A 1 695 ? 8.676 24.490 -16.881 1.00 90.88 695 VAL A C 1
ATOM 5603 O O . VAL A 1 695 ? 7.465 24.726 -16.871 1.00 90.88 695 VAL A O 1
ATOM 5606 N N . LEU A 1 696 ? 9.481 24.907 -15.905 1.00 85.44 696 LEU A N 1
ATOM 5607 C CA . LEU A 1 696 ? 9.040 25.751 -14.795 1.00 85.44 696 LEU A CA 1
ATOM 5608 C C . LEU A 1 696 ? 8.779 27.199 -15.244 1.00 85.44 696 LEU A C 1
ATOM 5610 O O . LEU A 1 696 ? 9.404 27.737 -16.160 1.00 85.44 696 LEU A O 1
ATOM 5614 N N . CYS A 1 697 ? 7.838 27.862 -14.575 1.00 79.94 697 CYS A N 1
ATOM 5615 C CA . CYS A 1 697 ? 7.649 29.301 -14.693 1.00 79.94 697 CYS A CA 1
ATOM 5616 C C . CYS A 1 697 ? 8.827 30.055 -14.047 1.00 79.94 697 CYS A C 1
ATOM 5618 O O . CYS A 1 697 ? 9.585 29.497 -13.251 1.00 79.94 697 CYS A O 1
ATOM 5620 N N . ASN A 1 698 ? 8.960 31.351 -14.340 1.00 75.75 698 ASN A N 1
ATOM 5621 C CA . ASN A 1 698 ? 10.074 32.173 -13.845 1.00 75.75 698 ASN A CA 1
ATOM 5622 C C . ASN A 1 698 ? 10.167 32.204 -12.302 1.00 75.75 698 ASN A C 1
ATOM 5624 O O . ASN A 1 698 ? 11.257 32.358 -11.756 1.00 75.75 698 ASN A O 1
ATOM 5628 N N . TYR A 1 699 ? 9.038 32.013 -11.613 1.00 67.06 699 TYR A N 1
ATOM 5629 C CA . TYR A 1 699 ? 8.931 31.961 -10.150 1.00 67.06 699 TYR A CA 1
ATOM 5630 C C . TYR A 1 699 ? 9.219 30.567 -9.555 1.00 67.06 699 TYR A C 1
ATOM 5632 O O . TYR A 1 699 ? 9.286 30.426 -8.342 1.00 67.06 699 TYR A O 1
ATOM 5640 N N . LYS A 1 700 ? 9.417 29.535 -10.392 1.00 69.56 700 LYS A N 1
ATOM 5641 C CA . LYS A 1 700 ? 9.714 28.129 -10.030 1.00 69.56 700 LYS A CA 1
ATOM 5642 C C . LYS A 1 700 ? 8.654 27.381 -9.204 1.00 69.56 700 LYS A C 1
ATOM 5644 O O . LYS A 1 700 ? 8.877 26.229 -8.845 1.00 69.56 700 LYS A O 1
ATOM 5649 N N . GLU A 1 701 ? 7.492 27.978 -8.962 1.00 68.06 701 GLU A N 1
ATOM 5650 C CA . GLU A 1 701 ? 6.395 27.363 -8.196 1.00 68.06 701 GLU A CA 1
ATOM 5651 C C . GLU A 1 701 ? 5.461 26.492 -9.056 1.00 68.06 701 GLU A C 1
ATOM 5653 O O . GLU A 1 701 ? 4.821 25.566 -8.551 1.00 68.06 701 GLU A O 1
ATOM 5658 N N . HIS A 1 702 ? 5.373 26.761 -10.362 1.00 78.06 702 HIS A N 1
ATOM 5659 C CA . HIS A 1 702 ? 4.448 26.096 -11.287 1.00 78.06 702 HIS A CA 1
ATOM 5660 C C . HIS A 1 702 ? 5.142 25.693 -12.593 1.00 78.06 702 HIS A C 1
ATOM 5662 O O . HIS A 1 702 ? 6.119 26.313 -13.005 1.00 78.06 702 HIS A O 1
ATOM 5668 N N . LEU A 1 703 ? 4.614 24.670 -13.269 1.00 87.31 703 LEU A N 1
ATOM 5669 C CA . LEU A 1 703 ? 4.989 24.332 -14.647 1.00 87.31 703 LEU A CA 1
ATOM 5670 C C . LEU A 1 703 ? 4.146 25.165 -15.621 1.00 87.31 703 LEU A C 1
ATOM 5672 O O . LEU A 1 703 ? 2.970 25.417 -15.348 1.00 87.31 703 LEU A O 1
ATOM 5676 N N . LYS A 1 704 ? 4.734 25.581 -16.744 1.00 88.38 704 LYS A N 1
ATOM 5677 C CA . LYS A 1 704 ? 4.055 26.401 -17.757 1.00 88.38 704 LYS A CA 1
ATOM 5678 C C . LYS A 1 704 ? 2.877 25.657 -18.420 1.00 88.38 704 LYS A C 1
ATOM 5680 O O . LYS A 1 704 ? 2.910 24.420 -18.509 1.00 88.38 704 LYS A O 1
ATOM 5685 N N . PRO A 1 705 ? 1.854 26.376 -18.919 1.00 89.25 705 PRO A N 1
ATOM 5686 C CA . PRO A 1 705 ? 0.867 25.833 -19.853 1.00 89.25 705 PRO A CA 1
ATOM 5687 C C . PRO A 1 705 ? 1.535 25.229 -21.095 1.00 89.25 705 PRO A C 1
ATOM 5689 O O . PRO A 1 705 ? 2.652 25.605 -21.451 1.00 89.25 705 PRO A O 1
ATOM 5692 N N . TYR A 1 706 ? 0.857 24.294 -21.762 1.00 91.25 706 TYR A N 1
ATOM 5693 C CA . TYR A 1 706 ? 1.388 23.654 -22.972 1.00 91.25 706 TYR A CA 1
ATOM 5694 C C . TYR A 1 706 ? 1.531 24.666 -24.119 1.00 91.25 706 TYR A C 1
ATOM 5696 O O . TYR A 1 706 ? 2.504 24.650 -24.867 1.00 91.25 706 TYR A O 1
ATOM 5704 N N . GLU A 1 707 ? 0.578 25.585 -24.198 1.00 88.94 707 GLU A N 1
ATOM 5705 C CA . GLU A 1 707 ? 0.423 26.618 -25.214 1.00 88.94 707 GLU A CA 1
ATOM 5706 C C . GLU A 1 707 ? 1.604 27.605 -25.222 1.00 88.94 707 GLU A C 1
ATOM 5708 O O . GLU A 1 707 ? 1.959 28.126 -26.274 1.00 88.94 707 GLU A O 1
ATOM 5713 N N . GLU A 1 708 ? 2.254 27.823 -24.070 1.00 89.12 708 GLU A N 1
ATOM 5714 C CA . GLU A 1 708 ? 3.440 28.685 -23.935 1.00 89.12 708 GLU A CA 1
ATOM 5715 C C . GLU A 1 708 ? 4.756 28.004 -24.349 1.00 89.12 708 GLU A C 1
ATOM 5717 O O . GLU A 1 708 ? 5.751 28.690 -24.585 1.00 89.12 708 GLU A O 1
ATOM 5722 N N . VAL A 1 709 ? 4.797 26.667 -24.376 1.00 90.69 709 VAL A N 1
ATOM 5723 C CA . VAL A 1 709 ? 6.019 25.884 -24.650 1.00 90.69 709 VAL A CA 1
ATOM 5724 C C . VAL A 1 709 ? 5.957 25.093 -25.956 1.00 90.69 709 VAL A C 1
ATOM 5726 O O . VAL A 1 709 ? 6.986 24.590 -26.415 1.00 90.69 709 VAL A O 1
ATOM 5729 N N . ASN A 1 710 ? 4.783 24.976 -26.578 1.00 90.44 710 ASN A N 1
ATOM 5730 C CA . ASN A 1 710 ? 4.625 24.316 -27.867 1.00 90.44 710 ASN A CA 1
ATOM 5731 C C . ASN A 1 710 ? 5.489 24.993 -28.949 1.00 90.44 710 ASN A C 1
ATOM 5733 O O . ASN A 1 710 ? 5.586 26.216 -29.007 1.00 90.44 710 ASN A O 1
ATOM 5737 N N . GLY A 1 711 ? 6.150 24.195 -29.789 1.00 85.50 711 GLY A N 1
ATOM 5738 C CA . GLY A 1 711 ? 7.095 24.688 -30.800 1.00 85.50 711 GLY A CA 1
ATOM 5739 C C . GLY A 1 711 ? 8.434 25.224 -30.265 1.00 85.50 711 GLY A C 1
ATOM 5740 O O . GLY A 1 711 ? 9.288 25.592 -31.068 1.00 85.50 711 GLY A O 1
ATOM 5741 N N . THR A 1 712 ? 8.669 25.243 -28.945 1.00 88.06 712 THR A N 1
ATOM 5742 C CA . THR A 1 712 ? 9.957 25.669 -28.354 1.00 88.06 712 THR A CA 1
ATOM 5743 C C . THR A 1 712 ? 10.895 24.483 -28.085 1.00 88.06 712 THR A C 1
ATOM 5745 O O . THR A 1 712 ? 10.444 23.376 -27.781 1.00 88.06 712 THR A O 1
ATOM 5748 N N . ASP A 1 713 ? 12.216 24.687 -28.180 1.00 86.25 713 ASP A N 1
ATOM 5749 C CA . ASP A 1 713 ? 13.196 23.633 -27.870 1.00 86.25 713 ASP A CA 1
ATOM 5750 C C . ASP A 1 713 ? 13.484 23.557 -26.361 1.00 86.25 713 ASP A C 1
ATOM 5752 O O . ASP A 1 713 ? 14.268 24.314 -25.792 1.00 86.25 713 ASP A O 1
ATOM 5756 N N . THR A 1 714 ? 12.792 22.633 -25.701 1.00 91.19 714 THR A N 1
ATOM 5757 C CA . THR A 1 714 ? 12.852 22.380 -24.252 1.00 91.19 714 THR A CA 1
ATOM 5758 C C . THR A 1 714 ? 13.925 21.364 -23.832 1.00 91.19 714 THR A C 1
ATOM 5760 O O . THR A 1 714 ? 14.395 20.563 -24.643 1.00 91.19 714 THR A O 1
ATOM 5763 N N . SER A 1 715 ? 14.245 21.296 -22.533 1.00 87.81 715 SER A N 1
ATOM 5764 C CA . SER A 1 715 ? 15.123 20.257 -21.969 1.00 87.81 715 SER A CA 1
ATOM 5765 C C . SER A 1 715 ? 14.589 19.674 -20.652 1.00 87.81 715 SER A C 1
ATOM 5767 O O . SER A 1 715 ? 13.702 20.246 -20.026 1.00 87.81 715 SER A O 1
ATOM 5769 N N . GLU A 1 716 ? 15.166 18.559 -20.188 1.00 88.38 716 GLU A N 1
ATOM 5770 C CA . GLU A 1 716 ? 14.849 17.967 -18.874 1.00 88.38 716 GLU A CA 1
ATOM 5771 C C . GLU A 1 716 ? 15.515 18.686 -17.684 1.00 88.38 716 GLU A C 1
ATOM 5773 O O . GLU A 1 716 ? 15.563 18.116 -16.597 1.00 88.38 716 GLU A O 1
ATOM 5778 N N . SER A 1 717 ? 16.054 19.901 -17.848 1.00 85.62 717 SER A N 1
ATOM 5779 C CA . SER A 1 717 ? 16.729 20.642 -16.766 1.00 85.62 717 SER A CA 1
ATOM 5780 C C . SER A 1 717 ? 15.872 20.792 -15.508 1.00 85.62 717 SER A C 1
ATOM 5782 O O . SER A 1 717 ? 16.387 20.700 -14.397 1.00 85.62 717 SER A O 1
ATOM 5784 N N . ASP A 1 718 ? 14.565 20.971 -15.699 1.00 85.81 718 ASP A N 1
ATOM 5785 C CA . ASP A 1 718 ? 13.590 21.220 -14.634 1.00 85.81 718 ASP A CA 1
ATOM 5786 C C . ASP A 1 718 ? 13.005 19.919 -14.052 1.00 85.81 718 ASP A C 1
ATOM 5788 O O . ASP A 1 718 ? 12.117 19.939 -13.195 1.00 85.81 718 ASP A O 1
ATOM 5792 N N . ARG A 1 719 ? 13.498 18.756 -14.502 1.00 88.00 719 ARG A N 1
ATOM 5793 C CA . ARG A 1 719 ? 13.128 17.451 -13.953 1.00 88.00 719 ARG A CA 1
ATOM 5794 C C . ARG A 1 719 ? 13.798 17.266 -12.573 1.00 88.00 719 ARG A C 1
ATOM 5796 O O . ARG A 1 719 ? 15.026 17.283 -12.506 1.00 88.00 719 ARG A O 1
ATOM 5803 N N . PRO A 1 720 ? 13.052 16.995 -11.479 1.00 82.81 720 PRO A N 1
ATOM 5804 C CA . PRO A 1 720 ? 13.586 17.046 -10.109 1.00 82.81 720 PRO A CA 1
ATOM 5805 C C . PRO A 1 720 ? 14.819 16.186 -9.781 1.00 82.81 720 PRO A C 1
ATOM 5807 O O . PRO A 1 720 ? 15.539 16.518 -8.843 1.00 82.81 720 PRO A O 1
ATOM 5810 N N . THR A 1 721 ? 15.087 15.090 -10.508 1.00 83.31 721 THR A N 1
ATOM 5811 C CA . THR A 1 721 ? 16.297 14.261 -10.292 1.00 83.31 721 THR A CA 1
ATOM 5812 C C . THR A 1 721 ? 17.363 14.406 -11.386 1.00 83.31 721 THR A C 1
ATOM 5814 O O . THR A 1 721 ? 18.306 13.610 -11.446 1.00 83.31 721 THR A O 1
ATOM 5817 N N . PHE A 1 722 ? 17.241 15.406 -12.266 1.00 82.38 722 PHE A N 1
ATOM 5818 C CA . PHE A 1 722 ? 18.217 15.660 -13.323 1.00 82.38 722 PHE A CA 1
ATOM 5819 C C . PHE A 1 722 ? 19.599 16.009 -12.745 1.00 82.38 722 PHE A C 1
ATOM 5821 O O . PHE A 1 722 ? 19.732 16.794 -11.807 1.00 82.38 722 PHE A O 1
ATOM 5828 N N . LYS A 1 723 ? 20.653 15.416 -13.317 1.00 67.94 723 LYS A N 1
ATOM 5829 C CA . LYS A 1 723 ? 22.053 15.689 -12.968 1.00 67.94 723 LYS A CA 1
ATOM 5830 C C . LYS A 1 723 ? 22.814 16.030 -14.240 1.00 67.94 723 LYS A C 1
ATOM 5832 O O . LYS A 1 723 ? 22.811 15.241 -15.183 1.00 67.94 723 LYS A O 1
ATOM 5837 N N . VAL A 1 724 ? 23.477 17.185 -14.254 1.00 51.94 724 VAL A N 1
ATOM 5838 C CA . VAL A 1 724 ? 24.274 17.639 -15.402 1.00 51.94 724 VAL A CA 1
ATOM 5839 C C . VAL A 1 724 ? 25.474 16.708 -15.594 1.00 51.94 724 VAL A C 1
ATOM 5841 O O . VAL A 1 724 ? 26.284 16.527 -14.686 1.00 51.94 724 VAL A O 1
ATOM 5844 N N . VAL A 1 725 ? 25.592 16.111 -16.782 1.00 43.69 725 VAL A N 1
ATOM 5845 C CA . VAL A 1 725 ? 26.728 15.256 -17.152 1.00 43.69 725 VAL A CA 1
ATOM 5846 C C . VAL A 1 725 ? 27.739 16.083 -17.940 1.00 43.69 725 VAL A C 1
ATOM 5848 O O . VAL A 1 725 ? 27.601 16.259 -19.150 1.00 43.69 725 VAL A O 1
ATOM 5851 N N . ASN A 1 726 ? 28.786 16.554 -17.264 1.00 31.20 726 ASN A N 1
ATOM 5852 C CA . ASN A 1 726 ? 29.921 17.205 -17.918 1.00 31.20 726 ASN A CA 1
ATOM 5853 C C . ASN A 1 726 ? 30.707 16.164 -18.740 1.00 31.20 726 ASN A C 1
ATOM 5855 O O . ASN A 1 726 ? 31.494 15.391 -18.192 1.00 31.20 726 ASN A O 1
ATOM 5859 N N . LYS A 1 727 ? 30.485 16.118 -20.060 1.00 31.06 727 LYS A N 1
ATOM 5860 C CA . LYS A 1 727 ? 31.266 15.272 -20.977 1.00 31.06 727 LYS A CA 1
ATOM 5861 C C . LYS A 1 727 ? 32.675 15.851 -21.151 1.00 31.06 727 LYS A C 1
ATOM 5863 O O . LYS A 1 727 ? 32.833 16.919 -21.734 1.00 31.06 727 LYS A O 1
ATOM 5868 N N . ALA A 1 728 ? 33.696 15.123 -20.702 1.00 27.73 728 ALA A N 1
ATOM 5869 C CA . ALA A 1 728 ? 35.085 15.414 -21.058 1.00 27.73 728 ALA A CA 1
ATOM 5870 C C . ALA A 1 728 ? 35.342 15.117 -22.556 1.00 27.73 728 ALA A C 1
ATOM 5872 O O . ALA A 1 728 ? 34.743 14.178 -23.093 1.00 27.73 728 ALA A O 1
ATOM 5873 N N . PRO A 1 729 ? 36.217 15.879 -23.243 1.00 29.17 729 PRO A N 1
ATOM 5874 C CA . PRO A 1 729 ? 36.454 15.711 -24.675 1.00 29.17 729 PRO A CA 1
ATOM 5875 C C . PRO A 1 729 ? 37.188 14.402 -25.001 1.00 29.17 729 PRO A C 1
ATOM 5877 O O . PRO A 1 729 ? 38.038 13.920 -24.248 1.00 29.17 729 PRO A O 1
ATOM 5880 N N . SER A 1 730 ? 36.848 13.818 -26.149 1.00 28.64 730 SER A N 1
ATOM 5881 C CA . SER A 1 730 ? 37.338 12.516 -26.599 1.00 28.64 730 SER A CA 1
ATOM 5882 C C . SER A 1 730 ? 38.836 12.527 -26.931 1.00 28.64 730 SER A C 1
ATOM 5884 O O . SER A 1 730 ? 39.328 13.400 -27.643 1.00 28.64 730 SER A O 1
ATOM 5886 N N . LYS A 1 731 ? 39.565 11.494 -26.484 1.00 29.17 731 LYS A N 1
ATOM 5887 C CA . LYS A 1 731 ? 40.895 11.158 -27.018 1.00 29.17 731 LYS A CA 1
ATOM 5888 C C . LYS A 1 731 ? 40.864 9.815 -27.742 1.00 29.17 731 LYS A C 1
ATOM 5890 O O . LYS A 1 731 ? 40.515 8.780 -27.177 1.00 29.17 731 LYS A O 1
ATOM 5895 N N . THR A 1 732 ? 41.246 9.869 -29.010 1.00 26.98 732 THR A N 1
ATOM 5896 C CA . THR A 1 732 ? 41.358 8.765 -29.965 1.00 26.98 732 THR A CA 1
ATOM 5897 C C . THR A 1 732 ? 42.336 7.696 -29.470 1.00 26.98 732 THR A C 1
ATOM 5899 O O . THR A 1 732 ? 43.464 8.016 -29.100 1.00 26.98 732 THR A O 1
ATOM 5902 N N . LYS A 1 733 ? 41.961 6.411 -29.532 1.00 27.22 733 LYS A N 1
ATOM 5903 C CA . LYS A 1 733 ? 42.902 5.291 -29.349 1.00 27.22 733 LYS A CA 1
ATOM 5904 C C . LYS A 1 733 ? 43.191 4.611 -30.685 1.00 27.22 733 LYS A C 1
ATOM 5906 O O . LYS A 1 733 ? 42.354 3.878 -31.202 1.00 27.22 733 LYS A O 1
ATOM 5911 N N . LYS A 1 734 ? 44.402 4.817 -31.215 1.00 26.55 734 LYS A N 1
ATOM 5912 C CA . LYS A 1 734 ? 44.984 3.925 -32.231 1.00 26.55 734 LYS A CA 1
ATOM 5913 C C . LYS A 1 734 ? 45.410 2.617 -31.561 1.00 26.55 734 LYS A C 1
ATOM 5915 O O . LYS A 1 734 ? 45.894 2.618 -30.433 1.00 26.55 734 LYS A O 1
ATOM 5920 N N . ALA A 1 735 ? 45.220 1.508 -32.264 1.00 27.84 735 ALA A N 1
ATOM 5921 C CA . ALA A 1 735 ? 45.601 0.185 -31.792 1.00 27.84 735 ALA A CA 1
ATOM 5922 C C . ALA A 1 735 ? 47.072 -0.129 -32.092 1.00 27.84 735 ALA A C 1
ATOM 5924 O O . ALA A 1 735 ? 47.557 0.194 -33.176 1.00 27.84 735 ALA A O 1
ATOM 5925 N N . LYS A 1 736 ? 47.714 -0.881 -31.191 1.00 25.23 736 LYS A N 1
ATOM 5926 C CA . LYS A 1 736 ? 48.484 -2.088 -31.530 1.00 25.23 736 LYS A CA 1
ATOM 5927 C C . LYS A 1 736 ? 48.770 -2.913 -30.265 1.00 25.23 736 LYS A C 1
ATOM 5929 O O . LYS A 1 736 ? 49.258 -2.382 -29.276 1.00 25.23 736 LYS A O 1
ATOM 5934 N N . ARG A 1 737 ? 48.459 -4.216 -30.314 1.00 24.41 737 ARG A N 1
ATOM 5935 C CA . ARG A 1 737 ? 49.228 -5.243 -29.577 1.00 24.41 737 ARG A CA 1
ATOM 5936 C C . ARG A 1 737 ? 50.657 -5.219 -30.172 1.00 24.41 737 ARG A C 1
ATOM 5938 O O . ARG A 1 737 ? 50.790 -4.813 -31.324 1.00 24.41 737 ARG A O 1
ATOM 5945 N N . SER A 1 738 ? 51.727 -5.616 -29.490 1.00 23.19 738 SER A N 1
ATOM 5946 C CA . SER A 1 738 ? 51.978 -6.996 -29.048 1.00 23.19 738 SER A CA 1
ATOM 5947 C C . SER A 1 738 ? 53.453 -7.168 -28.635 1.00 23.19 738 SER A C 1
ATOM 5949 O O . SER A 1 738 ? 54.270 -6.398 -29.129 1.00 23.19 738 SER A O 1
ATOM 5951 N N . VAL A 1 739 ? 53.754 -8.287 -27.956 1.00 24.69 739 VAL A N 1
ATOM 5952 C CA . VAL A 1 739 ? 55.075 -8.962 -27.860 1.00 24.69 739 VAL A CA 1
ATOM 5953 C C . VAL A 1 739 ? 56.065 -8.430 -26.797 1.00 24.69 739 VAL A C 1
ATOM 5955 O O . VAL A 1 739 ? 56.111 -7.232 -26.561 1.00 24.69 739 VAL A O 1
ATOM 5958 N N . GLU A 1 740 ? 56.787 -9.390 -26.180 1.00 22.92 740 GLU A N 1
ATOM 5959 C CA . GLU A 1 740 ? 57.973 -9.303 -25.287 1.00 22.92 740 GLU A CA 1
ATOM 5960 C C . GLU A 1 740 ? 57.832 -8.395 -24.035 1.00 22.92 740 GLU A C 1
ATOM 5962 O O . GLU A 1 740 ? 57.571 -7.204 -24.124 1.00 22.92 740 GLU A O 1
ATOM 5967 N N . ALA A 1 741 ? 57.873 -8.860 -22.778 1.00 25.28 741 ALA A N 1
ATOM 5968 C CA . ALA A 1 741 ? 58.648 -9.929 -22.133 1.00 25.28 741 ALA A CA 1
ATOM 5969 C C . ALA A 1 741 ? 60.166 -9.745 -22.276 1.00 25.28 741 ALA A C 1
ATOM 5971 O O . ALA A 1 741 ? 60.702 -10.111 -23.309 1.00 25.28 741 ALA A O 1
ATOM 5972 N N . GLU A 1 742 ? 60.809 -9.201 -21.233 1.00 23.02 742 GLU A N 1
ATOM 5973 C CA . GLU A 1 742 ? 62.110 -9.594 -20.648 1.00 23.02 742 GLU A CA 1
ATOM 5974 C C . GLU A 1 742 ? 62.725 -8.461 -19.795 1.00 23.02 742 GLU A C 1
ATOM 5976 O O . GLU A 1 742 ? 62.396 -7.290 -19.953 1.00 23.02 742 GLU A O 1
ATOM 5981 N N . ILE A 1 743 ? 63.617 -8.864 -18.882 1.00 25.58 743 ILE A N 1
ATOM 5982 C CA . ILE A 1 743 ? 64.559 -8.045 -18.095 1.00 25.58 743 ILE A CA 1
ATOM 5983 C C . ILE A 1 743 ? 63.934 -7.093 -17.061 1.00 25.58 743 ILE A C 1
ATOM 5985 O O . ILE A 1 743 ? 63.746 -5.893 -17.236 1.00 25.58 743 ILE A O 1
ATOM 5989 N N . ASN A 1 744 ? 63.742 -7.684 -15.888 1.00 27.02 744 ASN A N 1
ATOM 5990 C CA . ASN A 1 744 ? 63.997 -7.034 -14.614 1.00 27.02 744 ASN A CA 1
ATOM 5991 C C . ASN A 1 744 ? 65.509 -7.186 -14.340 1.00 27.02 744 ASN A C 1
ATOM 5993 O O . ASN A 1 744 ? 65.907 -8.331 -14.144 1.00 27.02 744 ASN A O 1
ATOM 5997 N N . ASP A 1 745 ? 66.325 -6.119 -14.344 1.00 23.89 745 ASP A N 1
ATOM 5998 C CA . ASP A 1 745 ? 67.439 -5.971 -13.380 1.00 23.89 745 ASP A CA 1
ATOM 5999 C C . ASP A 1 745 ? 68.182 -4.619 -13.437 1.00 23.89 745 ASP A C 1
ATOM 6001 O O . ASP A 1 745 ? 68.247 -3.994 -14.491 1.00 23.89 745 ASP A O 1
ATOM 6005 N N . GLN A 1 746 ? 68.828 -4.285 -12.305 1.00 25.50 746 GLN A N 1
ATOM 6006 C CA . GLN A 1 746 ? 69.918 -3.301 -12.108 1.00 25.50 746 GLN A CA 1
ATOM 6007 C C . GLN A 1 746 ? 69.609 -1.795 -12.313 1.00 25.50 746 GLN A C 1
ATOM 6009 O O . GLN A 1 746 ? 68.928 -1.412 -13.253 1.00 25.50 746 GLN A O 1
ATOM 6014 N N . ILE A 1 747 ? 70.170 -0.831 -11.569 1.00 27.05 747 ILE A N 1
ATOM 6015 C CA . ILE A 1 747 ? 70.694 -0.670 -10.191 1.00 27.05 747 ILE A CA 1
ATOM 6016 C C . ILE A 1 747 ? 71.218 0.794 -10.122 1.00 27.05 747 ILE A C 1
ATOM 6018 O O . ILE A 1 747 ? 71.818 1.245 -11.089 1.00 27.05 747 ILE A O 1
ATOM 6022 N N . GLN A 1 748 ? 71.012 1.472 -8.984 1.00 23.42 748 GLN A N 1
ATOM 6023 C CA . GLN A 1 748 ? 71.689 2.698 -8.486 1.00 23.42 748 GLN A CA 1
ATOM 6024 C C . GLN A 1 748 ? 71.593 4.054 -9.235 1.00 23.42 748 GLN A C 1
ATOM 6026 O O . GLN A 1 748 ? 71.988 4.203 -10.384 1.00 23.42 748 GLN A O 1
ATOM 6031 N N . ASP A 1 749 ? 71.056 5.034 -8.493 1.00 25.70 749 ASP A N 1
ATOM 6032 C CA . ASP A 1 749 ? 71.683 6.294 -8.037 1.00 25.70 749 ASP A CA 1
ATOM 6033 C C . ASP A 1 749 ? 72.635 7.073 -8.975 1.00 25.70 749 ASP A C 1
ATOM 6035 O O . ASP A 1 749 ? 73.672 6.558 -9.377 1.00 25.70 749 ASP A O 1
ATOM 6039 N N . ASP A 1 750 ? 72.323 8.359 -9.208 1.00 24.03 750 ASP A N 1
ATOM 6040 C CA . ASP A 1 750 ? 73.203 9.500 -8.867 1.00 24.03 750 ASP A CA 1
ATOM 6041 C C . ASP A 1 750 ? 72.460 10.860 -9.006 1.00 24.03 750 ASP A C 1
ATOM 6043 O O . ASP A 1 750 ? 71.356 10.932 -9.553 1.00 24.03 750 ASP A O 1
ATOM 6047 N N . ASP A 1 751 ? 73.038 11.918 -8.420 1.00 23.77 751 ASP A N 1
ATOM 6048 C CA . ASP A 1 751 ? 72.398 13.196 -8.042 1.00 23.77 751 ASP A CA 1
ATOM 6049 C C . ASP A 1 751 ? 72.314 14.316 -9.119 1.00 23.77 751 ASP A C 1
ATOM 6051 O O . ASP A 1 751 ? 73.042 14.320 -10.110 1.00 23.77 751 ASP A O 1
ATOM 6055 N N . ALA A 1 752 ? 71.520 15.355 -8.788 1.00 23.00 752 ALA A N 1
ATOM 6056 C CA . ALA A 1 752 ? 71.467 16.717 -9.371 1.00 23.00 752 ALA A CA 1
ATOM 6057 C C . ALA A 1 752 ? 70.875 16.856 -10.805 1.00 23.00 752 ALA A C 1
ATOM 6059 O O . ALA A 1 752 ? 70.804 15.900 -11.567 1.00 23.00 752 ALA A O 1
ATOM 6060 N N . ASP A 1 753 ? 70.354 18.009 -11.248 1.00 24.59 753 ASP A N 1
ATOM 6061 C CA . ASP A 1 753 ? 70.432 19.387 -10.725 1.00 24.59 753 ASP A CA 1
ATOM 6062 C C . ASP A 1 753 ? 69.113 20.173 -10.956 1.00 24.59 753 ASP A C 1
ATOM 6064 O O . ASP A 1 753 ? 68.229 19.744 -11.701 1.00 24.59 753 ASP A O 1
ATOM 6068 N N . ASP A 1 754 ? 68.987 21.327 -10.302 1.00 27.75 754 ASP A N 1
ATOM 6069 C CA . ASP A 1 754 ? 67.839 22.239 -10.315 1.00 27.75 754 ASP A CA 1
ATOM 6070 C C . ASP A 1 754 ? 67.603 22.912 -11.685 1.00 27.75 754 ASP A C 1
ATOM 6072 O O . ASP A 1 754 ? 68.534 23.368 -12.349 1.00 27.75 754 ASP A O 1
ATOM 6076 N N . THR A 1 755 ? 66.338 23.130 -12.062 1.00 26.39 755 THR A N 1
ATOM 6077 C CA . THR A 1 755 ? 65.914 24.435 -12.618 1.00 26.39 755 THR A CA 1
ATOM 6078 C C . THR A 1 755 ? 64.394 24.595 -12.612 1.00 26.39 755 THR A C 1
ATOM 6080 O O . THR A 1 755 ? 63.642 23.776 -13.137 1.00 26.39 755 THR A O 1
ATOM 6083 N N . GLN A 1 756 ? 63.938 25.696 -12.021 1.00 28.03 756 GLN A N 1
ATOM 6084 C CA . GLN A 1 756 ? 62.527 26.049 -11.893 1.00 28.03 756 GLN A CA 1
ATOM 6085 C C . GLN A 1 756 ? 62.019 26.773 -13.148 1.00 28.03 756 GLN A C 1
ATOM 6087 O O . GLN A 1 756 ? 62.575 27.803 -13.519 1.00 28.03 756 GLN A O 1
ATOM 6092 N N . GLU A 1 757 ? 60.875 26.354 -13.695 1.00 23.06 757 GLU A N 1
ATOM 6093 C CA . GLU A 1 757 ? 59.951 27.287 -14.353 1.00 23.06 757 GLU A CA 1
ATOM 6094 C C . GLU A 1 757 ? 58.544 27.140 -13.767 1.00 23.06 757 GLU A C 1
ATOM 6096 O O . GLU A 1 757 ? 57.946 26.065 -13.728 1.00 23.06 757 GLU A O 1
ATOM 6101 N N . VAL A 1 758 ? 58.022 28.260 -13.269 1.00 28.20 758 VAL A N 1
ATOM 6102 C CA . VAL A 1 758 ? 56.734 28.338 -12.582 1.00 28.20 758 VAL A CA 1
ATOM 6103 C C . VAL A 1 758 ? 55.612 28.468 -13.608 1.00 28.20 758 VAL A C 1
ATOM 6105 O O . VAL A 1 758 ? 55.505 29.481 -14.294 1.00 28.20 758 VAL A O 1
ATOM 6108 N N . THR A 1 759 ? 54.701 27.495 -13.653 1.00 24.86 759 THR A N 1
ATOM 6109 C CA . THR A 1 759 ? 53.357 27.699 -14.218 1.00 24.86 759 THR A CA 1
ATOM 6110 C C . THR A 1 759 ? 52.297 27.151 -13.271 1.00 24.86 759 THR A C 1
ATOM 6112 O O . THR A 1 759 ? 52.213 25.955 -13.003 1.00 24.86 759 THR A O 1
ATOM 6115 N N . THR A 1 760 ? 51.490 28.057 -12.729 1.00 27.38 760 THR A N 1
ATOM 6116 C CA . THR A 1 760 ? 50.501 27.785 -11.686 1.00 27.38 760 THR A CA 1
ATOM 6117 C C . THR A 1 760 ? 49.311 26.981 -12.215 1.00 27.38 760 THR A C 1
ATOM 6119 O O . THR A 1 760 ? 48.520 27.463 -13.022 1.00 27.38 760 THR A O 1
ATOM 6122 N N . CYS A 1 761 ? 49.144 25.760 -11.703 1.00 24.45 761 CYS A N 1
ATOM 6123 C CA . CYS A 1 761 ? 47.927 24.957 -11.837 1.00 24.45 761 CYS A CA 1
ATOM 6124 C C . CYS A 1 761 ? 47.339 24.706 -10.442 1.00 24.45 761 CYS A C 1
ATOM 6126 O O . CYS A 1 761 ? 48.076 24.392 -9.513 1.00 24.45 761 CYS A O 1
ATOM 6128 N N . THR A 1 762 ? 46.023 24.858 -10.286 1.00 28.55 762 THR A N 1
ATOM 6129 C CA . THR A 1 762 ? 45.336 24.756 -8.988 1.00 28.55 762 THR A CA 1
ATOM 6130 C C . THR A 1 762 ? 45.131 23.302 -8.535 1.00 28.55 762 THR A C 1
ATOM 6132 O O . THR A 1 762 ? 44.788 22.421 -9.325 1.00 28.55 762 THR A O 1
ATOM 6135 N N . GLU A 1 763 ? 45.337 23.049 -7.240 1.00 31.14 763 GLU A N 1
ATOM 6136 C CA . GLU A 1 763 ? 45.579 21.706 -6.677 1.00 31.14 763 GLU A CA 1
ATOM 6137 C C . GLU A 1 763 ? 44.322 20.817 -6.523 1.00 31.14 763 GLU A C 1
ATOM 6139 O O . GLU A 1 763 ? 44.425 19.590 -6.417 1.00 31.14 763 GLU A O 1
ATOM 6144 N N . ASP A 1 764 ? 43.119 21.398 -6.580 1.00 36.41 764 ASP A N 1
ATOM 6145 C CA . ASP A 1 764 ? 41.856 20.743 -6.188 1.00 36.41 764 ASP A CA 1
ATOM 6146 C C . ASP A 1 764 ? 41.459 19.505 -7.018 1.00 36.41 764 ASP A C 1
ATOM 6148 O O . ASP A 1 764 ? 40.638 18.689 -6.589 1.00 36.41 764 ASP A O 1
ATOM 6152 N N . THR A 1 765 ? 42.027 19.319 -8.213 1.00 35.62 765 THR A N 1
ATOM 6153 C CA . THR A 1 765 ? 41.648 18.202 -9.102 1.00 35.62 765 THR A CA 1
ATOM 6154 C C . THR A 1 765 ? 42.404 16.895 -8.844 1.00 35.62 765 THR A C 1
ATOM 6156 O O . THR A 1 765 ? 41.954 15.839 -9.298 1.00 35.62 765 THR A O 1
ATOM 6159 N N . TYR A 1 766 ? 43.509 16.902 -8.089 1.00 40.50 766 TYR A N 1
ATOM 6160 C CA . TYR A 1 766 ? 44.354 15.706 -7.939 1.00 40.50 766 TYR A CA 1
ATOM 6161 C C . TYR A 1 766 ? 43.804 14.686 -6.918 1.00 40.50 766 TYR A C 1
ATOM 6163 O O . TYR A 1 766 ? 43.941 13.465 -7.086 1.00 40.50 766 TYR A O 1
ATOM 6171 N N . HIS A 1 767 ? 43.120 15.172 -5.877 1.00 49.06 767 HIS A N 1
ATOM 6172 C CA . HIS A 1 767 ? 42.786 14.390 -4.681 1.00 49.06 767 HIS A CA 1
ATOM 6173 C C . HIS A 1 767 ? 41.546 13.488 -4.795 1.00 49.06 767 HIS A C 1
ATOM 6175 O O . HIS A 1 767 ? 41.515 12.415 -4.186 1.00 49.06 767 HIS A O 1
ATOM 6181 N N . ALA A 1 768 ? 40.545 13.838 -5.612 1.00 52.06 768 ALA A N 1
ATOM 6182 C CA . ALA A 1 768 ? 39.298 13.064 -5.716 1.00 52.06 768 ALA A CA 1
ATOM 6183 C C . ALA A 1 768 ? 39.502 11.605 -6.189 1.00 52.06 768 ALA A C 1
ATOM 6185 O O . ALA A 1 768 ? 38.696 10.729 -5.878 1.00 52.06 768 ALA A O 1
ATOM 6186 N N . SER A 1 769 ? 40.601 11.327 -6.901 1.00 60.31 769 SER A N 1
ATOM 6187 C CA . SER A 1 769 ? 40.948 9.991 -7.414 1.00 60.31 769 SER A CA 1
ATOM 6188 C C . SER A 1 769 ? 41.454 9.001 -6.350 1.00 60.31 769 SER A C 1
ATOM 6190 O O . SER A 1 769 ? 41.446 7.792 -6.586 1.00 60.31 769 SER A O 1
ATOM 6192 N N . ILE A 1 770 ? 41.905 9.484 -5.184 1.00 73.62 770 ILE A N 1
ATOM 6193 C CA . ILE A 1 770 ? 42.535 8.645 -4.150 1.00 73.62 770 ILE A CA 1
ATOM 6194 C C . ILE A 1 770 ? 41.504 7.982 -3.236 1.00 73.62 770 ILE A C 1
ATOM 6196 O O . ILE A 1 770 ? 41.662 6.809 -2.912 1.00 73.62 770 ILE A O 1
ATOM 6200 N N . PHE A 1 771 ? 40.444 8.687 -2.840 1.00 78.94 771 PHE A N 1
ATOM 6201 C CA . PHE A 1 771 ? 39.579 8.290 -1.720 1.00 78.94 771 PHE A CA 1
ATOM 6202 C C . PHE A 1 771 ? 38.483 7.273 -2.088 1.00 78.94 771 PHE A C 1
ATOM 6204 O O . PHE A 1 771 ? 37.293 7.516 -1.865 1.00 78.94 771 PHE A O 1
ATOM 6211 N N . THR A 1 772 ? 38.889 6.133 -2.654 1.00 79.31 772 THR A N 1
ATOM 6212 C CA . THR A 1 772 ? 38.022 5.027 -3.098 1.00 79.31 772 THR A CA 1
ATOM 6213 C C . THR A 1 772 ? 38.232 3.763 -2.257 1.00 79.31 772 THR A C 1
ATOM 6215 O O . THR A 1 772 ? 39.298 3.561 -1.675 1.00 79.31 772 THR A O 1
ATOM 6218 N N . SER A 1 773 ? 37.246 2.860 -2.227 1.00 74.81 773 SER A N 1
ATOM 6219 C CA . SER A 1 773 ? 37.342 1.585 -1.492 1.00 74.81 773 SER A CA 1
ATOM 6220 C C . SER A 1 773 ? 38.495 0.688 -1.965 1.00 74.81 773 SER A C 1
ATOM 6222 O O . SER A 1 773 ? 39.053 -0.053 -1.167 1.00 74.81 773 SER A O 1
ATOM 6224 N N . GLN A 1 774 ? 38.889 0.777 -3.243 1.00 77.69 774 GLN A N 1
ATOM 6225 C CA . GLN A 1 774 ? 40.028 0.032 -3.809 1.00 77.69 774 GLN A CA 1
ATOM 6226 C C . GLN A 1 774 ? 41.388 0.566 -3.330 1.00 77.69 774 GLN A C 1
ATOM 6228 O O . GLN A 1 774 ? 42.381 -0.164 -3.319 1.00 77.69 774 GLN A O 1
ATOM 6233 N N . ASN A 1 775 ? 41.439 1.836 -2.924 1.00 80.94 775 ASN A N 1
ATOM 6234 C CA . ASN A 1 775 ? 42.640 2.510 -2.436 1.00 80.94 775 ASN A CA 1
ATOM 6235 C C . ASN A 1 775 ? 42.714 2.579 -0.906 1.00 80.94 775 ASN A C 1
ATOM 6237 O O . ASN A 1 775 ? 43.736 3.016 -0.383 1.00 80.94 775 ASN A O 1
ATOM 6241 N N . ALA A 1 776 ? 41.675 2.136 -0.193 1.00 80.75 776 ALA A N 1
ATOM 6242 C CA . ALA A 1 776 ? 41.711 1.957 1.253 1.00 80.75 776 ALA A CA 1
ATOM 6243 C C . ALA A 1 776 ? 42.799 0.936 1.634 1.00 80.75 776 ALA A C 1
ATOM 6245 O O . ALA A 1 776 ? 42.989 -0.076 0.949 1.00 80.75 776 ALA A O 1
ATOM 6246 N N . ARG A 1 777 ? 43.555 1.216 2.700 1.00 81.69 777 ARG A N 1
ATOM 6247 C CA . ARG A 1 777 ? 44.667 0.362 3.161 1.00 81.69 777 ARG A CA 1
ATOM 6248 C C . ARG A 1 777 ? 44.547 -0.063 4.620 1.00 81.69 777 ARG A C 1
ATOM 6250 O O . ARG A 1 777 ? 45.103 -1.095 4.976 1.00 81.69 777 ARG A O 1
ATOM 6257 N N . GLY A 1 778 ? 43.802 0.682 5.428 1.00 79.62 778 GLY A N 1
ATOM 6258 C CA . GLY A 1 778 ? 43.518 0.336 6.812 1.00 79.62 778 GLY A CA 1
ATOM 6259 C C . GLY A 1 778 ? 42.677 1.403 7.500 1.00 79.62 778 GLY A C 1
ATOM 6260 O O . GLY A 1 778 ? 42.151 2.318 6.858 1.00 79.62 778 GLY A O 1
ATOM 6261 N N . VAL A 1 779 ? 42.526 1.248 8.812 1.00 81.00 779 VAL A N 1
ATOM 6262 C CA . VAL A 1 779 ? 41.606 2.028 9.642 1.00 81.00 779 VAL A CA 1
ATOM 6263 C C . VAL A 1 779 ? 42.317 2.471 10.916 1.00 81.00 779 VAL A C 1
ATOM 6265 O O . VAL A 1 779 ? 43.049 1.689 11.516 1.00 81.00 779 VAL A O 1
ATOM 6268 N N . VAL A 1 780 ? 42.062 3.705 11.341 1.00 75.25 780 VAL A N 1
ATOM 6269 C CA . VAL A 1 780 ? 42.438 4.246 12.655 1.00 75.25 780 VAL A CA 1
ATOM 6270 C C . VAL A 1 780 ? 41.176 4.735 13.372 1.00 75.25 780 VAL A C 1
ATOM 6272 O O . VAL A 1 780 ? 40.189 5.100 12.728 1.00 75.25 780 VAL A O 1
ATOM 6275 N N . LYS A 1 781 ? 41.166 4.721 14.704 1.00 73.56 781 LYS A N 1
ATOM 6276 C CA . LYS A 1 781 ? 40.026 5.174 15.510 1.00 73.56 781 LYS A CA 1
ATOM 6277 C C . LYS A 1 781 ? 40.317 6.569 16.057 1.00 73.56 781 LYS A C 1
ATOM 6279 O O . LYS A 1 781 ? 41.355 6.771 16.668 1.00 73.56 781 LYS A O 1
ATOM 6284 N N . CYS A 1 782 ? 39.408 7.520 15.843 1.00 71.88 782 CYS A N 1
ATOM 6285 C CA . CYS A 1 782 ? 39.537 8.855 16.427 1.00 71.88 782 CYS A CA 1
ATOM 6286 C C . CYS A 1 782 ? 39.369 8.797 17.950 1.00 71.88 782 CYS A C 1
ATOM 6288 O O . CYS A 1 782 ? 38.352 8.279 18.414 1.00 71.88 782 CYS A O 1
ATOM 6290 N N . VAL A 1 783 ? 40.301 9.365 18.717 1.00 57.84 783 VAL A N 1
ATOM 6291 C CA . VAL A 1 783 ? 40.227 9.370 20.189 1.00 57.84 783 VAL A CA 1
ATOM 6292 C C . VAL A 1 783 ? 39.075 10.224 20.730 1.00 57.84 783 VAL A C 1
ATOM 6294 O O . VAL A 1 783 ? 38.418 9.829 21.687 1.00 57.84 783 VAL A O 1
ATOM 6297 N N . GLU A 1 784 ? 38.746 11.341 20.072 1.00 51.41 784 GLU A N 1
ATOM 6298 C CA . GLU A 1 784 ? 37.701 12.272 20.530 1.00 51.41 784 GLU A CA 1
ATOM 6299 C C . GLU A 1 784 ? 36.274 11.745 20.319 1.00 51.41 784 GLU A C 1
ATOM 6301 O O . GLU A 1 784 ? 35.414 11.881 21.185 1.00 51.41 784 GLU A O 1
ATOM 6306 N N . CYS A 1 785 ? 35.991 11.184 19.137 1.00 58.91 785 CYS A N 1
ATOM 6307 C CA . CYS A 1 785 ? 34.631 10.783 18.747 1.00 58.91 785 CYS A CA 1
ATOM 6308 C C . CYS A 1 785 ? 34.445 9.272 18.582 1.00 58.91 785 CYS A C 1
ATOM 6310 O O . CYS A 1 785 ? 33.352 8.829 18.229 1.00 58.91 785 CYS A O 1
ATOM 6312 N N . LEU A 1 786 ? 35.504 8.483 18.798 1.00 54.28 786 LEU A N 1
ATOM 6313 C CA . LEU A 1 786 ? 35.532 7.017 18.727 1.00 54.28 786 LEU A CA 1
ATOM 6314 C C . LEU A 1 786 ? 35.123 6.410 17.369 1.00 54.28 786 LEU A C 1
ATOM 6316 O O . LEU A 1 786 ? 35.012 5.188 17.252 1.00 54.28 786 LEU A O 1
ATOM 6320 N N . LYS A 1 787 ? 34.943 7.236 16.328 1.00 68.62 787 LYS A N 1
ATOM 6321 C CA . LYS A 1 787 ? 34.631 6.813 14.955 1.00 68.62 787 LYS A CA 1
ATOM 6322 C C . LYS A 1 787 ? 35.883 6.314 14.230 1.00 68.62 787 LYS A C 1
ATOM 6324 O O . LYS A 1 787 ? 36.950 6.922 14.318 1.00 68.62 787 LYS A O 1
ATOM 6329 N N . SER A 1 788 ? 35.710 5.258 13.443 1.00 79.38 788 SER A N 1
ATOM 6330 C CA . SER A 1 788 ? 36.708 4.740 12.502 1.00 79.38 788 SER A CA 1
ATOM 6331 C C . SER A 1 788 ? 36.921 5.692 11.315 1.00 79.38 788 SER A C 1
ATOM 6333 O O . SER A 1 788 ? 35.948 6.155 10.711 1.00 79.38 788 SER A O 1
ATOM 6335 N N . ARG A 1 789 ? 38.183 5.955 10.959 1.00 81.31 789 ARG A N 1
ATOM 6336 C CA . ARG A 1 789 ? 38.630 6.730 9.787 1.00 81.31 789 ARG A CA 1
ATOM 6337 C C . ARG A 1 789 ? 39.542 5.883 8.908 1.00 81.31 789 ARG A C 1
ATOM 6339 O O . ARG A 1 789 ? 40.333 5.097 9.425 1.00 81.31 789 ARG A O 1
ATOM 6346 N N . VAL A 1 790 ? 39.412 6.021 7.592 1.00 84.50 790 VAL A N 1
ATOM 6347 C CA . VAL A 1 790 ? 40.146 5.209 6.612 1.00 84.50 790 VAL A CA 1
ATOM 6348 C C . VAL A 1 790 ? 41.378 5.967 6.131 1.00 84.50 790 VAL A C 1
ATOM 6350 O O . VAL A 1 790 ? 41.285 7.147 5.795 1.00 84.50 790 VAL A O 1
ATOM 6353 N N . TYR A 1 791 ? 42.514 5.274 6.035 1.00 83.88 791 TYR A N 1
ATOM 6354 C CA . TYR A 1 791 ? 43.689 5.779 5.325 1.00 83.88 791 TYR A CA 1
ATOM 6355 C C . TYR A 1 791 ? 43.868 5.082 3.973 1.00 83.88 791 TYR A C 1
ATOM 6357 O O . TYR A 1 791 ? 43.561 3.895 3.800 1.00 83.88 791 TYR A O 1
ATOM 6365 N N . TYR A 1 792 ? 44.363 5.841 2.998 1.00 84.44 792 TYR A N 1
ATOM 6366 C CA . TYR A 1 792 ? 44.395 5.467 1.587 1.00 84.44 792 TYR A CA 1
ATOM 6367 C C . TYR A 1 792 ? 45.808 5.565 1.015 1.00 84.44 792 TYR A C 1
ATOM 6369 O O . TYR A 1 792 ? 46.590 6.422 1.417 1.00 84.44 792 TYR A O 1
ATOM 6377 N N . SER A 1 793 ? 46.119 4.734 0.019 1.00 80.81 793 SER A N 1
ATOM 6378 C CA . SER A 1 793 ? 47.342 4.872 -0.779 1.00 80.81 793 SER A CA 1
ATOM 6379 C C . SER A 1 793 ? 47.136 4.361 -2.203 1.00 80.81 793 SER A C 1
ATOM 6381 O O . SER A 1 793 ? 46.505 3.321 -2.407 1.00 80.81 793 SER A O 1
ATOM 6383 N N . LYS A 1 794 ? 47.695 5.063 -3.201 1.00 75.56 794 LYS A N 1
ATOM 6384 C CA . LYS A 1 794 ? 47.694 4.591 -4.601 1.00 75.56 794 LYS A CA 1
ATOM 6385 C C . LYS A 1 794 ? 48.541 3.326 -4.773 1.00 75.56 794 LYS A C 1
ATOM 6387 O O . LYS A 1 794 ? 48.204 2.483 -5.597 1.00 75.56 794 LYS A O 1
ATOM 6392 N N . THR A 1 795 ? 49.607 3.169 -3.990 1.00 74.38 795 THR A N 1
ATOM 6393 C CA . THR A 1 795 ? 50.464 1.979 -4.009 1.00 74.38 795 THR A CA 1
ATOM 6394 C C . THR A 1 795 ? 50.015 0.952 -2.963 1.00 74.38 795 THR A C 1
ATOM 6396 O O . THR A 1 795 ? 49.195 1.222 -2.076 1.00 74.38 795 THR A O 1
ATOM 6399 N N . ARG A 1 796 ? 50.514 -0.282 -3.092 1.00 73.50 796 ARG A N 1
ATOM 6400 C CA . ARG A 1 796 ? 50.370 -1.307 -2.054 1.00 73.50 796 ARG A CA 1
ATOM 6401 C C . ARG A 1 796 ? 51.413 -1.028 -0.973 1.00 73.50 796 ARG A C 1
ATOM 6403 O O . ARG A 1 796 ? 52.593 -0.902 -1.285 1.00 73.50 796 ARG A O 1
ATOM 6410 N N . LEU A 1 797 ? 50.979 -0.927 0.280 1.00 77.00 797 LEU A N 1
ATOM 6411 C CA . LEU A 1 797 ? 51.896 -0.743 1.403 1.00 77.00 797 LEU A CA 1
ATOM 6412 C C . LEU A 1 797 ? 52.714 -2.020 1.621 1.00 77.00 797 LEU A C 1
ATOM 6414 O O . LEU A 1 797 ? 52.165 -3.122 1.564 1.00 77.00 797 LEU A O 1
ATOM 6418 N N . THR A 1 798 ? 54.014 -1.859 1.856 1.00 76.50 798 THR A N 1
ATOM 6419 C CA . THR A 1 798 ? 54.900 -2.950 2.274 1.00 76.50 798 THR A CA 1
ATOM 6420 C C . THR A 1 798 ? 54.669 -3.265 3.750 1.00 76.50 798 THR A C 1
ATOM 6422 O O . THR A 1 798 ? 54.154 -2.433 4.498 1.00 76.50 798 THR A O 1
ATOM 6425 N N . GLU A 1 799 ? 55.093 -4.445 4.193 1.00 70.81 799 GLU A N 1
ATOM 6426 C CA . GLU A 1 799 ? 55.017 -4.859 5.600 1.00 70.81 799 GLU A CA 1
ATOM 6427 C C . GLU A 1 799 ? 55.732 -3.852 6.523 1.00 70.81 799 GLU A C 1
ATOM 6429 O O . GLU A 1 799 ? 55.168 -3.405 7.517 1.00 70.81 799 GLU A O 1
ATOM 6434 N N . ARG A 1 800 ? 56.905 -3.346 6.108 1.00 70.75 800 ARG A N 1
ATOM 6435 C CA . ARG A 1 800 ? 57.628 -2.267 6.806 1.00 70.75 800 ARG A CA 1
ATOM 6436 C C . ARG A 1 800 ? 56.803 -0.979 6.941 1.00 70.75 800 ARG A C 1
ATOM 6438 O O . ARG A 1 800 ? 56.863 -0.341 7.989 1.00 70.75 800 ARG A O 1
ATOM 6445 N N . HIS A 1 801 ? 56.034 -0.591 5.919 1.00 71.75 801 HIS A N 1
ATOM 6446 C CA . HIS A 1 801 ? 55.146 0.578 6.005 1.00 71.75 801 HIS A CA 1
ATOM 6447 C C . HIS A 1 801 ? 53.969 0.318 6.954 1.00 71.75 801 HIS A C 1
ATOM 6449 O O . HIS A 1 801 ? 53.609 1.201 7.723 1.00 71.75 801 HIS A O 1
ATOM 6455 N N . GLN A 1 802 ? 53.389 -0.886 6.935 1.00 72.31 802 GLN A N 1
ATOM 6456 C CA . GLN A 1 802 ? 52.283 -1.252 7.826 1.00 72.31 802 GLN A CA 1
ATOM 6457 C C . GLN A 1 802 ? 52.714 -1.233 9.300 1.00 72.31 802 GLN A C 1
ATOM 6459 O O . GLN A 1 802 ? 52.017 -0.643 10.123 1.00 72.31 802 GLN A O 1
ATOM 6464 N N . THR A 1 803 ? 53.892 -1.775 9.621 1.00 72.25 803 THR A N 1
ATOM 6465 C CA . THR A 1 803 ? 54.457 -1.733 10.980 1.00 72.25 803 THR A CA 1
ATOM 6466 C C . THR A 1 803 ? 54.760 -0.303 11.437 1.00 72.25 803 THR A C 1
ATOM 6468 O O . THR A 1 803 ? 54.440 0.050 12.567 1.00 72.25 803 THR A O 1
ATOM 6471 N N . LEU A 1 804 ? 55.305 0.557 10.565 1.00 68.94 804 LEU A N 1
ATOM 6472 C CA . LEU A 1 804 ? 55.549 1.974 10.887 1.00 68.94 804 LEU A CA 1
ATOM 6473 C C . LEU A 1 804 ? 54.258 2.778 11.106 1.00 68.94 804 LEU A C 1
ATOM 6475 O O . LEU A 1 804 ? 54.232 3.662 11.960 1.00 68.94 804 LEU A O 1
ATOM 6479 N N . ILE A 1 805 ? 53.185 2.471 10.372 1.00 71.19 805 ILE A N 1
ATOM 6480 C CA . ILE A 1 805 ? 51.861 3.075 10.588 1.00 71.19 805 ILE A CA 1
ATOM 6481 C C . ILE A 1 805 ? 51.273 2.606 11.923 1.00 71.19 805 ILE A C 1
ATOM 6483 O O . ILE A 1 805 ? 50.748 3.424 12.670 1.00 71.19 805 ILE A O 1
ATOM 6487 N N . ALA A 1 806 ? 51.387 1.314 12.246 1.00 67.38 806 ALA A N 1
ATOM 6488 C CA . ALA A 1 806 ? 50.916 0.771 13.518 1.00 67.38 806 ALA A CA 1
ATOM 6489 C C . ALA A 1 806 ? 51.660 1.379 14.721 1.00 67.38 806 ALA A C 1
ATOM 6491 O O . ALA A 1 806 ? 51.015 1.743 15.700 1.00 67.38 806 ALA A O 1
ATOM 6492 N N . LEU A 1 807 ? 52.985 1.552 14.618 1.00 65.81 807 LEU A N 1
ATOM 6493 C CA . LEU A 1 807 ? 53.801 2.212 15.642 1.00 65.81 807 LEU A CA 1
ATOM 6494 C C . LEU A 1 807 ? 53.397 3.682 15.832 1.00 65.81 807 LEU A C 1
ATOM 6496 O O . LEU A 1 807 ? 53.057 4.061 16.949 1.00 65.81 807 LEU A O 1
ATOM 6500 N N . ASN A 1 808 ? 53.312 4.476 14.756 1.00 66.06 808 ASN A N 1
ATOM 6501 C CA . ASN A 1 808 ? 52.869 5.875 14.857 1.00 66.06 808 ASN A CA 1
ATOM 6502 C C . ASN A 1 808 ? 51.447 5.999 15.437 1.00 66.06 808 ASN A C 1
ATOM 6504 O O . ASN A 1 808 ? 51.215 6.861 16.272 1.00 66.06 808 ASN A O 1
ATOM 6508 N N . ILE A 1 809 ? 50.509 5.115 15.071 1.00 65.31 809 ILE A N 1
ATOM 6509 C CA . ILE A 1 809 ? 49.152 5.089 15.656 1.00 65.31 809 ILE A CA 1
ATOM 6510 C C . ILE A 1 809 ? 49.165 4.709 17.149 1.00 65.31 809 ILE A C 1
ATOM 6512 O O . ILE A 1 809 ? 48.250 5.085 17.876 1.00 65.31 809 ILE A O 1
ATOM 6516 N N . SER A 1 810 ? 50.168 3.958 17.616 1.00 59.25 810 SER A N 1
ATOM 6517 C CA . SER A 1 810 ? 50.319 3.615 19.038 1.00 59.25 810 SER A CA 1
ATOM 6518 C C . SER A 1 810 ? 51.060 4.671 19.866 1.00 59.25 810 SER A C 1
ATOM 6520 O O . SER A 1 810 ? 50.881 4.706 21.080 1.00 59.25 810 SER A O 1
ATOM 6522 N N . GLU A 1 811 ? 51.866 5.526 19.228 1.00 56.16 811 GLU A N 1
ATOM 6523 C CA . GLU A 1 811 ? 52.608 6.617 19.879 1.00 56.16 811 GLU A CA 1
ATOM 6524 C C . GLU A 1 811 ? 51.875 7.972 19.803 1.00 56.16 811 GLU A C 1
ATOM 6526 O O . GLU A 1 811 ? 52.072 8.817 20.675 1.00 56.16 811 GLU A O 1
ATOM 6531 N N . TYR A 1 812 ? 51.002 8.173 18.805 1.00 56.62 812 TYR A N 1
ATOM 6532 C CA . TYR A 1 812 ? 50.253 9.413 18.583 1.00 56.62 812 TYR A CA 1
ATOM 6533 C C . TYR A 1 812 ? 48.733 9.187 18.551 1.00 56.62 812 TYR A C 1
ATOM 6535 O O . TYR A 1 812 ? 48.193 8.517 17.667 1.00 56.62 812 TYR A O 1
ATOM 6543 N N . ASP A 1 813 ? 48.029 9.838 19.479 1.00 56.38 813 ASP A N 1
ATOM 6544 C CA . ASP A 1 813 ? 46.566 9.843 19.562 1.00 56.38 813 ASP A CA 1
ATOM 6545 C C . ASP A 1 813 ? 45.928 10.550 18.351 1.00 56.38 813 ASP A C 1
ATOM 6547 O O . ASP A 1 813 ? 45.873 11.778 18.257 1.00 56.38 813 ASP A O 1
ATOM 6551 N N . TYR A 1 814 ? 45.399 9.767 17.409 1.00 63.34 814 TYR A N 1
ATOM 6552 C CA . TYR A 1 814 ? 44.761 10.296 16.204 1.00 63.34 814 TYR A CA 1
ATOM 6553 C C . TYR A 1 814 ? 43.400 10.958 16.498 1.00 63.34 814 TYR A C 1
ATOM 6555 O O . TYR A 1 814 ? 42.460 10.308 16.970 1.00 63.34 814 TYR A O 1
ATOM 6563 N N . SER A 1 815 ? 43.245 12.231 16.120 1.00 65.06 815 SER A N 1
ATOM 6564 C CA . SER A 1 815 ? 41.963 12.953 16.093 1.00 65.06 815 SER A CA 1
ATOM 6565 C C . SER A 1 815 ? 41.477 13.205 14.655 1.00 65.06 815 SER A C 1
ATOM 6567 O O . SER A 1 815 ? 42.226 13.106 13.681 1.00 65.06 815 SER A O 1
ATOM 6569 N N . CYS A 1 816 ? 40.180 13.484 14.475 1.00 70.19 816 CYS A N 1
ATOM 6570 C CA . CYS A 1 816 ? 39.620 13.688 13.135 1.00 70.19 816 CYS A CA 1
ATOM 6571 C C . CYS A 1 816 ? 40.167 14.969 12.496 1.00 70.19 816 CYS A C 1
ATOM 6573 O O . CYS A 1 816 ? 39.830 16.064 12.938 1.00 70.19 816 CYS A O 1
ATOM 6575 N N . GLY A 1 817 ? 40.934 14.802 11.417 1.00 59.22 817 GLY A N 1
ATOM 6576 C CA . GLY A 1 817 ? 41.521 15.901 10.651 1.00 59.22 817 GLY A CA 1
ATOM 6577 C C . GLY A 1 817 ? 43.001 16.142 10.954 1.00 59.22 817 GLY A C 1
ATOM 6578 O O . GLY A 1 817 ? 43.610 16.955 10.268 1.00 59.22 817 GLY A O 1
ATOM 6579 N N . ALA A 1 818 ? 43.582 15.422 11.918 1.00 61.00 818 ALA A N 1
ATOM 6580 C CA . ALA A 1 818 ? 45.021 15.421 12.157 1.00 61.00 818 ALA A CA 1
ATOM 6581 C C . ALA A 1 818 ? 45.786 14.661 11.057 1.00 61.00 818 ALA A C 1
ATOM 6583 O O . ALA A 1 818 ? 45.290 13.680 10.490 1.00 61.00 818 ALA A O 1
ATOM 6584 N N . GLU A 1 819 ? 47.015 15.101 10.787 1.00 60.88 819 GLU A N 1
ATOM 6585 C CA . GLU A 1 819 ? 47.983 14.369 9.968 1.00 60.88 819 GLU A CA 1
ATOM 6586 C C . GLU A 1 819 ? 48.650 13.259 10.797 1.00 60.88 819 GLU A C 1
ATOM 6588 O O . GLU A 1 819 ? 48.784 13.372 12.013 1.00 60.88 819 GLU A O 1
ATOM 6593 N N . LEU A 1 820 ? 49.038 12.154 10.150 1.00 56.88 820 LEU A N 1
ATOM 6594 C CA . LEU A 1 820 ? 49.509 10.942 10.843 1.00 56.88 820 LEU A CA 1
ATOM 6595 C C . LEU A 1 820 ? 51.031 10.906 11.079 1.00 56.88 820 LEU A C 1
ATOM 6597 O O . LEU A 1 820 ? 51.525 9.946 11.664 1.00 56.88 820 LEU A O 1
ATOM 6601 N N . ALA A 1 821 ? 51.783 11.880 10.562 1.00 52.44 821 ALA A N 1
ATOM 6602 C CA . ALA A 1 821 ? 53.239 11.924 10.662 1.00 52.44 821 ALA A CA 1
ATOM 6603 C C . ALA A 1 821 ? 53.788 13.335 10.417 1.00 52.44 821 ALA A C 1
ATOM 6605 O O . ALA A 1 821 ? 53.177 14.129 9.704 1.00 52.44 821 ALA A O 1
ATOM 6606 N N . ASP A 1 822 ? 54.978 13.602 10.953 1.00 52.91 822 ASP A N 1
ATOM 6607 C CA . ASP A 1 822 ? 55.779 14.789 10.639 1.00 52.91 822 ASP A CA 1
ATOM 6608 C C . ASP A 1 822 ? 56.136 14.818 9.129 1.00 52.91 822 ASP A C 1
ATOM 6610 O O . ASP A 1 822 ? 56.622 13.800 8.612 1.00 52.91 822 ASP A O 1
ATOM 6614 N N . PRO A 1 823 ? 55.961 15.953 8.414 1.00 47.28 823 PRO A N 1
ATOM 6615 C CA . PRO A 1 823 ? 56.312 16.102 6.994 1.00 47.28 823 PRO A CA 1
ATOM 6616 C C . PRO A 1 823 ? 57.740 15.671 6.612 1.00 47.28 823 PRO A C 1
ATOM 6618 O O . PRO A 1 823 ? 58.008 15.358 5.445 1.00 47.28 823 PRO A O 1
ATOM 6621 N N . ASN A 1 824 ? 58.662 15.635 7.578 1.00 46.75 824 ASN A N 1
ATOM 6622 C CA . ASN A 1 824 ? 60.054 15.243 7.383 1.00 46.75 824 ASN A CA 1
ATOM 6623 C C . ASN A 1 824 ? 60.281 13.715 7.345 1.00 46.75 824 ASN A C 1
ATOM 6625 O O . ASN A 1 824 ? 61.338 13.273 6.890 1.00 46.75 824 ASN A O 1
ATOM 6629 N N . GLN A 1 825 ? 59.315 12.874 7.749 1.00 57.09 825 GLN A N 1
ATOM 6630 C CA . GLN A 1 825 ? 59.448 11.414 7.622 1.00 57.09 825 GLN A CA 1
ATOM 6631 C C . GLN A 1 825 ? 59.156 10.933 6.189 1.00 57.09 825 GLN A C 1
ATOM 6633 O O . GLN A 1 825 ? 58.012 10.826 5.744 1.00 57.09 825 GLN A O 1
ATOM 6638 N N . SER A 1 826 ? 60.210 10.552 5.460 1.00 53.31 826 SER A N 1
ATOM 6639 C CA . SER A 1 826 ? 60.139 10.157 4.041 1.00 53.31 826 SER A CA 1
ATOM 6640 C C . SER A 1 826 ? 59.230 8.955 3.734 1.00 53.31 826 SER A C 1
ATOM 6642 O O . SER A 1 826 ? 58.724 8.843 2.618 1.00 53.31 826 SER A O 1
ATOM 6644 N N . VAL A 1 827 ? 58.998 8.068 4.707 1.00 55.53 827 VAL A N 1
ATOM 6645 C CA . VAL A 1 827 ? 58.363 6.753 4.496 1.00 55.53 827 VAL A CA 1
ATOM 6646 C C . VAL A 1 827 ? 56.831 6.829 4.363 1.00 55.53 827 VAL A C 1
ATOM 6648 O O . VAL A 1 827 ? 56.219 5.934 3.779 1.00 55.53 827 VAL A O 1
ATOM 6651 N N . LEU A 1 828 ? 56.194 7.899 4.857 1.00 60.59 828 LEU A N 1
ATOM 6652 C CA . LEU A 1 828 ? 54.727 8.018 4.922 1.00 60.59 828 LEU A CA 1
ATOM 6653 C C . LEU A 1 828 ? 54.109 8.979 3.891 1.00 60.59 828 LEU A C 1
ATOM 6655 O O . LEU A 1 828 ? 52.886 9.055 3.799 1.00 60.59 828 LEU A O 1
ATOM 6659 N N . LYS A 1 829 ? 54.920 9.597 3.016 1.00 61.69 829 LYS A N 1
ATOM 6660 C CA . LYS A 1 829 ? 54.493 10.551 1.962 1.00 61.69 829 LYS A CA 1
ATOM 6661 C C . LYS A 1 829 ? 53.418 10.042 0.980 1.00 61.69 829 LYS A C 1
ATOM 6663 O O . LYS A 1 829 ? 52.870 10.824 0.211 1.00 61.69 829 LYS A O 1
ATOM 6668 N N . ASN A 1 830 ? 53.127 8.740 0.979 1.00 66.75 830 ASN A N 1
ATOM 6669 C CA . ASN A 1 830 ? 52.150 8.090 0.100 1.00 66.75 830 ASN A CA 1
ATOM 6670 C C . ASN A 1 830 ? 50.871 7.618 0.824 1.00 66.75 830 ASN A C 1
ATOM 6672 O O . ASN A 1 830 ? 50.078 6.888 0.220 1.00 66.75 830 ASN A O 1
ATOM 6676 N N . VAL A 1 831 ? 50.672 7.976 2.097 1.00 72.88 831 VAL A N 1
ATOM 6677 C CA . VAL A 1 831 ? 49.482 7.626 2.891 1.00 72.88 831 VAL A CA 1
ATOM 6678 C C . VAL A 1 831 ? 48.658 8.881 3.151 1.00 72.88 831 VAL A C 1
ATOM 6680 O O . VAL A 1 831 ? 49.166 9.866 3.671 1.00 72.88 831 VAL A O 1
ATOM 6683 N N . PHE A 1 832 ? 47.373 8.840 2.802 1.00 72.62 832 PHE A N 1
ATOM 6684 C CA . PHE A 1 832 ? 46.494 10.006 2.837 1.00 72.62 832 PHE A CA 1
ATOM 6685 C C . PHE A 1 832 ? 45.225 9.723 3.635 1.00 72.62 832 PHE A C 1
ATOM 6687 O O . PHE A 1 832 ? 44.618 8.660 3.486 1.00 72.62 832 PHE A O 1
ATOM 6694 N N . PHE A 1 833 ? 44.779 10.710 4.408 1.00 74.44 833 PHE A N 1
ATOM 6695 C CA . PHE A 1 833 ? 43.414 10.788 4.927 1.00 74.44 833 PHE A CA 1
ATOM 6696 C C . PHE A 1 833 ? 42.558 11.672 4.023 1.00 74.44 833 PHE A C 1
ATOM 6698 O O . PHE A 1 833 ? 43.074 12.481 3.250 1.00 74.44 833 PHE A O 1
ATOM 6705 N N . ARG A 1 834 ? 41.234 11.518 4.100 1.00 75.12 834 ARG A N 1
ATOM 6706 C CA . ARG A 1 834 ? 40.316 12.403 3.379 1.00 75.12 834 ARG A CA 1
ATOM 6707 C C . ARG A 1 834 ? 40.359 13.819 4.000 1.00 75.12 834 ARG A C 1
ATOM 6709 O O . ARG A 1 834 ? 40.164 13.931 5.211 1.00 75.12 834 ARG A O 1
ATOM 6716 N N . PRO A 1 835 ? 40.558 14.893 3.211 1.00 66.06 835 PRO A N 1
ATOM 6717 C CA . PRO A 1 835 ? 40.498 16.267 3.709 1.00 66.06 835 PRO A CA 1
ATOM 6718 C C . PRO A 1 835 ? 39.136 16.594 4.333 1.00 66.06 835 PRO A C 1
ATOM 6720 O O . PRO A 1 835 ? 38.105 16.077 3.896 1.00 66.06 835 PRO A O 1
ATOM 6723 N N . GLY A 1 836 ? 39.121 17.463 5.346 1.00 63.69 836 GLY A N 1
ATOM 6724 C CA . GLY A 1 836 ? 37.882 17.924 5.990 1.00 63.69 836 GLY A CA 1
ATOM 6725 C C . GLY A 1 836 ? 37.163 16.881 6.861 1.00 63.69 836 GLY A C 1
ATOM 6726 O O . GLY A 1 836 ? 35.987 17.055 7.184 1.00 63.69 836 GLY A O 1
ATOM 6727 N N . LEU A 1 837 ? 37.831 15.791 7.256 1.00 70.62 837 LEU A N 1
ATOM 6728 C CA . LEU A 1 837 ? 37.295 14.850 8.243 1.00 70.62 837 LEU A CA 1
ATOM 6729 C C . LEU A 1 837 ? 37.202 15.513 9.624 1.00 70.62 837 LEU A C 1
ATOM 6731 O O . LEU A 1 837 ? 38.204 15.630 10.310 1.00 70.62 837 LEU A O 1
ATOM 6735 N N . THR A 1 838 ? 35.998 15.871 10.077 1.00 71.56 838 THR A N 1
ATOM 6736 C CA . THR A 1 838 ? 35.761 16.343 11.456 1.00 71.56 838 THR A CA 1
ATOM 6737 C C . THR A 1 838 ? 35.015 15.300 12.291 1.00 71.56 838 THR A C 1
ATOM 6739 O O . THR A 1 838 ? 34.415 14.359 11.761 1.00 71.56 838 THR A O 1
ATOM 6742 N N . CYS A 1 839 ? 34.999 15.464 13.615 1.00 61.94 839 CYS A N 1
ATOM 6743 C CA . CYS A 1 839 ? 34.260 14.585 14.530 1.00 61.94 839 CYS A CA 1
ATOM 6744 C C . CYS A 1 839 ? 32.738 14.556 14.268 1.00 61.94 839 CYS A C 1
ATOM 6746 O O . CYS A 1 839 ? 32.084 13.554 14.570 1.00 61.94 839 CYS A O 1
ATOM 6748 N N . ALA A 1 840 ? 32.169 15.583 13.624 1.00 55.25 840 ALA A N 1
ATOM 6749 C CA . ALA A 1 840 ? 30.766 15.599 13.201 1.00 55.25 840 ALA A CA 1
ATOM 6750 C C . ALA A 1 840 ? 30.489 14.655 12.011 1.00 55.25 840 ALA A C 1
ATOM 6752 O O . ALA A 1 840 ? 29.451 13.991 11.982 1.00 55.25 840 ALA A O 1
ATOM 6753 N N . VAL A 1 841 ? 31.431 14.519 11.069 1.00 57.53 841 VAL A N 1
ATOM 6754 C CA . VAL A 1 841 ? 31.260 13.730 9.834 1.00 57.53 841 VAL A CA 1
ATOM 6755 C C . VAL A 1 841 ? 31.018 12.244 10.151 1.00 57.53 841 VAL A C 1
ATOM 6757 O O . VAL A 1 841 ? 31.614 11.679 11.078 1.00 57.53 841 VAL A O 1
ATOM 6760 N N . ALA A 1 842 ? 30.127 11.596 9.395 1.00 63.44 842 ALA A N 1
ATOM 6761 C CA . ALA A 1 842 ? 29.856 10.156 9.481 1.00 63.44 842 ALA A CA 1
ATOM 6762 C C . ALA A 1 842 ? 31.084 9.307 9.083 1.00 63.44 842 ALA A C 1
ATOM 6764 O O . ALA A 1 842 ? 32.068 9.837 8.568 1.00 63.44 842 ALA A O 1
ATOM 6765 N N . VAL A 1 843 ? 31.058 7.995 9.336 1.00 71.69 843 VAL A N 1
ATOM 6766 C CA . VAL A 1 843 ? 32.110 7.075 8.858 1.00 71.69 843 VAL A CA 1
ATOM 6767 C C . VAL A 1 843 ? 32.065 7.000 7.324 1.00 71.69 843 VAL A C 1
ATOM 6769 O O . VAL A 1 843 ? 30.996 7.061 6.720 1.00 71.69 843 VAL A O 1
ATOM 6772 N N . GLU A 1 844 ? 33.231 6.929 6.685 1.00 74.94 844 GLU A N 1
ATOM 6773 C CA . GLU A 1 844 ? 33.361 7.011 5.226 1.00 74.94 844 GLU A CA 1
ATOM 6774 C C . GLU A 1 844 ? 32.778 5.769 4.526 1.00 74.94 844 GLU A C 1
ATOM 6776 O O . GLU A 1 844 ? 33.000 4.645 4.963 1.00 74.94 844 GLU A O 1
ATOM 6781 N N . LEU A 1 845 ? 32.081 5.933 3.394 1.00 67.19 845 LEU A N 1
ATOM 6782 C CA . LEU A 1 845 ? 31.476 4.813 2.639 1.00 67.19 845 LEU A CA 1
ATOM 6783 C C . LEU A 1 845 ? 32.490 3.726 2.225 1.00 67.19 845 LEU A C 1
ATOM 6785 O O . LEU A 1 845 ? 32.167 2.541 2.161 1.00 67.19 845 LEU A O 1
ATOM 6789 N N . SER A 1 846 ? 33.728 4.135 1.973 1.00 69.44 846 SER A N 1
ATOM 6790 C CA . SER A 1 846 ? 34.896 3.300 1.677 1.00 69.44 846 SER A CA 1
ATOM 6791 C C . SER A 1 846 ? 35.303 2.369 2.821 1.00 69.44 846 SER A C 1
ATOM 6793 O O . SER A 1 846 ? 35.876 1.321 2.539 1.00 69.44 846 SER A O 1
ATOM 6795 N N . TYR A 1 847 ? 34.979 2.683 4.081 1.00 70.81 847 TYR A N 1
ATOM 6796 C CA . TYR A 1 847 ? 35.151 1.763 5.215 1.00 70.81 847 TYR A CA 1
ATOM 6797 C C . TYR A 1 847 ? 34.296 0.505 5.010 1.00 70.81 847 TYR A C 1
ATOM 6799 O O . TYR A 1 847 ? 34.806 -0.612 4.991 1.00 70.81 847 TYR A O 1
ATOM 6807 N N . TYR A 1 848 ? 33.005 0.702 4.738 1.00 60.00 848 TYR A N 1
ATOM 6808 C CA . TYR A 1 848 ? 32.050 -0.383 4.508 1.00 60.00 848 TYR A CA 1
ATOM 6809 C C . TYR A 1 848 ? 32.305 -1.119 3.184 1.00 60.00 848 TYR A C 1
ATOM 6811 O O . TYR A 1 848 ? 32.164 -2.337 3.113 1.00 60.00 848 TYR A O 1
ATOM 6819 N N . GLY A 1 849 ? 32.711 -0.390 2.138 1.00 54.91 849 GLY A N 1
ATOM 6820 C CA . GLY A 1 849 ? 32.947 -0.939 0.800 1.00 54.91 849 GLY A CA 1
ATOM 6821 C C . GLY A 1 849 ? 34.313 -1.599 0.566 1.00 54.91 849 GLY A C 1
ATOM 6822 O O . GLY A 1 849 ? 34.556 -2.043 -0.552 1.00 54.91 849 GLY A O 1
ATOM 6823 N N . SER A 1 850 ? 35.216 -1.622 1.554 1.00 63.03 850 SER A N 1
ATOM 6824 C CA . SER A 1 850 ? 36.563 -2.222 1.439 1.00 63.03 850 SER A CA 1
ATOM 6825 C C . SER A 1 850 ? 36.738 -3.528 2.222 1.00 63.03 850 SER A C 1
ATOM 6827 O O . SER A 1 850 ? 37.795 -4.147 2.139 1.00 63.03 850 SER A O 1
ATOM 6829 N N . GLY A 1 851 ? 35.729 -3.952 2.992 1.00 57.44 851 GLY A N 1
ATOM 6830 C CA . GLY A 1 851 ? 35.800 -5.149 3.842 1.00 57.44 851 GLY A CA 1
ATOM 6831 C C . GLY A 1 851 ? 36.620 -4.980 5.129 1.00 57.44 851 GLY A C 1
ATOM 6832 O O . GLY A 1 851 ? 36.648 -5.893 5.945 1.00 57.44 851 GLY A O 1
ATOM 6833 N N . LEU A 1 852 ? 37.225 -3.809 5.368 1.00 63.09 852 LEU A N 1
ATOM 6834 C CA . LEU A 1 852 ? 38.100 -3.511 6.517 1.00 63.09 852 LEU A CA 1
ATOM 6835 C C . LEU A 1 852 ? 37.373 -3.401 7.881 1.00 63.09 852 LEU A C 1
ATOM 6837 O O . LEU A 1 852 ? 37.941 -2.886 8.843 1.00 63.09 852 LEU A O 1
ATOM 6841 N N . GLY A 1 853 ? 36.111 -3.829 7.979 1.00 53.28 853 GLY A N 1
ATOM 6842 C CA . GLY A 1 853 ? 35.283 -3.612 9.170 1.00 53.28 853 GLY A CA 1
ATOM 6843 C C . GLY A 1 853 ? 33.931 -4.326 9.190 1.00 53.28 853 GLY A C 1
ATOM 6844 O O . GLY A 1 853 ? 32.994 -3.799 9.784 1.00 53.28 853 GLY A O 1
ATOM 6845 N N . GLN A 1 854 ? 33.795 -5.480 8.527 1.00 55.84 854 GLN A N 1
ATOM 6846 C CA . GLN A 1 854 ? 32.592 -6.313 8.662 1.00 55.84 854 GLN A CA 1
ATOM 6847 C C . GLN A 1 854 ? 32.777 -7.319 9.813 1.00 55.84 854 GLN A C 1
ATOM 6849 O O . GLN A 1 854 ? 33.718 -8.111 9.739 1.00 55.84 854 GLN A O 1
ATOM 6854 N N . PRO A 1 855 ? 31.933 -7.298 10.865 1.00 54.78 855 PRO A N 1
ATOM 6855 C CA . PRO A 1 855 ? 31.862 -8.395 11.827 1.00 54.78 855 PRO A CA 1
ATOM 6856 C C . PRO A 1 855 ? 31.230 -9.630 11.172 1.00 54.78 855 PRO A C 1
ATOM 6858 O O . PRO A 1 855 ? 30.495 -9.507 10.190 1.00 54.78 855 PRO A O 1
ATOM 6861 N N . ASP A 1 856 ? 31.488 -10.807 11.737 1.00 60.25 856 ASP A N 1
ATOM 6862 C CA . ASP A 1 856 ? 30.820 -12.040 11.322 1.00 60.25 856 ASP A CA 1
ATOM 6863 C C . ASP A 1 856 ? 29.359 -12.019 11.815 1.00 60.25 856 ASP A C 1
ATOM 6865 O O . ASP A 1 856 ? 29.089 -11.825 13.004 1.00 60.25 856 ASP A O 1
ATOM 6869 N N . ILE A 1 857 ? 28.408 -12.171 10.887 1.00 70.31 857 ILE A N 1
ATOM 6870 C CA . ILE A 1 857 ? 26.963 -12.032 11.139 1.00 70.31 857 ILE A CA 1
ATOM 6871 C C . ILE A 1 857 ? 26.265 -13.351 10.820 1.00 70.31 857 ILE A C 1
ATOM 6873 O O . ILE A 1 857 ? 26.417 -13.871 9.717 1.00 70.31 857 ILE A O 1
ATOM 6877 N N . CYS A 1 858 ? 25.440 -13.857 11.735 1.00 73.31 858 CYS A N 1
ATOM 6878 C CA . CYS A 1 858 ? 24.539 -14.976 11.475 1.00 73.31 858 CYS A CA 1
ATOM 6879 C C . CYS A 1 858 ? 23.101 -14.474 11.282 1.00 73.31 858 CYS A C 1
ATOM 6881 O O . CYS A 1 858 ? 22.547 -13.795 12.143 1.00 73.31 858 CYS A O 1
ATOM 6883 N N . CYS A 1 859 ? 22.491 -14.815 10.153 1.00 75.81 859 CYS A N 1
ATOM 6884 C CA . CYS A 1 859 ? 21.123 -14.483 9.779 1.00 75.81 859 CYS A CA 1
ATOM 6885 C C . CYS A 1 859 ? 20.259 -15.748 9.822 1.00 75.81 859 CYS A C 1
ATOM 6887 O O . CYS A 1 859 ? 20.493 -16.677 9.049 1.00 75.81 859 CYS A O 1
ATOM 6889 N N . PHE A 1 860 ? 19.229 -15.773 10.665 1.00 69.75 860 PHE A N 1
ATOM 6890 C CA . PHE A 1 860 ? 18.257 -16.866 10.722 1.00 69.75 860 PHE A CA 1
ATOM 6891 C C . PHE A 1 860 ? 16.914 -16.412 10.159 1.00 69.75 860 PHE A C 1
ATOM 6893 O O . PHE A 1 860 ? 16.373 -15.403 10.607 1.00 69.75 860 PHE A O 1
ATOM 6900 N N . CYS A 1 861 ? 16.351 -17.159 9.211 1.00 65.38 861 CYS A N 1
ATOM 6901 C CA . CYS A 1 861 ? 14.990 -16.947 8.730 1.00 65.38 861 CYS A CA 1
ATOM 6902 C C . CYS A 1 861 ? 14.068 -18.035 9.285 1.00 65.38 861 CYS A C 1
ATOM 6904 O O . CYS A 1 861 ? 14.173 -19.192 8.878 1.00 65.38 861 CYS A O 1
ATOM 6906 N N . ALA A 1 862 ? 13.187 -17.634 10.205 1.00 59.75 862 ALA A N 1
ATOM 6907 C CA . ALA A 1 862 ? 12.115 -18.461 10.743 1.00 59.75 862 ALA A CA 1
ATOM 6908 C C . ALA A 1 862 ? 10.891 -18.306 9.836 1.00 59.75 862 ALA A C 1
ATOM 6910 O O . ALA A 1 862 ? 10.241 -17.255 9.820 1.00 59.75 862 ALA A O 1
ATOM 6911 N N . THR A 1 863 ? 10.581 -19.334 9.051 1.00 52.06 863 THR A N 1
ATOM 6912 C CA . THR A 1 863 ? 9.383 -19.339 8.203 1.00 52.06 863 THR A CA 1
ATOM 6913 C C . THR A 1 863 ? 8.276 -20.095 8.917 1.00 52.06 863 THR A C 1
ATOM 6915 O O . THR A 1 863 ? 8.026 -21.260 8.620 1.00 52.06 863 THR A O 1
ATOM 6918 N N . GLY A 1 864 ? 7.635 -19.405 9.871 1.00 41.50 864 GLY A N 1
ATOM 6919 C CA . GLY A 1 864 ? 6.487 -19.908 10.633 1.00 41.50 864 GLY A CA 1
ATOM 6920 C C . GLY A 1 864 ? 5.458 -20.590 9.727 1.00 41.50 864 GLY A C 1
ATOM 6921 O O . GLY A 1 864 ? 5.114 -20.074 8.659 1.00 41.50 864 GLY A O 1
ATOM 6922 N N . GLY A 1 865 ? 5.045 -21.794 10.119 1.00 44.19 865 GLY A N 1
ATOM 6923 C CA . GLY A 1 865 ? 4.509 -22.795 9.200 1.00 44.19 865 GLY A CA 1
ATOM 6924 C C . GLY A 1 865 ? 3.123 -22.488 8.637 1.00 44.19 865 GLY A C 1
ATOM 6925 O O . GLY A 1 865 ? 2.125 -22.858 9.243 1.00 44.19 865 GLY A O 1
ATOM 6926 N N . PHE A 1 866 ? 3.075 -21.928 7.425 1.00 35.81 866 PHE A N 1
ATOM 6927 C CA . PHE A 1 866 ? 1.891 -21.967 6.549 1.00 35.81 866 PHE A CA 1
ATOM 6928 C C . PHE A 1 866 ? 2.199 -22.270 5.063 1.00 35.81 866 PHE A C 1
ATOM 6930 O O . PHE A 1 866 ? 1.264 -22.414 4.278 1.00 35.81 866 PHE A O 1
ATOM 6937 N N . ASP A 1 867 ? 3.474 -22.446 4.684 1.00 32.41 867 ASP A N 1
ATOM 6938 C CA . ASP A 1 867 ? 3.918 -22.873 3.343 1.00 32.41 867 ASP A CA 1
ATOM 6939 C C . ASP A 1 867 ? 4.904 -24.059 3.458 1.00 32.41 867 ASP A C 1
ATOM 6941 O O . ASP A 1 867 ? 6.031 -23.876 3.920 1.00 32.41 867 ASP A O 1
ATOM 6945 N N . ASP A 1 868 ? 4.533 -25.251 2.969 1.00 35.66 868 ASP A N 1
ATOM 6946 C CA . ASP A 1 868 ? 5.373 -26.476 2.998 1.00 35.66 868 ASP A CA 1
ATOM 6947 C C . ASP A 1 868 ? 6.713 -26.356 2.222 1.00 35.66 868 ASP A C 1
ATOM 6949 O O . ASP A 1 868 ? 7.604 -27.196 2.371 1.00 35.66 868 ASP A O 1
ATOM 6953 N N . ASP A 1 869 ? 6.877 -25.322 1.388 1.00 38.56 869 ASP A N 1
ATOM 6954 C CA . ASP A 1 869 ? 8.024 -25.146 0.482 1.00 38.56 869 ASP A CA 1
ATOM 6955 C C . ASP A 1 869 ? 9.153 -24.247 1.036 1.00 38.56 869 ASP A C 1
ATOM 6957 O O . ASP A 1 869 ? 10.190 -24.088 0.382 1.00 38.56 869 ASP A O 1
ATOM 6961 N N . ARG A 1 870 ? 9.011 -23.664 2.239 1.00 44.06 870 ARG A N 1
ATOM 6962 C CA . ARG A 1 870 ? 10.106 -22.930 2.906 1.00 44.06 870 ARG A CA 1
ATOM 6963 C C . ARG A 1 870 ? 10.528 -23.620 4.195 1.00 44.06 870 ARG A C 1
ATOM 6965 O O . ARG A 1 870 ? 9.835 -23.573 5.203 1.00 44.06 870 ARG A O 1
ATOM 6972 N N . LYS A 1 871 ? 11.713 -24.226 4.157 1.00 57.38 871 LYS A N 1
ATOM 6973 C CA . LYS A 1 871 ? 12.414 -24.684 5.359 1.00 57.38 871 LYS A CA 1
ATOM 6974 C C . LYS A 1 871 ? 13.099 -23.496 6.029 1.00 57.38 871 LYS A C 1
ATOM 6976 O O . LYS A 1 871 ? 13.639 -22.642 5.318 1.00 57.38 871 LYS A O 1
ATOM 6981 N N . ASP A 1 872 ? 13.136 -23.501 7.362 1.00 64.75 872 ASP A N 1
ATOM 6982 C CA . ASP A 1 872 ? 13.974 -22.579 8.133 1.00 64.75 872 ASP A CA 1
ATOM 6983 C C . ASP A 1 872 ? 15.408 -22.603 7.585 1.00 64.75 872 ASP A C 1
ATOM 6985 O O . ASP A 1 872 ? 15.926 -23.660 7.203 1.00 64.75 872 ASP A O 1
ATOM 6989 N N . ARG A 1 873 ? 16.064 -21.442 7.533 1.00 70.81 873 ARG A N 1
ATOM 6990 C CA . ARG A 1 873 ? 17.404 -21.323 6.945 1.00 70.81 873 ARG A CA 1
ATOM 6991 C C . ARG A 1 873 ? 18.298 -20.429 7.788 1.00 70.81 873 ARG A C 1
ATOM 6993 O O . ARG A 1 873 ? 17.954 -19.277 8.052 1.00 70.81 873 ARG A O 1
ATOM 7000 N N . ALA A 1 874 ? 19.470 -20.953 8.131 1.00 67.44 874 ALA A N 1
ATOM 7001 C CA . ALA A 1 874 ? 20.568 -20.197 8.710 1.00 67.44 874 ALA A CA 1
ATOM 7002 C C . ALA A 1 874 ? 21.595 -19.846 7.624 1.00 67.44 874 ALA A C 1
ATOM 7004 O O . ALA A 1 874 ? 22.019 -20.701 6.845 1.00 67.44 874 ALA A O 1
ATOM 7005 N N . ILE A 1 875 ? 21.991 -18.577 7.578 1.00 71.56 875 ILE A N 1
ATOM 7006 C CA . ILE A 1 875 ? 22.965 -18.030 6.635 1.00 71.56 875 ILE A CA 1
ATOM 7007 C C . ILE A 1 875 ? 23.980 -17.219 7.433 1.00 71.56 875 ILE A C 1
ATOM 7009 O O . ILE A 1 875 ? 23.606 -16.242 8.074 1.00 71.56 875 ILE A O 1
ATOM 7013 N N . SER A 1 876 ? 25.261 -17.555 7.354 1.00 64.62 876 SER A N 1
ATOM 7014 C CA . SER A 1 876 ? 26.322 -16.740 7.953 1.00 64.62 876 SER A CA 1
ATOM 7015 C C . SER A 1 876 ? 27.034 -15.918 6.884 1.00 64.62 876 SER A C 1
ATOM 7017 O O . SER A 1 876 ? 27.371 -16.419 5.810 1.00 64.62 876 SER A O 1
ATOM 7019 N N . ILE A 1 877 ? 27.275 -14.645 7.184 1.00 61.69 877 ILE A N 1
ATOM 7020 C CA . ILE A 1 877 ? 28.119 -13.747 6.402 1.00 61.69 877 ILE A CA 1
ATOM 7021 C C . ILE A 1 877 ? 29.473 -13.701 7.103 1.00 61.69 877 ILE A C 1
ATOM 7023 O O . ILE A 1 877 ? 29.632 -13.005 8.105 1.00 61.69 877 ILE A O 1
ATOM 7027 N N . LEU A 1 878 ? 30.434 -14.459 6.577 1.00 56.84 878 LEU A N 1
ATOM 7028 C CA . LEU A 1 878 ? 31.800 -14.536 7.092 1.00 56.84 878 LEU A CA 1
ATOM 7029 C C . LEU A 1 878 ? 32.728 -13.780 6.143 1.00 56.84 878 LEU A C 1
ATOM 7031 O O . LEU A 1 878 ? 32.849 -14.144 4.972 1.00 56.84 878 LEU A O 1
ATOM 7035 N N . LYS A 1 879 ? 33.374 -12.707 6.617 1.00 56.22 879 LYS A N 1
ATOM 7036 C CA . LYS A 1 879 ? 34.309 -11.878 5.813 1.00 56.22 879 LYS A CA 1
ATOM 7037 C C . LYS A 1 879 ? 33.751 -11.447 4.437 1.00 56.22 879 LYS A C 1
ATOM 7039 O O . LYS A 1 879 ? 34.478 -11.397 3.445 1.00 56.22 879 LYS A O 1
ATOM 7044 N N . GLY A 1 880 ? 32.450 -11.159 4.370 1.00 52.31 880 GLY A N 1
ATOM 7045 C CA . GLY A 1 880 ? 31.750 -10.755 3.143 1.00 52.31 880 GLY A CA 1
ATOM 7046 C C . GLY A 1 880 ? 31.360 -11.896 2.190 1.00 52.31 880 GLY A C 1
ATOM 7047 O O . GLY A 1 880 ? 30.849 -11.618 1.105 1.00 52.31 880 GLY A O 1
ATOM 7048 N N . GLN A 1 881 ? 31.566 -13.162 2.567 1.00 50.06 881 GLN A N 1
ATOM 7049 C CA . GLN A 1 881 ? 31.054 -14.333 1.847 1.00 50.06 881 GLN A CA 1
ATOM 7050 C C . GLN A 1 881 ? 29.803 -14.889 2.531 1.00 50.06 881 GLN A C 1
ATOM 7052 O O . GLN A 1 881 ? 29.736 -14.964 3.754 1.00 50.06 881 GLN A O 1
ATOM 7057 N N . VAL A 1 882 ? 28.816 -15.284 1.725 1.00 63.28 882 VAL A N 1
ATOM 7058 C CA . VAL A 1 882 ? 27.552 -15.876 2.181 1.00 63.28 882 VAL A CA 1
ATOM 7059 C C . VAL A 1 882 ? 27.708 -17.395 2.233 1.00 63.28 882 VAL A C 1
ATOM 7061 O O . VAL A 1 882 ? 28.023 -18.005 1.212 1.00 63.28 882 VAL A O 1
ATOM 7064 N N . VAL A 1 883 ? 27.482 -17.993 3.402 1.00 67.00 883 VAL A N 1
ATOM 7065 C CA . VAL A 1 883 ? 27.600 -19.437 3.649 1.00 67.00 883 VAL A CA 1
ATOM 7066 C C . VAL A 1 883 ? 26.303 -19.951 4.272 1.00 67.00 883 VAL A C 1
ATOM 7068 O O . VAL A 1 883 ? 25.846 -19.413 5.279 1.00 67.00 883 VAL A O 1
ATOM 7071 N N . ASP A 1 884 ? 25.719 -20.993 3.685 1.00 67.44 884 ASP A N 1
ATOM 7072 C CA . ASP A 1 884 ? 24.574 -21.702 4.265 1.00 67.44 884 ASP A CA 1
ATOM 7073 C C . ASP A 1 884 ? 25.026 -22.676 5.355 1.00 67.44 884 ASP A C 1
ATOM 7075 O O . ASP A 1 884 ? 26.039 -23.359 5.200 1.00 67.44 884 ASP A O 1
ATOM 7079 N N . TYR A 1 885 ? 24.254 -22.751 6.439 1.00 65.81 885 TYR A N 1
ATOM 7080 C CA . TYR A 1 885 ? 24.481 -23.671 7.551 1.00 65.81 885 TYR A CA 1
ATOM 7081 C C . TYR A 1 885 ? 23.255 -24.554 7.789 1.00 65.81 885 TYR A C 1
ATOM 7083 O O . TYR A 1 885 ? 22.114 -24.095 7.693 1.00 65.81 885 TYR A O 1
ATOM 7091 N N . ASP A 1 886 ? 23.503 -25.810 8.161 1.00 63.28 886 ASP A N 1
ATOM 7092 C CA . ASP A 1 886 ? 22.462 -26.689 8.684 1.00 63.28 886 ASP A CA 1
ATOM 7093 C C . ASP A 1 886 ? 21.913 -26.143 10.014 1.00 63.28 886 ASP A C 1
ATOM 7095 O O . ASP A 1 886 ? 22.629 -25.548 10.829 1.00 63.28 886 ASP A O 1
ATOM 7099 N N . LEU A 1 887 ? 20.613 -26.343 10.231 1.00 66.62 887 LEU A N 1
ATOM 7100 C CA . LEU A 1 887 ? 19.929 -25.959 11.465 1.00 66.62 887 LEU A CA 1
ATOM 7101 C C . LEU A 1 887 ? 20.436 -26.791 12.651 1.00 66.62 887 LEU A C 1
ATOM 7103 O O . LEU A 1 887 ? 20.839 -27.944 12.496 1.00 66.62 887 LEU A O 1
ATOM 7107 N N . ALA A 1 888 ? 20.345 -26.227 13.856 1.00 67.38 888 ALA A N 1
ATOM 7108 C CA . ALA A 1 888 ? 20.657 -26.955 15.081 1.00 67.38 888 ALA A CA 1
ATOM 7109 C C . ALA A 1 888 ? 19.690 -28.143 15.267 1.00 67.38 888 ALA A C 1
ATOM 7111 O O . ALA A 1 888 ? 18.471 -27.982 15.183 1.00 67.38 888 ALA A O 1
ATOM 7112 N N . SER A 1 889 ? 20.234 -29.339 15.496 1.00 67.94 889 SER A N 1
ATOM 7113 C CA . SER A 1 889 ? 19.488 -30.600 15.514 1.00 67.94 889 SER A CA 1
ATOM 7114 C C . SER A 1 889 ? 18.882 -30.920 16.887 1.00 67.94 889 SER A C 1
ATOM 7116 O O . SER A 1 889 ? 19.415 -31.744 17.634 1.00 67.94 889 SER A O 1
ATOM 7118 N N . GLY A 1 890 ? 17.740 -30.301 17.196 1.00 74.38 890 GLY A N 1
ATOM 7119 C CA . GLY A 1 890 ? 16.957 -30.547 18.418 1.00 74.38 890 GLY A CA 1
ATOM 7120 C C . GLY A 1 890 ? 15.535 -31.061 18.158 1.00 74.38 890 GLY A C 1
ATOM 7121 O O . GLY A 1 890 ? 15.121 -31.210 17.009 1.00 74.38 890 GLY A O 1
ATOM 7122 N N . ASN A 1 891 ? 14.769 -31.309 19.227 1.00 77.62 891 ASN A N 1
ATOM 7123 C CA . ASN A 1 891 ? 13.363 -31.753 19.148 1.00 77.62 891 ASN A CA 1
ATOM 7124 C C . ASN A 1 891 ? 12.326 -30.607 19.185 1.00 77.62 891 ASN A C 1
ATOM 7126 O O . ASN A 1 891 ? 11.152 -30.862 19.437 1.00 77.62 891 ASN A O 1
ATOM 7130 N N . HIS A 1 892 ? 12.743 -29.361 18.934 1.00 74.75 892 HIS A N 1
ATOM 7131 C CA . HIS A 1 892 ? 11.834 -28.217 18.805 1.00 74.75 892 HIS A CA 1
ATOM 7132 C C . HIS A 1 892 ? 10.923 -28.421 17.597 1.00 74.75 892 HIS A C 1
ATOM 7134 O O . HIS A 1 892 ? 11.419 -28.486 16.467 1.00 74.75 892 HIS A O 1
ATOM 7140 N N . GLU A 1 893 ? 9.612 -28.493 17.806 1.00 70.44 893 GLU A N 1
ATOM 7141 C CA . GLU A 1 893 ? 8.646 -28.629 16.711 1.00 70.44 893 GLU A CA 1
ATOM 7142 C C . GLU A 1 893 ? 8.412 -27.279 16.007 1.00 70.44 893 GLU A C 1
ATOM 7144 O O . GLU A 1 893 ? 8.387 -27.227 14.774 1.00 70.44 893 GLU A O 1
ATOM 7149 N N . GLU A 1 894 ? 8.373 -26.179 16.766 1.00 76.38 894 GLU A N 1
ATOM 7150 C CA . GLU A 1 894 ? 8.068 -24.830 16.272 1.00 76.38 894 GLU A CA 1
ATOM 7151 C C . GLU A 1 894 ? 9.325 -23.988 15.959 1.00 76.38 894 GLU A C 1
ATOM 7153 O O . GLU A 1 894 ? 10.387 -24.131 16.572 1.00 76.38 894 GLU A O 1
ATOM 7158 N N . ALA A 1 895 ? 9.218 -23.104 14.960 1.00 77.31 895 ALA A N 1
ATOM 7159 C CA . ALA A 1 895 ? 10.341 -22.315 14.435 1.00 77.31 895 ALA A CA 1
ATOM 7160 C C . ALA A 1 895 ? 10.736 -21.117 15.327 1.00 77.31 895 ALA A C 1
ATOM 7162 O O . ALA A 1 895 ? 11.885 -20.668 15.306 1.00 77.31 895 ALA A O 1
ATOM 7163 N N . ASP A 1 896 ? 9.786 -20.613 16.113 1.00 83.25 896 ASP A N 1
ATOM 7164 C CA . ASP A 1 896 ? 9.900 -19.489 17.047 1.00 83.25 896 ASP A CA 1
ATOM 7165 C C . ASP A 1 896 ? 10.767 -19.804 18.282 1.00 83.25 896 ASP A C 1
ATOM 7167 O O . ASP A 1 896 ? 11.479 -18.928 18.774 1.00 83.25 896 ASP A O 1
ATOM 7171 N N . THR A 1 897 ? 10.776 -21.061 18.734 1.00 83.88 897 THR A N 1
ATOM 7172 C CA . THR A 1 897 ? 11.697 -21.575 19.760 1.00 83.88 897 THR A CA 1
ATOM 7173 C C . THR A 1 897 ? 13.006 -22.065 19.137 1.00 83.88 897 THR A C 1
ATOM 7175 O O . THR A 1 897 ? 14.086 -21.734 19.632 1.00 83.88 897 THR A O 1
ATOM 7178 N N . ARG A 1 898 ? 12.950 -22.766 17.991 1.00 82.69 898 ARG A N 1
ATOM 7179 C CA . ARG A 1 898 ? 14.128 -23.306 17.278 1.00 82.69 898 ARG A CA 1
ATOM 7180 C C . ARG A 1 898 ? 15.151 -22.232 16.884 1.00 82.69 898 ARG A C 1
ATOM 7182 O O . ARG A 1 898 ? 16.353 -22.508 16.856 1.00 82.69 898 ARG A O 1
ATOM 7189 N N . VAL A 1 899 ? 14.713 -21.000 16.609 1.00 85.94 899 VAL A N 1
ATOM 7190 C CA . VAL A 1 899 ? 15.632 -19.882 16.342 1.00 85.94 899 VAL A CA 1
ATOM 7191 C C . VAL A 1 899 ? 16.502 -19.522 17.553 1.00 85.94 899 VAL A C 1
ATOM 7193 O O . VAL A 1 899 ? 17.667 -19.169 17.369 1.00 85.94 899 VAL A O 1
ATOM 7196 N N . TRP A 1 900 ? 16.001 -19.667 18.783 1.00 88.31 900 TRP A N 1
ATOM 7197 C CA . TRP A 1 900 ? 16.778 -19.398 20.000 1.00 88.31 900 TRP A CA 1
ATOM 7198 C C . TRP A 1 900 ? 17.788 -20.505 20.307 1.00 88.31 900 TRP A C 1
ATOM 7200 O O . TRP A 1 900 ? 18.889 -20.197 20.768 1.00 88.31 900 TRP A O 1
ATOM 7210 N N . LEU A 1 901 ? 17.489 -21.756 19.937 1.00 87.00 901 LEU A N 1
ATOM 7211 C CA . LEU A 1 901 ? 18.483 -22.830 19.903 1.00 87.00 901 LEU A CA 1
ATOM 7212 C C . LEU A 1 901 ? 19.593 -22.475 18.907 1.00 87.00 901 LEU A C 1
ATOM 7214 O O . LEU A 1 901 ? 20.767 -22.481 19.264 1.00 87.00 901 LEU A O 1
ATOM 7218 N N . HIS A 1 902 ? 19.257 -22.094 17.670 1.00 85.19 902 HIS A N 1
ATOM 7219 C CA . HIS A 1 902 ? 20.287 -21.715 16.699 1.00 85.19 902 HIS A CA 1
ATOM 7220 C C . HIS A 1 902 ? 21.108 -20.493 17.159 1.00 85.19 902 HIS A C 1
ATOM 7222 O O . HIS A 1 902 ? 22.333 -20.479 17.018 1.00 85.19 902 HIS A O 1
ATOM 7228 N N . ALA A 1 903 ? 20.463 -19.496 17.773 1.00 87.19 903 ALA A N 1
ATOM 7229 C CA . ALA A 1 903 ? 21.133 -18.340 18.362 1.00 87.19 903 ALA A CA 1
ATOM 7230 C C . ALA A 1 903 ? 22.077 -18.720 19.523 1.00 87.19 903 ALA A C 1
ATOM 7232 O O . ALA A 1 903 ? 23.076 -18.026 19.729 1.00 87.19 903 ALA A O 1
ATOM 7233 N N . SER A 1 904 ? 21.831 -19.823 20.245 1.00 86.62 904 SER A N 1
ATOM 7234 C CA . SER A 1 904 ? 22.739 -20.319 21.289 1.00 86.62 904 SER A CA 1
ATOM 7235 C C . SER A 1 904 ? 23.980 -21.008 20.708 1.00 86.62 904 SER A C 1
ATOM 7237 O O . SER A 1 904 ? 25.094 -20.632 21.083 1.00 86.62 904 SER A O 1
ATOM 7239 N N . VAL A 1 905 ? 23.834 -21.903 19.723 1.00 83.88 905 VAL A N 1
ATOM 7240 C CA . VAL A 1 905 ? 24.971 -22.650 19.136 1.00 83.88 905 VAL A CA 1
ATOM 7241 C C . VAL A 1 905 ? 25.747 -21.937 18.020 1.00 83.88 905 VAL A C 1
ATOM 7243 O O . VAL A 1 905 ? 26.889 -22.316 17.766 1.00 83.88 905 VAL A O 1
ATOM 7246 N N . THR A 1 906 ? 25.204 -20.908 17.358 1.00 80.56 906 THR A N 1
ATOM 7247 C CA . THR A 1 906 ? 25.943 -20.186 16.297 1.00 80.56 906 THR A CA 1
ATOM 7248 C C . THR A 1 906 ? 27.208 -19.496 16.825 1.00 80.56 906 THR A C 1
ATOM 7250 O O . THR A 1 906 ? 27.207 -18.943 17.925 1.00 80.56 906 THR A O 1
ATOM 7253 N N . THR A 1 907 ? 28.294 -19.485 16.047 1.00 78.38 907 THR A N 1
ATOM 7254 C CA . THR A 1 907 ? 29.584 -18.891 16.452 1.00 78.38 907 THR A CA 1
ATOM 7255 C C . THR A 1 907 ? 29.692 -17.384 16.193 1.00 78.38 907 THR A C 1
ATOM 7257 O O . THR A 1 907 ? 30.750 -16.814 16.435 1.00 78.38 907 THR A O 1
ATOM 7260 N N . ALA A 1 908 ? 28.650 -16.736 15.662 1.00 77.81 908 ALA A N 1
ATOM 7261 C CA . ALA A 1 908 ? 28.670 -15.307 15.346 1.00 77.81 908 ALA A CA 1
ATOM 7262 C C . ALA A 1 908 ? 28.298 -14.423 16.553 1.00 77.81 908 ALA A C 1
ATOM 7264 O O . ALA A 1 908 ? 27.308 -14.682 17.239 1.00 77.81 908 ALA A O 1
ATOM 7265 N N . ASP A 1 909 ? 29.033 -13.322 16.742 1.00 80.44 909 ASP A N 1
ATOM 7266 C CA . ASP A 1 909 ? 28.779 -12.315 17.791 1.00 80.44 909 ASP A CA 1
ATOM 7267 C C . ASP A 1 909 ? 27.534 -11.449 17.521 1.00 80.44 909 ASP A C 1
ATOM 7269 O O . ASP A 1 909 ? 27.004 -10.790 18.427 1.00 80.44 909 ASP A O 1
ATOM 7273 N N . GLN A 1 910 ? 27.091 -11.405 16.260 1.00 83.81 910 GLN A N 1
ATOM 7274 C CA . GLN A 1 910 ? 25.892 -10.703 15.810 1.00 83.81 910 GLN A CA 1
ATOM 7275 C C . GLN A 1 910 ? 24.912 -11.696 15.191 1.00 83.81 910 GLN A C 1
ATOM 7277 O O . GLN A 1 910 ? 25.230 -12.364 14.206 1.00 83.81 910 GLN A O 1
ATOM 7282 N N . VAL A 1 911 ? 23.705 -11.762 15.756 1.00 86.44 911 VAL A N 1
ATOM 7283 C CA . VAL A 1 911 ? 22.631 -12.642 15.287 1.00 86.44 911 VAL A CA 1
ATOM 7284 C C . VAL A 1 911 ? 21.448 -11.789 14.845 1.00 86.44 911 VAL A C 1
ATOM 7286 O O . VAL A 1 911 ? 20.937 -10.979 15.619 1.00 86.44 911 VAL A O 1
ATOM 7289 N N . ILE A 1 912 ? 21.006 -11.965 13.602 1.00 87.19 912 ILE A N 1
ATOM 7290 C CA . ILE A 1 912 ? 19.841 -11.291 13.032 1.00 87.19 912 ILE A CA 1
ATOM 7291 C C . ILE A 1 912 ? 18.743 -12.329 12.810 1.00 87.19 912 ILE A C 1
ATOM 7293 O O . ILE A 1 912 ? 18.888 -13.247 12.002 1.00 87.19 912 ILE A O 1
ATOM 7297 N N . ILE A 1 913 ? 17.639 -12.170 13.530 1.00 86.62 913 ILE A N 1
ATOM 7298 C CA . ILE A 1 913 ? 16.470 -13.041 13.466 1.00 86.62 913 ILE A CA 1
ATOM 7299 C C . ILE A 1 913 ? 15.417 -12.384 12.575 1.00 86.62 913 ILE A C 1
ATOM 7301 O O . ILE A 1 913 ? 14.853 -11.345 12.917 1.00 86.62 913 ILE A O 1
ATOM 7305 N N . TYR A 1 914 ? 15.138 -13.018 11.442 1.00 81.06 914 TYR A N 1
ATOM 7306 C CA . TYR A 1 914 ? 14.042 -12.685 10.543 1.00 81.06 914 TYR A CA 1
ATOM 7307 C C . TYR A 1 914 ? 12.857 -13.593 10.880 1.00 81.06 914 TYR A C 1
ATOM 7309 O O . TYR A 1 914 ? 12.770 -14.716 10.377 1.00 81.06 914 TYR A O 1
ATOM 7317 N N . SER A 1 915 ? 11.966 -13.108 11.745 1.00 76.06 915 SER A N 1
ATOM 7318 C CA . SER A 1 915 ? 10.668 -13.727 12.022 1.00 76.06 915 SER A CA 1
ATOM 7319 C C . SER A 1 915 ? 9.552 -12.722 11.722 1.00 76.06 915 SER A C 1
ATOM 7321 O O . SER A 1 915 ? 9.698 -11.548 12.066 1.00 76.06 915 SER A O 1
ATOM 7323 N N . PRO A 1 916 ? 8.440 -13.136 11.088 1.00 66.69 916 PRO A N 1
ATOM 7324 C CA . PRO A 1 916 ? 7.236 -12.315 11.007 1.00 66.69 916 PRO A CA 1
ATOM 7325 C C . PRO A 1 916 ? 6.451 -12.282 12.330 1.00 66.69 916 PRO A C 1
ATOM 7327 O O . PRO A 1 916 ? 5.556 -11.451 12.464 1.00 66.69 916 PRO A O 1
ATOM 7330 N N . ASP A 1 917 ? 6.762 -13.189 13.260 1.00 74.38 917 ASP A N 1
ATOM 7331 C CA . ASP A 1 917 ? 6.030 -13.418 14.502 1.00 74.38 917 ASP A CA 1
ATOM 7332 C C . ASP A 1 917 ? 6.582 -12.571 15.661 1.00 74.38 917 ASP A C 1
ATOM 7334 O O . ASP A 1 917 ? 7.798 -12.471 15.863 1.00 74.38 917 ASP A O 1
ATOM 7338 N N . THR A 1 918 ? 5.679 -11.966 16.434 1.00 73.56 918 THR A N 1
ATOM 7339 C CA . THR A 1 918 ? 6.011 -11.168 17.616 1.00 73.56 918 THR A CA 1
ATOM 7340 C C . THR A 1 918 ? 6.421 -12.003 18.822 1.00 73.56 918 THR A C 1
ATOM 7342 O O . THR A 1 918 ? 7.161 -11.499 19.668 1.00 73.56 918 THR A O 1
ATOM 7345 N N . ASP A 1 919 ? 5.994 -13.261 18.915 1.00 82.88 919 ASP A N 1
ATOM 7346 C CA . ASP A 1 919 ? 6.234 -14.083 20.104 1.00 82.88 919 ASP A CA 1
ATOM 7347 C C . ASP A 1 919 ? 7.729 -14.406 20.260 1.00 82.88 919 ASP A C 1
ATOM 7349 O O . ASP A 1 919 ? 8.254 -14.419 21.375 1.00 82.88 919 ASP A O 1
ATOM 7353 N N . VAL A 1 920 ? 8.470 -14.466 19.146 1.00 86.50 920 VAL A N 1
ATOM 7354 C CA . VAL A 1 920 ? 9.928 -14.676 19.100 1.00 86.50 920 VAL A CA 1
ATOM 7355 C C . VAL A 1 920 ? 10.706 -13.745 20.031 1.00 86.50 920 VAL A C 1
ATOM 7357 O O . VAL A 1 920 ? 11.614 -14.210 20.722 1.00 86.50 920 VAL A O 1
ATOM 7360 N N . PHE A 1 921 ? 10.385 -12.446 20.104 1.00 86.69 921 PHE A N 1
ATOM 7361 C CA . PHE A 1 921 ? 11.131 -11.549 20.998 1.00 86.69 921 PHE A CA 1
ATOM 7362 C C . PHE A 1 921 ? 10.680 -11.653 22.464 1.00 86.69 921 PHE A C 1
ATOM 7364 O O . PHE A 1 921 ? 11.477 -11.354 23.352 1.00 86.69 921 PHE A O 1
ATOM 7371 N N . PHE A 1 922 ? 9.453 -12.111 22.742 1.00 88.25 922 PHE A N 1
ATOM 7372 C CA . PHE A 1 922 ? 9.006 -12.428 24.104 1.00 88.25 922 PHE A CA 1
ATOM 7373 C C . PHE A 1 922 ? 9.615 -13.741 24.617 1.00 88.25 922 PHE A C 1
ATOM 7375 O O . PHE A 1 922 ? 9.970 -13.813 25.794 1.00 88.25 922 PHE A O 1
ATOM 7382 N N . ILE A 1 923 ? 9.823 -14.735 23.748 1.00 90.00 923 ILE A N 1
ATOM 7383 C CA . ILE A 1 923 ? 10.574 -15.967 24.047 1.00 90.00 923 ILE A CA 1
ATOM 7384 C C . ILE A 1 923 ? 12.019 -15.624 24.420 1.00 90.00 923 ILE A C 1
ATOM 7386 O O . ILE A 1 923 ? 12.494 -16.016 25.483 1.00 90.00 923 ILE A O 1
ATOM 7390 N N . GLY A 1 924 ? 12.699 -14.817 23.600 1.00 88.19 924 GLY A N 1
ATOM 7391 C CA . GLY A 1 924 ? 14.094 -14.421 23.827 1.00 88.19 924 GLY A CA 1
ATOM 7392 C C . GLY A 1 924 ? 14.341 -13.448 24.982 1.00 88.19 924 GLY A C 1
ATOM 7393 O O . GLY A 1 924 ? 15.491 -13.224 25.357 1.00 88.19 924 GLY A O 1
ATOM 7394 N N . LEU A 1 925 ? 13.290 -12.844 25.539 1.00 89.12 925 LEU A N 1
ATOM 7395 C CA . LEU A 1 925 ? 13.378 -11.730 26.487 1.00 89.12 925 LEU A CA 1
ATOM 7396 C C . LEU A 1 925 ? 14.133 -12.074 27.792 1.00 89.12 925 LEU A C 1
ATOM 7398 O O . LEU A 1 925 ? 14.977 -11.267 28.187 1.00 89.12 925 LEU A O 1
ATOM 7402 N N . PRO A 1 926 ? 13.904 -13.235 28.445 1.00 87.75 926 PRO A N 1
ATOM 7403 C CA . PRO A 1 926 ? 14.752 -13.721 29.535 1.00 87.75 926 PRO A CA 1
ATOM 7404 C C . PRO A 1 926 ? 15.984 -14.515 29.065 1.00 87.75 926 PRO A C 1
ATOM 7406 O O . PRO A 1 926 ? 16.897 -14.695 29.857 1.00 87.75 926 PRO A O 1
ATOM 7409 N N . LEU A 1 927 ? 16.026 -14.999 27.817 1.00 88.31 927 LEU A N 1
ATOM 7410 C CA . LEU A 1 927 ? 17.095 -15.886 27.327 1.00 88.31 927 LEU A CA 1
ATOM 7411 C C . LEU A 1 927 ? 18.344 -15.119 26.867 1.00 88.31 927 LEU A C 1
ATOM 7413 O O . LEU A 1 927 ? 19.462 -15.614 26.982 1.00 88.31 927 LEU A O 1
ATOM 7417 N N . VAL A 1 928 ? 18.174 -13.911 26.320 1.00 85.81 928 VAL A N 1
ATOM 7418 C CA . VAL A 1 928 ? 19.263 -13.177 25.651 1.00 85.81 928 VAL A CA 1
ATOM 7419 C C . VAL A 1 928 ? 20.402 -12.763 26.591 1.00 85.81 928 VAL A C 1
ATOM 7421 O O . VAL A 1 928 ? 21.542 -12.659 26.141 1.00 85.81 928 VAL A O 1
ATOM 7424 N N . SER A 1 929 ? 20.129 -12.582 27.890 1.00 79.75 929 SER A N 1
ATOM 7425 C CA . SER A 1 929 ? 21.159 -12.288 28.899 1.00 79.75 929 SER A CA 1
ATOM 7426 C C . SER A 1 929 ? 22.215 -13.384 29.003 1.00 79.75 929 SER A C 1
ATOM 7428 O O . SER A 1 929 ? 23.369 -13.089 29.305 1.00 79.75 929 SER A O 1
ATOM 7430 N N . ASP A 1 930 ? 21.831 -14.623 28.707 1.00 82.19 930 ASP A N 1
ATOM 7431 C CA . ASP A 1 930 ? 22.662 -15.805 28.916 1.00 82.19 930 ASP A CA 1
ATOM 7432 C C . ASP A 1 930 ? 23.437 -16.172 27.635 1.00 82.19 930 ASP A C 1
ATOM 7434 O O . ASP A 1 930 ? 24.392 -16.948 27.671 1.00 82.19 930 ASP A O 1
ATOM 7438 N N . LEU A 1 931 ? 23.062 -15.578 26.492 1.00 83.06 931 LEU A N 1
ATOM 7439 C CA . LEU A 1 931 ? 23.662 -15.840 25.180 1.00 83.06 931 LEU A CA 1
ATOM 7440 C C . LEU A 1 931 ? 24.979 -15.094 24.929 1.00 83.06 931 LEU A C 1
ATOM 7442 O O . LEU A 1 931 ? 25.749 -15.532 24.077 1.00 83.06 931 LEU A O 1
ATOM 7446 N N . ASN A 1 932 ? 25.229 -13.970 25.616 1.00 80.69 932 ASN A N 1
ATOM 7447 C CA . ASN A 1 932 ? 26.384 -13.079 25.394 1.00 80.69 932 ASN A CA 1
ATOM 7448 C C . ASN A 1 932 ? 26.592 -12.629 23.923 1.00 80.69 932 ASN A C 1
ATOM 7450 O O . ASN A 1 932 ? 27.722 -12.400 23.495 1.00 80.69 932 ASN A O 1
ATOM 7454 N N . LYS A 1 933 ? 25.512 -12.475 23.140 1.00 84.00 933 LYS A N 1
ATOM 7455 C CA . LYS A 1 933 ? 25.541 -12.093 21.711 1.00 84.00 933 LYS A CA 1
ATOM 7456 C C . LYS A 1 933 ? 24.640 -10.896 21.434 1.00 84.00 933 LYS A C 1
ATOM 7458 O O . LYS A 1 933 ? 23.605 -10.739 22.072 1.00 84.00 933 LYS A O 1
ATOM 7463 N N . ASN A 1 934 ? 24.986 -10.096 20.425 1.00 86.00 934 ASN A N 1
ATOM 7464 C CA . ASN A 1 934 ? 24.155 -8.972 19.991 1.00 86.00 934 ASN A CA 1
ATOM 7465 C C . ASN A 1 934 ? 23.019 -9.499 19.105 1.00 86.00 934 ASN A C 1
ATOM 7467 O O . ASN A 1 934 ? 23.221 -9.738 17.910 1.00 86.00 934 ASN A O 1
ATOM 7471 N N . VAL A 1 935 ? 21.835 -9.694 19.688 1.00 89.44 935 VAL A N 1
ATOM 7472 C CA . VAL A 1 935 ? 20.669 -10.229 18.969 1.00 89.44 935 VAL A CA 1
ATOM 7473 C C . VAL A 1 935 ? 19.755 -9.102 18.485 1.00 89.44 935 VAL A C 1
ATOM 7475 O O . VAL A 1 935 ? 19.316 -8.242 19.257 1.00 89.44 935 VAL A O 1
ATOM 7478 N N . TYR A 1 936 ? 19.437 -9.135 17.192 1.00 89.44 936 TYR A N 1
ATOM 7479 C CA . TYR A 1 936 ? 18.529 -8.215 16.516 1.00 89.44 936 TYR A CA 1
ATOM 7480 C C . TYR A 1 936 ? 17.334 -8.988 15.962 1.00 89.44 936 TYR A C 1
ATOM 7482 O O . TYR A 1 936 ? 17.493 -9.788 15.044 1.00 89.44 936 TYR A O 1
ATOM 7490 N N . VAL A 1 937 ? 16.136 -8.729 16.482 1.00 87.75 937 VAL A N 1
ATOM 7491 C CA . VAL A 1 937 ? 14.895 -9.310 15.949 1.00 87.75 937 VAL A CA 1
ATOM 7492 C C . VAL A 1 937 ? 14.273 -8.325 14.966 1.00 87.75 937 VAL A C 1
ATOM 7494 O O . VAL A 1 937 ? 14.111 -7.144 15.278 1.00 87.75 937 VAL A O 1
ATOM 7497 N N . GLN A 1 938 ? 13.945 -8.789 13.765 1.00 82.56 938 GLN A N 1
ATOM 7498 C CA . GLN A 1 938 ? 13.187 -8.014 12.791 1.00 82.56 938 GLN A CA 1
ATOM 7499 C C . GLN A 1 938 ? 11.778 -7.741 13.331 1.00 82.56 938 GLN A C 1
ATOM 7501 O O . GLN A 1 938 ? 11.054 -8.669 13.671 1.00 82.56 938 GLN A O 1
ATOM 7506 N N . LEU A 1 939 ? 11.371 -6.473 13.362 1.00 72.25 939 LEU A N 1
ATOM 7507 C CA . LEU A 1 939 ? 9.980 -6.081 13.557 1.00 72.25 939 LEU A CA 1
ATOM 7508 C C . LEU A 1 939 ? 9.384 -5.641 12.220 1.00 72.25 939 LEU A C 1
ATOM 7510 O O . LEU A 1 939 ? 10.021 -4.958 11.409 1.00 72.25 939 LEU A O 1
ATOM 7514 N N . ARG A 1 940 ? 8.131 -6.033 11.993 1.00 60.53 940 ARG A N 1
ATOM 7515 C CA . ARG A 1 940 ? 7.404 -5.758 10.755 1.00 60.53 940 ARG A CA 1
ATOM 7516 C C . ARG A 1 940 ? 6.516 -4.523 10.913 1.00 60.53 940 ARG A C 1
ATOM 7518 O O . ARG A 1 940 ? 5.301 -4.638 10.998 1.00 60.53 940 ARG A O 1
ATOM 7525 N N . ASP A 1 941 ? 7.134 -3.342 10.931 1.00 45.66 941 ASP A N 1
ATOM 7526 C CA . ASP A 1 941 ? 6.406 -2.062 11.017 1.00 45.66 941 ASP A CA 1
ATOM 7527 C C . ASP A 1 941 ? 5.598 -1.749 9.740 1.00 45.66 941 ASP A C 1
ATOM 7529 O O . ASP A 1 941 ? 4.629 -0.995 9.778 1.00 45.66 941 ASP A O 1
ATOM 7533 N N . SER A 1 942 ? 6.013 -2.288 8.587 1.00 42.28 942 SER A N 1
ATOM 7534 C CA . SER A 1 942 ? 5.341 -2.136 7.289 1.00 42.28 942 SER A CA 1
ATOM 7535 C C . SER A 1 942 ? 5.867 -3.178 6.288 1.00 42.28 942 SER A C 1
ATOM 7537 O O . SER A 1 942 ? 7.043 -3.541 6.373 1.00 42.28 942 SER A O 1
ATOM 7539 N N . PRO A 1 943 ? 5.092 -3.609 5.268 1.00 41.19 943 PRO A N 1
ATOM 7540 C CA . PRO A 1 943 ? 5.602 -4.442 4.169 1.00 41.19 943 PRO A CA 1
ATOM 7541 C C . PRO A 1 943 ? 6.802 -3.852 3.396 1.00 41.19 943 PRO A C 1
ATOM 7543 O O . PRO A 1 943 ? 7.456 -4.593 2.664 1.00 41.19 943 PRO A O 1
ATOM 7546 N N . TYR A 1 944 ? 7.113 -2.558 3.558 1.00 36.84 944 TYR A N 1
ATOM 7547 C CA . TYR A 1 944 ? 8.253 -1.893 2.908 1.00 36.84 944 TYR A CA 1
ATOM 7548 C C . TYR A 1 944 ? 9.314 -1.333 3.863 1.00 36.84 944 TYR A C 1
ATOM 7550 O O . TYR A 1 944 ? 10.318 -0.798 3.391 1.00 36.84 944 TYR A O 1
ATOM 7558 N N . ASN A 1 945 ? 9.129 -1.442 5.182 1.00 41.56 945 ASN A N 1
ATOM 7559 C CA . ASN A 1 945 ? 10.099 -0.943 6.154 1.00 41.56 945 ASN A CA 1
ATOM 7560 C C . ASN A 1 945 ? 10.281 -1.948 7.295 1.00 41.56 945 ASN A C 1
ATOM 7562 O O . ASN A 1 945 ? 9.395 -2.137 8.126 1.00 41.56 945 ASN A O 1
ATOM 7566 N N . ASN A 1 946 ? 11.451 -2.582 7.311 1.00 55.84 946 ASN A N 1
ATOM 7567 C CA . ASN A 1 946 ? 11.857 -3.528 8.340 1.00 55.84 946 ASN A CA 1
ATOM 7568 C C . ASN A 1 946 ? 12.680 -2.772 9.383 1.00 55.84 946 ASN A C 1
ATOM 7570 O O . ASN A 1 946 ? 13.790 -2.331 9.075 1.00 55.84 946 ASN A O 1
ATOM 7574 N N . SER A 1 947 ? 12.164 -2.634 10.602 1.00 70.56 947 SER A N 1
ATOM 7575 C CA . SER A 1 947 ? 12.977 -2.175 11.726 1.00 70.56 947 SER A CA 1
ATOM 7576 C C . SER A 1 947 ? 13.597 -3.378 12.440 1.00 70.56 947 SER A C 1
ATOM 7578 O O . SER A 1 947 ? 13.143 -4.514 12.302 1.00 70.56 947 SER A O 1
ATOM 7580 N N . PHE A 1 948 ? 14.689 -3.148 13.168 1.00 82.31 948 PHE A N 1
ATOM 7581 C CA . PHE A 1 948 ? 15.381 -4.191 13.922 1.00 82.31 948 PHE A CA 1
ATOM 7582 C C . PHE A 1 948 ? 15.439 -3.799 15.395 1.00 82.31 948 PHE A C 1
ATOM 7584 O O . PHE A 1 948 ? 16.062 -2.799 15.767 1.00 82.31 948 PHE A O 1
ATOM 7591 N N . LEU A 1 949 ? 14.797 -4.603 16.237 1.00 85.50 949 LEU A N 1
ATOM 7592 C CA . LEU A 1 949 ? 14.827 -4.469 17.681 1.00 85.50 949 LEU A CA 1
ATOM 7593 C C . LEU A 1 949 ? 16.097 -5.124 18.224 1.00 85.50 949 LEU A C 1
ATOM 7595 O O . LEU A 1 949 ? 16.259 -6.339 18.175 1.00 85.50 949 LEU A O 1
ATOM 7599 N N . SER A 1 950 ? 17.003 -4.308 18.761 1.00 89.56 950 SER A N 1
ATOM 7600 C CA . SER A 1 950 ? 18.143 -4.805 19.535 1.00 89.56 950 SER A CA 1
ATOM 7601 C C . SER A 1 950 ? 17.649 -5.278 20.899 1.00 89.56 950 SER A C 1
ATOM 7603 O O . SER A 1 950 ? 17.194 -4.465 21.712 1.00 89.56 950 SER A O 1
ATOM 7605 N N . MET A 1 951 ? 17.768 -6.579 21.148 1.00 89.19 951 MET A N 1
ATOM 7606 C CA . MET A 1 951 ? 17.321 -7.207 22.390 1.00 89.19 951 MET A CA 1
ATOM 7607 C C . MET A 1 951 ? 18.083 -6.660 23.604 1.00 89.19 951 MET A C 1
ATOM 7609 O O . MET A 1 951 ? 17.468 -6.334 24.616 1.00 89.19 951 MET A O 1
ATOM 7613 N N . ASP A 1 952 ? 19.387 -6.403 23.469 1.00 85.56 952 ASP A N 1
ATOM 7614 C CA . ASP A 1 952 ? 20.202 -5.775 24.519 1.00 85.56 952 ASP A CA 1
ATOM 7615 C C . ASP A 1 952 ? 19.692 -4.390 24.919 1.00 85.56 952 ASP A C 1
ATOM 7617 O O . ASP A 1 952 ? 19.706 -4.025 26.097 1.00 85.56 952 ASP A O 1
ATOM 7621 N N . LYS A 1 953 ? 19.246 -3.589 23.941 1.00 86.00 953 LYS A N 1
ATOM 7622 C CA . LYS A 1 953 ? 18.659 -2.271 24.212 1.00 86.00 953 LYS A CA 1
ATOM 7623 C C . LYS A 1 953 ? 17.299 -2.412 24.885 1.00 86.00 953 LYS A C 1
ATOM 7625 O O . LYS A 1 953 ? 17.035 -1.660 25.816 1.00 86.00 953 LYS A O 1
ATOM 7630 N N . LEU A 1 954 ? 16.471 -3.373 24.466 1.00 86.31 954 LEU A N 1
ATOM 7631 C CA . LEU A 1 954 ? 15.181 -3.649 25.102 1.00 86.31 954 LEU A CA 1
ATOM 7632 C C . LEU A 1 954 ? 15.360 -4.047 26.575 1.00 86.31 954 LEU A C 1
ATOM 7634 O O . LEU A 1 954 ? 14.770 -3.412 27.449 1.00 86.31 954 LEU A O 1
ATOM 7638 N N . VAL A 1 955 ? 16.225 -5.027 26.857 1.00 85.31 955 VAL A N 1
ATOM 7639 C CA . VAL A 1 955 ? 16.546 -5.484 28.220 1.00 85.31 955 VAL A CA 1
ATOM 7640 C C . VAL A 1 955 ? 17.085 -4.330 29.068 1.00 85.31 955 VAL A C 1
ATOM 7642 O O . VAL A 1 955 ? 16.597 -4.107 30.177 1.00 85.31 955 VAL A O 1
ATOM 7645 N N . LYS A 1 956 ? 18.016 -3.523 28.536 1.00 83.62 956 LYS A N 1
ATOM 7646 C CA . LYS A 1 956 ? 18.528 -2.320 29.222 1.00 83.62 956 LYS A CA 1
ATOM 7647 C C . LYS A 1 956 ? 17.432 -1.285 29.479 1.00 83.62 956 LYS A C 1
ATOM 7649 O O . LYS A 1 956 ? 17.392 -0.702 30.555 1.00 83.62 956 LYS A O 1
ATOM 7654 N N . CYS A 1 957 ? 16.512 -1.061 28.544 1.00 82.31 957 CYS A N 1
ATOM 7655 C CA . CYS A 1 957 ? 15.402 -0.132 28.752 1.00 82.31 957 CYS A CA 1
ATOM 7656 C C . CYS A 1 957 ? 14.417 -0.620 29.825 1.00 82.31 957 CYS A C 1
ATOM 7658 O O . CYS A 1 957 ? 14.000 0.193 30.648 1.00 82.31 957 CYS A O 1
ATOM 7660 N N . ILE A 1 958 ? 14.078 -1.913 29.846 1.00 79.38 958 ILE A N 1
ATOM 7661 C CA . ILE A 1 958 ? 13.169 -2.507 30.842 1.00 79.38 958 ILE A CA 1
ATOM 7662 C C . ILE A 1 958 ? 13.797 -2.490 32.244 1.00 79.38 958 ILE A C 1
ATOM 7664 O O . ILE A 1 958 ? 13.104 -2.212 33.218 1.00 79.38 958 ILE A O 1
ATOM 7668 N N . THR A 1 959 ? 15.106 -2.734 32.349 1.00 76.12 959 THR A N 1
ATOM 7669 C CA . THR A 1 959 ? 15.825 -2.784 33.635 1.00 76.12 959 THR A CA 1
ATOM 7670 C C . THR A 1 959 ? 16.245 -1.414 34.182 1.00 76.12 959 THR A C 1
ATOM 7672 O O . THR A 1 959 ? 16.316 -1.262 35.399 1.00 76.12 959 THR A O 1
ATOM 7675 N N . LEU A 1 960 ? 16.506 -0.409 33.332 1.00 69.94 960 LEU A N 1
ATOM 7676 C CA . LEU A 1 960 ? 17.040 0.893 33.771 1.00 69.94 960 LEU A CA 1
ATOM 7677 C C . LEU A 1 960 ? 16.011 2.035 33.867 1.00 69.94 960 LEU A C 1
ATOM 7679 O O . LEU A 1 960 ? 16.231 2.953 34.653 1.00 69.94 960 LEU A O 1
ATOM 7683 N N . ASN A 1 961 ? 14.931 2.044 33.067 1.00 55.88 961 ASN A N 1
ATOM 7684 C CA . ASN A 1 961 ? 14.153 3.281 32.844 1.00 55.88 961 ASN A CA 1
ATOM 7685 C C . ASN A 1 961 ? 12.795 3.398 33.556 1.00 55.88 961 ASN A C 1
ATOM 7687 O O . ASN A 1 961 ? 12.268 4.511 33.601 1.00 55.88 961 ASN A O 1
ATOM 7691 N N . ASP A 1 962 ? 12.192 2.324 34.080 1.00 57.00 962 ASP A N 1
ATOM 7692 C CA . ASP A 1 962 ? 10.866 2.428 34.715 1.00 57.00 962 ASP A CA 1
ATOM 7693 C C . ASP A 1 962 ? 10.953 2.382 36.246 1.00 57.00 962 ASP A C 1
ATOM 7695 O O . ASP A 1 962 ? 11.061 1.321 36.861 1.00 57.00 962 ASP A O 1
ATOM 7699 N N . SER A 1 963 ? 10.842 3.553 36.878 1.00 56.91 963 SER A N 1
ATOM 7700 C CA . SER A 1 963 ? 10.784 3.693 38.340 1.00 56.91 963 SER A CA 1
ATOM 7701 C C . SER A 1 963 ? 9.597 2.961 38.982 1.00 56.91 963 SER A C 1
ATOM 7703 O O . SER A 1 963 ? 9.602 2.730 40.186 1.00 56.91 963 SER A O 1
ATOM 7705 N N . LEU A 1 964 ? 8.599 2.553 38.188 1.00 53.31 964 LEU A N 1
ATOM 7706 C CA . LEU A 1 964 ? 7.447 1.759 38.630 1.00 53.31 964 LEU A CA 1
ATOM 7707 C C . LEU A 1 964 ? 7.725 0.247 38.724 1.00 53.31 964 LEU A C 1
ATOM 7709 O O . LEU A 1 964 ? 6.889 -0.478 39.259 1.00 53.31 964 LEU A O 1
ATOM 7713 N N . LEU A 1 965 ? 8.871 -0.228 38.219 1.00 60.62 965 LEU A N 1
ATOM 7714 C CA . LEU A 1 965 ? 9.298 -1.635 38.282 1.00 60.62 965 LEU A CA 1
ATOM 7715 C C . LEU A 1 965 ? 10.481 -1.859 39.244 1.00 60.62 965 LEU A C 1
ATOM 7717 O O . LEU A 1 965 ? 10.954 -2.984 39.398 1.00 60.62 965 LEU A O 1
ATOM 7721 N N . GLN A 1 966 ? 10.958 -0.802 39.911 1.00 59.16 966 GLN A N 1
ATOM 7722 C CA . GLN A 1 966 ? 12.018 -0.898 40.915 1.00 59.16 966 GLN A CA 1
ATOM 7723 C C . GLN A 1 966 ? 11.554 -1.734 42.118 1.00 59.16 966 GLN A C 1
ATOM 7725 O O . GLN A 1 966 ? 10.528 -1.438 42.728 1.00 59.16 966 GLN A O 1
ATOM 7730 N N . GLY A 1 967 ? 12.331 -2.764 42.466 1.00 61.00 967 GLY A N 1
ATOM 7731 C CA . GLY A 1 967 ? 12.025 -3.685 43.569 1.00 61.00 967 GLY A CA 1
ATOM 7732 C C . GLY A 1 967 ? 11.162 -4.897 43.192 1.00 61.00 967 GLY A C 1
ATOM 7733 O O . GLY A 1 967 ? 10.678 -5.579 44.089 1.00 61.00 967 GLY A O 1
ATOM 7734 N N . ILE A 1 968 ? 10.960 -5.170 41.898 1.00 69.06 968 ILE A N 1
ATOM 7735 C CA . ILE A 1 968 ? 10.384 -6.433 41.413 1.00 69.06 968 ILE A CA 1
ATOM 7736 C C . ILE A 1 968 ? 11.531 -7.347 40.969 1.00 69.06 968 ILE A C 1
ATOM 7738 O O . ILE A 1 968 ? 12.280 -6.996 40.057 1.00 69.06 968 ILE A O 1
ATOM 7742 N N . ASP A 1 969 ? 11.660 -8.522 41.584 1.00 69.25 969 ASP A N 1
ATOM 7743 C CA . ASP A 1 969 ? 12.636 -9.528 41.160 1.00 69.25 969 ASP A CA 1
ATOM 7744 C C . ASP A 1 969 ? 12.260 -10.126 39.794 1.00 69.25 969 ASP A C 1
ATOM 7746 O O . ASP A 1 969 ? 11.085 -10.267 39.452 1.00 69.25 969 ASP A O 1
ATOM 7750 N N . SER A 1 970 ? 13.266 -10.498 38.997 1.00 78.31 970 SER A N 1
ATOM 7751 C CA . SER A 1 970 ? 13.078 -11.187 37.710 1.00 78.31 970 SER A CA 1
ATOM 7752 C C . SER A 1 970 ? 12.135 -10.464 36.729 1.00 78.31 970 SER A C 1
ATOM 7754 O O . SER A 1 970 ? 11.284 -11.087 36.090 1.00 78.31 970 SER A O 1
ATOM 7756 N N . VAL A 1 971 ? 12.290 -9.140 36.572 1.00 82.06 971 VAL A N 1
ATOM 7757 C CA . VAL A 1 971 ? 11.424 -8.287 35.722 1.00 82.06 971 VAL A CA 1
ATOM 7758 C C . VAL A 1 971 ? 11.227 -8.840 34.302 1.00 82.06 971 VAL A C 1
ATOM 7760 O O . VAL A 1 971 ? 10.119 -8.770 33.775 1.00 82.06 971 VAL A O 1
ATOM 7763 N N . LEU A 1 972 ? 12.263 -9.421 33.683 1.00 85.69 972 LEU A N 1
ATOM 7764 C CA . LEU A 1 972 ? 12.183 -9.987 32.326 1.00 85.69 972 LEU A CA 1
ATOM 7765 C C . LEU A 1 972 ? 11.224 -11.191 32.263 1.00 85.69 972 LEU A C 1
ATOM 7767 O O . LEU A 1 972 ? 10.357 -11.239 31.392 1.00 85.69 972 LEU A O 1
ATOM 7771 N N . ILE A 1 973 ? 11.311 -12.098 33.244 1.00 86.06 973 ILE A N 1
ATOM 7772 C CA . ILE A 1 973 ? 10.373 -13.220 33.415 1.00 86.06 973 ILE A CA 1
ATOM 7773 C C . ILE A 1 973 ? 8.962 -12.685 33.684 1.00 86.06 973 ILE A C 1
ATOM 7775 O O . ILE A 1 973 ? 7.998 -13.169 33.100 1.00 86.06 973 ILE A O 1
ATOM 7779 N N . CYS A 1 974 ? 8.823 -11.634 34.498 1.00 84.75 974 CYS A N 1
ATOM 7780 C CA . CYS A 1 974 ? 7.520 -11.023 34.762 1.00 84.75 974 CYS A CA 1
ATOM 7781 C C . CYS A 1 974 ? 6.873 -10.438 33.496 1.00 84.75 974 CYS A C 1
ATOM 7783 O O . CYS A 1 974 ? 5.661 -10.551 33.331 1.00 84.75 974 CYS A O 1
ATOM 7785 N N . MET A 1 975 ? 7.657 -9.852 32.584 1.00 86.56 975 MET A N 1
ATOM 7786 C CA . MET A 1 975 ? 7.154 -9.346 31.299 1.00 86.56 975 MET A CA 1
ATOM 7787 C C . MET A 1 975 ? 6.741 -10.475 30.349 1.00 86.56 975 MET A C 1
ATOM 7789 O O . MET A 1 975 ? 5.702 -10.362 29.699 1.00 86.56 975 MET A O 1
ATOM 7793 N N . GLN A 1 976 ? 7.500 -11.574 30.304 1.00 89.06 976 GLN A N 1
ATOM 7794 C CA . GLN A 1 976 ? 7.134 -12.764 29.533 1.00 89.06 976 GLN A CA 1
ATOM 7795 C C . GLN A 1 976 ? 5.851 -13.414 30.084 1.00 89.06 976 GLN A C 1
ATOM 7797 O O . GLN A 1 976 ? 4.907 -13.652 29.336 1.00 89.06 976 GLN A O 1
ATOM 7802 N N . LEU A 1 977 ? 5.750 -13.607 31.401 1.00 88.75 977 LEU A N 1
ATOM 7803 C CA . LEU A 1 977 ? 4.546 -14.144 32.046 1.00 88.75 977 LEU A CA 1
ATOM 7804 C C . LEU A 1 977 ? 3.333 -13.226 31.880 1.00 88.75 977 LEU A C 1
ATOM 7806 O O . LEU A 1 977 ? 2.230 -13.713 31.665 1.00 88.75 977 LEU A O 1
ATOM 7810 N N . LEU A 1 978 ? 3.509 -11.902 31.923 1.00 89.88 978 LEU A N 1
ATOM 7811 C CA . LEU A 1 978 ? 2.432 -10.945 31.655 1.00 89.88 978 LEU A CA 1
ATOM 7812 C C . LEU A 1 978 ? 1.893 -11.069 30.220 1.00 89.88 978 LEU A C 1
ATOM 7814 O O . LEU A 1 978 ? 0.692 -10.894 30.009 1.00 89.88 978 LEU A O 1
ATOM 7818 N N . PHE A 1 979 ? 2.759 -11.397 29.255 1.00 91.19 979 PHE A N 1
ATOM 7819 C CA . PHE A 1 979 ? 2.354 -11.721 27.890 1.00 91.19 979 PHE A CA 1
ATOM 7820 C C . PHE A 1 979 ? 1.553 -13.032 27.852 1.00 91.19 979 PHE A C 1
ATOM 7822 O O . PHE A 1 979 ? 0.382 -13.001 27.466 1.00 91.19 979 PHE A O 1
ATOM 7829 N N . ILE A 1 980 ? 2.119 -14.138 28.353 1.00 91.00 980 ILE A N 1
ATOM 7830 C CA . ILE A 1 980 ? 1.479 -15.470 28.368 1.00 91.00 980 ILE A CA 1
ATOM 7831 C C . ILE A 1 980 ? 0.123 -15.426 29.102 1.00 91.00 980 ILE A C 1
ATOM 7833 O O . ILE A 1 980 ? -0.896 -15.842 28.557 1.00 91.00 980 ILE A O 1
ATOM 7837 N N . TYR A 1 981 ? 0.062 -14.832 30.301 1.00 90.56 981 TYR A N 1
ATOM 7838 C CA . TYR A 1 981 ? -1.166 -14.699 31.098 1.00 90.56 981 TYR A CA 1
ATOM 7839 C C . TYR A 1 981 ? -2.260 -13.860 30.424 1.00 90.56 981 TYR A C 1
ATOM 7841 O O . TYR A 1 981 ? -3.432 -14.033 30.763 1.00 90.56 981 TYR A O 1
ATOM 7849 N N . SER A 1 982 ? -1.910 -12.965 29.493 1.00 89.75 982 SER A N 1
ATOM 7850 C CA . SER A 1 982 ? -2.884 -12.206 28.693 1.00 89.75 982 SER A CA 1
ATOM 7851 C C . SER A 1 982 ? -3.427 -12.983 27.481 1.00 89.75 982 SER A C 1
ATOM 7853 O O . SER A 1 982 ? -4.428 -12.567 26.894 1.00 89.75 982 SER A O 1
ATOM 7855 N N . GLY A 1 983 ? -2.792 -14.110 27.142 1.00 85.44 983 GLY A N 1
ATOM 7856 C CA . GLY A 1 983 ? -3.113 -14.999 26.028 1.00 85.44 983 GLY A CA 1
ATOM 7857 C C . GLY A 1 983 ? -2.053 -14.963 24.922 1.00 85.44 983 GLY A C 1
ATOM 7858 O O . GLY A 1 983 ? -1.832 -13.908 24.331 1.00 85.44 983 GLY A O 1
ATOM 7859 N N . CYS A 1 984 ? -1.446 -16.104 24.606 1.00 82.69 984 CYS A N 1
ATOM 7860 C CA . CYS A 1 984 ? -0.685 -16.384 23.376 1.00 82.69 984 CYS A CA 1
ATOM 7861 C C . CYS A 1 984 ? -1.341 -17.559 22.627 1.00 82.69 984 CYS A C 1
ATOM 7863 O O . CYS A 1 984 ? -2.287 -18.150 23.149 1.00 82.69 984 CYS A O 1
ATOM 7865 N N . ASP A 1 985 ? -0.852 -17.905 21.436 1.00 73.81 985 ASP A N 1
ATOM 7866 C CA . ASP A 1 985 ? -1.515 -18.840 20.509 1.00 73.81 985 ASP A CA 1
ATOM 7867 C C . ASP A 1 985 ? -1.783 -20.239 21.099 1.00 73.81 985 ASP A C 1
ATOM 7869 O O . ASP A 1 985 ? -2.746 -20.909 20.725 1.00 73.81 985 ASP A O 1
ATOM 7873 N N . CYS A 1 986 ? -0.992 -20.655 22.091 1.00 74.56 986 CYS A N 1
ATOM 7874 C CA . CYS A 1 986 ? -1.142 -21.938 22.779 1.00 74.56 986 CYS A CA 1
ATOM 7875 C C . CYS A 1 986 ? -2.131 -21.930 23.970 1.00 74.56 986 CYS A C 1
ATOM 7877 O O . CYS A 1 986 ? -2.404 -22.989 24.539 1.00 74.56 986 CYS A O 1
ATOM 7879 N N . VAL A 1 987 ? -2.670 -20.777 24.397 1.00 85.25 987 VAL A N 1
ATOM 7880 C CA . VAL A 1 987 ? -3.520 -20.662 25.606 1.00 85.25 987 VAL A CA 1
ATOM 7881 C C . VAL A 1 987 ? -4.807 -19.855 25.375 1.00 85.25 987 VAL A C 1
ATOM 7883 O O . VAL A 1 987 ? -5.006 -19.197 24.361 1.00 85.25 987 VAL A O 1
ATOM 7886 N N . SER A 1 988 ? -5.723 -19.888 26.347 1.00 85.19 988 SER A N 1
ATOM 7887 C CA . SER A 1 988 ? -6.959 -19.090 26.322 1.00 85.19 988 SER A CA 1
ATOM 7888 C C . SER A 1 988 ? -6.704 -17.588 26.536 1.00 85.19 988 SER A C 1
ATOM 7890 O O . SER A 1 988 ? -5.780 -17.207 27.249 1.00 85.19 988 SER A O 1
ATOM 7892 N N . TYR A 1 989 ? -7.567 -16.730 25.985 1.00 87.50 989 TYR A N 1
ATOM 7893 C CA . TYR A 1 989 ? -7.501 -15.266 26.127 1.00 87.50 989 TYR A CA 1
ATOM 7894 C C . TYR A 1 989 ? -8.710 -14.692 26.896 1.00 87.50 989 TYR A C 1
ATOM 7896 O O . TYR A 1 989 ? -9.692 -15.388 27.154 1.00 87.50 989 TYR A O 1
ATOM 7904 N N . PHE A 1 990 ? -8.669 -13.395 27.232 1.00 87.88 990 PHE A N 1
ATOM 7905 C CA . PHE A 1 990 ? -9.760 -12.682 27.917 1.00 87.88 990 PHE A CA 1
ATOM 7906 C C . PHE A 1 990 ? -10.518 -11.726 26.976 1.00 87.88 990 PHE A C 1
ATOM 7908 O O . PHE A 1 990 ? -9.973 -10.713 26.526 1.00 87.88 990 PHE A O 1
ATOM 7915 N N . ARG A 1 991 ? -11.793 -12.031 26.693 1.00 82.69 991 ARG A N 1
ATOM 7916 C CA . ARG A 1 991 ? -12.652 -11.269 25.765 1.00 82.69 991 ARG A CA 1
ATOM 7917 C C . ARG A 1 991 ? -12.811 -9.803 26.196 1.00 82.69 991 ARG A C 1
ATOM 7919 O O . ARG A 1 991 ? -13.046 -9.498 27.365 1.00 82.69 991 ARG A O 1
ATOM 7926 N N . GLY A 1 992 ? -12.637 -8.877 25.250 1.00 78.81 992 GLY A N 1
ATOM 7927 C CA . GLY A 1 992 ? -12.705 -7.430 25.502 1.00 78.81 992 GLY A CA 1
ATOM 7928 C C . GLY A 1 992 ? -11.573 -6.847 26.370 1.00 78.81 992 GLY A C 1
ATOM 7929 O O . GLY A 1 992 ? -11.711 -5.726 26.862 1.00 78.81 992 GLY A O 1
ATOM 7930 N N . CYS A 1 993 ? -10.461 -7.569 26.572 1.00 82.75 993 CYS A N 1
ATOM 7931 C CA . CYS A 1 993 ? -9.332 -7.152 27.416 1.00 82.75 993 CYS A CA 1
ATOM 7932 C C . CYS A 1 993 ? -7.980 -7.320 26.689 1.00 82.75 993 CYS A C 1
ATOM 7934 O O . CYS A 1 993 ? -7.269 -8.298 26.888 1.00 82.75 993 CYS A O 1
ATOM 7936 N N . GLY A 1 994 ? -7.588 -6.351 25.854 1.00 82.25 994 GLY A N 1
ATOM 7937 C CA . GLY A 1 994 ? -6.336 -6.435 25.081 1.00 82.25 994 GLY A CA 1
ATOM 7938 C C . GLY A 1 994 ? -5.044 -6.375 25.919 1.00 82.25 994 GLY A C 1
ATOM 7939 O O . GLY A 1 994 ? -5.006 -5.762 26.988 1.00 82.25 994 GLY A O 1
ATOM 7940 N N . LYS A 1 995 ? -3.941 -6.925 25.385 1.00 86.44 995 LYS A N 1
ATOM 7941 C CA . LYS A 1 995 ? -2.607 -7.006 26.033 1.00 86.44 995 LYS A CA 1
ATOM 7942 C C . LYS A 1 995 ? -2.099 -5.668 26.609 1.00 86.44 995 LYS A C 1
ATOM 7944 O O . LYS A 1 995 ? -1.524 -5.609 27.694 1.00 86.44 995 LYS A O 1
ATOM 7949 N N . LYS A 1 996 ? -2.391 -4.550 25.935 1.00 86.12 996 LYS A N 1
ATOM 7950 C CA . LYS A 1 996 ? -2.077 -3.183 26.403 1.00 86.12 996 LYS A CA 1
ATOM 7951 C C . LYS A 1 996 ? -2.788 -2.811 27.715 1.00 86.12 996 LYS A C 1
ATOM 7953 O O . LYS A 1 996 ? -2.220 -2.082 28.528 1.00 86.12 996 LYS A O 1
ATOM 7958 N N . THR A 1 997 ? -4.007 -3.305 27.932 1.00 88.19 997 THR A N 1
ATOM 7959 C CA . THR A 1 997 ? -4.769 -3.114 29.175 1.00 88.19 997 THR A CA 1
ATOM 7960 C C . THR A 1 997 ? -4.113 -3.870 30.322 1.00 88.19 997 THR A C 1
ATOM 7962 O O . THR A 1 997 ? -3.906 -3.281 31.380 1.00 88.19 997 THR A O 1
ATOM 7965 N N . PHE A 1 998 ? -3.703 -5.123 30.092 1.00 91.38 998 PHE A N 1
ATOM 7966 C CA . PHE A 1 998 ? -2.918 -5.907 31.052 1.00 91.38 998 PHE A CA 1
ATOM 7967 C C . PHE A 1 998 ? -1.640 -5.168 31.462 1.00 91.38 998 PHE A C 1
ATOM 7969 O O . PHE A 1 998 ? -1.422 -4.957 32.652 1.00 91.38 998 PHE A O 1
ATOM 7976 N N . PHE A 1 999 ? -0.857 -4.669 30.498 1.00 88.25 999 PHE A N 1
ATOM 7977 C CA . PHE A 1 999 ? 0.353 -3.893 30.785 1.00 88.25 999 PHE A CA 1
ATOM 7978 C C . PHE A 1 999 ? 0.081 -2.601 31.571 1.00 88.25 999 PHE A C 1
ATOM 7980 O O . PHE A 1 999 ? 0.770 -2.315 32.550 1.00 88.25 999 PHE A O 1
ATOM 7987 N N . TYR A 1 1000 ? -0.942 -1.824 31.200 1.00 88.25 1000 TYR A N 1
ATOM 7988 C CA . TYR A 1 1000 ? -1.285 -0.591 31.916 1.00 88.25 1000 TYR A CA 1
ATOM 7989 C C . TYR A 1 1000 ? -1.758 -0.855 33.355 1.00 88.25 1000 TYR A C 1
ATOM 7991 O O . TYR A 1 1000 ? -1.360 -0.146 34.280 1.00 88.25 1000 TYR A O 1
ATOM 7999 N N . VAL A 1 1001 ? -2.587 -1.884 33.556 1.00 90.25 1001 VAL A N 1
ATOM 8000 C CA . VAL A 1 1001 ? -3.085 -2.289 34.878 1.00 90.25 1001 VAL A CA 1
ATOM 8001 C C . VAL A 1 1001 ? -1.952 -2.844 35.737 1.00 90.25 1001 VAL A C 1
ATOM 8003 O O . VAL A 1 1001 ? -1.834 -2.437 36.892 1.00 90.25 1001 VAL A O 1
ATOM 8006 N N . PHE A 1 1002 ? -1.085 -3.689 35.169 1.00 88.19 1002 PHE A N 1
ATOM 8007 C CA . PHE A 1 1002 ? 0.121 -4.177 35.832 1.00 88.19 1002 PHE A CA 1
ATOM 8008 C C . PHE A 1 1002 ? 0.998 -3.006 36.278 1.00 88.19 1002 PHE A C 1
ATOM 8010 O O . PHE A 1 1002 ? 1.224 -2.841 37.470 1.00 88.19 1002 PHE A O 1
ATOM 8017 N N . ARG A 1 1003 ? 1.373 -2.098 35.369 1.00 85.94 1003 ARG A N 1
ATOM 8018 C CA . ARG A 1 1003 ? 2.195 -0.916 35.683 1.00 85.94 1003 ARG A CA 1
ATOM 8019 C C . ARG A 1 1003 ? 1.586 -0.009 36.764 1.00 85.94 1003 ARG A C 1
ATOM 8021 O O . ARG A 1 1003 ? 2.316 0.606 37.534 1.00 85.94 1003 ARG A O 1
ATOM 8028 N N . LYS A 1 1004 ? 0.255 0.083 36.841 1.00 87.38 1004 LYS A N 1
ATOM 8029 C CA . LYS A 1 1004 ? -0.462 0.896 37.840 1.00 87.38 1004 LYS A CA 1
ATOM 8030 C C . LYS A 1 1004 ? -0.603 0.211 39.209 1.00 87.38 1004 LYS A C 1
ATOM 8032 O O . LYS A 1 1004 ? -0.754 0.899 40.218 1.00 87.38 1004 LYS A O 1
ATOM 8037 N N . HIS A 1 1005 ? -0.593 -1.120 39.251 1.00 87.94 1005 HIS A N 1
ATOM 8038 C CA . HIS A 1 1005 ? -0.911 -1.914 40.444 1.00 87.94 1005 HIS A CA 1
ATOM 8039 C C . HIS A 1 1005 ? 0.139 -2.996 40.765 1.00 87.94 1005 HIS A C 1
ATOM 8041 O O . HIS A 1 1005 ? -0.151 -3.913 41.531 1.00 87.94 1005 HIS A O 1
ATOM 8047 N N . ALA A 1 1006 ? 1.360 -2.874 40.232 1.00 83.31 1006 ALA A N 1
ATOM 8048 C CA . ALA A 1 1006 ? 2.407 -3.897 40.288 1.00 83.31 1006 ALA A CA 1
ATOM 8049 C C . ALA A 1 1006 ? 2.694 -4.382 41.717 1.00 83.31 1006 ALA A C 1
ATOM 8051 O O . ALA A 1 1006 ? 2.642 -5.578 41.980 1.00 83.31 1006 ALA A O 1
ATOM 8052 N N . SER A 1 1007 ? 2.874 -3.462 42.669 1.00 82.56 1007 SER A N 1
ATOM 8053 C CA . SER A 1 1007 ? 3.135 -3.792 44.078 1.00 82.56 1007 SER A CA 1
ATOM 8054 C C . SER A 1 1007 ? 2.002 -4.560 44.773 1.00 82.56 1007 SER A C 1
ATOM 8056 O O . SER A 1 1007 ? 2.254 -5.277 45.735 1.00 82.56 1007 SER A O 1
ATOM 8058 N N . PHE A 1 1008 ? 0.757 -4.447 44.298 1.00 87.94 1008 PHE A N 1
ATOM 8059 C CA . PHE A 1 1008 ? -0.362 -5.269 44.770 1.00 87.94 1008 PHE A CA 1
ATOM 8060 C C . PHE A 1 1008 ? -0.402 -6.625 44.058 1.00 87.94 1008 PHE A C 1
ATOM 8062 O O . PHE A 1 1008 ? -0.581 -7.656 44.705 1.00 87.94 1008 PHE A O 1
ATOM 8069 N N . ILE A 1 1009 ? -0.228 -6.619 42.735 1.00 87.81 1009 ILE A N 1
ATOM 8070 C CA . ILE A 1 1009 ? -0.297 -7.815 41.891 1.00 87.81 1009 ILE A CA 1
ATOM 8071 C C . ILE A 1 1009 ? 0.800 -8.812 42.284 1.00 87.81 1009 ILE A C 1
ATOM 8073 O O . ILE A 1 1009 ? 0.479 -9.963 42.551 1.00 87.81 1009 ILE A O 1
ATOM 8077 N N . VAL A 1 1010 ? 2.043 -8.346 42.431 1.00 79.75 1010 VAL A N 1
ATOM 8078 C CA . VAL A 1 1010 ? 3.176 -9.111 42.981 1.00 79.75 1010 VAL A CA 1
ATOM 8079 C C . VAL A 1 1010 ? 2.940 -9.380 44.482 1.00 79.75 1010 VAL A C 1
ATOM 8081 O O . VAL A 1 1010 ? 2.761 -10.516 44.926 1.00 79.75 1010 VAL A O 1
ATOM 8084 N N . GLY A 1 1011 ? 2.800 -8.323 45.289 1.00 70.94 1011 GLY A N 1
ATOM 8085 C CA . GLY A 1 1011 ? 2.625 -8.443 46.740 1.00 70.94 1011 GLY A CA 1
ATOM 8086 C C . GLY A 1 1011 ? 3.869 -9.015 47.430 1.00 70.94 1011 GLY A C 1
ATOM 8087 O O . GLY A 1 1011 ? 4.978 -8.569 47.163 1.00 70.94 1011 GLY A O 1
ATOM 8088 N N . ASN A 1 1012 ? 3.682 -9.992 48.325 1.00 60.00 1012 ASN A N 1
ATOM 8089 C CA . ASN A 1 1012 ? 4.761 -10.595 49.128 1.00 60.00 1012 ASN A CA 1
ATOM 8090 C C . ASN A 1 1012 ? 5.445 -11.814 48.468 1.00 60.00 1012 ASN A C 1
ATOM 8092 O O . ASN A 1 1012 ? 6.239 -12.484 49.123 1.00 60.00 1012 ASN A O 1
ATOM 8096 N N . GLY A 1 1013 ? 5.107 -12.152 47.223 1.00 56.38 1013 GLY A N 1
ATOM 8097 C CA . GLY A 1 1013 ? 5.680 -13.290 46.501 1.00 56.38 1013 GLY A CA 1
ATOM 8098 C C . GLY A 1 1013 ? 6.045 -12.885 45.080 1.00 56.38 1013 GLY A C 1
ATOM 8099 O O . GLY A 1 1013 ? 5.437 -11.969 44.529 1.00 56.38 1013 GLY A O 1
ATOM 8100 N N . SER A 1 1014 ? 7.040 -13.542 44.484 1.00 62.06 1014 SER A N 1
ATOM 8101 C CA . SER A 1 1014 ? 7.439 -13.193 43.122 1.00 62.06 1014 SER A CA 1
ATOM 8102 C C . SER A 1 1014 ? 6.350 -13.578 42.122 1.00 62.06 1014 SER A C 1
ATOM 8104 O O . SER A 1 1014 ? 5.847 -14.700 42.127 1.00 62.06 1014 SER A O 1
ATOM 8106 N N . PHE A 1 1015 ? 6.059 -12.674 41.189 1.00 71.56 1015 PHE A N 1
ATOM 8107 C CA . PHE A 1 1015 ? 5.261 -12.972 39.997 1.00 71.56 1015 PHE A CA 1
ATOM 8108 C C . PHE A 1 1015 ? 5.958 -14.019 39.099 1.00 71.56 1015 PHE A C 1
ATOM 8110 O O . PHE A 1 1015 ? 5.301 -14.641 38.271 1.00 71.56 1015 PHE A O 1
ATOM 8117 N N . SER A 1 1016 ? 7.262 -14.261 39.315 1.00 69.94 1016 SER A N 1
ATOM 8118 C CA . SER A 1 1016 ? 8.049 -15.350 38.722 1.00 69.94 1016 SER A CA 1
ATOM 8119 C C . SER A 1 1016 ? 7.974 -16.694 39.473 1.00 69.94 1016 SER A C 1
ATOM 8121 O O . SER A 1 1016 ? 8.701 -17.613 39.107 1.00 69.94 1016 SER A O 1
ATOM 8123 N N . ASP A 1 1017 ? 7.152 -16.840 40.521 1.00 81.75 1017 ASP A N 1
ATOM 8124 C CA . ASP A 1 1017 ? 6.868 -18.135 41.172 1.00 81.75 1017 ASP A CA 1
ATOM 8125 C C . ASP A 1 1017 ? 5.878 -18.950 40.316 1.00 81.75 1017 ASP A C 1
ATOM 8127 O O . ASP A 1 1017 ? 4.725 -19.155 40.694 1.00 81.75 1017 ASP A O 1
ATOM 8131 N N . VAL A 1 1018 ? 6.305 -19.332 39.104 1.00 82.62 1018 VAL A N 1
ATOM 8132 C CA . VAL A 1 1018 ? 5.429 -19.842 38.027 1.00 82.62 1018 VAL A CA 1
ATOM 8133 C C . VAL A 1 1018 ? 4.616 -21.060 38.448 1.00 82.62 1018 VAL A C 1
ATOM 8135 O O . VAL A 1 1018 ? 3.447 -21.151 38.090 1.00 82.62 1018 VAL A O 1
ATOM 8138 N N . HIS A 1 1019 ? 5.220 -21.964 39.220 1.00 84.62 1019 HIS A N 1
ATOM 8139 C CA . HIS A 1 1019 ? 4.622 -23.239 39.633 1.00 84.62 1019 HIS A CA 1
ATOM 8140 C C . HIS A 1 1019 ? 4.071 -23.228 41.064 1.00 84.62 1019 HIS A C 1
ATOM 8142 O O . HIS A 1 1019 ? 3.362 -24.153 41.464 1.00 84.62 1019 HIS A O 1
ATOM 8148 N N . GLY A 1 1020 ? 4.387 -22.199 41.853 1.00 85.69 1020 GLY A N 1
ATOM 8149 C CA . GLY A 1 1020 ? 3.948 -22.077 43.237 1.00 85.69 1020 GLY A CA 1
ATOM 8150 C C . GLY A 1 1020 ? 2.601 -21.376 43.395 1.00 85.69 1020 GLY A C 1
ATOM 8151 O O . GLY A 1 1020 ? 2.089 -20.679 42.515 1.00 85.69 1020 GLY A O 1
ATOM 8152 N N . HIS A 1 1021 ? 2.013 -21.518 44.585 1.00 84.44 1021 HIS A N 1
ATOM 8153 C CA . HIS A 1 1021 ? 0.738 -20.875 44.908 1.00 84.44 1021 HIS A CA 1
ATOM 8154 C C . HIS A 1 1021 ? 0.793 -19.338 44.813 1.00 84.44 1021 HIS A C 1
ATOM 8156 O O . HIS A 1 1021 ? -0.240 -18.719 44.560 1.00 84.44 1021 HIS A O 1
ATOM 8162 N N . ASN A 1 1022 ? 1.967 -18.707 44.963 1.00 85.06 1022 ASN A N 1
ATOM 8163 C CA . ASN A 1 1022 ? 2.079 -17.249 44.857 1.00 85.06 1022 ASN A CA 1
ATOM 8164 C C . ASN A 1 1022 ? 1.930 -16.755 43.412 1.00 85.06 1022 ASN A C 1
ATOM 8166 O O . ASN A 1 1022 ? 1.338 -15.692 43.210 1.00 85.06 1022 ASN A O 1
ATOM 8170 N N . GLY A 1 1023 ? 2.391 -17.522 42.416 1.00 87.00 1023 GLY A N 1
ATOM 8171 C CA . GLY A 1 1023 ? 2.152 -17.229 41.000 1.00 87.00 1023 GLY A CA 1
ATOM 8172 C C . GLY A 1 1023 ? 0.662 -17.243 40.665 1.00 87.00 1023 GLY A C 1
ATOM 8173 O O . GLY A 1 1023 ? 0.149 -16.280 40.090 1.00 87.00 1023 GLY A O 1
ATOM 8174 N N . LEU A 1 1024 ? -0.065 -18.263 41.138 1.00 90.19 1024 LEU A N 1
ATOM 8175 C CA . LEU A 1 1024 ? -1.524 -18.348 41.001 1.00 90.19 1024 LEU A CA 1
ATOM 8176 C C . LEU A 1 1024 ? -2.241 -17.159 41.670 1.00 90.19 1024 LEU A C 1
ATOM 8178 O O . LEU A 1 1024 ? -3.126 -16.548 41.070 1.00 90.19 1024 LEU A O 1
ATOM 8182 N N . TYR A 1 1025 ? -1.840 -16.774 42.888 1.00 91.06 1025 TYR A N 1
ATOM 8183 C CA . TYR A 1 1025 ? -2.401 -15.595 43.563 1.00 91.06 1025 TYR A CA 1
ATOM 8184 C C . TYR A 1 1025 ? -2.084 -14.286 42.834 1.00 91.06 1025 TYR A C 1
ATOM 8186 O O . TYR A 1 1025 ? -2.939 -13.400 42.763 1.00 91.06 1025 TYR A O 1
ATOM 8194 N N . SER A 1 1026 ? -0.894 -14.171 42.246 1.00 89.19 1026 SER A N 1
ATOM 8195 C CA . SER A 1 1026 ? -0.504 -13.012 41.442 1.00 89.19 1026 SER A CA 1
ATOM 8196 C C . SER A 1 1026 ? -1.335 -12.907 40.160 1.00 89.19 1026 SER A C 1
ATOM 8198 O O . SER A 1 1026 ? -1.813 -11.817 39.834 1.00 89.19 1026 SER A O 1
ATOM 8200 N N . LEU A 1 1027 ? -1.611 -14.032 39.484 1.00 91.75 1027 LEU A N 1
ATOM 8201 C CA . LEU A 1 1027 ? -2.557 -14.078 38.365 1.00 91.75 1027 LEU A CA 1
ATOM 8202 C C . LEU A 1 1027 ? -3.953 -13.625 38.810 1.00 91.75 1027 LEU A C 1
ATOM 8204 O O . LEU A 1 1027 ? -4.535 -12.745 38.178 1.00 91.75 1027 LEU A O 1
ATOM 8208 N N . TYR A 1 1028 ? -4.484 -14.166 39.911 1.00 93.62 1028 TYR A N 1
ATOM 8209 C CA . TYR A 1 1028 ? -5.797 -13.759 40.422 1.00 93.62 1028 TYR A CA 1
ATOM 8210 C C . TYR A 1 1028 ? -5.861 -12.245 40.673 1.00 93.62 1028 TYR A C 1
ATOM 8212 O O . TYR A 1 1028 ? -6.784 -11.585 40.197 1.00 93.62 1028 TYR A O 1
ATOM 8220 N N . ARG A 1 1029 ? -4.854 -11.654 41.332 1.00 92.69 1029 ARG A N 1
ATOM 8221 C CA . ARG A 1 1029 ? -4.798 -10.196 41.552 1.00 92.69 1029 ARG A CA 1
ATOM 8222 C C . ARG A 1 1029 ? -4.696 -9.402 40.252 1.00 92.69 1029 ARG A C 1
ATOM 8224 O O . ARG A 1 1029 ? -5.301 -8.330 40.175 1.00 92.69 1029 ARG A O 1
ATOM 8231 N N . LEU A 1 1030 ? -3.973 -9.899 39.247 1.00 93.25 1030 LEU A N 1
ATOM 8232 C CA . LEU A 1 1030 ? -3.883 -9.288 37.918 1.00 93.25 1030 LEU A CA 1
ATOM 8233 C C . LEU A 1 1030 ? -5.254 -9.259 37.229 1.00 93.25 1030 LEU A C 1
ATOM 8235 O O . LEU A 1 1030 ? -5.730 -8.172 36.901 1.00 93.25 1030 LEU A O 1
ATOM 8239 N N . ILE A 1 1031 ? -5.920 -10.411 37.076 1.00 94.88 1031 ILE A N 1
ATOM 8240 C CA . ILE A 1 1031 ? -7.232 -10.497 36.408 1.00 94.88 1031 ILE A CA 1
ATOM 8241 C C . ILE A 1 1031 ? -8.277 -9.663 37.160 1.00 94.88 1031 ILE A C 1
ATOM 8243 O O . ILE A 1 1031 ? -8.949 -8.828 36.550 1.00 94.88 1031 ILE A O 1
ATOM 8247 N N . CYS A 1 1032 ? -8.350 -9.786 38.489 1.00 94.56 1032 CYS A N 1
ATOM 8248 C CA . CYS A 1 1032 ? -9.220 -8.951 39.319 1.00 94.56 1032 CYS A CA 1
ATOM 8249 C C . CYS A 1 1032 ? -8.961 -7.448 39.104 1.00 94.56 1032 CYS A C 1
ATOM 8251 O O . CYS A 1 1032 ? -9.900 -6.668 38.959 1.00 94.56 1032 CYS A O 1
ATOM 8253 N N . SER A 1 1033 ? -7.694 -7.022 39.040 1.00 94.69 1033 SER A N 1
ATOM 8254 C CA . SER A 1 1033 ? -7.339 -5.612 38.820 1.00 94.69 1033 SER A CA 1
ATOM 8255 C C . SER A 1 1033 ? -7.716 -5.115 37.422 1.00 94.69 1033 SER A C 1
ATOM 8257 O O . SER A 1 1033 ? -8.063 -3.939 37.276 1.00 94.69 1033 SER A O 1
ATOM 8259 N N . VAL A 1 1034 ? -7.682 -5.986 36.404 1.00 94.75 1034 VAL A N 1
ATOM 8260 C CA . VAL A 1 1034 ? -8.123 -5.672 35.035 1.00 94.75 1034 VAL A CA 1
ATOM 8261 C C . VAL A 1 1034 ? -9.633 -5.441 35.010 1.00 94.75 1034 VAL A C 1
ATOM 8263 O O . VAL A 1 1034 ? -10.068 -4.364 34.600 1.00 94.75 1034 VAL A O 1
ATOM 8266 N N . TYR A 1 1035 ? -10.431 -6.377 35.530 1.00 92.81 1035 TYR A N 1
ATOM 8267 C CA . TYR A 1 1035 ? -11.893 -6.247 35.555 1.00 92.81 1035 TYR A CA 1
ATOM 8268 C C . TYR A 1 1035 ? -12.376 -5.113 36.478 1.00 92.81 1035 TYR A C 1
ATOM 8270 O O . TYR A 1 1035 ? -13.263 -4.350 36.089 1.00 92.81 1035 TYR A O 1
ATOM 8278 N N . PHE A 1 1036 ? -11.736 -4.899 37.635 1.00 93.00 1036 PHE A N 1
ATOM 8279 C CA . PHE A 1 1036 ? -11.990 -3.729 38.490 1.00 93.00 1036 PHE A CA 1
ATOM 8280 C C . PHE A 1 1036 ? -11.718 -2.412 37.751 1.00 93.00 1036 PHE A C 1
ATOM 8282 O O . PHE A 1 1036 ? -12.473 -1.450 37.886 1.00 93.00 1036 PHE A O 1
ATOM 8289 N N . SER A 1 1037 ? -10.641 -2.349 36.962 1.00 90.69 1037 SER A N 1
ATOM 8290 C CA . SER A 1 1037 ? -10.290 -1.149 36.192 1.00 90.69 1037 SER A CA 1
ATOM 8291 C C . SER A 1 1037 ? -11.237 -0.923 35.008 1.00 90.69 1037 SER A C 1
ATOM 8293 O O . SER A 1 1037 ? -11.621 0.222 34.772 1.00 90.69 1037 SER A O 1
ATOM 8295 N N . LYS A 1 1038 ? -11.651 -1.990 34.305 1.00 89.31 1038 LYS A N 1
ATOM 8296 C CA . LYS A 1 1038 ? -12.629 -1.950 33.201 1.00 89.31 1038 LYS A CA 1
ATOM 8297 C C . LYS A 1 1038 ? -13.998 -1.463 33.695 1.00 89.31 1038 LYS A C 1
ATOM 8299 O O . LYS A 1 1038 ? -14.558 -0.530 33.130 1.00 89.31 1038 LYS A O 1
ATOM 8304 N N . HIS A 1 1039 ? -14.494 -2.006 34.807 1.00 87.69 1039 HIS A N 1
ATOM 8305 C CA . HIS A 1 1039 ? -15.821 -1.691 35.356 1.00 87.69 1039 HIS A CA 1
ATOM 8306 C C . HIS A 1 1039 ? -15.749 -0.779 36.592 1.00 87.69 1039 HIS A C 1
ATOM 8308 O O . HIS A 1 1039 ? -16.523 -0.917 37.538 1.00 87.69 1039 HIS A O 1
ATOM 8314 N N . ARG A 1 1040 ? -14.827 0.194 36.585 1.00 86.75 1040 ARG A N 1
ATOM 8315 C CA . ARG A 1 1040 ? -14.457 1.025 37.746 1.00 86.75 1040 ARG A CA 1
ATOM 8316 C C . ARG A 1 1040 ? -15.632 1.636 38.517 1.00 86.75 1040 ARG A C 1
ATOM 8318 O O . ARG A 1 1040 ? -15.562 1.741 39.742 1.00 86.75 1040 ARG A O 1
ATOM 8325 N N . ALA A 1 1041 ? -16.700 2.019 37.817 1.00 85.00 1041 ALA A N 1
ATOM 8326 C CA . ALA A 1 1041 ? -17.907 2.613 38.390 1.00 85.00 1041 ALA A CA 1
ATOM 8327 C C . ALA A 1 1041 ? -18.798 1.634 39.189 1.00 85.00 1041 ALA A C 1
ATOM 8329 O O . ALA A 1 1041 ? -19.761 2.084 39.806 1.00 85.00 1041 ALA A O 1
ATOM 8330 N N . ALA A 1 1042 ? -18.527 0.324 39.168 1.00 84.31 1042 ALA A N 1
ATOM 8331 C CA . ALA A 1 1042 ? -19.238 -0.688 39.962 1.00 84.31 1042 ALA A CA 1
ATOM 8332 C C . ALA A 1 1042 ? -18.727 -0.782 41.406 1.00 84.31 1042 ALA A C 1
ATOM 8334 O O . ALA A 1 1042 ? -19.432 -1.259 42.288 1.00 84.31 1042 ALA A O 1
ATOM 8335 N N . PHE A 1 1043 ? -17.511 -0.290 41.645 1.00 87.19 1043 PHE A N 1
ATOM 8336 C CA . PHE A 1 1043 ? -16.764 -0.499 42.882 1.00 87.19 1043 PHE A CA 1
ATOM 8337 C C . PHE A 1 1043 ? -16.571 0.801 43.671 1.00 87.19 1043 PHE A C 1
ATOM 8339 O O . PHE A 1 1043 ? -15.503 1.041 44.227 1.00 87.19 1043 PHE A O 1
ATOM 8346 N N . GLN A 1 1044 ? -17.571 1.685 43.691 1.00 83.50 1044 GLN A N 1
ATOM 8347 C CA . GLN A 1 1044 ? -17.595 2.784 44.663 1.00 83.50 1044 GLN A CA 1
ATOM 8348 C C . GLN A 1 1044 ? -17.997 2.220 46.038 1.00 83.50 1044 GLN A C 1
ATOM 8350 O O . GLN A 1 1044 ? -18.882 1.366 46.077 1.00 83.50 1044 GLN A O 1
ATOM 8355 N N . PRO A 1 1045 ? -17.374 2.640 47.157 1.00 83.81 1045 PRO A N 1
ATOM 8356 C CA . PRO A 1 1045 ? -16.432 3.759 47.305 1.00 83.81 1045 PRO A CA 1
ATOM 8357 C C . PRO A 1 1045 ? -14.941 3.396 47.126 1.00 83.81 1045 PRO A C 1
ATOM 8359 O O . PRO A 1 1045 ? -14.081 4.271 47.236 1.00 83.81 1045 PRO A O 1
ATOM 8362 N N . TYR A 1 1046 ? -14.596 2.129 46.877 1.00 88.50 1046 TYR A N 1
ATOM 8363 C CA . TYR A 1 1046 ? -13.203 1.673 46.780 1.00 88.50 1046 TYR A CA 1
ATOM 8364 C C . TYR A 1 1046 ? -12.436 2.427 45.692 1.00 88.50 1046 TYR A C 1
ATOM 8366 O O . TYR A 1 1046 ? -12.867 2.477 44.544 1.00 88.50 1046 TYR A O 1
ATOM 8374 N N . SER A 1 1047 ? -11.288 3.021 46.026 1.00 83.38 1047 SER A N 1
ATOM 8375 C CA . SER A 1 1047 ? -10.500 3.840 45.092 1.00 83.38 1047 SER A CA 1
ATOM 8376 C C . SER A 1 1047 ? -9.668 3.022 44.088 1.00 83.38 1047 SER A C 1
ATOM 8378 O O . SER A 1 1047 ? -9.502 3.453 42.941 1.00 83.38 1047 SER A O 1
ATOM 8380 N N . ILE A 1 1048 ? -9.171 1.851 44.508 1.00 90.94 1048 ILE A N 1
ATOM 8381 C CA . ILE A 1 1048 ? -8.209 0.980 43.807 1.00 90.94 1048 ILE A CA 1
ATOM 8382 C C . ILE A 1 1048 ? -8.504 -0.508 44.102 1.00 90.94 1048 ILE A C 1
ATOM 8384 O O . ILE A 1 1048 ? -9.080 -0.792 45.150 1.00 90.94 1048 ILE A O 1
ATOM 8388 N N . PRO A 1 1049 ? -8.066 -1.476 43.267 1.00 91.62 1049 PRO A N 1
ATOM 8389 C CA . PRO A 1 1049 ? -8.357 -2.903 43.482 1.00 91.62 1049 PRO A CA 1
ATOM 8390 C C . PRO A 1 1049 ? -7.911 -3.421 44.856 1.00 91.62 1049 PRO A C 1
ATOM 8392 O O . PRO A 1 1049 ? -8.633 -4.177 45.504 1.00 91.62 1049 PRO A O 1
ATOM 8395 N N . LYS A 1 1050 ? -6.748 -2.951 45.335 1.00 92.69 1050 LYS A N 1
ATOM 8396 C CA . LYS A 1 1050 ? -6.205 -3.313 46.647 1.00 92.69 1050 LYS A CA 1
ATOM 8397 C C . LYS A 1 1050 ? -7.164 -2.987 47.799 1.00 92.69 1050 LYS A C 1
ATOM 8399 O O . LYS A 1 1050 ? -7.284 -3.799 48.703 1.00 92.69 1050 LYS A O 1
ATOM 8404 N N . SER A 1 1051 ? -7.876 -1.854 47.776 1.00 93.06 1051 SER A N 1
ATOM 8405 C CA . SER A 1 1051 ? -8.769 -1.502 48.891 1.00 93.06 1051 SER A CA 1
ATOM 8406 C C . SER A 1 1051 ? -10.034 -2.361 48.943 1.00 93.06 1051 SER A C 1
ATOM 8408 O O . SER A 1 1051 ? -10.556 -2.579 50.033 1.00 93.06 1051 SER A O 1
ATOM 8410 N N . LEU A 1 1052 ? -10.480 -2.913 47.808 1.00 93.31 1052 LEU A N 1
ATOM 8411 C CA . LEU A 1 1052 ? -11.523 -3.942 47.790 1.00 93.31 1052 LEU A CA 1
ATOM 8412 C C . LEU A 1 1052 ? -10.986 -5.270 48.351 1.00 93.31 1052 LEU A C 1
ATOM 8414 O O . LEU A 1 1052 ? -11.617 -5.855 49.224 1.00 93.31 1052 LEU A O 1
ATOM 8418 N N . PHE A 1 1053 ? -9.793 -5.707 47.933 1.00 92.56 1053 PHE A N 1
ATOM 8419 C CA . PHE A 1 1053 ? -9.151 -6.916 48.473 1.00 92.56 1053 PHE A CA 1
ATOM 8420 C C . PHE A 1 1053 ? -8.889 -6.831 49.987 1.00 92.56 1053 PHE A C 1
ATOM 8422 O O . PHE A 1 1053 ? -9.156 -7.776 50.726 1.00 92.56 1053 PHE A O 1
ATOM 8429 N N . ASP A 1 1054 ? -8.402 -5.689 50.474 1.00 90.62 1054 ASP A N 1
ATOM 8430 C CA . ASP A 1 1054 ? -8.104 -5.471 51.891 1.00 90.62 1054 ASP A CA 1
ATOM 8431 C C . ASP A 1 1054 ? -9.382 -5.448 52.756 1.00 90.62 1054 ASP A C 1
ATOM 8433 O O . ASP A 1 1054 ? -9.316 -5.836 53.919 1.00 90.62 1054 ASP A O 1
ATOM 8437 N N . SER A 1 1055 ? -10.543 -5.086 52.188 1.00 91.38 1055 SER A N 1
ATOM 8438 C CA . SER A 1 1055 ? -11.847 -5.112 52.882 1.00 91.38 1055 SER A CA 1
ATOM 8439 C C . SER A 1 1055 ? -12.420 -6.515 53.126 1.00 91.38 1055 SER A C 1
ATOM 8441 O O . SER A 1 1055 ? -13.322 -6.671 53.946 1.00 91.38 1055 SER A O 1
ATOM 8443 N N . ILE A 1 1056 ? -11.890 -7.542 52.454 1.00 89.31 1056 ILE A N 1
ATOM 8444 C CA . ILE A 1 1056 ? -12.303 -8.935 52.648 1.00 89.31 1056 ILE A CA 1
ATOM 8445 C C . ILE A 1 1056 ? -11.601 -9.470 53.899 1.00 89.31 1056 ILE A C 1
ATOM 8447 O O . ILE A 1 1056 ? -10.377 -9.629 53.917 1.00 89.31 1056 ILE A O 1
ATOM 8451 N N . LEU A 1 1057 ? -12.379 -9.710 54.953 1.00 79.50 1057 LEU A N 1
ATOM 8452 C CA . LEU A 1 1057 ? -11.889 -10.109 56.279 1.00 79.50 1057 LEU A CA 1
ATOM 8453 C C . LEU A 1 1057 ? -11.817 -11.631 56.482 1.00 79.50 1057 LEU A C 1
ATOM 8455 O O . LEU A 1 1057 ? -11.247 -12.078 57.473 1.00 79.50 1057 LEU A O 1
ATOM 8459 N N . GLU A 1 1058 ? -12.409 -12.412 55.580 1.00 68.69 1058 GLU A N 1
ATOM 8460 C CA . GLU A 1 1058 ? -12.639 -13.846 55.768 1.00 68.69 1058 GLU A CA 1
ATOM 8461 C C . GLU A 1 1058 ? -11.564 -14.730 55.123 1.00 68.69 1058 GLU A C 1
ATOM 8463 O O . GLU A 1 1058 ? -11.076 -14.442 54.025 1.00 68.69 1058 GLU A O 1
ATOM 8468 N N . GLY A 1 1059 ? -11.288 -15.847 55.800 1.00 72.75 1059 GLY A N 1
ATOM 8469 C CA . GLY A 1 1059 ? -10.574 -17.005 55.269 1.00 72.75 1059 GLY A CA 1
ATOM 8470 C C . GLY A 1 1059 ? -9.048 -16.966 55.345 1.00 72.75 1059 GLY A C 1
ATOM 8471 O O . GLY A 1 1059 ? -8.426 -15.980 55.753 1.00 72.75 1059 GLY A O 1
ATOM 8472 N N . ASP A 1 1060 ? -8.439 -18.080 54.945 1.00 86.00 1060 ASP A N 1
ATOM 8473 C CA . ASP A 1 1060 ? -7.005 -18.150 54.675 1.00 86.00 1060 ASP A CA 1
ATOM 8474 C C . ASP A 1 1060 ? -6.616 -17.359 53.403 1.00 86.00 1060 ASP A C 1
ATOM 8476 O O . ASP A 1 1060 ? -7.443 -16.730 52.735 1.00 86.00 1060 ASP A O 1
ATOM 8480 N N . LEU A 1 1061 ? -5.326 -17.349 53.043 1.00 86.25 1061 LEU A N 1
ATOM 8481 C CA . LEU A 1 1061 ? -4.876 -16.598 51.867 1.00 86.25 1061 LEU A CA 1
ATOM 8482 C C . LEU A 1 1061 ? -5.494 -17.121 50.556 1.00 86.25 1061 LEU A C 1
ATOM 8484 O O . LEU A 1 1061 ? -5.676 -16.331 49.633 1.00 86.25 1061 LEU A O 1
ATOM 8488 N N . HIS A 1 1062 ? -5.817 -18.410 50.449 1.00 88.31 1062 HIS A N 1
ATOM 8489 C CA . HIS A 1 1062 ? -6.466 -18.996 49.277 1.00 88.31 1062 HIS A CA 1
ATOM 8490 C C . HIS A 1 1062 ? -7.928 -18.546 49.191 1.00 88.31 1062 HIS A C 1
ATOM 8492 O O . HIS A 1 1062 ? -8.345 -17.953 48.190 1.00 88.31 1062 HIS A O 1
ATOM 8498 N N . GLU A 1 1063 ? -8.669 -18.755 50.278 1.00 89.38 1063 GLU A N 1
ATOM 8499 C CA . GLU A 1 1063 ? -10.076 -18.387 50.433 1.00 89.38 1063 GLU A CA 1
ATOM 8500 C C . GLU A 1 1063 ? -10.283 -16.889 50.191 1.00 89.38 1063 GLU A C 1
ATOM 8502 O O . GLU A 1 1063 ? -11.164 -16.506 49.422 1.00 89.38 1063 GLU A O 1
ATOM 8507 N N . LYS A 1 1064 ? -9.397 -16.031 50.711 1.00 91.62 1064 LYS A N 1
ATOM 8508 C CA . LYS A 1 1064 ? -9.460 -14.581 50.487 1.00 91.62 1064 LYS A CA 1
ATOM 8509 C C . LYS A 1 1064 ? -9.369 -14.184 49.005 1.00 91.62 1064 LYS A C 1
ATOM 8511 O O . LYS A 1 1064 ? -10.050 -13.244 48.587 1.00 91.62 1064 LYS A O 1
ATOM 8516 N N . HIS A 1 1065 ? -8.579 -14.880 48.178 1.00 92.38 1065 HIS A N 1
ATOM 8517 C CA . HIS A 1 1065 ? -8.564 -14.608 46.731 1.00 92.38 1065 HIS A CA 1
ATOM 8518 C C . HIS A 1 1065 ? -9.811 -15.156 46.021 1.00 92.38 1065 HIS A C 1
ATOM 8520 O O . HIS A 1 1065 ? -10.312 -14.496 45.111 1.00 92.38 1065 HIS A O 1
ATOM 8526 N N . ILE A 1 1066 ? -10.352 -16.305 46.445 1.00 92.56 1066 ILE A N 1
ATOM 8527 C CA . ILE A 1 1066 ? -11.627 -16.832 45.920 1.00 92.56 1066 ILE A CA 1
ATOM 8528 C C . ILE A 1 1066 ? -12.777 -15.863 46.237 1.00 92.56 1066 ILE A C 1
ATOM 8530 O O . ILE A 1 1066 ? -13.579 -15.542 45.355 1.00 92.56 1066 ILE A O 1
ATOM 8534 N N . SER A 1 1067 ? -12.819 -15.324 47.455 1.00 92.94 1067 SER A N 1
ATOM 8535 C CA . SER A 1 1067 ? -13.774 -14.292 47.868 1.00 92.94 1067 SER A CA 1
ATOM 8536 C C . SER A 1 1067 ? -13.608 -12.999 47.063 1.00 92.94 1067 SER A C 1
ATOM 8538 O O . SER A 1 1067 ? -14.601 -12.384 46.685 1.00 92.94 1067 SER A O 1
ATOM 8540 N N . PHE A 1 1068 ? -12.379 -12.611 46.704 1.00 93.38 1068 PHE A N 1
ATOM 8541 C CA . PHE A 1 1068 ? -12.128 -11.438 45.854 1.00 93.38 1068 PHE A CA 1
ATOM 8542 C C . PHE A 1 1068 ? -12.621 -11.620 44.413 1.00 93.38 1068 PHE A C 1
ATOM 8544 O O . PHE A 1 1068 ? -13.244 -10.713 43.859 1.00 93.38 1068 PHE A O 1
ATOM 8551 N N . ILE A 1 1069 ? -12.396 -12.800 43.825 1.00 94.75 1069 ILE A N 1
ATOM 8552 C CA . ILE A 1 1069 ? -12.946 -13.174 42.513 1.00 94.75 1069 ILE A CA 1
ATOM 8553 C C . ILE A 1 1069 ? -14.481 -13.144 42.560 1.00 94.75 1069 ILE A C 1
ATOM 8555 O O . ILE A 1 1069 ? -15.117 -12.577 41.670 1.00 94.75 1069 ILE A O 1
ATOM 8559 N N . SER A 1 1070 ? -15.074 -13.706 43.617 1.00 91.75 1070 SER A N 1
ATOM 8560 C CA . SER A 1 1070 ? -16.528 -13.747 43.815 1.00 91.75 1070 SER A CA 1
ATOM 8561 C C . SER A 1 1070 ? -17.136 -12.348 43.964 1.00 91.75 1070 SER A C 1
ATOM 8563 O O . SER A 1 1070 ? -18.075 -12.029 43.242 1.00 91.75 1070 SER A O 1
ATOM 8565 N N . ALA A 1 1071 ? -16.552 -11.477 44.795 1.00 91.00 1071 ALA A N 1
ATOM 8566 C CA . ALA A 1 1071 ? -17.021 -10.103 45.001 1.00 91.00 1071 ALA A CA 1
ATOM 8567 C C . ALA A 1 1071 ? -16.967 -9.247 43.719 1.00 91.00 1071 ALA A C 1
ATOM 8569 O O . ALA A 1 1071 ? -17.831 -8.398 43.489 1.00 91.00 1071 ALA A O 1
ATOM 8570 N N . ILE A 1 1072 ? -15.970 -9.474 42.853 1.00 92.75 1072 ILE A N 1
ATOM 8571 C CA . ILE A 1 1072 ? -15.924 -8.837 41.530 1.00 92.75 1072 ILE A CA 1
ATOM 8572 C C . ILE A 1 1072 ? -17.009 -9.414 40.619 1.00 92.75 1072 ILE A C 1
ATOM 8574 O O . ILE A 1 1072 ? -17.761 -8.640 40.030 1.00 92.75 1072 ILE A O 1
ATOM 8578 N N . ARG A 1 1073 ? -17.140 -10.744 40.527 1.00 91.81 1073 ARG A N 1
ATOM 8579 C CA . ARG A 1 1073 ? -18.174 -11.396 39.705 1.00 91.81 1073 ARG A CA 1
ATOM 8580 C C . ARG A 1 1073 ? -19.590 -10.968 40.099 1.00 91.81 1073 ARG A C 1
ATOM 8582 O O . ARG A 1 1073 ? -20.377 -10.659 39.215 1.00 91.81 1073 ARG A O 1
ATOM 8589 N N . GLU A 1 1074 ? -19.899 -10.873 41.388 1.00 89.44 1074 GLU A N 1
ATOM 8590 C CA . GLU A 1 1074 ? -21.207 -10.430 41.891 1.00 89.44 1074 GLU A CA 1
ATOM 8591 C C . GLU A 1 1074 ? -21.549 -9.001 41.433 1.00 89.44 1074 GLU A C 1
ATOM 8593 O O . GLU A 1 1074 ? -22.632 -8.750 40.909 1.00 89.44 1074 GLU A O 1
ATOM 8598 N N . LYS A 1 1075 ? -20.602 -8.060 41.539 1.00 87.50 1075 LYS A N 1
ATOM 8599 C CA . LYS A 1 1075 ? -20.795 -6.666 41.093 1.00 87.50 1075 LYS A CA 1
ATOM 8600 C C . LYS A 1 1075 ? -20.786 -6.492 39.572 1.00 87.50 1075 LYS A C 1
ATOM 8602 O O . LYS A 1 1075 ? -21.258 -5.467 39.075 1.00 87.50 1075 LYS A O 1
ATOM 8607 N N . LEU A 1 1076 ? -20.251 -7.465 38.834 1.00 87.88 1076 LEU A N 1
ATOM 8608 C CA . LEU A 1 1076 ? -20.374 -7.536 37.379 1.00 87.88 1076 LEU A CA 1
ATOM 8609 C C . LEU A 1 1076 ? -21.734 -8.101 36.956 1.00 87.88 1076 LEU A C 1
ATOM 8611 O O . LEU A 1 1076 ? -22.317 -7.561 36.025 1.00 87.88 1076 LEU A O 1
ATOM 8615 N N . TRP A 1 1077 ? -22.274 -9.097 37.663 1.00 81.19 1077 TRP A N 1
ATOM 8616 C CA . TRP A 1 1077 ? -23.557 -9.742 37.346 1.00 81.19 1077 TRP A CA 1
ATOM 8617 C C . TRP A 1 1077 ? -24.726 -8.751 37.205 1.00 81.19 1077 TRP A C 1
ATOM 8619 O O . TRP A 1 1077 ? -25.561 -8.890 36.321 1.00 81.19 1077 TRP A O 1
ATOM 8629 N N . GLU A 1 1078 ? -24.751 -7.691 38.019 1.00 73.56 1078 GLU A N 1
ATOM 8630 C CA . GLU A 1 1078 ? -25.768 -6.621 37.968 1.00 73.56 1078 GLU A CA 1
ATOM 8631 C C . GLU A 1 1078 ? -25.624 -5.660 36.762 1.00 73.56 1078 GLU A C 1
ATOM 8633 O O . GLU A 1 1078 ? -26.446 -4.762 36.582 1.00 73.56 1078 GLU A O 1
ATOM 8638 N N . ARG A 1 1079 ? -24.545 -5.771 35.976 1.00 73.75 1079 ARG A N 1
ATOM 8639 C CA . ARG A 1 1079 ? -24.133 -4.789 34.948 1.00 73.75 1079 ARG A CA 1
ATOM 8640 C C . ARG A 1 1079 ? -23.764 -5.391 33.599 1.00 73.75 1079 ARG A C 1
ATOM 8642 O O . ARG A 1 1079 ? -23.683 -4.661 32.614 1.00 73.75 1079 ARG A O 1
ATOM 8649 N N . VAL A 1 1080 ? -23.454 -6.677 33.587 1.00 75.50 1080 VAL A N 1
ATOM 8650 C CA . VAL A 1 1080 ? -22.928 -7.428 32.456 1.00 75.50 1080 VAL A CA 1
ATOM 8651 C C . VAL A 1 1080 ? -24.079 -8.256 31.898 1.00 75.50 1080 VAL A C 1
ATOM 8653 O O . VAL A 1 1080 ? -24.621 -9.133 32.557 1.00 75.50 1080 VAL A O 1
ATOM 8656 N N . VAL A 1 1081 ? -24.485 -7.900 30.686 1.00 71.12 1081 VAL A N 1
ATOM 8657 C CA . VAL A 1 1081 ? -25.727 -8.317 30.033 1.00 71.12 1081 VAL A CA 1
ATOM 8658 C C . VAL A 1 1081 ? -25.605 -9.673 29.282 1.00 71.12 1081 VAL A C 1
ATOM 8660 O O . VAL A 1 1081 ? -26.624 -10.285 28.985 1.00 71.12 1081 VAL A O 1
ATOM 8663 N N . THR A 1 1082 ? -24.393 -10.214 29.068 1.00 72.12 1082 THR A N 1
ATOM 8664 C CA . THR A 1 1082 ? -24.124 -11.604 28.624 1.00 72.12 1082 THR A CA 1
ATOM 8665 C C . THR A 1 1082 ? -23.001 -12.262 29.420 1.00 72.12 1082 THR A C 1
ATOM 8667 O O . THR A 1 1082 ? -22.104 -11.614 29.957 1.00 72.12 1082 THR A O 1
ATOM 8670 N N . GLU A 1 1083 ? -22.996 -13.593 29.411 1.00 71.25 1083 GLU A N 1
ATOM 8671 C CA . GLU A 1 1083 ? -21.988 -14.419 30.072 1.00 71.25 1083 GLU A CA 1
ATOM 8672 C C . GLU A 1 1083 ? -20.553 -14.212 29.548 1.00 71.25 1083 GLU A C 1
ATOM 8674 O O . GLU A 1 1083 ? -19.610 -14.303 30.329 1.00 71.25 1083 GLU A O 1
ATOM 8679 N N . VAL A 1 1084 ? -20.347 -13.881 28.266 1.00 72.62 1084 VAL A N 1
ATOM 8680 C CA . VAL A 1 1084 ? -18.987 -13.848 27.675 1.00 72.62 1084 VAL A CA 1
ATOM 8681 C C . VAL A 1 1084 ? -18.150 -12.639 28.113 1.00 72.62 1084 VAL A C 1
ATOM 8683 O O . VAL A 1 1084 ? -16.937 -12.605 27.906 1.00 72.62 1084 VAL A O 1
ATOM 8686 N N . GLU A 1 1085 ? -18.776 -11.654 28.752 1.00 76.88 1085 GLU A N 1
ATOM 8687 C CA . GLU A 1 1085 ? -18.093 -10.539 29.409 1.00 76.88 1085 GLU A CA 1
ATOM 8688 C C . GLU A 1 1085 ? -17.880 -10.739 30.913 1.00 76.88 1085 GLU A C 1
ATOM 8690 O O . GLU A 1 1085 ? -17.179 -9.942 31.547 1.00 76.88 1085 GLU A O 1
ATOM 8695 N N . MET A 1 1086 ? -18.441 -11.799 31.501 1.00 84.00 1086 MET A N 1
ATOM 8696 C CA . MET A 1 1086 ? -18.215 -12.113 32.906 1.00 84.00 1086 MET A CA 1
ATOM 8697 C C . MET A 1 1086 ? -16.766 -12.542 33.136 1.00 84.00 1086 MET A C 1
ATOM 8699 O O . MET A 1 1086 ? -16.202 -13.366 32.419 1.00 84.00 1086 MET A O 1
ATOM 8703 N N . MET A 1 1087 ? -16.161 -12.017 34.202 1.00 89.12 1087 MET A N 1
ATOM 8704 C CA . MET A 1 1087 ? -14.857 -12.486 34.669 1.00 89.12 1087 MET A CA 1
ATOM 8705 C C . MET A 1 1087 ? -14.933 -13.991 35.006 1.00 89.12 1087 MET A C 1
ATOM 8707 O O . MET A 1 1087 ? -15.828 -14.364 35.771 1.00 89.12 1087 MET A O 1
ATOM 8711 N N . PRO A 1 1088 ? -14.020 -14.856 34.517 1.00 89.69 1088 PRO A N 1
ATOM 8712 C CA . PRO A 1 1088 ? -14.052 -16.293 34.804 1.00 89.69 1088 PRO A CA 1
ATOM 8713 C C . PRO A 1 1088 ? -13.999 -16.630 36.303 1.00 89.69 1088 PRO A C 1
ATOM 8715 O O . PRO A 1 1088 ? -13.535 -15.837 37.126 1.00 89.69 1088 PRO A O 1
ATOM 8718 N N . ASN A 1 1089 ? -14.500 -17.812 36.671 1.00 89.62 1089 ASN A N 1
ATOM 8719 C CA . ASN A 1 1089 ? -14.444 -18.297 38.052 1.00 89.62 1089 ASN A CA 1
ATOM 8720 C C . ASN A 1 1089 ? -13.026 -18.787 38.426 1.00 89.62 1089 ASN A C 1
ATOM 8722 O O . ASN A 1 1089 ? -12.157 -18.937 37.567 1.00 89.62 1089 ASN A O 1
ATOM 8726 N N . HIS A 1 1090 ? -12.782 -19.035 39.715 1.00 91.56 1090 HIS A N 1
ATOM 8727 C CA . HIS A 1 1090 ? -11.450 -19.405 40.206 1.00 91.56 1090 HIS A CA 1
ATOM 8728 C C . HIS A 1 1090 ? -10.933 -20.757 39.668 1.00 91.56 1090 HIS A C 1
ATOM 8730 O O . HIS A 1 1090 ? -9.732 -20.893 39.447 1.00 91.56 1090 HIS A O 1
ATOM 8736 N N . GLU A 1 1091 ? -11.806 -21.735 39.405 1.00 90.81 1091 GLU A N 1
ATOM 8737 C CA . GLU A 1 1091 ? -11.420 -23.041 38.851 1.00 90.81 1091 GLU A CA 1
ATOM 8738 C C . GLU A 1 1091 ? -10.975 -22.901 37.383 1.00 90.81 1091 GLU A C 1
ATOM 8740 O O . GLU A 1 1091 ? -9.889 -23.356 37.015 1.00 90.81 1091 GLU A O 1
ATOM 8745 N N . ALA A 1 1092 ? -11.738 -22.158 36.577 1.00 90.25 1092 ALA A N 1
ATOM 8746 C CA . ALA A 1 1092 ? -11.386 -21.810 35.199 1.00 90.25 1092 ALA A CA 1
ATOM 8747 C C . ALA A 1 1092 ? -10.076 -20.998 35.108 1.00 90.25 1092 ALA A C 1
ATOM 8749 O O . ALA A 1 1092 ? -9.220 -21.273 34.264 1.00 90.25 1092 ALA A O 1
ATOM 8750 N N . LEU A 1 1093 ? -9.875 -20.025 36.010 1.00 92.69 1093 LEU A N 1
ATOM 8751 C CA . LEU A 1 1093 ? -8.628 -19.251 36.091 1.00 92.69 1093 LEU A CA 1
ATOM 8752 C C . LEU A 1 1093 ? -7.425 -20.115 36.490 1.00 92.69 1093 LEU A C 1
ATOM 8754 O O . LEU A 1 1093 ? -6.327 -19.892 35.982 1.00 92.69 1093 LEU A O 1
ATOM 8758 N N . LYS A 1 1094 ? -7.615 -21.115 37.359 1.00 91.94 1094 LYS A N 1
ATOM 8759 C CA . LYS A 1 1094 ? -6.567 -22.079 37.716 1.00 91.94 1094 LYS A CA 1
ATOM 8760 C C . LYS A 1 1094 ? -6.178 -22.959 36.525 1.00 91.94 1094 LYS A C 1
ATOM 8762 O O . LYS A 1 1094 ? -4.991 -23.185 36.314 1.00 91.94 1094 LYS A O 1
ATOM 8767 N N . LEU A 1 1095 ? -7.140 -23.410 35.718 1.00 91.38 1095 LEU A N 1
ATOM 8768 C CA . LEU A 1 1095 ? -6.851 -24.158 34.487 1.00 91.38 1095 LEU A CA 1
ATOM 8769 C C . LEU A 1 1095 ? -6.117 -23.290 33.451 1.00 91.38 1095 LEU A C 1
ATOM 8771 O O . LEU A 1 1095 ? -5.171 -23.761 32.827 1.00 91.38 1095 LEU A O 1
ATOM 8775 N N . HIS A 1 1096 ? -6.482 -22.009 33.314 1.00 92.44 1096 HIS A N 1
ATOM 8776 C CA . HIS A 1 1096 ? -5.729 -21.051 32.489 1.00 92.44 1096 HIS A CA 1
ATOM 8777 C C . HIS A 1 1096 ? -4.290 -20.858 32.987 1.00 92.44 1096 HIS A C 1
ATOM 8779 O O . HIS A 1 1096 ? -3.359 -20.927 32.188 1.00 92.44 1096 HIS A O 1
ATOM 8785 N N . TRP A 1 1097 ? -4.090 -20.690 34.299 1.00 92.25 1097 TRP A N 1
ATOM 8786 C CA . TRP A 1 1097 ? -2.757 -20.612 34.907 1.00 92.25 1097 TRP A CA 1
ATOM 8787 C C . TRP A 1 1097 ? -1.898 -21.830 34.555 1.00 92.25 1097 TRP A C 1
ATOM 8789 O O . TRP A 1 1097 ? -0.795 -21.660 34.052 1.00 92.25 1097 TRP A O 1
ATOM 8799 N N . MET A 1 1098 ? -2.429 -23.045 34.720 1.00 91.50 1098 MET A N 1
ATOM 8800 C CA . MET A 1 1098 ? -1.699 -24.290 34.442 1.00 91.50 1098 MET A CA 1
ATOM 8801 C C . MET A 1 1098 ? -1.257 -24.418 32.974 1.00 91.50 1098 MET A C 1
ATOM 8803 O O . MET A 1 1098 ? -0.149 -24.894 32.716 1.00 91.50 1098 MET A O 1
ATOM 8807 N N . ARG A 1 1099 ? -2.067 -23.931 32.021 1.00 91.94 1099 ARG A N 1
ATOM 8808 C CA . ARG A 1 1099 ? -1.670 -23.826 30.605 1.00 91.94 1099 ARG A CA 1
ATOM 8809 C C . ARG A 1 1099 ? -0.516 -22.839 30.412 1.00 91.94 1099 ARG A C 1
ATOM 8811 O O . ARG A 1 1099 ? 0.439 -23.132 29.699 1.00 91.94 1099 ARG A O 1
ATOM 8818 N N . CYS A 1 1100 ? -0.571 -21.693 31.091 1.00 92.00 1100 CYS A N 1
ATOM 8819 C CA . CYS A 1 1100 ? 0.490 -20.685 31.050 1.00 92.00 1100 CYS A CA 1
ATOM 8820 C C . CYS A 1 1100 ? 1.814 -21.192 31.651 1.00 92.00 1100 CYS A C 1
ATOM 8822 O O . CYS A 1 1100 ? 2.873 -20.895 31.104 1.00 92.00 1100 CYS A O 1
ATOM 8824 N N . CYS A 1 1101 ? 1.767 -21.981 32.733 1.00 90.94 1101 CYS A N 1
ATOM 8825 C CA . CYS A 1 1101 ? 2.947 -22.625 33.320 1.00 90.94 1101 CYS A CA 1
ATOM 8826 C C . CYS A 1 1101 ? 3.638 -23.559 32.315 1.00 90.94 1101 CYS A C 1
ATOM 8828 O O . CYS A 1 1101 ? 4.854 -23.513 32.169 1.00 90.94 1101 CYS A O 1
ATOM 8830 N N . TRP A 1 1102 ? 2.859 -24.363 31.582 1.00 91.75 1102 TRP A N 1
ATOM 8831 C CA . TRP A 1 1102 ? 3.391 -25.284 30.574 1.00 91.75 1102 TRP A CA 1
ATOM 8832 C C . TRP A 1 1102 ? 4.061 -24.547 29.404 1.00 91.75 1102 TRP A C 1
ATOM 8834 O O . TRP A 1 1102 ? 5.158 -24.918 28.994 1.00 91.75 1102 TRP A O 1
ATOM 8844 N N . VAL A 1 1103 ? 3.450 -23.463 28.904 1.00 91.12 1103 VAL A N 1
ATOM 8845 C CA . VAL A 1 1103 ? 4.058 -22.631 27.846 1.00 91.12 1103 VAL A CA 1
ATOM 8846 C C . VAL A 1 1103 ? 5.338 -21.950 28.336 1.00 91.12 1103 VAL A C 1
ATOM 8848 O O . VAL A 1 1103 ? 6.308 -21.870 27.590 1.00 91.12 1103 VAL A O 1
ATOM 8851 N N . PHE A 1 1104 ? 5.388 -21.515 29.598 1.00 91.19 1104 PHE A N 1
ATOM 8852 C CA . PHE A 1 1104 ? 6.617 -20.988 30.191 1.00 91.19 1104 PHE A CA 1
ATOM 8853 C C . PHE A 1 1104 ? 7.731 -22.050 30.278 1.00 91.19 1104 PHE A C 1
ATOM 8855 O O . PHE A 1 1104 ? 8.875 -21.767 29.918 1.00 91.19 1104 PHE A O 1
ATOM 8862 N N . ASP A 1 1105 ? 7.415 -23.280 30.695 1.00 90.19 1105 ASP A N 1
ATOM 8863 C CA . ASP A 1 1105 ? 8.383 -24.389 30.722 1.00 90.19 1105 ASP A CA 1
ATOM 8864 C C . ASP A 1 1105 ? 8.892 -24.746 29.318 1.00 90.19 1105 ASP A C 1
ATOM 8866 O O . ASP A 1 1105 ? 10.060 -25.091 29.150 1.00 90.19 1105 ASP A O 1
ATOM 8870 N N . TYR A 1 1106 ? 8.036 -24.638 28.302 1.00 89.75 1106 TYR A N 1
ATOM 8871 C CA . TYR A 1 1106 ? 8.396 -24.838 26.901 1.00 89.75 1106 TYR A CA 1
ATOM 8872 C C . TYR A 1 1106 ? 9.304 -23.714 26.374 1.00 89.75 1106 TYR A C 1
ATOM 8874 O O . TYR A 1 1106 ? 10.398 -23.981 25.878 1.00 89.75 1106 TYR A O 1
ATOM 8882 N N . TRP A 1 1107 ? 8.921 -22.447 26.556 1.00 91.50 1107 TRP A N 1
ATOM 8883 C CA . TRP A 1 1107 ? 9.706 -21.296 26.097 1.00 91.50 1107 TRP A CA 1
ATOM 8884 C C . TRP A 1 1107 ? 11.045 -21.140 26.827 1.00 91.50 1107 TRP A C 1
ATOM 8886 O O . TRP A 1 1107 ? 12.044 -20.790 26.194 1.00 91.50 1107 TRP A O 1
ATOM 8896 N N . SER A 1 1108 ? 11.112 -21.431 28.127 1.00 89.12 1108 SER A N 1
ATOM 8897 C CA . SER A 1 1108 ? 12.365 -21.365 28.898 1.00 89.12 1108 SER A CA 1
ATOM 8898 C C . SER A 1 1108 ? 13.407 -22.404 28.462 1.00 89.12 1108 SER A C 1
ATOM 8900 O O . SER A 1 1108 ? 14.602 -22.182 28.649 1.00 89.12 1108 SER A O 1
ATOM 8902 N N . GLN A 1 1109 ? 12.984 -23.492 27.811 1.00 90.06 1109 GLN A N 1
ATOM 8903 C CA . GLN A 1 1109 ? 13.872 -24.519 27.260 1.00 90.06 1109 GLN A CA 1
ATOM 8904 C C . GLN A 1 1109 ? 14.355 -24.218 25.828 1.00 90.06 1109 GLN A C 1
ATOM 8906 O O . GLN A 1 1109 ? 15.170 -24.976 25.308 1.00 90.06 1109 GLN A O 1
ATOM 8911 N N . SER A 1 1110 ? 13.962 -23.091 25.213 1.00 90.50 1110 SER A N 1
ATOM 8912 C CA . SER A 1 1110 ? 14.243 -22.790 23.792 1.00 90.50 1110 SER A CA 1
ATOM 8913 C C . SER A 1 1110 ? 15.730 -22.737 23.402 1.00 90.50 1110 SER A C 1
ATOM 8915 O O . SER A 1 1110 ? 16.045 -22.807 22.221 1.00 90.50 1110 SER A O 1
ATOM 8917 N N . THR A 1 1111 ? 16.661 -22.599 24.352 1.00 88.12 1111 THR A N 1
ATOM 8918 C CA . THR A 1 1111 ? 18.120 -22.644 24.106 1.00 88.12 1111 THR A CA 1
ATOM 8919 C C . THR A 1 1111 ? 18.730 -24.044 24.241 1.00 88.12 1111 THR A C 1
ATOM 8921 O O . THR A 1 1111 ? 19.909 -24.221 23.925 1.00 88.12 1111 THR A O 1
ATOM 8924 N N . SER A 1 1112 ? 17.954 -25.022 24.721 1.00 87.25 1112 SER A N 1
ATOM 8925 C CA . SER A 1 1112 ? 18.371 -26.391 25.038 1.00 87.25 1112 SER A CA 1
ATOM 8926 C C . SER A 1 1112 ? 17.915 -27.369 23.963 1.00 87.25 1112 SER A C 1
ATOM 8928 O O . SER A 1 1112 ? 16.754 -27.382 23.587 1.00 87.25 1112 SER A O 1
ATOM 8930 N N . ASN A 1 1113 ? 18.803 -28.263 23.527 1.00 83.50 1113 ASN A N 1
ATOM 8931 C CA . ASN A 1 1113 ? 18.568 -29.127 22.361 1.00 83.50 1113 ASN A CA 1
ATOM 8932 C C . ASN A 1 1113 ? 17.429 -30.166 22.519 1.00 83.50 1113 ASN A C 1
ATOM 8934 O O . ASN A 1 1113 ? 17.063 -30.843 21.555 1.00 83.50 1113 ASN A O 1
ATOM 8938 N N . THR A 1 1114 ? 16.910 -30.338 23.737 1.00 81.06 1114 THR A N 1
ATOM 8939 C CA . THR A 1 1114 ? 15.833 -31.274 24.075 1.00 81.06 1114 THR A CA 1
ATOM 8940 C C . THR A 1 1114 ? 14.867 -30.653 25.077 1.00 81.06 1114 THR A C 1
ATOM 8942 O O . THR A 1 1114 ? 15.274 -30.352 26.199 1.00 81.06 1114 THR A O 1
ATOM 8945 N N . HIS A 1 1115 ? 13.591 -30.545 24.718 1.00 82.50 1115 HIS A N 1
ATOM 8946 C CA . HIS A 1 1115 ? 12.521 -30.167 25.638 1.00 82.50 1115 HIS A CA 1
ATOM 8947 C C . HIS A 1 1115 ? 12.057 -31.359 26.493 1.00 82.50 1115 HIS A C 1
ATOM 8949 O O . HIS A 1 1115 ? 11.718 -32.421 25.961 1.00 82.50 1115 HIS A O 1
ATOM 8955 N N . ALA A 1 1116 ? 11.989 -31.162 27.810 1.00 83.19 1116 ALA A N 1
ATOM 8956 C CA . ALA A 1 1116 ? 11.372 -32.058 28.784 1.00 83.19 1116 ALA A CA 1
ATOM 8957 C C . ALA A 1 1116 ? 10.106 -31.388 29.345 1.00 83.19 1116 ALA A C 1
ATOM 8959 O O . ALA A 1 1116 ? 10.183 -30.479 30.171 1.00 83.19 1116 ALA A O 1
ATOM 8960 N N . LEU A 1 1117 ? 8.935 -31.811 28.859 1.00 82.44 1117 LEU A N 1
ATOM 8961 C CA . LEU A 1 1117 ? 7.650 -31.158 29.132 1.00 82.44 1117 LEU A CA 1
ATOM 8962 C C . LEU A 1 1117 ? 6.717 -32.059 29.940 1.00 82.44 1117 LEU A C 1
ATOM 8964 O O . LEU A 1 1117 ? 6.747 -33.286 29.829 1.00 82.44 1117 LEU A O 1
ATOM 8968 N N . SER A 1 1118 ? 5.848 -31.428 30.727 1.00 82.12 1118 SER A N 1
ATOM 8969 C CA . SER A 1 1118 ? 4.767 -32.121 31.427 1.00 82.12 1118 SER A CA 1
ATOM 8970 C C . SER A 1 1118 ? 3.674 -32.585 30.457 1.00 82.12 1118 SER A C 1
ATOM 8972 O O . SER A 1 1118 ? 3.455 -32.001 29.399 1.00 82.12 1118 SER A O 1
ATOM 8974 N N . ASP A 1 1119 ? 2.955 -33.635 30.842 1.00 83.50 1119 ASP A N 1
ATOM 8975 C CA . ASP A 1 1119 ? 1.800 -34.166 30.111 1.00 83.50 1119 ASP A CA 1
ATOM 8976 C C . ASP A 1 1119 ? 0.673 -33.119 30.005 1.00 83.50 1119 ASP A C 1
ATOM 8978 O O . ASP A 1 1119 ? 0.117 -32.693 31.021 1.00 83.50 1119 ASP A O 1
ATOM 8982 N N . LEU A 1 1120 ? 0.318 -32.740 28.770 1.00 85.56 1120 LEU A N 1
ATOM 8983 C CA . LEU A 1 1120 ? -0.718 -31.748 28.443 1.00 85.56 1120 LEU A CA 1
ATOM 8984 C C . LEU A 1 1120 ? -2.063 -32.029 29.132 1.00 85.56 1120 LEU A C 1
ATOM 8986 O O . LEU A 1 1120 ? -2.751 -31.091 29.542 1.00 85.56 1120 LEU A O 1
ATOM 8990 N N . SER A 1 1121 ? -2.426 -33.304 29.327 1.00 81.94 1121 SER A N 1
ATOM 8991 C CA . SER A 1 1121 ? -3.684 -33.682 29.990 1.00 81.94 1121 SER A CA 1
ATOM 8992 C C . SER A 1 1121 ? -3.762 -33.214 31.449 1.00 81.94 1121 SER A C 1
ATOM 8994 O O . SER A 1 1121 ? -4.848 -33.027 31.998 1.00 81.94 1121 SER A O 1
ATOM 8996 N N . LYS A 1 1122 ? -2.607 -32.967 32.081 1.00 82.06 1122 LYS A N 1
ATOM 8997 C CA . LYS A 1 1122 ? -2.494 -32.474 33.459 1.00 82.06 1122 LYS A CA 1
ATOM 8998 C C . LYS A 1 1122 ? -2.440 -30.954 33.546 1.00 82.06 1122 LYS A C 1
ATOM 9000 O O . LYS A 1 1122 ? -2.551 -30.431 34.648 1.00 82.06 1122 LYS A O 1
ATOM 9005 N N . CYS A 1 1123 ? -2.302 -30.250 32.423 1.00 85.12 1123 CYS A N 1
ATOM 9006 C CA . CYS A 1 1123 ? -2.096 -28.800 32.370 1.00 85.12 1123 CYS A CA 1
ATOM 9007 C C . CYS A 1 1123 ? -3.335 -28.015 31.900 1.00 85.12 1123 CYS A C 1
ATOM 9009 O O . CYS A 1 1123 ? -3.230 -26.833 31.601 1.00 85.12 1123 CYS A O 1
ATOM 9011 N N . GLY A 1 1124 ? -4.520 -28.635 31.877 1.00 84.69 1124 GLY A N 1
ATOM 9012 C CA . GLY A 1 1124 ? -5.777 -27.966 31.510 1.00 84.69 1124 GLY A CA 1
ATOM 9013 C C . GLY A 1 1124 ? -6.165 -28.095 30.034 1.00 84.69 1124 GLY A C 1
ATOM 9014 O O . GLY A 1 1124 ? -6.968 -27.295 29.543 1.00 84.69 1124 GLY A O 1
ATOM 9015 N N . TRP A 1 1125 ? -5.627 -29.102 29.344 1.00 89.69 1125 TRP A N 1
ATOM 9016 C CA . TRP A 1 1125 ? -6.067 -29.542 28.021 1.00 89.69 1125 TRP A CA 1
ATOM 9017 C C . TRP A 1 1125 ? -6.639 -30.966 28.068 1.00 89.69 1125 TRP A C 1
ATOM 9019 O O . TRP A 1 1125 ? -6.388 -31.728 28.999 1.00 89.69 1125 TRP A O 1
ATOM 9029 N N . GLN A 1 1126 ? -7.398 -31.332 27.040 1.00 88.12 1126 GLN A N 1
ATOM 9030 C CA . GLN A 1 1126 ? -7.896 -32.683 26.791 1.00 88.12 1126 GLN A CA 1
ATOM 9031 C C . GLN A 1 1126 ? -7.491 -33.101 25.375 1.00 88.12 1126 GLN A C 1
ATOM 9033 O O . GLN A 1 1126 ? -7.558 -32.294 24.453 1.00 88.12 1126 GLN A O 1
ATOM 9038 N N . ILE A 1 1127 ? -7.088 -34.358 25.190 1.00 84.94 1127 ILE A N 1
ATOM 9039 C CA . ILE A 1 1127 ? -6.759 -34.908 23.871 1.00 84.94 1127 ILE A CA 1
ATOM 9040 C C . ILE A 1 1127 ? -7.897 -35.837 23.439 1.00 84.94 1127 ILE A C 1
ATOM 9042 O O . ILE A 1 1127 ? -8.215 -36.800 24.135 1.00 84.94 1127 ILE A O 1
ATOM 9046 N N . THR A 1 1128 ? -8.504 -35.546 22.291 1.00 82.31 1128 THR A N 1
ATOM 9047 C CA . THR A 1 1128 ? -9.572 -36.348 21.667 1.00 82.31 1128 THR A CA 1
ATOM 9048 C C . THR A 1 1128 ? -9.323 -36.424 20.168 1.00 82.31 1128 THR A C 1
ATOM 9050 O O . THR A 1 1128 ? -9.130 -35.389 19.539 1.00 82.31 1128 THR A O 1
ATOM 9053 N N . ASP A 1 1129 ? -9.307 -37.630 19.595 1.00 79.81 1129 ASP A N 1
ATOM 9054 C CA . ASP A 1 1129 ? -9.112 -37.884 18.156 1.00 79.81 1129 ASP A CA 1
ATOM 9055 C C . ASP A 1 1129 ? -7.888 -37.169 17.541 1.00 79.81 1129 ASP A C 1
ATOM 9057 O O . ASP A 1 1129 ? -7.966 -36.560 16.474 1.00 79.81 1129 ASP A O 1
ATOM 9061 N N . ASN A 1 1130 ? -6.745 -37.214 18.243 1.00 77.62 1130 ASN A N 1
ATOM 9062 C CA . ASN A 1 1130 ? -5.509 -36.479 17.919 1.00 77.62 1130 ASN A CA 1
ATOM 9063 C C . ASN A 1 1130 ? -5.679 -34.948 17.791 1.00 77.62 1130 ASN A C 1
ATOM 9065 O O . ASN A 1 1130 ? -4.873 -34.283 17.142 1.00 77.62 1130 ASN A O 1
ATOM 9069 N N . ARG A 1 1131 ? -6.701 -34.366 18.428 1.00 75.19 1131 ARG A N 1
ATOM 9070 C CA . ARG A 1 1131 ? -6.907 -32.916 18.536 1.00 75.19 1131 ARG A CA 1
ATOM 9071 C C . ARG A 1 1131 ? -6.812 -32.468 19.989 1.00 75.19 1131 ARG A C 1
ATOM 9073 O O . ARG A 1 1131 ? -7.313 -33.142 20.891 1.00 75.19 1131 ARG A O 1
ATOM 9080 N N . LEU A 1 1132 ? -6.185 -31.312 20.193 1.00 81.94 1132 LEU A N 1
ATOM 9081 C CA . LEU A 1 1132 ? -6.060 -30.664 21.492 1.00 81.94 1132 LEU A CA 1
ATOM 9082 C C . LEU A 1 1132 ? -7.294 -29.786 21.751 1.00 81.94 1132 LEU A C 1
ATOM 9084 O O . LEU A 1 1132 ? -7.582 -28.865 20.991 1.00 81.94 1132 LEU A O 1
ATOM 9088 N N . GLY A 1 1133 ? -8.030 -30.085 22.818 1.00 82.44 1133 GLY A N 1
ATOM 9089 C CA . GLY A 1 1133 ? -9.154 -29.299 23.320 1.00 82.44 1133 GLY A CA 1
ATOM 9090 C C . GLY A 1 1133 ? -8.809 -28.600 24.636 1.00 82.44 1133 GLY A C 1
ATOM 9091 O O . GLY A 1 1133 ? -7.972 -29.072 25.405 1.00 82.44 1133 GLY A O 1
ATOM 9092 N N . ILE A 1 1134 ? -9.464 -27.475 24.916 1.00 86.69 1134 ILE A N 1
ATOM 9093 C CA . ILE A 1 1134 ? -9.305 -26.735 26.176 1.00 86.69 1134 ILE A CA 1
ATOM 9094 C C . ILE A 1 1134 ? -10.305 -27.259 27.211 1.00 86.69 1134 ILE A C 1
ATOM 9096 O O . ILE A 1 1134 ? -11.505 -27.316 26.945 1.00 86.69 1134 ILE A O 1
ATOM 9100 N N . VAL A 1 1135 ? -9.823 -27.572 28.418 1.00 87.19 1135 VAL A N 1
ATOM 9101 C CA . VAL A 1 1135 ? -10.695 -27.792 29.579 1.00 87.19 1135 VAL A CA 1
ATOM 9102 C C . VAL A 1 1135 ? -10.995 -26.429 30.203 1.00 87.19 1135 VAL A C 1
ATOM 9104 O O . VAL A 1 1135 ? -10.091 -25.739 30.691 1.00 87.19 1135 VAL A O 1
ATOM 9107 N N . TRP A 1 1136 ? -12.260 -26.015 30.133 1.00 85.19 1136 TRP A N 1
ATOM 9108 C CA . TRP A 1 1136 ? -12.708 -24.689 30.575 1.00 85.19 1136 TRP A CA 1
ATOM 9109 C C . TRP A 1 1136 ? -13.006 -24.609 32.074 1.00 85.19 1136 TRP A C 1
ATOM 9111 O O . TRP A 1 1136 ? -12.772 -23.568 32.678 1.00 85.19 1136 TRP A O 1
ATOM 9121 N N . ASP A 1 1137 ? -13.498 -25.694 32.670 1.00 87.38 1137 ASP A N 1
ATOM 9122 C CA . ASP A 1 1137 ? -13.887 -25.770 34.080 1.00 87.38 1137 ASP A CA 1
ATOM 9123 C C . ASP A 1 1137 ? -13.786 -27.226 34.578 1.00 87.38 1137 ASP A C 1
ATOM 9125 O O . ASP A 1 1137 ? -13.635 -28.149 33.770 1.00 87.38 1137 ASP A O 1
ATOM 9129 N N . THR A 1 1138 ? -13.852 -27.470 35.889 1.00 86.00 1138 THR A N 1
ATOM 9130 C CA . THR A 1 1138 ? -13.812 -28.843 36.410 1.00 86.00 1138 THR A CA 1
ATOM 9131 C C . THR A 1 1138 ? -15.137 -29.568 36.190 1.00 86.00 1138 THR A C 1
ATOM 9133 O O . THR A 1 1138 ? -16.220 -28.990 36.272 1.00 86.00 1138 THR A O 1
ATOM 9136 N N . VAL A 1 1139 ? -15.063 -30.890 36.006 1.00 83.38 1139 VAL A N 1
ATOM 9137 C CA . VAL A 1 1139 ? -16.244 -31.768 35.915 1.00 83.38 1139 VAL A CA 1
ATOM 9138 C C . VAL A 1 1139 ? -17.159 -31.612 37.140 1.00 83.38 1139 VAL A C 1
ATOM 9140 O O . VAL A 1 1139 ? -18.380 -31.654 37.014 1.00 83.38 1139 VAL A O 1
ATOM 9143 N N . LEU A 1 1140 ? -16.581 -31.382 38.324 1.00 84.75 1140 LEU A N 1
ATOM 9144 C CA . LEU A 1 1140 ? -17.325 -31.142 39.561 1.00 84.75 1140 LEU A CA 1
ATOM 9145 C C . LEU A 1 1140 ? -18.121 -29.835 39.516 1.00 84.75 1140 LEU A C 1
ATOM 9147 O O . LEU A 1 1140 ? -19.263 -29.819 39.974 1.00 84.75 1140 LEU A O 1
ATOM 9151 N N . ASN A 1 1141 ? -17.548 -28.750 38.989 1.00 81.38 1141 ASN A N 1
ATOM 9152 C CA . ASN A 1 1141 ? -18.257 -27.480 38.884 1.00 81.38 1141 ASN A CA 1
ATOM 9153 C C . ASN A 1 1141 ? -19.285 -27.482 37.746 1.00 81.38 1141 ASN A C 1
ATOM 9155 O O . ASN A 1 1141 ? -20.412 -27.048 37.966 1.00 81.38 1141 ASN A O 1
ATOM 9159 N N . LEU A 1 1142 ? -18.969 -28.083 36.594 1.00 82.88 1142 LEU A N 1
ATOM 9160 C CA . LEU A 1 1142 ? -19.936 -28.292 35.508 1.00 82.88 1142 LEU A CA 1
ATOM 9161 C C . LEU A 1 1142 ? -21.179 -29.049 36.007 1.00 82.88 1142 LEU A C 1
ATOM 9163 O O . LEU A 1 1142 ? -22.294 -28.565 35.846 1.00 82.88 1142 LEU A O 1
ATOM 9167 N N . GLN A 1 1143 ? -21.000 -30.148 36.750 1.00 84.62 1143 GLN A N 1
ATOM 9168 C CA . GLN A 1 1143 ? -22.115 -30.881 37.368 1.00 84.62 1143 GLN A CA 1
ATOM 9169 C C . GLN A 1 1143 ? -22.887 -30.071 38.427 1.00 84.62 1143 GLN A C 1
ATOM 9171 O O . GLN A 1 1143 ? -24.078 -30.313 38.633 1.00 84.62 1143 GLN A O 1
ATOM 9176 N N . LYS A 1 1144 ? -22.242 -29.136 39.144 1.00 83.50 1144 LYS A N 1
ATOM 9177 C CA . LYS A 1 1144 ? -22.945 -28.210 40.056 1.00 83.50 1144 LYS A CA 1
ATOM 9178 C C . LYS A 1 1144 ? -23.792 -27.217 39.264 1.00 83.50 1144 LYS A C 1
ATOM 9180 O O . LYS A 1 1144 ? -24.940 -26.988 39.642 1.00 83.50 1144 LYS A O 1
ATOM 9185 N N . VAL A 1 1145 ? -23.251 -26.651 38.184 1.00 81.56 1145 VAL A N 1
ATOM 9186 C CA . VAL A 1 1145 ? -23.962 -25.721 37.297 1.00 81.56 1145 VAL A CA 1
ATOM 9187 C C . VAL A 1 1145 ? -25.154 -26.424 36.652 1.00 81.56 1145 VAL A C 1
ATOM 9189 O O . VAL A 1 1145 ? -26.266 -25.930 36.794 1.00 81.56 1145 VAL A O 1
ATOM 9192 N N . GLU A 1 1146 ? -24.972 -27.615 36.073 1.00 80.88 1146 GLU A N 1
ATOM 9193 C CA . GLU A 1 1146 ? -26.055 -28.436 35.510 1.00 80.88 1146 GLU A CA 1
ATOM 9194 C C . GLU A 1 1146 ? -27.180 -28.675 36.524 1.00 80.88 1146 GLU A C 1
ATOM 9196 O O . GLU A 1 1146 ? -28.331 -28.347 36.246 1.00 80.88 1146 GLU A O 1
ATOM 9201 N N . LYS A 1 1147 ? -26.860 -29.150 37.737 1.00 82.00 1147 LYS A N 1
ATOM 9202 C CA . LYS A 1 1147 ? -27.855 -29.362 38.810 1.00 82.00 1147 LYS A CA 1
ATOM 9203 C C . LYS A 1 1147 ? -28.543 -28.071 39.252 1.00 82.00 1147 LYS A C 1
ATOM 9205 O O . LYS A 1 1147 ? -29.710 -28.095 39.636 1.00 82.00 1147 LYS A O 1
ATOM 9210 N N . THR A 1 1148 ? -27.830 -26.947 39.224 1.00 78.75 1148 THR A N 1
ATOM 9211 C CA . THR A 1 1148 ? -28.379 -25.635 39.590 1.00 78.75 1148 THR A CA 1
ATOM 9212 C C . THR A 1 1148 ? -29.348 -25.151 38.514 1.00 78.75 1148 THR A C 1
ATOM 9214 O O . THR A 1 1148 ? -30.474 -24.777 38.832 1.00 78.75 1148 THR A O 1
ATOM 9217 N N . VAL A 1 1149 ? -28.963 -25.241 37.239 1.00 77.94 1149 VAL A N 1
ATOM 9218 C CA . VAL A 1 1149 ? -29.825 -24.939 36.089 1.00 77.94 1149 VAL A CA 1
ATOM 9219 C C . VAL A 1 1149 ? -31.046 -25.860 36.076 1.00 77.94 1149 VAL A C 1
ATOM 9221 O O . VAL A 1 1149 ? -32.165 -25.364 35.965 1.00 77.94 1149 VAL A O 1
ATOM 9224 N N . GLU A 1 1150 ? -30.875 -27.169 36.274 1.00 76.81 1150 GLU A N 1
ATOM 9225 C CA . GLU A 1 1150 ? -31.970 -28.142 36.399 1.00 76.81 1150 GLU A CA 1
ATOM 9226 C C . GLU A 1 1150 ? -32.932 -27.759 37.537 1.00 76.81 1150 GLU A C 1
ATOM 9228 O O . GLU A 1 1150 ? -34.150 -27.799 37.362 1.00 76.81 1150 GLU A O 1
ATOM 9233 N N . TRP A 1 1151 ? -32.412 -27.322 38.689 1.00 77.94 1151 TRP A N 1
ATOM 9234 C CA . TRP A 1 1151 ? -33.229 -26.872 39.817 1.00 77.94 1151 TRP A CA 1
ATOM 9235 C C . TRP A 1 1151 ? -34.005 -25.581 39.517 1.00 77.94 1151 TRP A C 1
ATOM 9237 O O . TRP A 1 1151 ? -35.216 -25.546 39.743 1.00 77.94 1151 TRP A O 1
ATOM 9247 N N . TYR A 1 1152 ? -33.361 -24.549 38.957 1.00 68.81 1152 TYR A N 1
ATOM 9248 C CA . TYR A 1 1152 ? -34.024 -23.295 38.568 1.00 68.81 1152 TYR A CA 1
ATOM 9249 C C . TYR A 1 1152 ? -35.076 -23.504 37.467 1.00 68.81 1152 TYR A C 1
ATOM 9251 O O . TYR A 1 1152 ? -36.155 -22.910 37.527 1.00 68.81 1152 TYR A O 1
ATOM 9259 N N . THR A 1 1153 ? -34.793 -24.376 36.493 1.00 69.56 1153 THR A N 1
ATOM 9260 C CA . THR A 1 1153 ? -35.667 -24.680 35.344 1.00 69.56 1153 THR A CA 1
ATOM 9261 C C . THR A 1 1153 ? -36.697 -25.780 35.623 1.00 69.56 1153 THR A C 1
ATOM 9263 O O . THR A 1 1153 ? -37.531 -26.069 34.769 1.00 69.56 1153 THR A O 1
ATOM 9266 N N . LYS A 1 1154 ? -36.759 -26.352 36.831 1.00 72.19 1154 LYS A N 1
ATOM 9267 C CA . LYS A 1 1154 ? -37.664 -27.465 37.166 1.00 72.19 1154 LYS A CA 1
ATOM 9268 C C . LYS A 1 1154 ? -39.161 -27.124 37.046 1.00 72.19 1154 LYS A C 1
ATOM 9270 O O . LYS A 1 1154 ? -39.715 -26.408 37.881 1.00 72.19 1154 LYS A O 1
ATOM 9275 N N . GLY A 1 1155 ? -39.837 -27.683 36.040 1.00 68.19 1155 GLY A N 1
ATOM 9276 C CA . GLY A 1 1155 ? -41.289 -27.546 35.834 1.00 68.19 1155 GLY A CA 1
ATOM 9277 C C . GLY A 1 1155 ? -42.152 -28.457 36.728 1.00 68.19 1155 GLY A C 1
ATOM 9278 O O . GLY A 1 1155 ? -41.656 -29.373 37.380 1.00 68.19 1155 GLY A O 1
ATOM 9279 N N . CYS A 1 1156 ? -43.474 -28.235 36.732 1.00 68.06 1156 CYS A N 1
ATOM 9280 C CA . CYS A 1 1156 ? -44.424 -28.927 37.624 1.00 68.06 1156 CYS A CA 1
ATOM 9281 C C . CYS A 1 1156 ? -44.902 -30.324 37.154 1.00 68.06 1156 CYS A C 1
ATOM 9283 O O . CYS A 1 1156 ? -45.636 -30.998 37.881 1.00 68.06 1156 CYS A O 1
ATOM 9285 N N . GLY A 1 1157 ? -44.544 -30.757 35.938 1.00 63.66 1157 GLY A N 1
ATOM 9286 C CA . GLY A 1 1157 ? -44.710 -32.144 35.467 1.00 63.66 1157 GLY A CA 1
ATOM 9287 C C . GLY A 1 1157 ? -46.148 -32.656 35.254 1.00 63.66 1157 GLY A C 1
ATOM 9288 O O . GLY A 1 1157 ? -46.370 -33.867 35.218 1.00 63.66 1157 GLY A O 1
ATOM 9289 N N . CYS A 1 1158 ? -47.152 -31.782 35.134 1.00 64.75 1158 CYS A N 1
ATOM 9290 C CA . CYS A 1 1158 ? -48.550 -32.204 34.965 1.00 64.75 1158 CYS A CA 1
ATOM 9291 C C . CYS A 1 1158 ? -48.880 -32.627 33.513 1.00 64.75 1158 CYS A C 1
ATOM 9293 O O . CYS A 1 1158 ? -48.686 -31.869 32.571 1.00 64.75 1158 CYS A O 1
ATOM 9295 N N . LYS A 1 1159 ? -49.464 -33.822 33.324 1.00 59.00 1159 LYS A N 1
ATOM 9296 C CA . LYS A 1 1159 ? -49.704 -34.433 31.993 1.00 59.00 1159 LYS A CA 1
ATOM 9297 C C . LYS A 1 1159 ? -50.843 -33.831 31.147 1.00 59.00 1159 LYS A C 1
ATOM 9299 O O . LYS A 1 1159 ? -50.982 -34.209 29.991 1.00 59.00 1159 LYS A O 1
ATOM 9304 N N . THR A 1 1160 ? -51.691 -32.961 31.700 1.00 57.84 1160 THR A N 1
ATOM 9305 C CA . THR A 1 1160 ? -52.920 -32.469 31.026 1.00 57.84 1160 THR A CA 1
ATOM 9306 C C . THR A 1 1160 ? -52.985 -30.942 30.890 1.00 57.84 1160 THR A C 1
ATOM 9308 O O . THR A 1 1160 ? -54.073 -30.389 30.732 1.00 57.84 1160 THR A O 1
ATOM 9311 N N . GLY A 1 1161 ? -51.856 -30.243 31.040 1.00 57.50 1161 GLY A N 1
ATOM 9312 C CA . GLY A 1 1161 ? -51.821 -28.780 31.141 1.00 57.50 1161 GLY A CA 1
ATOM 9313 C C . GLY A 1 1161 ? -52.325 -28.255 32.500 1.00 57.50 1161 GLY A C 1
ATOM 9314 O O . GLY A 1 1161 ? -53.181 -28.864 33.151 1.00 57.50 1161 GLY A O 1
ATOM 9315 N N . CYS A 1 1162 ? -51.860 -27.074 32.927 1.00 63.62 1162 CYS A N 1
ATOM 9316 C CA . CYS A 1 1162 ? -52.263 -26.408 34.187 1.00 63.62 1162 CYS A CA 1
ATOM 9317 C C . CYS A 1 1162 ? -53.717 -25.866 34.177 1.00 63.62 1162 CYS A C 1
ATOM 9319 O O . CYS A 1 1162 ? -54.121 -25.055 35.015 1.00 63.62 1162 CYS A O 1
ATOM 9321 N N . LYS A 1 1163 ? -54.530 -26.322 33.220 1.00 58.19 1163 LYS A N 1
ATOM 9322 C CA . LYS A 1 1163 ? -55.857 -25.795 32.881 1.00 58.19 1163 LYS A CA 1
ATOM 9323 C C . LYS A 1 1163 ? -56.945 -26.206 33.886 1.00 58.19 1163 LYS A C 1
ATOM 9325 O O . LYS A 1 1163 ? -57.939 -25.498 34.017 1.00 58.19 1163 LYS A O 1
ATOM 9330 N N . THR A 1 1164 ? -56.734 -27.269 34.672 1.00 60.94 1164 THR A N 1
ATOM 9331 C CA . THR A 1 1164 ? -57.691 -27.757 35.691 1.00 60.94 1164 THR A CA 1
ATOM 9332 C C . THR A 1 1164 ? -57.253 -27.454 37.132 1.00 60.94 1164 THR A C 1
ATOM 9334 O O . THR A 1 1164 ? -56.060 -27.448 37.441 1.00 60.94 1164 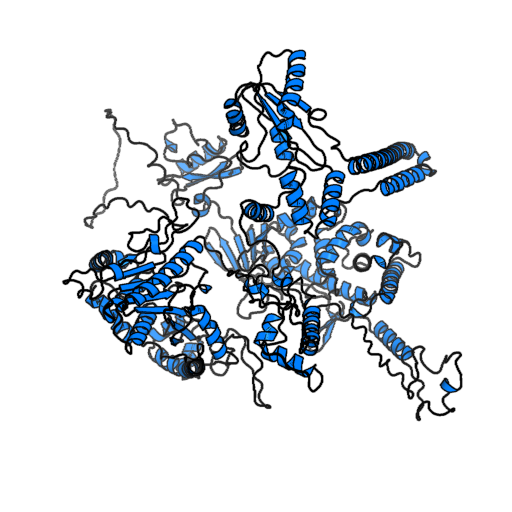THR A O 1
ATOM 9337 N N . ASN A 1 1165 ? -58.214 -27.328 38.059 1.00 59.94 1165 ASN A N 1
ATOM 9338 C CA . ASN A 1 1165 ? -57.978 -27.149 39.509 1.00 59.94 1165 ASN A CA 1
ATOM 9339 C C . ASN A 1 1165 ? -57.376 -28.391 40.219 1.00 59.94 1165 ASN A C 1
ATOM 9341 O O . ASN A 1 1165 ? -57.422 -28.504 41.444 1.00 59.94 1165 ASN A O 1
ATOM 9345 N N . ARG A 1 1166 ? -56.824 -29.348 39.458 1.00 59.84 1166 ARG A N 1
ATOM 9346 C CA . ARG A 1 1166 ? -56.092 -30.522 39.963 1.00 59.84 1166 ARG A CA 1
ATOM 9347 C C . ARG A 1 1166 ? -54.574 -30.293 40.032 1.00 59.84 1166 ARG A C 1
ATOM 9349 O O . ARG A 1 1166 ? -53.889 -31.057 40.704 1.00 59.84 1166 ARG A O 1
ATOM 9356 N N . CYS A 1 1167 ? -54.046 -29.260 39.367 1.00 63.38 1167 CYS A N 1
ATOM 9357 C CA . CYS A 1 1167 ? -52.631 -28.890 39.453 1.00 63.38 1167 CYS A CA 1
ATOM 9358 C C . CYS A 1 1167 ? -52.287 -28.373 40.861 1.00 63.38 1167 CYS A C 1
ATOM 9360 O O . CYS A 1 1167 ? -52.932 -27.442 41.344 1.00 63.38 1167 CYS A O 1
ATOM 9362 N N . LYS A 1 1168 ? -51.256 -28.944 41.505 1.00 62.66 1168 LYS A N 1
ATOM 9363 C CA . LYS A 1 1168 ? -50.832 -28.551 42.862 1.00 62.66 1168 LYS A CA 1
ATOM 9364 C C . LYS A 1 1168 ? -50.381 -27.087 42.934 1.00 62.66 1168 LYS A C 1
ATOM 9366 O O . LYS A 1 1168 ? -50.842 -26.380 43.820 1.00 62.66 1168 LYS A O 1
ATOM 9371 N N . CYS A 1 1169 ? -49.590 -26.617 41.965 1.00 63.16 1169 CYS A N 1
ATOM 9372 C CA . CYS A 1 1169 ? -49.115 -25.228 41.900 1.00 63.16 1169 CYS A CA 1
ATOM 9373 C C . CYS A 1 1169 ? -50.278 -24.222 41.836 1.00 63.16 1169 CYS A C 1
ATOM 9375 O O . CYS A 1 1169 ? -50.299 -23.246 42.573 1.00 63.16 1169 CYS A O 1
ATOM 9377 N N . ARG A 1 1170 ? -51.313 -24.500 41.028 1.00 62.31 1170 ARG A N 1
ATOM 9378 C CA . ARG A 1 1170 ? -52.499 -23.627 40.920 1.00 62.31 1170 ARG A CA 1
ATOM 9379 C C . ARG A 1 1170 ? -53.403 -23.669 42.161 1.00 62.31 1170 ARG A C 1
ATOM 9381 O O . ARG A 1 1170 ? -54.213 -22.768 42.360 1.00 62.31 1170 ARG A O 1
ATOM 9388 N N . LYS A 1 1171 ? -53.282 -24.713 42.987 1.00 62.84 1171 LYS A N 1
ATOM 9389 C CA . LYS A 1 1171 ? -54.051 -24.888 44.227 1.00 62.84 1171 LYS A CA 1
ATOM 9390 C C . LYS A 1 1171 ? -53.452 -24.129 45.422 1.00 62.84 1171 LYS A C 1
ATOM 9392 O O . LYS A 1 1171 ? -54.155 -23.948 46.407 1.00 62.84 1171 LYS A O 1
ATOM 9397 N N . ALA A 1 1172 ? -52.196 -23.687 45.324 1.00 62.25 1172 ALA A N 1
ATOM 9398 C CA . ALA A 1 1172 ? -51.436 -22.995 46.370 1.00 62.25 1172 ALA A CA 1
ATOM 9399 C C . ALA A 1 1172 ? -51.462 -21.454 46.225 1.00 62.25 1172 ALA A C 1
ATOM 9401 O O . ALA A 1 1172 ? -50.464 -20.800 46.486 1.00 62.25 1172 ALA A O 1
ATOM 9402 N N . GLN A 1 1173 ? -52.573 -20.898 45.720 1.00 52.50 1173 GLN A N 1
ATOM 9403 C CA . GLN A 1 1173 ? -52.761 -19.492 45.312 1.00 52.50 1173 GLN A CA 1
ATOM 9404 C C . GLN A 1 1173 ? -51.801 -18.459 45.950 1.00 52.50 1173 GLN A C 1
ATOM 9406 O O . GLN A 1 1173 ? -51.975 -18.059 47.094 1.00 52.50 1173 GLN A O 1
ATOM 9411 N N . ASN A 1 1174 ? -50.867 -17.968 45.130 1.00 50.91 1174 ASN A N 1
ATOM 9412 C CA . ASN A 1 1174 ? -50.019 -16.781 45.314 1.00 50.91 1174 ASN A CA 1
ATOM 9413 C C . ASN A 1 1174 ? -49.020 -16.722 46.485 1.00 50.91 1174 ASN A C 1
ATOM 9415 O O . ASN A 1 1174 ? -48.191 -15.815 46.461 1.00 50.91 1174 ASN A O 1
ATOM 9419 N N . GLU A 1 1175 ? -49.000 -17.661 47.432 1.00 49.16 1175 GLU A N 1
ATOM 9420 C CA . GLU A 1 1175 ? -48.021 -17.649 48.533 1.00 49.16 1175 GLU A CA 1
ATOM 9421 C C . GLU A 1 1175 ? -47.224 -18.968 48.580 1.00 49.16 1175 GLU A C 1
ATOM 9423 O O . GLU A 1 1175 ? -47.704 -20.006 49.025 1.00 49.16 1175 GLU A O 1
ATOM 9428 N N . ASN A 1 1176 ? -45.990 -18.885 48.067 1.00 50.69 1176 ASN A N 1
ATOM 9429 C CA . ASN A 1 1176 ? -44.929 -19.899 47.988 1.00 50.69 1176 ASN A CA 1
ATOM 9430 C C . ASN A 1 1176 ? -45.269 -21.251 47.318 1.00 50.69 1176 ASN A C 1
ATOM 9432 O O . ASN A 1 1176 ? -45.815 -22.181 47.906 1.00 50.69 1176 ASN A O 1
ATOM 9436 N N . CYS A 1 1177 ? -44.761 -21.429 46.092 1.00 53.06 1177 CYS A N 1
ATOM 9437 C CA . CYS A 1 1177 ? -44.726 -22.717 45.379 1.00 53.06 1177 CYS A CA 1
ATOM 9438 C C . CYS A 1 1177 ? -43.582 -23.656 45.839 1.00 53.06 1177 CYS A C 1
ATOM 9440 O O . CYS A 1 1177 ? -43.173 -24.550 45.086 1.00 53.06 1177 CYS A O 1
ATOM 9442 N N . ASP A 1 1178 ? -43.061 -23.458 47.053 1.00 50.53 1178 ASP A N 1
ATOM 9443 C CA . ASP A 1 1178 ? -41.857 -24.116 47.564 1.00 50.53 1178 ASP A CA 1
ATOM 9444 C C . ASP A 1 1178 ? -42.036 -25.641 47.646 1.00 50.53 1178 ASP A C 1
ATOM 9446 O O . ASP A 1 1178 ? -42.748 -26.176 48.496 1.00 50.53 1178 ASP A O 1
ATOM 9450 N N . GLY A 1 1179 ? -41.369 -26.354 46.732 1.00 56.34 1179 GLY A N 1
ATOM 9451 C CA . GLY A 1 1179 ? -41.275 -27.818 46.724 1.00 56.34 1179 GLY A CA 1
ATOM 9452 C C . GLY A 1 1179 ? -41.815 -28.530 45.478 1.00 56.34 1179 GLY A C 1
ATOM 9453 O O . GLY A 1 1179 ? -41.512 -29.710 45.300 1.00 56.34 1179 GLY A O 1
ATOM 9454 N N . PHE A 1 1180 ? -42.564 -27.860 44.588 1.00 61.47 1180 PHE A N 1
ATOM 9455 C CA . PHE A 1 1180 ? -43.140 -28.505 43.386 1.00 61.47 1180 PHE A CA 1
ATOM 9456 C C . PHE A 1 1180 ? -42.585 -28.012 42.042 1.00 61.47 1180 PHE A C 1
ATOM 9458 O O . PHE A 1 1180 ? -42.696 -28.730 41.048 1.00 61.47 1180 PHE A O 1
ATOM 9465 N N . CYS A 1 1181 ? -41.973 -26.832 42.001 1.00 64.31 1181 CYS A N 1
ATOM 9466 C CA . CYS A 1 1181 ? -41.312 -26.264 40.826 1.00 64.31 1181 CYS A CA 1
ATOM 9467 C C . CYS A 1 1181 ? -40.132 -25.379 41.261 1.00 64.31 1181 CYS A C 1
ATOM 9469 O O . CYS A 1 1181 ? -40.084 -24.940 42.408 1.00 64.31 1181 CYS A O 1
ATOM 9471 N N . GLY A 1 1182 ? -39.176 -25.146 40.361 1.00 65.94 1182 GLY A N 1
ATOM 9472 C CA . GLY A 1 1182 ? -38.034 -24.259 40.598 1.00 65.94 1182 GLY A CA 1
ATOM 9473 C C . GLY A 1 1182 ? -38.452 -22.787 40.714 1.00 65.94 1182 GLY A C 1
ATOM 9474 O O . GLY A 1 1182 ? -39.494 -22.411 40.171 1.00 65.94 1182 GLY A O 1
ATOM 9475 N N . PRO A 1 1183 ? -37.656 -21.924 41.371 1.00 64.25 1183 PRO A N 1
ATOM 9476 C CA . PRO A 1 1183 ? -38.017 -20.517 41.584 1.00 64.25 1183 PRO A CA 1
ATOM 9477 C C . PRO A 1 1183 ? -38.101 -19.679 40.294 1.00 64.25 1183 PRO A C 1
ATOM 9479 O O . PRO A 1 1183 ? -38.701 -18.610 40.312 1.00 64.25 1183 PRO A O 1
ATOM 9482 N N . GLY A 1 1184 ? -37.571 -20.159 39.160 1.00 58.84 1184 GLY A N 1
ATOM 9483 C CA . GLY A 1 1184 ? -37.769 -19.540 37.840 1.00 58.84 1184 GLY A CA 1
ATOM 9484 C C . GLY A 1 1184 ? -39.117 -19.863 37.168 1.00 58.84 1184 GLY A C 1
ATOM 9485 O O . GLY A 1 1184 ? -39.358 -19.454 36.034 1.00 58.84 1184 GLY A O 1
ATOM 9486 N N . CYS A 1 1185 ? -39.999 -20.629 37.818 1.00 60.53 1185 CYS A N 1
ATOM 9487 C CA . CYS A 1 1185 ? -41.205 -21.184 37.202 1.00 60.53 1185 CYS A CA 1
ATOM 9488 C C . CYS A 1 1185 ? -42.332 -20.154 36.980 1.00 60.53 1185 CYS A C 1
ATOM 9490 O O . CYS A 1 1185 ? -43.134 -19.896 37.878 1.00 60.53 1185 CYS A O 1
ATOM 9492 N N . LYS A 1 1186 ? -42.500 -19.680 35.735 1.00 57.91 1186 LYS A N 1
ATOM 9493 C CA . LYS A 1 1186 ? -43.686 -18.908 35.289 1.00 57.91 1186 LYS A CA 1
ATOM 9494 C C . LYS A 1 1186 ? -44.890 -19.774 34.853 1.00 57.91 1186 LYS A C 1
ATOM 9496 O O . LYS A 1 1186 ? -45.970 -19.246 34.618 1.00 57.91 1186 LYS A O 1
ATOM 9501 N N . CYS A 1 1187 ? -44.729 -21.102 34.799 1.00 54.53 1187 CYS A N 1
ATOM 9502 C CA . CYS A 1 1187 ? -45.793 -22.111 34.656 1.00 54.53 1187 CYS A CA 1
ATOM 9503 C C . CYS A 1 1187 ? -46.752 -21.951 33.443 1.00 54.53 1187 CYS A C 1
ATOM 9505 O O . CYS A 1 1187 ? -47.970 -21.833 33.607 1.00 54.53 1187 CYS A O 1
ATOM 9507 N N . VAL A 1 1188 ? -46.225 -22.050 32.215 1.00 55.59 1188 VAL A N 1
ATOM 9508 C CA . VAL A 1 1188 ? -47.026 -22.109 30.972 1.00 55.59 1188 VAL A CA 1
ATOM 9509 C C . VAL A 1 1188 ? -47.114 -23.558 30.471 1.00 55.59 1188 VAL A C 1
ATOM 9511 O O . VAL A 1 1188 ? -46.102 -24.219 30.275 1.00 55.59 1188 VAL A O 1
ATOM 9514 N N . ASP A 1 1189 ? -48.336 -24.084 30.326 1.00 57.09 1189 ASP A N 1
ATOM 9515 C CA . ASP A 1 1189 ? -48.639 -25.449 29.838 1.00 57.09 1189 ASP A CA 1
ATOM 9516 C C . ASP A 1 1189 ? -47.739 -26.591 30.385 1.00 57.09 1189 ASP A C 1
ATOM 9518 O O . ASP A 1 1189 ? -47.447 -27.574 29.712 1.00 57.09 1189 ASP A O 1
ATOM 9522 N N . CYS A 1 1190 ? -47.387 -26.496 31.675 1.00 55.81 1190 CYS A N 1
ATOM 9523 C CA . CYS A 1 1190 ? -46.627 -27.484 32.465 1.00 55.81 1190 CYS A CA 1
ATOM 9524 C C . CYS A 1 1190 ? -45.133 -27.628 32.151 1.00 55.81 1190 CYS A C 1
ATOM 9526 O O . CYS A 1 1190 ? -44.460 -28.413 32.826 1.00 55.81 1190 CYS A O 1
ATOM 9528 N N . PHE A 1 1191 ? -44.608 -26.826 31.230 1.00 54.31 1191 PHE A N 1
ATOM 9529 C CA . PHE A 1 1191 ? -43.177 -26.675 31.008 1.00 54.31 1191 PHE A CA 1
ATOM 9530 C C . PHE A 1 1191 ? -42.703 -25.354 31.614 1.00 54.31 1191 PHE A C 1
ATOM 9532 O O . PHE A 1 1191 ? -43.389 -24.333 31.546 1.00 54.31 1191 PHE A O 1
ATOM 9539 N N . ASN A 1 1192 ? -41.496 -25.355 32.176 1.00 55.03 1192 ASN A N 1
ATOM 9540 C CA . ASN A 1 1192 ? -40.724 -24.121 32.234 1.00 55.03 1192 ASN A CA 1
ATOM 9541 C C . ASN A 1 1192 ? -40.100 -23.952 30.860 1.00 55.03 1192 ASN A C 1
ATOM 9543 O O . ASN A 1 1192 ? -38.967 -24.358 30.618 1.00 55.03 1192 ASN A O 1
ATOM 9547 N N . VAL A 1 1193 ? -40.897 -23.409 29.944 1.00 48.12 1193 VAL A N 1
ATOM 9548 C CA . VAL A 1 1193 ? -40.337 -22.806 28.743 1.00 48.12 1193 VAL A CA 1
ATOM 9549 C C . VAL A 1 1193 ? -39.421 -21.682 29.250 1.00 48.12 1193 VAL A C 1
ATOM 9551 O O . VAL A 1 1193 ? -39.891 -20.899 30.087 1.00 48.12 1193 VAL A O 1
ATOM 9554 N N . PRO A 1 1194 ? -38.140 -21.604 28.835 1.00 41.56 1194 PRO A N 1
ATOM 9555 C CA . PRO A 1 1194 ? -37.394 -20.363 29.004 1.00 41.56 1194 PRO A CA 1
ATOM 9556 C C . PRO A 1 1194 ? -38.241 -19.240 28.406 1.00 41.56 1194 PRO A C 1
ATOM 9558 O O . PRO A 1 1194 ? -38.963 -19.462 27.431 1.00 41.56 1194 PRO A O 1
ATOM 9561 N N . ASP A 1 1195 ? -38.241 -18.080 29.055 1.00 37.56 1195 ASP A N 1
ATOM 9562 C CA . ASP A 1 1195 ? -39.116 -16.986 28.657 1.00 37.56 1195 ASP A CA 1
ATOM 9563 C C . ASP A 1 1195 ? -38.857 -16.655 27.184 1.00 37.56 1195 ASP A C 1
ATOM 9565 O O . ASP A 1 1195 ? -37.761 -16.230 26.843 1.00 37.56 1195 ASP A O 1
ATOM 9569 N N . SER A 1 1196 ? -39.852 -16.849 26.310 1.00 35.03 1196 SER A N 1
ATOM 9570 C CA . SER A 1 1196 ? -39.734 -16.449 24.903 1.00 35.03 1196 SER A CA 1
ATOM 9571 C C . SER A 1 1196 ? -39.833 -14.928 24.737 1.00 35.03 1196 SER A C 1
ATOM 9573 O O . SER A 1 1196 ? -39.984 -14.430 23.622 1.00 35.03 1196 SER A O 1
ATOM 9575 N N . GLY A 1 1197 ? -39.728 -14.178 25.838 1.00 36.78 1197 GLY A N 1
ATOM 9576 C CA . GLY A 1 1197 ? -38.940 -12.955 25.888 1.00 36.78 1197 GLY A CA 1
ATOM 9577 C C . GLY A 1 1197 ? -37.475 -13.188 25.505 1.00 36.78 1197 GLY A C 1
ATOM 9578 O O . GLY A 1 1197 ? -36.579 -12.910 26.295 1.00 36.78 1197 GLY A O 1
ATOM 9579 N N . ASP A 1 1198 ? -37.253 -13.586 24.254 1.00 35.75 1198 ASP A N 1
ATOM 9580 C CA . ASP A 1 1198 ? -36.052 -13.208 23.535 1.00 35.75 1198 ASP A CA 1
ATOM 9581 C C . ASP A 1 1198 ? -36.292 -11.757 23.026 1.00 35.75 1198 ASP A C 1
ATOM 9583 O O . ASP A 1 1198 ? -36.899 -11.575 21.976 1.00 35.75 1198 ASP A O 1
ATOM 9587 N N . GLN A 1 1199 ? -35.934 -10.626 23.652 1.00 29.31 1199 GLN A N 1
ATOM 9588 C CA . GLN A 1 1199 ? -35.241 -10.292 24.912 1.00 29.31 1199 GLN A CA 1
ATOM 9589 C C . GLN A 1 1199 ? -34.071 -11.190 25.338 1.00 29.31 1199 GLN A C 1
ATOM 9591 O O . GLN A 1 1199 ? -33.633 -11.158 26.489 1.00 29.31 1199 GLN A O 1
ATOM 9596 N N . VAL A 1 1200 ? -33.412 -11.789 24.336 1.00 27.27 1200 VAL A N 1
ATOM 9597 C CA . VAL A 1 1200 ? -31.966 -11.941 24.383 1.00 27.27 1200 VAL A CA 1
ATOM 9598 C C . VAL A 1 1200 ? -31.432 -10.525 24.330 1.00 27.27 1200 VAL A C 1
ATOM 9600 O O . VAL A 1 1200 ? -31.355 -9.863 23.295 1.00 27.27 1200 VAL A O 1
ATOM 9603 N N . LEU A 1 1201 ? -31.122 -10.061 25.522 1.00 27.80 1201 LEU A N 1
ATOM 9604 C CA . LEU A 1 1201 ? -30.181 -9.010 25.802 1.00 27.80 1201 LEU A CA 1
ATOM 9605 C C . LEU A 1 1201 ? -28.808 -9.449 25.236 1.00 27.80 1201 LEU A C 1
ATOM 9607 O O . LEU A 1 1201 ? -27.929 -9.910 25.959 1.00 27.80 1201 LEU A O 1
ATOM 9611 N N . ASP A 1 1202 ? -28.651 -9.373 23.909 1.00 23.73 1202 ASP A N 1
ATOM 9612 C CA . ASP A 1 1202 ? -27.442 -9.804 23.199 1.00 23.73 1202 ASP A CA 1
ATOM 9613 C C . ASP A 1 1202 ? -26.331 -8.760 23.344 1.00 23.73 1202 ASP A C 1
ATOM 9615 O O . ASP A 1 1202 ? -26.067 -7.926 22.479 1.00 23.73 1202 ASP A O 1
ATOM 9619 N N . MET A 1 1203 ? -25.669 -8.810 24.493 1.00 24.27 1203 MET A N 1
ATOM 9620 C CA . MET A 1 1203 ? -24.402 -8.132 24.743 1.00 24.27 1203 MET A CA 1
ATOM 9621 C C . MET A 1 1203 ? -23.229 -8.975 24.230 1.00 24.27 1203 MET A C 1
ATOM 9623 O O . MET A 1 1203 ? -22.307 -9.302 24.975 1.00 24.27 1203 MET A O 1
ATOM 9627 N N . SER A 1 1204 ? -23.251 -9.371 22.960 1.00 20.55 1204 SER A N 1
ATOM 9628 C CA . SER A 1 1204 ? -22.081 -9.941 22.297 1.00 20.55 1204 SER A CA 1
ATOM 9629 C C . SER A 1 1204 ? -21.055 -8.839 21.989 1.00 20.55 1204 SER A C 1
ATOM 9631 O O . SER A 1 1204 ? -20.891 -8.410 20.848 1.00 20.55 1204 SER A O 1
ATOM 9633 N N . ILE A 1 1205 ? -20.308 -8.393 23.013 1.00 21.27 1205 ILE A N 1
ATOM 9634 C CA . ILE A 1 1205 ? -19.040 -7.682 22.785 1.00 21.27 1205 ILE A CA 1
ATOM 9635 C C . ILE A 1 1205 ? -18.099 -8.623 22.042 1.00 21.27 1205 ILE A C 1
ATOM 9637 O O . ILE A 1 1205 ? -17.586 -9.568 22.621 1.00 21.27 1205 ILE A O 1
ATOM 9641 N N . ASP A 1 1206 ? -17.928 -8.368 20.748 1.00 31.78 1206 ASP A N 1
ATOM 9642 C CA . ASP A 1 1206 ? -16.719 -8.457 19.924 1.00 31.78 1206 ASP A CA 1
ATOM 9643 C C . ASP A 1 1206 ? -15.724 -9.602 20.165 1.00 31.78 1206 ASP A C 1
ATOM 9645 O O . ASP A 1 1206 ? -15.189 -9.777 21.262 1.00 31.78 1206 ASP A O 1
ATOM 9649 N N . LEU A 1 1207 ? -15.417 -10.332 19.089 1.00 22.92 1207 LEU A N 1
ATOM 9650 C CA . LEU A 1 1207 ? -14.059 -10.763 18.727 1.00 22.92 1207 LEU A CA 1
ATOM 9651 C C . LEU A 1 1207 ? -14.091 -11.474 17.369 1.00 22.92 1207 LEU A C 1
ATOM 9653 O O . LEU A 1 1207 ? -14.358 -12.664 17.326 1.00 22.92 1207 LEU A O 1
ATOM 9657 N N . ASP A 1 1208 ? -13.879 -10.702 16.297 1.00 22.19 1208 ASP A N 1
ATOM 9658 C CA . ASP A 1 1208 ? -13.221 -11.129 15.040 1.00 22.19 1208 ASP A CA 1
ATOM 9659 C C . ASP A 1 1208 ? -12.883 -9.919 14.124 1.00 22.19 1208 ASP A C 1
ATOM 9661 O O . ASP A 1 1208 ? -12.863 -10.007 12.901 1.00 22.19 1208 ASP A O 1
ATOM 9665 N N . ASP A 1 1209 ? -12.563 -8.766 14.730 1.00 23.69 1209 ASP A N 1
ATOM 9666 C CA . ASP A 1 1209 ? -11.874 -7.644 14.071 1.00 23.69 1209 ASP A CA 1
ATOM 9667 C C . ASP A 1 1209 ? -10.701 -7.174 14.944 1.00 23.69 1209 ASP A C 1
ATOM 9669 O O . ASP A 1 1209 ? -10.796 -6.215 15.714 1.00 23.69 1209 ASP A O 1
ATOM 9673 N N . VAL A 1 1210 ? -9.552 -7.826 14.788 1.00 24.02 1210 VAL A N 1
ATOM 9674 C CA . VAL A 1 1210 ? -8.253 -7.154 14.907 1.00 24.02 1210 VAL A CA 1
ATOM 9675 C C . VAL A 1 1210 ? -7.375 -7.696 13.776 1.00 24.02 1210 VAL A C 1
ATOM 9677 O O . VAL A 1 1210 ? -7.368 -8.901 13.561 1.00 24.02 1210 VAL A O 1
ATOM 9680 N N . ILE A 1 1211 ? -6.592 -6.822 13.120 1.00 21.67 1211 ILE A N 1
ATOM 9681 C CA . ILE A 1 1211 ? -5.609 -7.134 12.050 1.00 21.67 1211 ILE A CA 1
ATOM 9682 C C . ILE A 1 1211 ? -6.284 -7.427 10.680 1.00 21.67 1211 ILE A C 1
ATOM 9684 O O . ILE A 1 1211 ? -6.701 -8.540 10.405 1.00 21.67 1211 ILE A O 1
ATOM 9688 N N . SER A 1 1212 ? -6.365 -6.519 9.697 1.00 23.56 1212 SER A N 1
ATOM 9689 C CA . SER A 1 1212 ? -5.273 -5.681 9.166 1.00 23.56 1212 SER A CA 1
ATOM 9690 C C . SER A 1 1212 ? -5.714 -4.752 8.014 1.00 23.56 1212 SER A C 1
ATOM 9692 O O . SER A 1 1212 ? -6.638 -5.057 7.265 1.00 23.56 1212 SER A O 1
ATOM 9694 N N . ASP A 1 1213 ? -4.962 -3.659 7.858 1.00 23.70 1213 ASP A N 1
ATOM 9695 C CA . ASP A 1 1213 ? -4.583 -2.981 6.608 1.00 23.70 1213 ASP A CA 1
ATOM 9696 C C . ASP A 1 1213 ? -5.659 -2.705 5.545 1.00 23.70 1213 ASP A C 1
ATOM 9698 O O . ASP A 1 1213 ? -5.654 -3.216 4.421 1.00 23.70 1213 ASP A O 1
ATOM 9702 N N . ASP A 1 1214 ? -6.493 -1.725 5.899 1.00 26.83 1214 ASP A N 1
ATOM 9703 C CA . ASP A 1 1214 ? -7.125 -0.789 4.968 1.00 26.83 1214 ASP A CA 1
ATOM 9704 C C . ASP A 1 1214 ? -6.110 0.126 4.243 1.00 26.83 1214 ASP A C 1
ATOM 9706 O O . ASP A 1 1214 ? -4.894 0.070 4.450 1.00 26.83 1214 ASP A O 1
ATOM 9710 N N . THR A 1 1215 ? -6.640 0.943 3.320 1.00 24.75 1215 THR A N 1
ATOM 9711 C CA . THR A 1 1215 ? -5.994 1.334 2.095 1.00 24.75 1215 THR A CA 1
ATOM 9712 C C . THR A 1 1215 ? -6.369 2.768 1.577 1.00 24.75 1215 THR A C 1
ATOM 9714 O O . THR A 1 1215 ? -7.496 3.048 1.179 1.00 24.75 1215 THR A O 1
ATOM 9717 N N . GLU A 1 1216 ? -5.386 3.696 1.600 1.00 32.69 1216 GLU A N 1
ATOM 9718 C CA . GLU A 1 1216 ? -5.408 5.161 1.298 1.00 32.69 1216 GLU A CA 1
ATOM 9719 C C . GLU A 1 1216 ? -5.697 5.597 -0.159 1.00 32.69 1216 GLU A C 1
ATOM 9721 O O . GLU A 1 1216 ? -5.717 4.801 -1.068 1.00 32.69 1216 GLU A O 1
ATOM 9726 N N . GLU A 1 1217 ? -5.971 6.886 -0.401 1.00 27.27 1217 GLU A N 1
ATOM 9727 C CA . GLU A 1 1217 ? -5.886 7.597 -1.711 1.00 27.27 1217 GLU A CA 1
ATOM 9728 C C . GLU A 1 1217 ? -6.659 7.153 -2.997 1.00 27.27 1217 GLU A C 1
ATOM 9730 O O . GLU A 1 1217 ? -6.691 6.006 -3.443 1.00 27.27 1217 GLU A O 1
ATOM 9735 N N . PHE A 1 1218 ? -7.280 8.042 -3.787 1.00 29.11 1218 PHE A N 1
ATOM 9736 C CA . PHE A 1 1218 ? -7.355 9.517 -3.845 1.00 29.11 1218 PHE A CA 1
ATOM 9737 C C . PHE A 1 1218 ? -8.743 9.894 -4.447 1.00 29.11 1218 PHE A C 1
ATOM 9739 O O . PHE A 1 1218 ? -9.591 9.022 -4.611 1.00 29.11 1218 PHE A O 1
ATOM 9746 N N . GLU A 1 1219 ? -9.166 11.124 -4.738 1.00 24.62 1219 GLU A N 1
ATOM 9747 C CA . GLU A 1 1219 ? -8.534 12.450 -4.900 1.00 24.62 1219 GLU A CA 1
ATOM 9748 C C . GLU A 1 1219 ? -9.575 13.517 -4.458 1.00 24.62 1219 GLU A C 1
ATOM 9750 O O . GLU A 1 1219 ? -10.716 13.143 -4.153 1.00 24.62 1219 GLU A O 1
ATOM 9755 N N . ASP A 1 1220 ? -9.231 14.809 -4.446 1.00 28.12 1220 ASP A N 1
ATOM 9756 C CA . ASP A 1 1220 ? -10.222 15.904 -4.380 1.00 28.12 1220 ASP A CA 1
ATOM 9757 C C . ASP A 1 1220 ? -10.744 16.280 -5.796 1.00 28.12 1220 ASP A C 1
ATOM 9759 O O . ASP A 1 1220 ? -11.239 15.371 -6.473 1.00 28.12 1220 ASP A O 1
ATOM 9763 N N . PRO A 1 1221 ? -10.805 17.550 -6.248 1.00 50.84 1221 PRO A N 1
ATOM 9764 C CA . PRO A 1 1221 ? -12.095 18.172 -6.534 1.00 50.84 1221 PRO A CA 1
ATOM 9765 C C . PRO A 1 1221 ? -12.294 18.532 -8.016 1.00 50.84 1221 PRO A C 1
ATOM 9767 O O . PRO A 1 1221 ? -11.349 18.557 -8.798 1.00 50.84 1221 PRO A O 1
ATOM 9770 N N . VAL A 1 1222 ? -13.526 18.902 -8.380 1.00 22.00 1222 VAL A N 1
ATOM 9771 C CA . VAL A 1 1222 ? -13.771 19.865 -9.466 1.00 22.00 1222 VAL A CA 1
ATOM 9772 C C . VAL A 1 1222 ? -14.800 20.880 -8.982 1.00 22.00 1222 VAL A C 1
ATOM 9774 O O . VAL A 1 1222 ? -15.774 20.531 -8.310 1.00 22.00 1222 VAL A O 1
ATOM 9777 N N . GLU A 1 1223 ? -14.508 22.130 -9.309 1.00 25.08 1223 GLU A N 1
ATOM 9778 C CA . GLU A 1 1223 ? -15.290 23.339 -9.090 1.00 25.08 1223 GLU A CA 1
ATOM 9779 C C . GLU A 1 1223 ? -16.747 23.207 -9.554 1.00 25.08 1223 GLU A C 1
ATOM 9781 O O . GLU A 1 1223 ? -17.054 22.553 -10.552 1.00 25.08 1223 GLU A O 1
ATOM 9786 N N . VAL A 1 1224 ? -17.637 23.914 -8.856 1.00 27.80 1224 VAL A N 1
ATOM 9787 C CA . VAL A 1 1224 ? -18.114 25.222 -9.347 1.00 27.80 1224 VAL A CA 1
ATOM 9788 C C . VAL A 1 1224 ? -18.097 26.193 -8.170 1.00 27.80 1224 VAL A C 1
ATOM 9790 O O . VAL A 1 1224 ? -18.288 25.678 -7.049 1.00 27.80 1224 VAL A O 1
#